Protein AF-A0A534ZMW8-F1 (afdb_monomer_lite)

Radius of gyration: 30.49 Å; chains: 1; bounding box: 72×74×92 Å

Foldseek 3Di:
DAQADPDPRLDDFQDFALFDDDQVSFQQWDFPDLLALPGDTPHHGRAFDAAWADWAWAFDAQDFLDPDGDTAHDFDSRQDFPRFHWTHGDNWHDFDLQVVLQFCADDFQSCQHQWDFLAARNAVVPVPRWAWFQDPVQDIDTDTDTDGRQSQLNVFLVLCQDCNHHDHHPDGQLSVLSHQQSYAAFQVWAADLQAPPQNVQAVCVVPPPGTGGPDGPVRVCVVPDDCRQFVHQWKWAQDVHNTDTDDHPDPDPDSRIGGSRSRSVSNVRSVVSSVLSVFSYFQAFLVNCVVVVNHDDDPLLVLLVVLVVPALPPDQQLDDPQGHQSGPVNDPPVWDQWDFAAFLVRAGAIEGTQKAQQAQDPLVRFFRQQAADPVRHRNRPRVCVAVVHDDVSVVVVVDDDDRDYVVGAHQRGNITGRHGLQQVVLRADDDGRSSHGDLLSVLSCQQNLYNGCPRSNHGSSSNHSVVCVVPSSSSVSNVSNSNSSYHVCQQFCAPPSFAIKDKGFDGAPDHSNDFDHPVSSHGDTDIDIDHGARNGGHQQTPVRRGDVPQQAFDVRDHFDPPTAHDCSLCVSQVRAQDRRSDRDRDDDDDDDDDDDDDDDDDDDDDDDDDDDDDDDFWQDDPDDDDDDDAGPFDGDPVAPDTADRVRDRDDDQDPKFKDFPFKFKAFPVCQQDTGLLPQKQKAAQVRGMKMKTKMFIDRQPPWQWPWKKWKWWFALDPLQWDQWPFWKFWFPDPPDDSRGDYNVNDGDRDGDGQATDGTDDRRDMDIGTPSVVDGHGDMTMMMTHDNHRSMHMTGDCNHPDRHIGMDIDTDD

Secondary structure (DSSP, 8-state):
-BS-SSS-----SS--TTPPP-GGG--SEEESSTT-TTSPEEEE---B---B----EEEEEE-TT-SSEEEEE---SSSEETTEE---B-SSPPPP-TTGGGBSSBSTTS-B-SSB-SS-TTGGG-TT--EEEE-TTS-EEEE---BSS-HHHHHHHHHTT-TTTT--BT--HHHHHHHHTTS-TTTTS---TT-TTTGGGBGGGTSTT--SBSS-HHHHHHHHS-GGGT----EEE-GGG--EEE---SS--STT-B-HHHHTHHHHHHHHHHHHHTT-----BHHHHHHTTS----HHHHHHHHHHHTTTTT--TT-TTTT-TTBTTTBTTTB-SEEEEEBTTS-EEEEETTEE--SSS-TTT--BTTSB-TTS-B--HHHHHHTT---HHHHTTTPPPP---TTSEE--TTBEE----TTGGGS-SBSTT--BSSHHHHHHHHHHT-S---TTTSBTT-S--GGGTT-HHHHHHHHHHHHTT-BHHHHTT-TTS----EEEE---SB-SS-B-B-SSSBBPPPEEEE----TT--SB-TTSPBPTT---BTTTBS--TT----SSHHHHTTT---TTSPPPPPP--PPPPP-PPPPP-----------PPPPPP-SSSSS---TT----S---TTS-SPPPTTSPPPPPPPPPEEEEEEEEEEETTSTT---TT-SEEEEEETTEEEEEEEEEEES-TTSPEEEEEEEEEB-SSTT--BS--EEEEEES-----TTT--TTTPPP--SPEEEEE--B-TT-EEEEE-GGG--SSEEEEEEEE-S-SS-EEEE-TTSSSS--EEEEEE--

Sequence (812 aa):
VNPGTLHAATTFEVAKPNATLTAANFPLHKLANVEDRRSAVLFDADDVVSSQSVTLRKFNDVIPGQAEENCTVTPDPIFSVGGVNVRRVQPRNVPTMINAIFTFRNFWDGRGNAVFNGVDGTGPRNPNARVLQVQADGSVVPVSVAIFPASLASQAVPVLGSNFALACTGRTVNKVGKKMLSLTPLAKQWVDPTDSVLGPLARSRTTPGARGLTQSYVRLVQTAFDPKWWNSDKVVTFPGGVRTISAPTGAPLTTSEFTVMEQNFSLFFGLAVQLYEATLVSDDSLFDRVQLGRATLTSAQQDGLTTFAGSCGGIQCHSGPTFTAASIDSFGADVEPIERRETAAGANAFHDGGFFNIGVRPTAEDVGVGGSNPAGVPLSFARRDFLGLAIPEIAAIQNPLPVISPADVLAVDGSFKAPSLRNVELTAPYMHNGGMLTLKQVVEFYTRGGDFHDAANLDAKIDGVGRLVGKPDRRANVVAFLKTLTDDRVRFESAPFDHPQLFIPNGHPGDAAHVTDDGTGTATDTLVEVPASGAAGSCVGVDGTPHFACPVCGDKKVNQASEQCDGADSALCRGRCRADCTCPPAPTAAAPTAAAPTATAPTAAVPTAAVPTAASPRCGDNVVDQANEQCDGADSASCAGACRTDCTCPPSPRAAVGVVEADAMVNAATPAKSKGPSARLEVDGSPVKHAFFRVRVSGVGARQVTSARLRLQVSNVSHSQSVAGGRIHSVTNCAWDESTVTAKTQPAIDGPVLSTVGAVALGQVVDFDVTSAIQGDGVYCFALESPSSNGVRYNSREAATGQPQFIIAVGG

Structure (mmCIF, N/CA/C/O backbone):
data_AF-A0A534ZMW8-F1
#
_entry.id   AF-A0A534ZMW8-F1
#
loop_
_atom_site.group_PDB
_atom_site.id
_atom_site.type_symbol
_atom_site.label_atom_id
_atom_site.label_alt_id
_atom_site.label_comp_id
_atom_site.label_asym_id
_atom_site.label_entity_id
_atom_site.label_seq_id
_atom_site.pdbx_PDB_ins_code
_atom_site.Cartn_x
_atom_site.Cartn_y
_atom_site.Cartn_z
_atom_site.occupancy
_atom_site.B_iso_or_equiv
_atom_site.auth_seq_id
_atom_site.auth_comp_id
_atom_site.auth_asym_id
_atom_site.auth_atom_id
_atom_site.pdbx_PDB_model_num
ATOM 1 N N . VAL A 1 1 ? -9.665 -7.892 -15.511 1.00 91.88 1 VAL A N 1
ATOM 2 C CA . VAL A 1 1 ? -9.213 -6.686 -16.233 1.00 91.88 1 VAL A CA 1
ATOM 3 C C . VAL A 1 1 ? -10.126 -5.527 -15.868 1.00 91.88 1 VAL A C 1
ATOM 5 O O . VAL A 1 1 ? -11.291 -5.780 -15.585 1.00 91.88 1 VAL A O 1
ATOM 8 N N . ASN A 1 2 ? -9.605 -4.309 -15.797 1.00 92.88 2 ASN A N 1
ATOM 9 C CA . ASN A 1 2 ? -10.353 -3.057 -15.730 1.00 92.88 2 ASN A CA 1
ATOM 10 C C . ASN A 1 2 ? -10.106 -2.312 -17.058 1.00 92.88 2 ASN A C 1
ATOM 12 O O . ASN A 1 2 ? -8.953 -2.289 -17.468 1.00 92.88 2 ASN A O 1
ATOM 16 N N . PRO A 1 3 ? -11.123 -1.741 -17.722 1.00 89.62 3 PRO A N 1
ATOM 17 C CA . PRO A 1 3 ? -10.961 -1.128 -19.040 1.00 89.62 3 PRO A CA 1
ATOM 18 C C . PRO A 1 3 ? -10.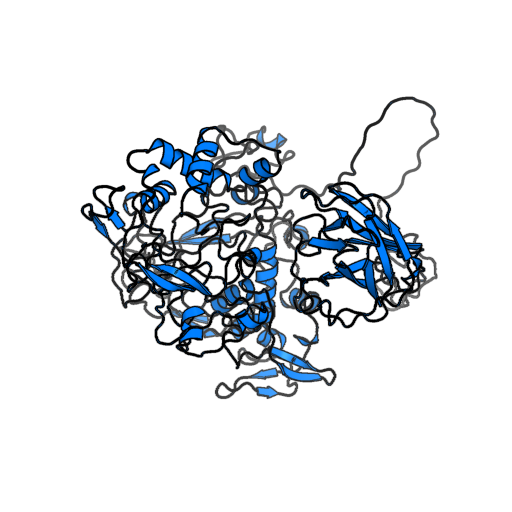272 0.253 -19.048 1.00 89.62 3 PRO A C 1
ATOM 20 O O . PRO A 1 3 ? -10.345 0.941 -20.049 1.00 89.62 3 PRO A O 1
ATOM 23 N N . GLY A 1 4 ? -9.660 0.709 -17.944 1.00 75.56 4 GLY A N 1
ATOM 24 C CA . GLY A 1 4 ? -8.807 1.909 -17.927 1.00 75.56 4 GLY A CA 1
ATOM 25 C C . GLY A 1 4 ? -9.008 2.829 -16.714 1.00 75.56 4 GLY A C 1
ATOM 26 O O . GLY A 1 4 ? -9.946 2.684 -15.926 1.00 75.56 4 GLY A O 1
ATOM 27 N N . THR A 1 5 ? -8.093 3.788 -16.526 1.00 59.09 5 THR A N 1
ATOM 28 C CA . THR A 1 5 ? -8.009 4.635 -15.315 1.00 59.09 5 THR A CA 1
ATOM 29 C C . THR A 1 5 ? -8.641 6.018 -15.425 1.00 59.09 5 THR A C 1
ATOM 31 O O . THR A 1 5 ? -9.091 6.528 -14.395 1.00 59.09 5 THR A O 1
ATOM 34 N N . LEU A 1 6 ? -8.648 6.663 -16.598 1.00 51.69 6 LEU A N 1
ATOM 35 C CA . LEU A 1 6 ? -8.894 8.117 -16.660 1.00 51.69 6 LEU A CA 1
ATOM 36 C C . LEU A 1 6 ? -9.629 8.648 -17.898 1.00 51.69 6 LEU A C 1
ATOM 38 O O . LEU A 1 6 ? -9.893 9.848 -17.987 1.00 51.69 6 LEU A O 1
ATOM 42 N N . HIS A 1 7 ? -10.118 7.770 -18.764 1.00 44.88 7 HIS A N 1
ATOM 43 C CA . HIS A 1 7 ? -11.217 8.101 -19.665 1.00 44.88 7 HIS A CA 1
ATOM 44 C C . HIS A 1 7 ? -12.391 7.186 -19.356 1.00 44.88 7 HIS A C 1
ATOM 46 O O . HIS A 1 7 ? -12.230 6.157 -18.713 1.00 44.88 7 HIS A O 1
ATOM 52 N N . ALA A 1 8 ? -13.595 7.557 -19.775 1.00 49.16 8 ALA A N 1
ATOM 53 C CA . ALA A 1 8 ? -14.785 6.718 -19.672 1.00 49.16 8 ALA A CA 1
ATOM 54 C C . ALA A 1 8 ? -14.692 5.458 -20.568 1.00 49.16 8 ALA A C 1
ATOM 56 O O . ALA A 1 8 ? -15.672 5.076 -21.208 1.00 49.16 8 ALA A O 1
ATOM 57 N N . ALA A 1 9 ? -13.507 4.850 -20.662 1.00 63.00 9 ALA A N 1
ATOM 58 C CA . ALA A 1 9 ? -13.253 3.585 -21.296 1.00 63.00 9 ALA A CA 1
ATOM 59 C C . ALA A 1 9 ? -14.108 2.548 -20.566 1.00 63.00 9 ALA A C 1
ATOM 61 O O . ALA A 1 9 ? -13.943 2.217 -19.395 1.00 63.00 9 ALA A O 1
ATOM 62 N N . THR A 1 10 ? -15.159 2.156 -21.269 1.00 74.38 10 THR A N 1
ATOM 63 C CA . THR A 1 10 ? -16.135 1.146 -20.860 1.00 74.38 10 THR A CA 1
ATOM 64 C C . THR A 1 10 ? -15.934 -0.136 -21.663 1.00 74.38 10 THR A C 1
ATOM 66 O O . THR A 1 10 ? -16.676 -1.102 -21.492 1.00 74.38 10 THR A O 1
ATOM 69 N N . THR A 1 11 ? -14.926 -0.144 -22.536 1.00 86.00 11 THR A N 1
ATOM 70 C CA . THR A 1 11 ? -14.651 -1.198 -23.501 1.00 86.00 11 THR A CA 1
ATOM 71 C C . THR A 1 11 ? -13.416 -1.956 -23.060 1.00 86.00 11 THR A C 1
ATOM 73 O O . THR A 1 11 ? -12.373 -1.357 -22.870 1.00 86.00 11 THR A O 1
ATOM 76 N N . PHE A 1 12 ? -13.544 -3.271 -22.920 1.00 91.19 12 PHE A N 1
ATOM 77 C CA . PHE A 1 12 ? -12.421 -4.149 -22.613 1.00 91.19 12 PHE A CA 1
ATOM 78 C C . PHE A 1 12 ? -11.681 -4.523 -23.895 1.00 91.19 12 PHE A C 1
ATOM 80 O O . PHE A 1 12 ? -12.291 -5.085 -24.812 1.00 91.19 12 PHE A O 1
ATOM 87 N N . GLU A 1 13 ? -10.380 -4.272 -23.935 1.00 92.75 13 GLU A N 1
ATOM 88 C CA . GLU A 1 13 ? -9.533 -4.515 -25.108 1.00 92.75 13 GLU A CA 1
ATOM 89 C C . GLU A 1 13 ? -8.769 -5.842 -25.000 1.00 92.75 13 GLU A C 1
ATOM 91 O O . GLU A 1 13 ? -8.587 -6.563 -25.982 1.00 92.75 13 GLU A O 1
ATOM 96 N N . VAL A 1 14 ? -8.361 -6.204 -23.783 1.00 92.69 14 VAL A N 1
ATOM 97 C CA . VAL A 1 14 ? -7.561 -7.396 -23.481 1.00 92.69 14 VAL A CA 1
ATOM 98 C C . VAL A 1 14 ? -8.454 -8.602 -23.263 1.00 92.69 14 VAL A C 1
ATOM 100 O O . VAL A 1 14 ? -8.202 -9.677 -23.814 1.00 92.69 14 VAL A O 1
ATOM 103 N N . ALA A 1 15 ? -9.466 -8.449 -22.407 1.00 92.88 15 ALA A N 1
ATOM 104 C CA . ALA A 1 15 ? -10.380 -9.526 -22.064 1.00 92.88 15 ALA A CA 1
ATOM 105 C C . ALA A 1 15 ? -11.675 -8.997 -21.435 1.00 92.88 15 ALA A C 1
ATOM 107 O O . ALA A 1 15 ? -11.644 -8.170 -20.524 1.00 92.88 15 ALA A O 1
ATOM 108 N N . LYS A 1 16 ? -12.811 -9.538 -21.886 1.00 93.00 16 LYS A N 1
ATOM 109 C CA . LYS A 1 16 ? -14.146 -9.254 -21.336 1.00 93.00 16 LYS A CA 1
ATOM 110 C C . LYS A 1 16 ? -14.253 -9.630 -19.845 1.00 93.00 16 LYS A C 1
ATOM 112 O O . LYS A 1 16 ? -13.441 -10.422 -19.354 1.00 93.00 16 LYS A O 1
ATOM 117 N N . PRO A 1 17 ? -15.270 -9.129 -19.118 1.00 94.19 17 PRO A N 1
ATOM 118 C CA . PRO A 1 17 ? -15.514 -9.545 -17.742 1.00 94.19 17 PRO A CA 1
ATOM 119 C C . PRO A 1 17 ? -15.615 -11.073 -17.610 1.00 94.19 17 PRO A C 1
ATOM 121 O O . PRO A 1 17 ? -16.132 -11.744 -18.498 1.00 94.19 17 PRO A O 1
ATOM 124 N N . ASN A 1 18 ? -15.091 -11.612 -16.507 1.00 94.81 18 ASN A N 1
ATOM 125 C CA . ASN A 1 18 ? -14.989 -13.051 -16.216 1.00 94.81 18 ASN A CA 1
ATOM 126 C C . ASN A 1 18 ? -14.155 -13.905 -17.203 1.00 94.81 18 ASN A C 1
ATOM 128 O O . ASN A 1 18 ? -14.107 -15.125 -17.073 1.00 94.81 18 ASN A O 1
ATOM 132 N N . ALA A 1 19 ? -13.452 -13.305 -18.169 1.00 93.38 19 ALA A N 1
ATOM 133 C CA . ALA A 1 19 ? -12.511 -14.039 -19.013 1.00 93.38 19 ALA A CA 1
ATOM 134 C C . ALA A 1 19 ? -11.230 -14.427 -18.250 1.00 93.38 19 ALA A C 1
ATOM 136 O O . ALA A 1 19 ? -10.672 -13.629 -17.490 1.00 93.38 19 ALA A O 1
ATOM 137 N N . THR A 1 20 ? -10.713 -15.630 -18.511 1.00 91.69 20 THR A N 1
ATOM 138 C CA . THR A 1 20 ? -9.416 -16.084 -17.990 1.00 91.69 20 THR A CA 1
ATOM 139 C C . THR A 1 20 ? -8.270 -15.485 -18.801 1.00 91.69 20 THR A C 1
ATOM 141 O O . THR A 1 20 ? -8.203 -15.654 -20.019 1.00 91.69 20 THR A O 1
ATOM 144 N N . LEU A 1 21 ? -7.340 -14.812 -18.123 1.00 93.19 21 LEU A N 1
ATOM 145 C CA . LEU A 1 21 ? -6.115 -14.319 -18.748 1.00 93.19 21 LEU A CA 1
ATOM 146 C C . LEU A 1 21 ? -5.100 -15.448 -18.936 1.00 93.19 21 LEU A C 1
ATOM 148 O O . LEU A 1 21 ? -4.961 -16.337 -18.100 1.00 93.19 21 LEU A O 1
ATOM 152 N N . THR A 1 22 ? -4.343 -15.367 -20.023 1.00 94.44 22 THR A N 1
ATOM 153 C CA . THR A 1 22 ? -3.241 -16.274 -20.352 1.00 94.44 22 THR A CA 1
ATOM 154 C C . THR A 1 22 ? -1.961 -15.478 -20.590 1.00 94.44 22 THR A C 1
ATOM 156 O O . THR A 1 22 ? -1.996 -14.267 -20.812 1.00 94.44 22 THR A O 1
ATOM 159 N N . ALA A 1 23 ? -0.810 -16.155 -20.625 1.00 94.81 23 ALA A N 1
ATOM 160 C CA . ALA A 1 23 ? 0.460 -15.512 -20.966 1.00 94.81 23 ALA A CA 1
ATOM 161 C C . ALA A 1 23 ? 0.430 -14.814 -22.340 1.00 94.81 23 ALA A C 1
ATOM 163 O O . ALA A 1 23 ? 1.119 -13.814 -22.532 1.00 94.81 23 ALA A O 1
ATOM 164 N N . ALA A 1 24 ? -0.406 -15.289 -23.272 1.00 94.31 24 ALA A N 1
ATOM 165 C CA . ALA A 1 24 ? -0.569 -14.687 -24.591 1.00 94.31 24 ALA A CA 1
ATOM 166 C C . ALA A 1 24 ? -1.243 -13.307 -24.547 1.00 94.31 24 ALA A C 1
ATOM 168 O O . ALA A 1 24 ? -1.131 -12.563 -25.516 1.00 94.31 24 ALA A O 1
ATOM 169 N N . ASN A 1 25 ? -1.910 -12.930 -23.452 1.00 95.38 25 ASN A N 1
ATOM 170 C CA . ASN A 1 25 ? -2.469 -11.586 -23.289 1.00 95.38 25 ASN A CA 1
ATOM 171 C C . ASN A 1 25 ? -1.390 -10.533 -22.986 1.00 95.38 25 ASN A C 1
ATOM 173 O O . ASN A 1 25 ? -1.643 -9.355 -23.191 1.00 95.38 25 ASN A O 1
ATOM 177 N N . PHE A 1 26 ? -0.183 -10.940 -22.576 1.00 97.38 26 PHE A N 1
ATOM 178 C CA . PHE A 1 26 ? 0.891 -10.034 -22.162 1.00 97.38 26 PHE A CA 1
ATOM 179 C C . PHE A 1 26 ? 2.046 -9.972 -23.177 1.00 97.38 26 PHE A C 1
ATOM 181 O O . PHE A 1 26 ? 2.290 -10.948 -23.893 1.00 97.38 26 PHE A O 1
ATOM 188 N N . PRO A 1 27 ? 2.818 -8.870 -23.212 1.00 97.31 27 PRO A N 1
ATOM 189 C CA . PRO A 1 27 ? 2.533 -7.595 -22.544 1.00 97.31 27 PRO A CA 1
ATOM 190 C C . PRO A 1 27 ? 1.318 -6.884 -23.165 1.00 97.31 27 PRO A C 1
ATOM 192 O O . PRO A 1 27 ? 0.904 -7.238 -24.264 1.00 97.31 27 PRO A O 1
ATOM 195 N N . LEU A 1 28 ? 0.748 -5.897 -22.472 1.00 95.81 28 LEU A N 1
ATOM 196 C CA . LEU A 1 28 ? -0.385 -5.118 -22.999 1.00 95.81 28 LEU A CA 1
ATOM 197 C C . LEU A 1 28 ? 0.020 -4.135 -24.104 1.00 95.81 28 LEU A C 1
ATOM 199 O O . LEU A 1 28 ? -0.816 -3.750 -24.907 1.00 95.81 28 LEU A O 1
ATOM 203 N N . HIS A 1 29 ? 1.312 -3.816 -24.199 1.00 96.50 29 HIS A N 1
ATOM 204 C CA . HIS A 1 29 ? 1.922 -3.151 -25.346 1.00 96.50 29 HIS A CA 1
ATOM 205 C C . HIS A 1 29 ? 2.925 -4.102 -26.011 1.00 96.50 29 HIS A C 1
ATOM 207 O O . HIS A 1 29 ? 3.967 -4.424 -25.432 1.00 96.50 29 HIS A O 1
ATOM 213 N N . LYS A 1 30 ? 2.609 -4.601 -27.209 1.00 96.12 30 LYS A N 1
ATOM 214 C CA . LYS A 1 30 ? 3.423 -5.581 -27.945 1.00 96.12 30 LYS A CA 1
ATOM 215 C C . LYS A 1 30 ? 4.050 -4.953 -29.172 1.00 96.12 30 LYS A C 1
ATOM 217 O O . LYS A 1 30 ? 3.359 -4.431 -30.040 1.00 96.12 30 LYS A O 1
ATOM 222 N N . LEU A 1 31 ? 5.356 -5.137 -29.290 1.00 96.56 31 LEU A N 1
ATOM 223 C CA . LEU A 1 31 ? 6.167 -4.668 -30.404 1.00 96.56 31 LEU A CA 1
ATOM 224 C C . LEU A 1 31 ? 6.639 -5.841 -31.265 1.00 96.56 31 LEU A C 1
ATOM 226 O O . LEU A 1 31 ? 6.915 -6.926 -30.751 1.00 96.56 31 LEU A O 1
ATOM 230 N N . ALA A 1 32 ? 6.777 -5.612 -32.571 1.00 96.88 32 ALA A N 1
ATOM 231 C CA . ALA A 1 32 ? 7.332 -6.586 -33.510 1.00 96.88 32 ALA A CA 1
ATOM 232 C C . ALA A 1 32 ? 8.799 -6.910 -33.192 1.00 96.88 32 ALA A C 1
ATOM 234 O O . ALA A 1 32 ? 9.224 -8.057 -33.327 1.00 96.88 32 ALA A O 1
ATOM 235 N N . ASN A 1 33 ? 9.558 -5.915 -32.726 1.00 94.50 33 ASN A N 1
ATOM 236 C CA . ASN A 1 33 ? 10.865 -6.101 -32.114 1.00 94.50 33 ASN A CA 1
ATOM 237 C C . ASN A 1 33 ? 10.821 -5.596 -30.666 1.00 94.50 33 ASN A C 1
ATOM 239 O O . ASN A 1 33 ? 10.777 -4.394 -30.417 1.00 94.50 33 ASN A O 1
ATOM 243 N N . VAL A 1 34 ? 10.888 -6.520 -29.706 1.00 93.12 34 VAL A N 1
ATOM 244 C CA . VAL A 1 34 ? 10.795 -6.224 -28.263 1.00 93.12 34 VAL A CA 1
ATOM 245 C C . VAL A 1 34 ? 11.919 -5.326 -27.729 1.00 93.12 34 VAL A C 1
ATOM 247 O O . VAL A 1 34 ? 11.805 -4.797 -26.624 1.00 93.12 34 VAL A O 1
ATOM 250 N N . GLU A 1 35 ? 13.002 -5.151 -28.488 1.00 90.62 35 GLU A N 1
ATOM 251 C CA . GLU A 1 35 ? 14.153 -4.319 -28.120 1.00 90.62 35 GLU A CA 1
ATOM 252 C C . GLU A 1 35 ? 14.172 -2.956 -28.825 1.00 90.62 35 GLU A C 1
ATOM 254 O O . GLU A 1 35 ? 15.029 -2.129 -28.521 1.00 90.62 35 GLU A O 1
ATOM 259 N N . ASP A 1 36 ? 13.243 -2.708 -29.750 1.00 91.06 36 ASP A N 1
ATOM 260 C CA . ASP A 1 36 ? 13.155 -1.453 -30.493 1.00 91.06 36 ASP A CA 1
ATOM 261 C C . ASP A 1 36 ? 11.767 -0.837 -30.333 1.00 91.06 36 ASP A C 1
ATOM 263 O O . ASP A 1 36 ? 10.791 -1.278 -30.948 1.00 91.06 36 ASP A O 1
ATOM 267 N N . ARG A 1 37 ? 11.699 0.236 -29.539 1.00 90.81 37 ARG A N 1
ATOM 268 C CA . ARG A 1 37 ? 10.467 1.000 -29.304 1.00 90.81 37 ARG A CA 1
ATOM 269 C C . ARG A 1 37 ? 9.883 1.641 -30.566 1.00 90.81 37 ARG A C 1
ATOM 271 O O . ARG A 1 37 ? 8.728 2.037 -30.562 1.00 90.81 37 ARG A O 1
ATOM 278 N N . ARG A 1 38 ? 10.665 1.774 -31.645 1.00 92.44 38 ARG A N 1
ATOM 279 C CA . ARG A 1 38 ? 10.201 2.307 -32.938 1.00 92.44 38 ARG A CA 1
ATOM 280 C C . ARG A 1 38 ? 9.688 1.219 -33.879 1.00 92.44 38 ARG A C 1
ATOM 282 O O . ARG A 1 38 ? 9.273 1.533 -34.995 1.00 92.44 38 ARG A O 1
ATOM 289 N N . SER A 1 39 ? 9.753 -0.046 -33.473 1.00 95.56 39 SER A N 1
ATOM 290 C CA . SER A 1 39 ? 9.235 -1.144 -34.280 1.00 95.56 39 SER A CA 1
ATOM 291 C C . SER A 1 39 ? 7.705 -1.139 -34.332 1.00 95.56 39 SER A C 1
ATOM 293 O O . SER A 1 39 ? 7.037 -0.451 -33.563 1.00 95.56 39 SER A O 1
ATOM 295 N N . ALA A 1 40 ? 7.136 -1.889 -35.278 1.00 97.56 40 ALA A N 1
ATOM 296 C CA . ALA A 1 40 ? 5.691 -1.932 -35.469 1.00 97.56 40 ALA A CA 1
ATOM 297 C C . ALA A 1 40 ? 4.970 -2.433 -34.205 1.00 97.56 40 ALA A C 1
ATOM 299 O O . ALA A 1 40 ? 5.321 -3.483 -33.663 1.00 97.56 40 ALA A O 1
ATOM 300 N N . VAL A 1 41 ? 3.937 -1.709 -33.775 1.00 97.69 41 VAL A N 1
ATOM 301 C CA . VAL A 1 41 ? 3.055 -2.122 -32.678 1.00 97.69 41 VAL A CA 1
ATOM 302 C C . VAL A 1 41 ? 2.127 -3.226 -33.185 1.00 97.69 41 VAL A C 1
ATOM 304 O O . VAL A 1 41 ? 1.400 -3.042 -34.159 1.00 97.69 41 VAL A O 1
ATOM 307 N N . LEU A 1 42 ? 2.180 -4.392 -32.542 1.00 96.81 42 LEU A N 1
ATOM 308 C CA . LEU A 1 42 ? 1.351 -5.559 -32.856 1.00 96.81 42 LEU A CA 1
ATOM 309 C C . LEU A 1 42 ? 0.042 -5.575 -32.062 1.00 96.81 42 LEU A C 1
ATOM 311 O O . LEU A 1 42 ? -0.944 -6.151 -32.514 1.00 96.81 42 LEU A O 1
ATOM 315 N N . PHE A 1 43 ? 0.057 -5.003 -30.860 1.00 96.00 43 PHE A N 1
ATOM 316 C CA . PHE A 1 43 ? -1.085 -4.914 -29.957 1.00 96.00 43 PHE A CA 1
ATOM 317 C C . PHE A 1 43 ? -0.820 -3.800 -28.947 1.00 96.00 43 PHE A C 1
ATOM 319 O O . PHE A 1 43 ? 0.306 -3.682 -28.465 1.00 96.00 43 PHE A O 1
ATOM 326 N N . ASP A 1 44 ? -1.839 -3.017 -28.625 1.00 94.38 44 ASP A N 1
ATOM 327 C CA . ASP A 1 44 ? -1.793 -2.006 -27.577 1.00 94.38 44 ASP A CA 1
ATOM 328 C C . ASP A 1 44 ? -3.140 -1.979 -26.863 1.00 94.38 44 ASP A C 1
ATOM 330 O O . ASP A 1 44 ? -4.168 -2.056 -27.537 1.00 94.38 44 ASP A O 1
ATOM 334 N N . ALA A 1 45 ? -3.116 -1.900 -25.536 1.00 92.81 45 ALA A N 1
ATOM 335 C CA . ALA A 1 45 ? -4.307 -1.730 -24.719 1.00 92.81 45 ALA A CA 1
ATOM 336 C C . ALA A 1 45 ? -4.027 -0.829 -23.509 1.00 92.81 45 ALA A C 1
ATOM 338 O O . ALA A 1 45 ? -2.947 -0.919 -22.905 1.00 92.81 45 ALA A O 1
ATOM 339 N N . ASP A 1 46 ? -5.002 0.004 -23.146 1.00 91.00 46 ASP A N 1
ATOM 340 C CA . ASP A 1 46 ? -4.979 0.843 -21.937 1.00 91.00 46 ASP A CA 1
ATOM 341 C C . ASP A 1 46 ? -5.626 0.156 -20.715 1.00 91.00 46 ASP A C 1
ATOM 343 O O . ASP A 1 46 ? -5.504 0.632 -19.580 1.00 91.00 46 ASP A O 1
ATOM 347 N N . ASP A 1 47 ? -6.224 -1.018 -20.940 1.00 93.44 47 ASP A N 1
ATOM 348 C CA . ASP A 1 47 ? -6.702 -1.948 -19.923 1.00 93.44 47 ASP A CA 1
ATOM 349 C C . ASP A 1 47 ? -5.683 -2.154 -18.779 1.00 93.44 47 ASP A C 1
ATOM 351 O O . ASP A 1 47 ? -4.469 -2.289 -18.958 1.00 93.44 47 ASP A O 1
ATOM 355 N N . VAL A 1 48 ? -6.206 -2.298 -17.564 1.00 94.06 48 VAL A N 1
ATOM 356 C CA . VAL A 1 48 ? -5.444 -2.580 -16.349 1.00 94.06 48 VAL A CA 1
ATOM 357 C C . VAL A 1 48 ? -5.701 -4.004 -15.870 1.00 94.06 48 VAL A C 1
ATOM 359 O O . VAL A 1 48 ? -6.836 -4.432 -15.630 1.00 94.06 48 VAL A O 1
ATOM 362 N N . VAL A 1 49 ? -4.622 -4.748 -15.644 1.00 95.44 49 VAL A N 1
ATOM 363 C CA . VAL A 1 49 ? -4.670 -6.043 -14.963 1.00 95.44 49 VAL A CA 1
ATOM 364 C C . VAL A 1 49 ? -4.359 -5.826 -13.487 1.00 95.44 49 VAL A C 1
ATOM 366 O O . VAL A 1 49 ? -3.303 -5.319 -13.122 1.00 95.44 49 VAL A O 1
ATOM 369 N N . SER A 1 50 ? -5.307 -6.189 -12.625 1.00 93.81 50 SER A N 1
ATOM 370 C CA . SER A 1 50 ? -5.194 -5.993 -11.181 1.00 93.81 50 SER A CA 1
ATOM 371 C C . SER A 1 50 ? -6.103 -6.952 -10.408 1.00 93.81 50 SER A C 1
ATOM 373 O O . SER A 1 50 ? -6.837 -7.750 -10.999 1.00 93.81 50 SER A O 1
ATOM 375 N N . SER A 1 51 ? -6.071 -6.851 -9.081 1.00 92.06 51 SER A N 1
ATOM 376 C CA . SER A 1 51 ? -6.883 -7.631 -8.157 1.00 92.06 51 SER A CA 1
ATOM 377 C C . SER A 1 51 ? -8.378 -7.397 -8.359 1.00 92.06 51 SER A C 1
ATOM 379 O O . SER A 1 51 ? -8.847 -6.272 -8.587 1.00 92.06 51 SER A O 1
ATOM 381 N N . GLN A 1 52 ? -9.131 -8.486 -8.221 1.00 91.94 52 GLN A N 1
ATOM 382 C CA . GLN A 1 52 ? -10.587 -8.455 -8.186 1.00 91.94 52 GLN A CA 1
ATOM 383 C C . GLN A 1 52 ? -11.074 -7.677 -6.963 1.00 91.94 52 GLN A C 1
ATOM 385 O O . GLN A 1 52 ? -10.449 -7.662 -5.904 1.00 91.94 52 GLN A O 1
ATOM 390 N N . SER A 1 53 ? -12.209 -7.020 -7.131 1.00 91.00 53 SER A N 1
ATOM 391 C CA . SER A 1 53 ? -12.822 -6.136 -6.155 1.00 91.00 53 SER A CA 1
ATOM 392 C C . SER A 1 53 ? -14.266 -6.559 -5.869 1.00 91.00 53 SER A C 1
ATOM 394 O O . SER A 1 53 ? -14.694 -7.659 -6.215 1.00 91.00 53 SER A O 1
ATOM 396 N N . VAL A 1 54 ? -15.023 -5.716 -5.178 1.00 92.06 54 VAL A N 1
ATOM 397 C CA . VAL A 1 54 ? -16.445 -5.887 -4.891 1.00 92.06 54 VAL A CA 1
ATOM 398 C C . VAL A 1 54 ? -17.312 -5.646 -6.128 1.00 92.06 54 VAL A C 1
ATOM 400 O O . VAL A 1 54 ? -16.974 -4.877 -7.029 1.00 92.06 54 VAL A O 1
ATOM 403 N N . THR A 1 55 ? -18.474 -6.287 -6.151 1.00 94.19 55 THR A N 1
ATOM 404 C CA . THR A 1 55 ? -19.554 -6.031 -7.115 1.00 94.19 55 THR A CA 1
ATOM 405 C C . THR A 1 55 ? -20.260 -4.709 -6.799 1.00 94.19 55 THR A C 1
ATOM 407 O O . THR A 1 55 ? -20.314 -4.298 -5.637 1.00 94.19 55 THR A O 1
ATOM 410 N N . LEU A 1 56 ? -20.850 -4.038 -7.793 1.00 94.50 56 LEU A N 1
ATOM 411 C CA . LEU A 1 56 ? -21.620 -2.808 -7.560 1.00 94.50 56 LEU A CA 1
ATOM 412 C C . LEU A 1 56 ? -22.904 -3.043 -6.775 1.00 94.50 56 LEU A C 1
ATOM 414 O O . LEU A 1 56 ? -23.842 -3.698 -7.221 1.00 94.50 56 LEU A O 1
ATOM 418 N N . ARG A 1 57 ? -22.924 -2.466 -5.572 1.00 94.50 57 ARG A N 1
ATOM 419 C CA . ARG A 1 57 ? -24.057 -2.476 -4.654 1.00 94.50 57 ARG A CA 1
ATOM 420 C C . ARG A 1 57 ? -24.161 -1.120 -3.958 1.00 94.50 57 ARG A C 1
ATOM 422 O O . ARG A 1 57 ? -23.144 -0.480 -3.675 1.00 94.50 57 ARG A O 1
ATOM 429 N N . LYS A 1 58 ? -25.380 -0.677 -3.673 1.00 95.50 58 LYS A N 1
ATOM 430 C CA . LYS A 1 58 ? -25.689 0.497 -2.851 1.00 95.50 58 LYS A CA 1
ATOM 431 C C . LYS A 1 58 ? -25.754 0.086 -1.384 1.00 95.50 58 LYS A C 1
ATOM 433 O O . LYS A 1 58 ? -26.429 -0.881 -1.048 1.00 95.50 58 LYS A O 1
ATOM 438 N N . PHE A 1 59 ? -25.064 0.822 -0.520 1.00 96.19 59 PHE A N 1
ATOM 439 C CA . PHE A 1 59 ? -25.133 0.615 0.921 1.00 96.19 59 PHE A CA 1
ATOM 440 C C . PHE A 1 59 ? -26.490 1.095 1.456 1.00 96.19 59 PHE A C 1
ATOM 442 O O . PHE A 1 59 ? -26.866 2.242 1.207 1.00 96.19 59 PHE A O 1
ATOM 449 N N . ASN A 1 60 ? -27.203 0.238 2.191 1.00 95.75 60 ASN A N 1
ATOM 450 C CA . ASN A 1 60 ? -28.411 0.628 2.919 1.00 95.75 60 ASN A CA 1
ATOM 451 C C . ASN A 1 60 ? -28.074 0.858 4.392 1.00 95.75 60 ASN A C 1
ATOM 453 O O . ASN A 1 60 ? -28.248 1.965 4.896 1.00 95.75 60 ASN A O 1
ATOM 457 N N . ASP A 1 61 ? -27.566 -0.176 5.068 1.00 95.56 61 ASP A N 1
ATOM 458 C CA . ASP A 1 61 ? -27.116 -0.079 6.455 1.00 95.56 61 ASP A CA 1
ATOM 459 C C . ASP A 1 61 ? -26.239 -1.273 6.873 1.00 95.56 61 ASP A C 1
ATOM 461 O O . ASP A 1 61 ? -26.116 -2.276 6.166 1.00 95.56 61 ASP A O 1
ATOM 465 N N . VAL A 1 62 ? -25.644 -1.184 8.059 1.00 94.50 62 VAL A N 1
ATOM 466 C CA . VAL A 1 62 ? -25.040 -2.333 8.740 1.00 94.50 62 VAL A CA 1
ATOM 467 C C . VAL A 1 62 ? -26.106 -3.183 9.423 1.00 94.50 62 VAL A C 1
ATOM 469 O O . VAL A 1 62 ? -27.143 -2.676 9.844 1.00 94.50 62 VAL A O 1
ATOM 472 N N . ILE A 1 63 ? -25.811 -4.471 9.594 1.00 93.69 63 ILE A N 1
ATOM 473 C CA . ILE A 1 63 ? -26.615 -5.390 10.398 1.00 93.69 63 ILE A CA 1
ATOM 474 C C . ILE A 1 63 ? -25.770 -5.763 11.627 1.00 93.69 63 ILE A C 1
ATOM 476 O O . ILE A 1 63 ? -24.819 -6.536 11.490 1.00 93.69 63 ILE A O 1
ATOM 480 N N . PRO A 1 64 ? -26.031 -5.181 12.815 1.00 86.94 64 PRO A N 1
ATOM 481 C CA . PRO A 1 64 ? -25.237 -5.459 14.011 1.00 86.94 64 PRO A CA 1
ATOM 482 C C . PRO A 1 64 ? -25.134 -6.961 14.310 1.00 86.94 64 PRO A C 1
ATOM 484 O O . PRO A 1 64 ? -26.122 -7.689 14.225 1.00 86.94 64 PRO A O 1
ATOM 487 N N . GLY A 1 65 ? -23.928 -7.425 14.642 1.00 90.00 65 GLY A N 1
ATOM 488 C CA . GLY A 1 65 ? -23.637 -8.839 14.893 1.00 90.00 65 GLY A CA 1
ATOM 489 C C . GLY A 1 65 ? -23.477 -9.706 13.638 1.00 90.00 65 GLY A C 1
ATOM 490 O O . GLY A 1 65 ? -23.150 -10.885 13.769 1.00 90.00 65 GLY A O 1
ATOM 491 N N . GLN A 1 66 ? -23.651 -9.158 12.428 1.00 92.75 66 GLN A N 1
ATOM 492 C CA . GLN A 1 66 ? -23.446 -9.890 11.176 1.00 92.75 66 GLN A CA 1
ATOM 493 C C . GLN A 1 66 ? -22.240 -9.378 10.381 1.00 92.75 66 GLN A C 1
ATOM 495 O O . GLN A 1 66 ? -21.947 -8.184 10.303 1.00 92.75 66 GLN A O 1
ATOM 500 N N . ALA A 1 67 ? -21.515 -10.319 9.771 1.00 89.94 67 ALA A N 1
ATOM 501 C CA . ALA A 1 67 ? -20.384 -10.007 8.899 1.00 89.94 67 ALA A CA 1
ATOM 502 C C . ALA A 1 67 ? -20.832 -9.409 7.553 1.00 89.94 67 ALA A C 1
ATOM 504 O O . ALA A 1 67 ? -20.063 -8.689 6.913 1.00 89.94 67 ALA A O 1
ATOM 505 N N . GLU A 1 68 ? -22.056 -9.704 7.125 1.00 90.31 68 GLU A N 1
ATOM 506 C CA . GLU A 1 68 ? -22.657 -9.165 5.908 1.00 90.31 68 GLU A CA 1
ATOM 507 C C . GLU A 1 68 ? -23.352 -7.830 6.182 1.00 90.31 68 GLU A C 1
ATOM 509 O O . GLU A 1 68 ? -23.798 -7.542 7.292 1.00 90.31 68 GLU A O 1
ATOM 514 N N . GLU A 1 69 ? -23.383 -6.981 5.162 1.00 91.38 69 GLU A N 1
ATOM 515 C CA . GLU A 1 69 ? -24.037 -5.675 5.208 1.00 91.38 69 GLU A CA 1
ATOM 516 C C . GLU A 1 69 ? -25.332 -5.721 4.411 1.00 91.38 69 GLU A C 1
ATOM 518 O O . GLU A 1 69 ? -25.438 -6.456 3.428 1.00 91.38 69 GLU A O 1
ATOM 523 N N . ASN A 1 70 ? -26.300 -4.891 4.798 1.00 94.75 70 ASN A N 1
ATOM 524 C CA . ASN A 1 70 ? -27.488 -4.698 3.989 1.00 94.75 70 ASN A CA 1
ATOM 525 C C . ASN A 1 70 ? -27.128 -3.788 2.811 1.00 94.75 70 ASN A C 1
ATOM 527 O O . ASN A 1 70 ? -26.989 -2.569 2.962 1.00 94.75 70 ASN A O 1
ATOM 531 N N . CYS A 1 71 ? -26.990 -4.392 1.635 1.00 94.81 71 CYS A N 1
ATOM 532 C CA . CYS A 1 71 ? -26.756 -3.678 0.393 1.00 94.81 7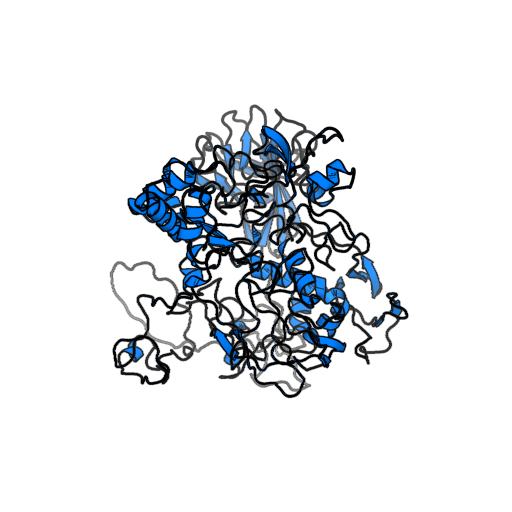1 CYS A CA 1
ATOM 533 C C . CYS A 1 71 ? -27.745 -4.117 -0.684 1.00 94.81 71 CYS A C 1
ATOM 535 O O . CYS A 1 71 ? -28.067 -5.297 -0.800 1.00 94.81 71 CYS A O 1
ATOM 537 N N . THR A 1 72 ? -28.165 -3.172 -1.518 1.00 95.38 72 THR A N 1
ATOM 538 C CA . THR A 1 72 ? -28.987 -3.450 -2.701 1.00 95.38 72 THR A CA 1
ATOM 539 C C . THR A 1 72 ? -28.091 -3.536 -3.927 1.00 95.38 72 THR A C 1
ATOM 541 O O . THR A 1 72 ? -27.240 -2.669 -4.126 1.00 95.38 72 THR A O 1
ATOM 544 N N . VAL A 1 73 ? -28.270 -4.560 -4.760 1.00 94.44 73 VAL A N 1
ATOM 545 C CA . VAL A 1 73 ? -27.557 -4.671 -6.039 1.00 94.44 73 VAL A CA 1
ATOM 546 C C . VAL A 1 73 ? -27.950 -3.510 -6.951 1.00 94.44 73 VAL A C 1
ATOM 548 O O . VAL A 1 73 ? -29.126 -3.173 -7.082 1.00 94.44 73 VAL A O 1
ATOM 551 N N . THR A 1 74 ? -26.952 -2.885 -7.570 1.00 95.31 74 THR A N 1
ATOM 552 C CA . THR A 1 74 ? -27.151 -1.843 -8.581 1.00 95.31 74 THR A CA 1
ATOM 553 C C . THR A 1 74 ? -26.534 -2.353 -9.876 1.00 95.31 74 THR A C 1
ATOM 555 O O . THR A 1 74 ? -25.346 -2.673 -9.838 1.00 95.31 74 THR A O 1
ATOM 558 N N . PRO A 1 75 ? -27.272 -2.428 -10.999 1.00 95.06 75 PRO A N 1
ATOM 559 C CA . PRO A 1 75 ? -26.726 -2.908 -12.266 1.00 95.06 75 PRO A CA 1
ATOM 560 C C . PRO A 1 75 ? -25.424 -2.194 -12.637 1.00 95.06 75 PRO A C 1
ATOM 562 O O . PRO A 1 75 ? -25.362 -0.962 -12.621 1.00 95.06 75 PRO A O 1
ATOM 565 N N . ASP A 1 76 ? -24.386 -2.970 -12.934 1.00 94.06 76 ASP A N 1
ATOM 566 C CA . ASP A 1 76 ? -23.084 -2.469 -13.354 1.00 94.06 76 ASP A CA 1
ATOM 567 C C . ASP A 1 76 ? -23.002 -2.496 -14.891 1.00 94.06 76 ASP A C 1
ATOM 569 O O . ASP A 1 76 ? -23.011 -3.576 -15.492 1.00 94.06 76 ASP A O 1
ATOM 573 N N . PRO A 1 77 ? -22.950 -1.330 -15.562 1.00 91.44 77 PRO A N 1
ATOM 574 C CA . PRO A 1 77 ? -22.945 -1.276 -17.022 1.00 91.44 77 PRO A CA 1
ATOM 575 C C . PRO A 1 77 ? -21.624 -1.752 -17.640 1.00 91.44 77 PRO A C 1
ATOM 577 O O . PRO A 1 77 ? -21.581 -1.989 -18.842 1.00 91.44 77 PRO A O 1
ATOM 580 N N . ILE A 1 78 ? -20.557 -1.865 -16.843 1.00 91.81 78 ILE A N 1
ATOM 581 C CA . ILE A 1 78 ? -19.214 -2.228 -17.310 1.00 91.81 78 ILE A CA 1
ATOM 582 C C . ILE A 1 78 ? -18.886 -3.653 -16.864 1.00 91.81 78 ILE A C 1
ATOM 584 O O . ILE A 1 78 ? -18.487 -4.495 -17.664 1.00 91.81 78 ILE A O 1
ATOM 588 N N . PHE A 1 79 ? -19.073 -3.942 -15.578 1.00 94.38 79 PHE A N 1
ATOM 589 C CA . PHE A 1 79 ? -18.733 -5.229 -14.979 1.00 94.38 79 PHE A CA 1
ATOM 590 C C . PHE A 1 79 ? -19.973 -6.115 -14.854 1.00 94.38 79 PHE A C 1
ATOM 592 O O . PHE A 1 79 ? -20.416 -6.446 -13.753 1.00 94.38 79 PHE A O 1
ATOM 599 N N . SER A 1 80 ? -20.524 -6.525 -15.997 1.00 95.31 80 SER A N 1
ATOM 600 C CA . SER A 1 80 ? -21.628 -7.486 -16.057 1.00 95.31 80 SER A CA 1
ATOM 601 C C . SER A 1 80 ? -21.486 -8.491 -17.201 1.00 95.31 80 SER A C 1
ATOM 603 O O . SER A 1 80 ? -20.875 -8.216 -18.234 1.00 95.31 80 SER A O 1
ATOM 605 N N . VAL A 1 81 ? -22.057 -9.680 -17.005 1.00 96.56 81 VAL A N 1
ATOM 606 C CA . VAL A 1 81 ? -22.163 -10.746 -18.012 1.00 96.56 81 VAL A CA 1
ATOM 607 C C . VAL A 1 81 ? -23.628 -11.164 -18.080 1.00 96.56 81 VAL A C 1
ATOM 609 O O . VAL A 1 81 ? -24.206 -11.573 -17.079 1.00 96.56 81 VAL A O 1
ATOM 612 N N . GLY A 1 82 ? -24.268 -10.999 -19.240 1.00 93.75 82 GLY A N 1
ATOM 613 C CA . GLY A 1 82 ? -25.685 -11.350 -19.411 1.00 93.75 82 GLY A CA 1
ATOM 614 C C . GLY A 1 82 ? -26.656 -10.582 -18.498 1.00 93.75 82 GLY A C 1
ATOM 615 O O . GLY A 1 82 ? -27.725 -11.094 -18.190 1.00 93.75 82 GLY A O 1
ATOM 616 N N . GLY A 1 83 ? -26.288 -9.376 -18.044 1.00 93.88 83 GLY A N 1
ATOM 617 C CA . GLY A 1 83 ? -27.083 -8.577 -17.099 1.00 93.88 83 GLY A CA 1
ATOM 618 C C . GLY A 1 83 ? -26.864 -8.920 -15.620 1.00 93.88 83 GLY A C 1
ATOM 619 O O . GLY A 1 83 ? -27.456 -8.271 -14.762 1.00 93.88 83 GLY A O 1
ATOM 620 N N . VAL A 1 84 ? -25.997 -9.890 -15.318 1.00 97.31 84 VAL A N 1
ATOM 621 C CA . VAL A 1 84 ? -25.589 -10.255 -13.956 1.00 97.31 84 VAL A CA 1
ATOM 622 C C . VAL A 1 84 ? -24.295 -9.525 -13.612 1.00 97.31 84 VAL A C 1
ATOM 624 O O . VAL A 1 84 ? -23.334 -9.563 -14.385 1.00 97.31 84 VAL A O 1
ATOM 627 N N . ASN A 1 85 ? -24.246 -8.864 -12.456 1.00 97.06 85 ASN A N 1
ATOM 628 C CA . ASN A 1 85 ? -23.046 -8.158 -12.012 1.00 97.06 85 ASN A CA 1
ATOM 629 C C . ASN A 1 85 ? -21.922 -9.141 -11.681 1.00 97.06 85 ASN A C 1
ATOM 631 O O . ASN A 1 85 ? -22.114 -10.062 -10.891 1.00 97.06 85 ASN A O 1
ATOM 635 N N . VAL A 1 86 ? -20.724 -8.883 -12.195 1.00 96.44 86 VAL A N 1
ATOM 636 C CA . VAL A 1 86 ? -19.498 -9.592 -11.810 1.00 96.44 86 VAL A CA 1
ATOM 637 C C . VAL A 1 86 ? -18.597 -8.677 -10.979 1.00 96.44 86 VAL A C 1
ATOM 639 O O . VAL A 1 86 ? -18.868 -7.483 -10.806 1.00 96.44 86 VAL A O 1
ATOM 642 N N . ARG A 1 87 ? -17.526 -9.227 -10.402 1.00 94.44 87 ARG A N 1
ATOM 643 C CA . ARG A 1 87 ? -16.564 -8.433 -9.630 1.00 94.44 87 ARG A CA 1
ATOM 644 C C . ARG A 1 87 ? -15.898 -7.375 -10.500 1.00 94.44 87 ARG A C 1
ATOM 646 O O . ARG A 1 87 ? -15.409 -7.661 -11.593 1.00 94.44 87 ARG A O 1
ATOM 653 N N . ARG A 1 88 ? -15.822 -6.150 -9.971 1.00 93.94 88 ARG A N 1
ATOM 654 C CA . ARG A 1 88 ? -14.991 -5.104 -10.575 1.00 93.94 88 ARG A CA 1
ATOM 655 C C . ARG A 1 88 ? -13.515 -5.423 -10.385 1.00 93.94 88 ARG A C 1
ATOM 657 O O . ARG A 1 88 ? -13.151 -6.280 -9.584 1.00 93.94 88 ARG A O 1
ATOM 664 N N . VAL A 1 89 ? -12.653 -4.695 -11.078 1.00 93.12 89 VAL A N 1
ATOM 665 C CA . VAL A 1 89 ? -11.196 -4.812 -10.943 1.00 93.12 89 VAL A CA 1
ATOM 666 C C . VAL A 1 89 ? -10.618 -3.450 -10.586 1.00 93.12 89 VAL A C 1
ATOM 668 O O . VAL A 1 89 ? -11.134 -2.426 -11.038 1.00 93.12 89 VAL A O 1
ATOM 671 N N . GLN A 1 90 ? -9.593 -3.420 -9.731 1.00 92.06 90 GLN A N 1
ATOM 672 C CA . GLN A 1 90 ? -8.955 -2.162 -9.333 1.00 92.06 90 GLN A CA 1
ATOM 673 C C . GLN A 1 90 ? -8.424 -1.402 -10.559 1.00 92.06 90 GLN A C 1
ATOM 675 O O . GLN A 1 90 ? -7.918 -2.029 -11.489 1.00 92.06 90 GLN A O 1
ATOM 680 N N . PRO A 1 91 ? -8.481 -0.060 -10.551 1.00 90.19 91 PRO A N 1
ATOM 681 C CA . PRO A 1 91 ? -8.016 0.747 -11.672 1.00 90.19 91 PRO A CA 1
ATOM 682 C C . PRO A 1 91 ? -6.486 0.794 -11.766 1.00 90.19 91 PRO A C 1
ATOM 684 O O . PRO A 1 91 ? -5.956 1.260 -12.749 1.00 90.19 91 PRO A O 1
ATOM 687 N N . ARG A 1 92 ? -5.731 0.309 -10.780 1.00 92.62 92 ARG A N 1
ATOM 688 C CA . ARG A 1 92 ? -4.276 0.114 -10.899 1.00 92.62 92 ARG A CA 1
ATOM 689 C C . ARG A 1 92 ? -3.907 -1.238 -10.323 1.00 92.62 92 ARG A C 1
ATOM 691 O O . ARG A 1 92 ? -4.610 -1.721 -9.432 1.00 92.62 92 ARG A O 1
ATOM 698 N N . ASN A 1 93 ? -2.817 -1.823 -10.802 1.00 95.56 93 ASN A N 1
ATOM 699 C CA . ASN A 1 93 ? -2.222 -3.024 -10.227 1.00 95.56 93 ASN A CA 1
ATOM 700 C C . ASN A 1 93 ? -1.974 -2.826 -8.724 1.00 95.56 93 ASN A C 1
ATOM 702 O O . ASN A 1 93 ? -1.503 -1.762 -8.312 1.00 95.56 93 ASN A O 1
ATOM 706 N N . VAL A 1 94 ? -2.321 -3.806 -7.893 1.00 93.94 94 VAL A N 1
ATOM 707 C CA . VAL A 1 94 ? -2.162 -3.693 -6.437 1.00 93.94 94 VAL A CA 1
ATOM 708 C C . VAL A 1 94 ? -0.711 -4.028 -6.069 1.00 93.94 94 VAL A C 1
ATOM 710 O O . VAL A 1 94 ? -0.268 -5.136 -6.355 1.00 93.94 94 VAL A O 1
ATOM 713 N N . PRO A 1 95 ? 0.055 -3.101 -5.461 1.00 94.62 95 PRO A N 1
ATOM 714 C CA . PRO A 1 95 ? 1.438 -3.369 -5.073 1.00 94.62 95 PRO A CA 1
ATOM 715 C C . PRO A 1 95 ? 1.518 -4.236 -3.805 1.00 94.62 95 PRO A C 1
ATOM 717 O O . PRO A 1 95 ? 0.550 -4.346 -3.054 1.00 94.62 95 PRO A O 1
ATOM 720 N N . THR A 1 96 ? 2.701 -4.791 -3.527 1.00 94.12 96 THR A N 1
ATOM 721 C CA . THR A 1 96 ? 2.997 -5.440 -2.237 1.00 94.12 96 THR A CA 1
ATOM 722 C C . THR A 1 96 ? 3.011 -4.434 -1.078 1.00 94.12 96 THR A C 1
ATOM 724 O O . THR A 1 96 ? 3.406 -3.279 -1.264 1.00 94.12 96 THR A O 1
ATOM 727 N N . MET A 1 97 ? 2.615 -4.886 0.119 1.00 94.19 97 MET A N 1
ATOM 728 C CA . MET A 1 97 ? 2.739 -4.125 1.375 1.00 94.19 97 MET A CA 1
ATOM 729 C C . MET A 1 97 ? 4.013 -4.474 2.162 1.00 94.19 97 MET A C 1
ATOM 731 O O . MET A 1 97 ? 4.342 -3.805 3.139 1.00 94.19 97 MET A O 1
ATOM 735 N N . ILE A 1 98 ? 4.770 -5.483 1.722 1.00 95.69 98 ILE A N 1
ATOM 736 C CA . ILE A 1 98 ? 6.059 -5.837 2.323 1.00 95.69 98 ILE A CA 1
ATOM 737 C C . ILE A 1 98 ? 7.042 -4.688 2.084 1.00 95.69 98 ILE A C 1
ATOM 739 O O . ILE A 1 98 ? 7.182 -4.201 0.961 1.00 95.69 98 ILE A O 1
ATOM 743 N N . ASN A 1 99 ? 7.696 -4.232 3.152 1.00 95.62 99 ASN A N 1
ATOM 744 C CA . ASN A 1 99 ? 8.575 -3.058 3.191 1.00 95.62 99 ASN A CA 1
ATOM 745 C C . ASN A 1 99 ? 7.872 -1.722 2.881 1.00 95.62 99 ASN A C 1
ATOM 747 O O . ASN A 1 99 ? 8.543 -0.697 2.735 1.00 95.62 99 ASN A O 1
ATOM 751 N N . ALA A 1 100 ? 6.536 -1.675 2.827 1.00 95.88 100 ALA A N 1
ATOM 752 C CA . ALA A 1 100 ? 5.807 -0.438 2.543 1.00 95.88 100 ALA A CA 1
ATOM 753 C C . ALA A 1 100 ? 5.921 0.603 3.672 1.00 95.88 100 ALA A C 1
ATOM 755 O O . ALA A 1 100 ? 5.727 1.793 3.414 1.00 95.88 100 ALA A O 1
ATOM 756 N N . ILE A 1 101 ? 6.305 0.190 4.887 1.00 94.38 101 ILE A N 1
ATOM 757 C CA . ILE A 1 101 ? 6.599 1.090 6.017 1.00 94.38 101 ILE A CA 1
ATOM 758 C C . ILE A 1 101 ? 7.688 2.108 5.694 1.00 94.38 101 ILE A C 1
ATOM 760 O O . ILE A 1 101 ? 7.609 3.253 6.131 1.00 94.38 101 ILE A O 1
ATOM 764 N N . PHE A 1 102 ? 8.658 1.733 4.861 1.00 92.38 102 PHE A N 1
ATOM 765 C CA . PHE A 1 102 ? 9.712 2.649 4.453 1.00 92.38 102 PHE A CA 1
ATOM 766 C C . PHE A 1 102 ? 9.233 3.668 3.425 1.00 92.38 102 PHE A C 1
ATOM 768 O O . PHE A 1 102 ? 9.992 4.558 3.092 1.00 92.38 102 PHE A O 1
ATOM 775 N N . THR A 1 103 ? 8.016 3.571 2.883 1.00 92.06 103 THR A N 1
ATOM 776 C CA . THR A 1 103 ? 7.541 4.477 1.831 1.00 92.06 103 THR A CA 1
ATOM 777 C C . THR A 1 103 ? 7.026 5.799 2.409 1.00 92.06 103 THR A C 1
ATOM 779 O O . THR A 1 103 ? 6.092 5.815 3.214 1.00 92.06 103 THR A O 1
ATOM 782 N N . PHE A 1 104 ? 7.542 6.929 1.909 1.00 91.00 104 PHE A N 1
ATOM 783 C CA . PHE A 1 104 ? 7.140 8.261 2.376 1.00 91.00 104 PHE A CA 1
ATOM 784 C C . PHE A 1 104 ? 5.666 8.585 2.069 1.00 91.00 104 PHE A C 1
ATOM 786 O O . PHE A 1 104 ? 4.923 9.000 2.954 1.00 91.00 104 PHE A O 1
ATOM 793 N N . ARG A 1 105 ? 5.206 8.345 0.832 1.00 93.00 105 ARG A N 1
ATOM 794 C CA . ARG A 1 105 ? 3.789 8.458 0.427 1.00 93.00 105 ARG A CA 1
ATOM 795 C C . ARG A 1 105 ? 3.315 7.177 -0.247 1.00 93.00 105 ARG A C 1
ATOM 797 O O . ARG A 1 105 ? 3.906 6.752 -1.235 1.00 93.00 105 ARG A O 1
ATOM 804 N N . ASN A 1 106 ? 2.247 6.571 0.262 1.00 95.25 106 ASN A N 1
ATOM 805 C CA . ASN A 1 106 ? 1.737 5.296 -0.247 1.00 95.25 106 ASN A CA 1
ATOM 806 C C . ASN A 1 106 ? 0.736 5.467 -1.409 1.00 95.25 106 ASN A C 1
ATOM 808 O O . ASN A 1 106 ? 0.266 6.573 -1.683 1.00 95.25 106 ASN A O 1
ATOM 812 N N . PHE A 1 107 ? 0.419 4.351 -2.083 1.00 95.12 107 PHE A N 1
ATOM 813 C CA . PHE A 1 107 ? -0.161 4.256 -3.440 1.00 95.12 107 PHE A CA 1
ATOM 814 C C . PHE A 1 107 ? 0.795 4.673 -4.574 1.00 95.12 107 PHE A C 1
ATOM 816 O O . PHE A 1 107 ? 1.788 5.362 -4.360 1.00 95.12 107 PHE A O 1
ATOM 823 N N . TRP A 1 108 ? 0.487 4.245 -5.805 1.00 96.12 108 TRP A N 1
ATOM 824 C CA . TRP A 1 108 ? 1.279 4.551 -7.007 1.00 96.12 108 TRP A CA 1
ATOM 825 C C . TRP A 1 108 ? 1.403 6.051 -7.314 1.00 96.12 108 TRP A C 1
ATOM 827 O O . TRP A 1 108 ? 2.427 6.477 -7.831 1.00 96.12 108 TRP A O 1
ATOM 837 N N . ASP A 1 109 ? 0.389 6.851 -6.980 1.00 95.19 109 ASP A N 1
ATOM 838 C CA . ASP A 1 109 ? 0.344 8.311 -7.181 1.00 95.19 109 ASP A CA 1
ATOM 839 C C . ASP A 1 109 ? 0.651 9.108 -5.903 1.00 95.19 109 ASP A C 1
ATOM 841 O O . ASP A 1 109 ? 0.496 10.326 -5.877 1.00 95.19 109 ASP A O 1
ATOM 845 N N . GLY A 1 110 ? 1.047 8.436 -4.817 1.00 94.00 110 GLY A N 1
ATOM 846 C CA . GLY A 1 110 ? 1.395 9.099 -3.563 1.00 94.00 110 GLY A CA 1
ATOM 847 C C . GLY A 1 110 ? 0.225 9.763 -2.834 1.00 94.00 110 GLY A C 1
ATOM 848 O O . GLY A 1 110 ? 0.459 10.606 -1.967 1.00 94.00 110 GLY A O 1
ATOM 849 N N . ARG A 1 111 ? -1.034 9.427 -3.152 1.00 93.38 111 ARG A N 1
ATOM 850 C CA . ARG A 1 111 ? -2.198 10.020 -2.464 1.00 93.38 111 ARG A CA 1
ATOM 851 C C . ARG A 1 111 ? -2.330 9.607 -0.993 1.00 93.38 111 ARG A C 1
ATOM 853 O O . ARG A 1 111 ? -3.063 10.260 -0.258 1.00 93.38 111 ARG A O 1
ATOM 860 N N . GLY A 1 112 ? -1.653 8.537 -0.571 1.00 94.00 112 GLY A N 1
ATOM 861 C CA . GLY A 1 112 ? -1.571 8.110 0.825 1.00 94.00 112 GLY A CA 1
ATOM 862 C C . GLY A 1 112 ? -0.592 9.009 1.567 1.00 94.00 112 GLY A C 1
ATOM 863 O O . GLY A 1 112 ? 0.621 8.829 1.455 1.00 94.00 112 GLY A O 1
ATOM 864 N N . ASN A 1 113 ? -1.127 10.005 2.272 1.00 93.38 113 ASN A N 1
ATOM 865 C CA . ASN A 1 113 ? -0.351 11.092 2.859 1.00 93.38 113 ASN A CA 1
ATOM 866 C C . ASN A 1 113 ? 0.626 10.612 3.944 1.00 93.38 113 ASN A C 1
ATOM 868 O O . ASN A 1 113 ? 0.231 9.853 4.822 1.00 93.38 113 ASN A O 1
ATOM 872 N N . ALA A 1 114 ? 1.862 11.119 3.938 1.00 91.44 114 ALA A N 1
ATOM 873 C CA . ALA A 1 114 ? 2.874 10.825 4.955 1.00 91.44 114 ALA A CA 1
ATOM 874 C C . ALA A 1 114 ? 2.442 11.193 6.386 1.00 91.44 114 ALA A C 1
ATOM 876 O O . ALA A 1 114 ? 2.941 10.615 7.348 1.00 91.44 114 ALA A O 1
ATOM 877 N N . VAL A 1 115 ? 1.513 12.139 6.527 1.00 92.75 115 VAL A N 1
ATOM 878 C CA . VAL A 1 115 ? 0.920 12.561 7.793 1.00 92.75 115 VAL A CA 1
ATOM 879 C C . VAL A 1 115 ? -0.528 12.070 7.855 1.00 92.75 115 VAL A C 1
ATOM 881 O O . VAL A 1 115 ? -1.358 12.480 7.044 1.00 92.75 115 VAL A O 1
ATOM 884 N N . PHE A 1 116 ? -0.864 11.234 8.833 1.00 95.88 116 PHE A N 1
ATOM 885 C CA . PHE A 1 116 ? -2.230 10.744 9.037 1.00 95.88 116 PHE A CA 1
ATOM 886 C C . PHE A 1 116 ? -3.024 11.678 9.958 1.00 95.88 116 PHE A C 1
ATOM 888 O O . PHE A 1 116 ? -2.536 12.093 11.010 1.00 95.88 116 PHE A O 1
ATOM 895 N N . ASN A 1 117 ? -4.265 11.998 9.572 1.00 95.44 117 ASN A N 1
ATOM 896 C CA . ASN A 1 117 ? -5.139 12.933 10.295 1.00 95.44 117 ASN A CA 1
ATOM 897 C C . ASN A 1 117 ? -6.186 12.251 11.200 1.00 95.44 117 ASN A C 1
ATOM 899 O O . ASN A 1 117 ? -7.078 12.917 11.728 1.00 95.44 117 ASN A O 1
ATOM 903 N N . GLY A 1 118 ? -6.115 10.923 11.356 1.00 96.31 118 GLY A N 1
ATOM 904 C CA . GLY A 1 118 ? -7.036 10.143 12.189 1.00 96.31 118 GLY A CA 1
ATOM 905 C C . GLY A 1 118 ? -8.403 9.848 11.563 1.00 96.31 118 GLY A C 1
ATOM 906 O O . GLY A 1 118 ? -9.146 9.036 12.113 1.00 96.31 118 GLY A O 1
ATOM 907 N N . VAL A 1 119 ? -8.756 10.470 10.434 1.00 95.06 119 VAL A N 1
ATOM 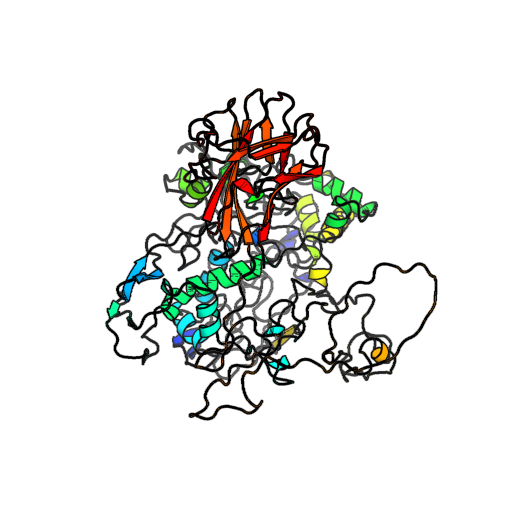908 C CA . VAL A 1 119 ? -10.100 10.401 9.828 1.00 95.06 119 VAL A CA 1
ATOM 909 C C . VAL A 1 119 ? -10.071 9.836 8.409 1.00 95.06 119 VAL A C 1
ATOM 911 O O . VAL A 1 119 ? -10.923 9.020 8.064 1.00 95.06 119 VAL A O 1
ATOM 914 N N . ASP A 1 120 ? -9.101 10.245 7.592 1.00 93.25 120 ASP A N 1
ATOM 915 C CA . ASP A 1 120 ? -8.958 9.847 6.192 1.00 93.25 120 ASP A CA 1
ATOM 916 C C . ASP A 1 120 ? -7.485 9.832 5.736 1.00 93.25 120 ASP A C 1
ATOM 918 O O . ASP A 1 120 ? -6.563 10.083 6.510 1.00 93.25 120 ASP A O 1
ATOM 922 N N . GLY A 1 121 ? -7.263 9.512 4.458 1.00 92.25 121 GLY A N 1
ATOM 923 C CA . GLY A 1 121 ? -5.928 9.383 3.868 1.00 92.25 121 GLY A CA 1
ATOM 924 C C . GLY A 1 121 ? -5.289 10.664 3.342 1.00 92.25 121 GLY A C 1
ATOM 925 O O . GLY A 1 121 ? -4.184 10.614 2.806 1.00 92.25 121 GLY A O 1
ATOM 926 N N . THR A 1 122 ? -5.969 11.807 3.438 1.00 91.00 122 THR A N 1
ATOM 927 C CA . THR A 1 122 ? -5.507 13.067 2.834 1.00 91.00 122 THR A CA 1
ATOM 928 C C . THR A 1 122 ? -4.588 13.870 3.749 1.00 91.00 122 THR A C 1
ATOM 930 O O . THR A 1 122 ? -3.961 14.827 3.288 1.00 91.00 122 THR A O 1
ATOM 933 N N . GLY A 1 123 ? -4.478 13.478 5.021 1.00 91.38 123 GLY A N 1
ATOM 934 C CA . GLY A 1 123 ? -3.611 14.128 5.994 1.00 91.38 123 GLY A CA 1
ATOM 935 C C . GLY A 1 123 ? -4.011 15.585 6.265 1.00 91.38 123 GLY A C 1
ATOM 936 O O . GLY A 1 123 ? -5.205 15.898 6.297 1.00 91.38 123 GLY A O 1
ATOM 937 N N . PRO A 1 124 ? -3.043 16.502 6.437 1.00 88.75 124 PRO A N 1
ATOM 938 C CA . PRO A 1 124 ? -3.303 17.921 6.687 1.00 88.75 124 PRO A CA 1
ATOM 939 C C . PRO A 1 124 ? -4.033 18.644 5.544 1.00 88.75 124 PRO A C 1
ATOM 941 O O . PRO A 1 124 ? -4.486 19.772 5.723 1.00 88.75 124 PRO A O 1
ATOM 944 N N . ARG A 1 125 ? -4.178 18.011 4.369 1.00 87.94 125 ARG A N 1
ATOM 945 C CA . ARG A 1 125 ? -4.929 18.563 3.229 1.00 87.94 125 ARG A CA 1
ATOM 946 C C . ARG A 1 125 ? -6.436 18.606 3.480 1.00 87.94 125 ARG A C 1
ATOM 948 O O . ARG A 1 125 ? -7.123 19.352 2.788 1.00 87.94 125 ARG A O 1
ATOM 955 N N . ASN A 1 126 ? -6.948 17.838 4.446 1.00 89.56 126 ASN A N 1
ATOM 956 C CA . ASN A 1 126 ? -8.313 17.985 4.940 1.00 89.56 126 ASN A CA 1
ATOM 957 C C . ASN A 1 126 ? -8.322 18.801 6.247 1.00 89.56 126 ASN A C 1
ATOM 959 O O . ASN A 1 126 ? -8.159 18.233 7.331 1.00 89.56 126 ASN A O 1
ATOM 963 N N . PRO A 1 127 ? -8.590 20.120 6.188 1.00 87.31 127 PRO A N 1
ATOM 964 C CA . PRO A 1 127 ? -8.629 20.964 7.379 1.00 87.31 127 PRO A CA 1
ATOM 965 C C . PRO A 1 127 ? -9.831 20.674 8.286 1.00 87.31 127 PRO A C 1
ATOM 967 O O . PRO A 1 127 ? -9.869 21.195 9.399 1.00 87.31 127 PRO A O 1
ATOM 970 N N . ASN A 1 128 ? -10.793 19.851 7.851 1.00 91.31 128 ASN A N 1
ATOM 971 C CA . ASN A 1 128 ? -12.006 19.490 8.592 1.00 91.31 128 ASN A CA 1
ATOM 972 C C . ASN A 1 128 ? -11.909 18.122 9.288 1.00 91.31 128 ASN A C 1
ATOM 974 O O . ASN A 1 128 ? -12.829 17.749 10.019 1.00 91.31 128 ASN A O 1
ATOM 978 N N . ALA A 1 129 ? -10.816 17.376 9.094 1.00 93.50 129 ALA A N 1
ATOM 979 C CA . ALA A 1 129 ? -10.595 16.103 9.771 1.00 93.50 129 ALA A CA 1
ATOM 980 C C . ALA A 1 129 ? -10.521 16.318 11.292 1.00 93.50 129 ALA A C 1
ATOM 982 O O . ALA A 1 129 ? -9.622 16.993 11.800 1.00 93.50 129 ALA A O 1
ATOM 983 N N . ARG A 1 130 ? -11.511 15.794 12.023 1.00 95.38 130 ARG A N 1
ATOM 984 C CA . ARG A 1 130 ? -11.586 15.874 13.487 1.00 95.38 130 ARG A CA 1
ATOM 985 C C . ARG A 1 130 ? -11.977 14.528 14.080 1.00 95.38 130 ARG A C 1
ATOM 987 O O . ARG A 1 130 ? -13.077 14.047 13.800 1.00 95.38 130 ARG A O 1
ATOM 994 N N . VAL A 1 131 ? -11.121 14.000 14.946 1.00 97.06 131 VAL A N 1
ATOM 995 C CA . VAL A 1 131 ? -11.444 12.895 15.861 1.00 97.06 131 VAL A CA 1
ATOM 996 C C . VAL A 1 131 ? -12.045 13.461 17.148 1.00 97.06 131 VAL A C 1
ATOM 998 O O . VAL A 1 131 ? -11.930 14.654 17.423 1.00 97.06 131 VAL A O 1
ATOM 1001 N N . LEU A 1 132 ? -12.721 12.634 17.933 1.00 97.69 132 LEU A N 1
ATOM 1002 C CA . LEU A 1 132 ? -13.338 13.040 19.194 1.00 97.69 132 LEU A CA 1
ATOM 1003 C C . LEU A 1 132 ? -12.420 12.724 20.375 1.00 97.69 132 LEU A C 1
ATOM 1005 O O . LEU A 1 132 ? -11.955 11.597 20.505 1.00 97.69 132 LEU A O 1
ATOM 1009 N N . GLN A 1 133 ? -12.186 13.696 21.249 1.00 98.12 133 GLN A N 1
ATOM 1010 C CA . GLN A 1 133 ? -11.408 13.518 22.470 1.00 98.12 133 GLN A CA 1
ATOM 1011 C C . GLN A 1 133 ? -12.276 13.769 23.699 1.00 98.12 133 GLN A C 1
ATOM 1013 O O . GLN A 1 133 ? -12.893 14.829 23.830 1.00 98.12 133 GLN A O 1
ATOM 1018 N N . VAL A 1 134 ? -12.279 12.808 24.613 1.00 96.69 134 VAL A N 1
ATOM 1019 C CA . VAL A 1 134 ? -12.891 12.916 25.935 1.00 96.69 134 VAL A CA 1
ATOM 1020 C C . VAL A 1 134 ? -11.971 13.735 26.834 1.00 96.69 134 VAL A C 1
ATOM 1022 O O . VAL A 1 134 ? -10.791 13.419 26.990 1.00 96.69 134 VAL A O 1
ATOM 1025 N N . GLN A 1 135 ? -12.513 14.807 27.392 1.00 96.12 135 GLN A N 1
ATOM 1026 C CA . GLN A 1 135 ? -11.825 15.704 28.308 1.00 96.12 135 GLN A CA 1
ATOM 1027 C C . GLN A 1 135 ? -11.920 15.186 29.748 1.00 96.12 135 GLN A C 1
ATOM 1029 O O . GLN A 1 135 ? -12.734 14.317 30.065 1.00 96.12 135 GLN A O 1
ATOM 1034 N N . ALA A 1 136 ? -11.106 15.747 30.645 1.00 93.06 136 ALA A N 1
ATOM 1035 C CA . ALA A 1 136 ? -11.095 15.359 32.058 1.00 93.06 136 ALA A CA 1
ATOM 1036 C C . ALA A 1 136 ? -12.440 15.608 32.773 1.00 93.06 136 ALA A C 1
ATOM 1038 O O . ALA A 1 136 ? -12.757 14.913 33.733 1.00 93.06 136 ALA A O 1
ATOM 1039 N N . ASP A 1 137 ? -13.238 16.567 32.294 1.00 91.38 137 ASP A N 1
ATOM 1040 C CA . ASP A 1 137 ? -14.585 16.870 32.798 1.00 91.38 137 ASP A CA 1
ATOM 1041 C C . ASP A 1 137 ? -15.688 15.974 32.190 1.00 91.38 137 ASP A C 1
ATOM 1043 O O . ASP A 1 137 ? -16.872 16.171 32.461 1.00 91.38 137 ASP A O 1
ATOM 1047 N N . GLY A 1 138 ? -15.318 14.998 31.350 1.00 89.00 138 GLY A N 1
ATOM 1048 C CA . GLY A 1 138 ? -16.243 14.104 30.649 1.00 89.00 138 GLY A CA 1
ATOM 1049 C C . GLY A 1 138 ? -16.908 14.715 29.409 1.00 89.00 138 GLY A C 1
ATOM 1050 O O . GLY A 1 138 ? -17.700 14.037 28.743 1.00 89.00 138 GLY A O 1
ATOM 1051 N N . SER A 1 139 ? -16.607 15.971 29.061 1.00 92.31 139 SER A N 1
ATOM 1052 C CA . SER A 1 139 ? -17.026 16.553 27.785 1.00 92.31 139 SER A CA 1
ATOM 1053 C C . SER A 1 139 ? -16.288 15.892 26.615 1.00 92.31 139 SER A C 1
ATOM 1055 O O . SER A 1 139 ? -15.196 15.343 26.766 1.00 92.31 139 SER A O 1
ATOM 1057 N N . VAL A 1 140 ? -16.894 15.907 25.425 1.00 96.12 140 VAL A N 1
ATOM 1058 C CA . VAL A 1 140 ? -16.298 15.331 24.211 1.00 96.12 140 VAL A CA 1
ATOM 1059 C C . VAL A 1 140 ? -16.108 16.439 23.193 1.00 96.12 140 VAL A C 1
ATOM 1061 O O . VAL A 1 140 ? -17.076 17.037 22.724 1.00 96.12 140 VAL A O 1
ATOM 1064 N N . VAL A 1 141 ? -14.853 16.699 22.841 1.00 96.19 141 VAL A N 1
ATOM 1065 C CA . VAL A 1 141 ? -14.464 17.813 21.977 1.00 96.19 141 VAL A CA 1
ATOM 1066 C C . VAL A 1 141 ? -13.836 17.273 20.691 1.00 96.19 141 VAL A C 1
ATOM 1068 O O . VAL A 1 141 ? -12.979 16.389 20.751 1.00 96.19 141 VAL A O 1
ATOM 1071 N N . PRO A 1 142 ? -14.227 17.778 19.509 1.00 97.00 142 PRO A N 1
ATOM 1072 C CA . PRO A 1 142 ? -13.536 17.453 18.271 1.00 97.00 142 PRO A CA 1
ATOM 1073 C C . PRO A 1 142 ? -12.145 18.095 18.220 1.00 97.00 142 PRO A C 1
ATOM 1075 O O . PRO A 1 142 ? -12.022 19.312 18.338 1.00 97.00 142 PRO A O 1
ATOM 1078 N N . VAL A 1 143 ? -11.110 17.298 17.962 1.00 97.38 143 VAL A N 1
ATOM 1079 C CA . VAL A 1 143 ? -9.711 17.744 17.884 1.00 97.38 143 VAL A CA 1
ATOM 1080 C C . VAL A 1 143 ? -9.059 17.294 16.579 1.00 97.38 143 VAL A C 1
ATOM 1082 O O . VAL A 1 143 ? -9.460 16.296 15.975 1.00 97.38 143 VAL A O 1
ATOM 1085 N N . SER A 1 144 ? -8.057 18.043 16.127 1.00 95.50 144 SER A N 1
ATOM 1086 C CA . SER A 1 144 ? -7.191 17.628 15.020 1.00 95.50 144 SER A CA 1
ATOM 1087 C C . SER A 1 144 ? -6.073 16.736 15.548 1.00 95.50 144 SER A C 1
ATOM 1089 O O . SER A 1 144 ? -5.522 17.004 16.614 1.00 95.50 144 SER A O 1
ATOM 1091 N N . VAL A 1 145 ? -5.701 15.715 14.781 1.00 94.62 145 VAL A N 1
ATOM 1092 C CA . VAL A 1 145 ? -4.483 14.932 15.014 1.00 94.62 145 VAL A CA 1
ATOM 1093 C C . VAL A 1 145 ? -3.619 14.974 13.759 1.00 94.62 145 VAL A C 1
ATOM 1095 O O . VAL A 1 145 ? -4.136 15.102 12.651 1.00 94.62 145 VAL A O 1
ATOM 1098 N N . ALA A 1 146 ? -2.307 14.899 13.941 1.00 92.75 146 ALA A N 1
ATOM 1099 C CA . ALA A 1 146 ? -1.332 14.826 12.864 1.00 92.75 146 ALA A CA 1
ATOM 1100 C C . ALA A 1 146 ? -0.242 13.850 13.303 1.00 92.75 146 ALA A C 1
ATOM 1102 O O . ALA A 1 146 ? 0.483 14.121 14.257 1.00 92.75 146 ALA A O 1
ATOM 1103 N N . ILE A 1 147 ? -0.188 12.689 12.657 1.00 92.62 147 ILE A N 1
ATOM 1104 C CA . ILE A 1 147 ? 0.720 11.599 13.019 1.00 92.62 147 ILE A CA 1
ATOM 1105 C C . ILE A 1 147 ? 1.693 11.406 11.866 1.00 92.62 147 ILE A C 1
ATOM 1107 O O . ILE A 1 147 ? 1.262 11.185 10.738 1.00 92.62 147 ILE A O 1
ATOM 1111 N N . PHE A 1 148 ? 2.987 11.503 12.146 1.00 89.88 148 PHE A N 1
ATOM 1112 C CA . PHE A 1 148 ? 4.059 11.340 11.172 1.00 89.88 148 PHE A CA 1
ATOM 1113 C C . PHE A 1 148 ? 5.172 10.463 11.767 1.00 89.88 148 PHE A C 1
ATOM 1115 O O . PHE A 1 148 ? 5.494 10.657 12.941 1.00 89.88 148 PHE A O 1
ATOM 1122 N N . PRO A 1 149 ? 5.783 9.550 10.990 1.00 89.62 149 PRO A N 1
ATOM 1123 C CA . PRO A 1 149 ? 5.365 9.094 9.662 1.00 89.62 149 PRO A CA 1
ATOM 1124 C C . PRO A 1 149 ? 4.176 8.121 9.750 1.00 89.62 149 PRO A C 1
ATOM 1126 O O . PRO A 1 149 ? 4.161 7.204 10.571 1.00 89.62 149 PRO A O 1
ATOM 1129 N N . ALA A 1 150 ? 3.153 8.316 8.914 1.00 94.12 150 ALA A N 1
ATOM 1130 C CA . ALA A 1 150 ? 1.942 7.494 8.931 1.00 94.12 150 ALA A CA 1
ATOM 1131 C C . ALA A 1 150 ? 1.264 7.299 7.562 1.00 94.12 150 ALA A C 1
ATOM 1133 O O . ALA A 1 150 ? 0.036 7.295 7.436 1.00 94.12 150 ALA A O 1
ATOM 1134 N N . SER A 1 151 ? 2.070 7.114 6.513 1.00 94.94 151 SER A N 1
ATOM 1135 C CA . SER A 1 151 ? 1.574 6.895 5.147 1.00 94.94 151 SER A CA 1
ATOM 1136 C C . SER A 1 151 ? 0.743 5.621 4.991 1.00 94.94 151 SER A C 1
ATOM 1138 O O . SER A 1 151 ? -0.184 5.600 4.182 1.00 94.94 151 SER A O 1
ATOM 1140 N N . LEU A 1 152 ? 1.041 4.582 5.775 1.00 97.44 152 LEU A N 1
ATOM 1141 C CA . LEU A 1 152 ? 0.292 3.326 5.795 1.00 97.44 152 LEU A CA 1
ATOM 1142 C C . LEU A 1 152 ? -1.093 3.500 6.424 1.00 97.44 152 LEU A C 1
ATOM 1144 O O . LEU A 1 152 ? -2.087 3.097 5.827 1.00 97.44 152 LEU A O 1
ATOM 1148 N N . ALA A 1 153 ? -1.210 4.214 7.550 1.00 97.75 153 ALA A N 1
ATOM 1149 C CA . ALA A 1 153 ? -2.521 4.540 8.115 1.00 97.75 153 ALA A CA 1
ATOM 1150 C C . ALA A 1 153 ? -3.364 5.376 7.134 1.00 97.75 153 ALA A C 1
ATOM 1152 O O . ALA A 1 153 ? -4.551 5.101 6.925 1.00 97.75 153 ALA A O 1
ATOM 1153 N N . SER A 1 154 ? -2.732 6.349 6.469 1.00 96.69 154 SER A N 1
ATOM 1154 C CA . SER A 1 154 ? -3.365 7.143 5.413 1.00 96.69 154 SER A CA 1
ATOM 1155 C C . SER A 1 154 ? -3.763 6.313 4.186 1.00 96.69 154 SER A C 1
ATOM 1157 O O . SER A 1 154 ? -4.722 6.654 3.496 1.00 96.69 154 SER A O 1
ATOM 1159 N N . GLN A 1 155 ? -3.050 5.227 3.893 1.00 95.38 155 GLN A N 1
ATOM 1160 C CA . GLN A 1 155 ? -3.392 4.294 2.821 1.00 95.38 155 GLN A CA 1
ATOM 1161 C C . GLN A 1 155 ? -4.578 3.406 3.216 1.00 95.38 155 GLN A C 1
ATOM 1163 O O . GLN A 1 155 ? -5.472 3.204 2.394 1.00 95.38 155 GLN A O 1
ATOM 1168 N N . ALA A 1 156 ? -4.621 2.937 4.464 1.00 96.31 156 ALA A N 1
ATOM 1169 C CA . ALA A 1 156 ? -5.553 1.908 4.909 1.00 96.31 156 ALA A CA 1
ATOM 1170 C C . ALA A 1 156 ? -6.991 2.426 5.051 1.00 96.31 156 ALA A C 1
ATOM 1172 O O . ALA A 1 156 ? -7.951 1.781 4.622 1.00 96.31 156 ALA A O 1
ATOM 1173 N N . VAL A 1 157 ? -7.167 3.614 5.640 1.00 95.75 157 VAL A N 1
ATOM 1174 C CA . VAL A 1 157 ? -8.499 4.138 5.993 1.00 95.75 157 VAL A CA 1
ATOM 1175 C C . VAL A 1 157 ? -9.407 4.392 4.779 1.00 95.75 157 VAL A C 1
ATOM 1177 O O . VAL A 1 157 ? -10.564 3.963 4.822 1.00 95.75 157 VAL A O 1
ATOM 1180 N N . PRO A 1 158 ? -8.953 5.028 3.678 1.00 90.00 158 PRO A N 1
ATOM 1181 C CA . PRO A 1 158 ? -9.804 5.268 2.508 1.00 90.00 158 PRO A CA 1
ATOM 1182 C C . PRO A 1 158 ? -10.393 3.996 1.886 1.00 90.00 158 PRO A C 1
ATOM 1184 O O . PRO A 1 158 ? -11.486 4.029 1.316 1.00 90.00 158 PRO A O 1
ATOM 1187 N N . VAL A 1 159 ? -9.700 2.861 2.013 1.00 89.25 159 VAL A N 1
ATOM 1188 C CA . VAL A 1 159 ? -10.132 1.572 1.453 1.00 89.25 159 VAL A CA 1
ATOM 1189 C C . VAL A 1 159 ? -11.442 1.100 2.099 1.00 89.25 159 VAL A C 1
ATOM 1191 O O . VAL A 1 159 ? -12.284 0.508 1.421 1.00 89.25 159 VAL A O 1
ATOM 1194 N N . LEU A 1 160 ? -11.683 1.449 3.370 1.00 90.69 160 LEU A N 1
ATOM 1195 C CA . LEU A 1 160 ? -12.904 1.100 4.105 1.00 90.69 160 LEU A CA 1
ATOM 1196 C C . LEU A 1 160 ? -14.181 1.715 3.516 1.00 90.69 160 LEU A C 1
ATOM 1198 O O . LEU A 1 160 ? -15.257 1.136 3.667 1.00 90.69 160 LEU A O 1
ATOM 1202 N N . GLY A 1 161 ? -14.090 2.879 2.873 1.00 88.38 161 GLY A N 1
ATOM 1203 C CA . GLY A 1 161 ? -15.230 3.553 2.238 1.00 88.38 161 GLY A CA 1
ATOM 1204 C C . GLY A 1 161 ? -15.321 3.328 0.727 1.00 88.38 161 GLY A C 1
ATOM 1205 O O . GLY A 1 161 ? -16.293 3.744 0.101 1.00 88.38 161 GLY A O 1
ATOM 1206 N N . SER A 1 162 ? -14.316 2.690 0.121 1.00 89.31 162 SER A N 1
ATOM 1207 C CA . SER A 1 162 ? -14.213 2.591 -1.335 1.00 89.31 162 SER A CA 1
ATOM 1208 C C . SER A 1 162 ? -15.151 1.530 -1.908 1.00 89.31 162 SER A C 1
ATOM 1210 O O . SER A 1 162 ? -15.006 0.333 -1.637 1.00 89.31 162 SER A O 1
ATOM 1212 N N . ASN A 1 163 ? -16.062 1.966 -2.785 1.00 88.25 163 ASN A N 1
ATOM 1213 C CA . ASN A 1 163 ? -16.965 1.094 -3.546 1.00 88.25 163 ASN A CA 1
ATOM 1214 C C . ASN A 1 163 ? -16.286 0.330 -4.697 1.00 88.25 163 ASN A C 1
ATOM 1216 O O . ASN A 1 163 ? -16.946 -0.376 -5.463 1.00 88.25 163 ASN A O 1
ATOM 1220 N N . PHE A 1 164 ? -14.980 0.543 -4.827 1.00 87.25 164 PHE A N 1
ATOM 1221 C CA . PHE A 1 164 ? -14.061 -0.154 -5.705 1.00 87.25 164 PHE A CA 1
ATOM 1222 C C . PHE A 1 164 ? -13.055 -0.974 -4.914 1.00 87.25 164 PHE A C 1
ATOM 1224 O O . PHE A 1 164 ? -12.180 -1.542 -5.546 1.00 87.25 164 PHE A O 1
ATOM 1231 N N . ALA A 1 165 ? -13.128 -1.063 -3.582 1.00 87.19 165 ALA A N 1
ATOM 1232 C CA . ALA A 1 165 ? -12.237 -1.926 -2.807 1.00 87.19 165 ALA A CA 1
ATOM 1233 C C . ALA A 1 165 ? -12.991 -2.869 -1.870 1.00 87.19 165 ALA A C 1
ATOM 1235 O O . ALA A 1 165 ? -12.971 -4.071 -2.100 1.00 87.19 165 ALA A O 1
ATOM 1236 N N . LEU A 1 166 ? -13.657 -2.345 -0.835 1.00 87.75 166 LEU A N 1
ATOM 1237 C CA . LEU A 1 166 ? -14.238 -3.167 0.239 1.00 87.75 166 LEU A CA 1
ATOM 1238 C C . LEU A 1 166 ? -15.693 -2.826 0.583 1.00 87.75 166 LEU A C 1
ATOM 1240 O O . LEU A 1 166 ? -16.258 -3.448 1.486 1.00 87.75 166 LEU A O 1
ATOM 1244 N N . ALA A 1 167 ? -16.283 -1.800 -0.033 1.00 91.75 167 ALA A N 1
ATOM 1245 C CA . ALA A 1 167 ? -17.543 -1.221 0.426 1.00 91.75 167 ALA A CA 1
ATOM 1246 C C . ALA A 1 167 ? -18.665 -1.290 -0.609 1.00 91.75 167 ALA A C 1
ATOM 1248 O O . ALA A 1 167 ? -18.438 -1.261 -1.813 1.00 91.75 167 ALA A O 1
ATOM 1249 N N . CYS A 1 168 ? -19.904 -1.275 -0.130 1.00 93.31 168 CYS A N 1
ATOM 1250 C CA . CYS A 1 168 ? -21.028 -0.829 -0.942 1.00 93.31 168 CYS A CA 1
ATOM 1251 C C . CYS A 1 168 ? -20.976 0.707 -1.085 1.00 93.31 168 CYS A C 1
ATOM 1253 O O . CYS A 1 168 ? -20.509 1.413 -0.185 1.00 93.31 168 CYS A O 1
ATOM 1255 N N . THR A 1 169 ? -21.465 1.246 -2.204 1.00 94.31 169 THR A N 1
ATOM 1256 C CA . THR A 1 169 ? -21.492 2.695 -2.460 1.00 94.31 169 THR A CA 1
ATOM 1257 C C . THR A 1 169 ? -22.246 3.430 -1.354 1.00 94.31 169 THR A C 1
ATOM 1259 O O . THR A 1 169 ? -23.419 3.142 -1.122 1.00 94.31 169 THR A O 1
ATOM 1262 N N . GLY A 1 170 ? -21.588 4.403 -0.715 1.00 91.44 170 GLY A N 1
ATOM 1263 C CA . GLY A 1 170 ? -22.183 5.257 0.319 1.00 91.44 170 GLY A CA 1
ATOM 1264 C C . GLY A 1 170 ? -21.884 4.850 1.767 1.00 91.44 170 GLY A C 1
ATOM 1265 O O . GLY A 1 170 ? -22.333 5.538 2.681 1.00 91.44 170 GLY A O 1
ATOM 1266 N N . ARG A 1 171 ? -21.124 3.770 2.008 1.00 93.06 171 ARG A N 1
ATOM 1267 C CA . ARG A 1 171 ? -20.725 3.370 3.368 1.00 93.06 171 ARG A CA 1
ATOM 1268 C C . ARG A 1 171 ? -19.757 4.383 3.988 1.00 93.06 171 ARG A C 1
ATOM 1270 O O . ARG A 1 171 ? -18.731 4.715 3.399 1.00 93.06 171 ARG A O 1
ATOM 1277 N N . THR A 1 172 ? -20.041 4.816 5.213 1.00 91.50 172 THR A N 1
ATOM 1278 C CA . THR A 1 172 ? -19.175 5.708 5.999 1.00 91.50 172 THR A CA 1
ATOM 1279 C C . THR A 1 172 ? -18.302 4.925 6.989 1.00 91.50 172 THR A C 1
ATOM 1281 O O . THR A 1 172 ? -18.658 3.830 7.424 1.00 91.50 172 THR A O 1
ATOM 1284 N N . VAL A 1 173 ? -17.149 5.474 7.392 1.00 90.00 173 VAL A N 1
ATOM 1285 C CA . VAL A 1 173 ? -16.195 4.753 8.266 1.00 90.00 173 VAL A CA 1
ATOM 1286 C C . VAL A 1 173 ? -16.748 4.504 9.677 1.00 90.00 173 VAL A C 1
ATOM 1288 O O . VAL A 1 173 ? -16.491 3.459 10.266 1.00 90.00 173 VAL A O 1
ATOM 1291 N N . ASN A 1 174 ? -17.587 5.392 10.209 1.00 91.50 174 ASN A N 1
ATOM 1292 C CA . ASN A 1 174 ? -18.258 5.151 11.490 1.00 91.50 174 ASN A CA 1
ATOM 1293 C C . ASN A 1 174 ? -19.263 3.987 11.438 1.00 91.50 174 ASN A C 1
ATOM 1295 O O . ASN A 1 174 ? -19.405 3.259 12.419 1.00 91.50 174 ASN A O 1
ATOM 1299 N N . LYS A 1 175 ? -19.904 3.736 10.286 1.00 94.56 175 LYS A N 1
ATOM 1300 C CA . LYS A 1 175 ? -20.698 2.514 10.075 1.00 94.56 175 LYS A CA 1
ATOM 1301 C C . LYS A 1 175 ? -19.806 1.270 10.097 1.00 94.56 175 LYS A C 1
ATOM 1303 O O . LYS A 1 175 ? -20.200 0.256 10.661 1.00 94.56 175 LYS A O 1
ATOM 1308 N N . VAL A 1 176 ? -18.578 1.352 9.577 1.00 94.38 176 VAL A N 1
ATOM 1309 C CA . VAL A 1 176 ? -17.598 0.261 9.721 1.00 94.38 176 VAL A CA 1
ATOM 1310 C C . VAL A 1 176 ? -17.278 0.011 11.195 1.00 94.38 176 VAL A C 1
ATOM 1312 O O . VAL A 1 176 ? -17.324 -1.138 11.622 1.00 94.38 176 VAL A O 1
ATOM 1315 N N . GLY A 1 177 ? -17.055 1.059 11.993 1.00 94.69 177 GLY A N 1
ATOM 1316 C CA . GLY A 1 177 ? -16.885 0.928 13.444 1.00 94.69 177 GLY A CA 1
ATOM 1317 C C . GLY A 1 177 ? -18.078 0.252 14.122 1.00 94.69 177 GLY A C 1
ATOM 1318 O O . GLY A 1 177 ? -17.895 -0.727 14.845 1.00 94.69 177 GLY A O 1
ATOM 1319 N N . LYS A 1 178 ? -19.300 0.701 13.804 1.00 94.44 178 LYS A N 1
ATOM 1320 C CA . LYS A 1 178 ? -20.564 0.122 14.294 1.00 94.44 178 LYS A CA 1
ATOM 1321 C C . LYS A 1 178 ? -20.658 -1.383 14.042 1.00 94.44 178 LYS A C 1
ATOM 1323 O O . LYS A 1 178 ? -21.066 -2.143 14.915 1.00 94.44 178 LYS A O 1
ATOM 1328 N N . LYS A 1 179 ? -20.259 -1.817 12.845 1.00 94.38 179 LYS A N 1
ATOM 1329 C CA . LYS A 1 179 ? -20.217 -3.229 12.464 1.00 94.38 179 LYS A CA 1
ATOM 1330 C C . LYS A 1 179 ? -19.108 -3.966 13.205 1.00 94.38 179 LYS A C 1
ATOM 1332 O O . LYS A 1 179 ? -19.390 -4.903 13.945 1.00 94.38 179 LYS A O 1
ATOM 1337 N N . MET A 1 180 ? -17.859 -3.549 13.021 1.00 94.25 180 MET A N 1
ATOM 1338 C CA . MET A 1 180 ? -16.682 -4.287 13.479 1.00 94.25 180 MET A CA 1
ATOM 1339 C C . MET A 1 180 ? -16.676 -4.469 14.997 1.00 94.25 180 MET A C 1
ATOM 1341 O O . MET A 1 180 ? -16.402 -5.567 15.467 1.00 94.25 180 MET A O 1
ATOM 1345 N N . LEU A 1 181 ? -17.059 -3.449 15.769 1.00 94.81 181 LEU A N 1
ATOM 1346 C CA . LEU A 1 181 ? -17.089 -3.532 17.233 1.00 94.81 181 LEU A CA 1
ATOM 1347 C C . LEU A 1 181 ? -18.151 -4.508 17.775 1.00 94.81 181 LEU A C 1
ATOM 1349 O O . LEU A 1 181 ? -18.035 -4.944 18.917 1.00 94.81 181 LEU A O 1
ATOM 1353 N N . SER A 1 182 ? -19.132 -4.903 16.955 1.00 93.50 182 SER A N 1
ATOM 1354 C CA . SER A 1 182 ? -20.124 -5.938 17.289 1.00 93.50 182 SER A CA 1
ATOM 1355 C C . SER A 1 182 ? -19.699 -7.363 16.907 1.00 93.50 182 SER A C 1
ATOM 1357 O O . SER A 1 182 ? -20.403 -8.318 17.229 1.00 93.50 182 SER A O 1
ATOM 1359 N N . LEU A 1 183 ? -18.568 -7.524 16.210 1.00 95.19 183 LEU A N 1
ATOM 1360 C CA . LEU A 1 183 ? -18.108 -8.805 15.676 1.00 95.19 183 LEU A CA 1
ATOM 1361 C C . LEU A 1 183 ? -16.936 -9.383 16.471 1.00 95.19 183 LEU A C 1
ATOM 1363 O O . LEU A 1 183 ? -16.156 -8.678 17.115 1.00 95.19 183 LEU A O 1
ATOM 1367 N N . THR A 1 184 ? -16.770 -10.700 16.357 1.00 94.38 184 THR A N 1
ATOM 1368 C CA . THR A 1 184 ? -15.543 -11.383 16.767 1.00 94.38 184 THR A CA 1
ATOM 1369 C C . THR A 1 184 ? -14.495 -11.265 15.646 1.00 94.38 184 THR A C 1
ATOM 1371 O O . THR A 1 184 ? -14.787 -11.644 14.506 1.00 94.38 184 THR A O 1
ATOM 1374 N N . PRO A 1 185 ? -13.276 -10.771 15.932 1.00 95.62 185 PRO A N 1
ATOM 1375 C CA . PRO A 1 185 ? -12.177 -10.754 14.975 1.00 95.62 185 PRO A CA 1
ATOM 1376 C C . PRO A 1 185 ? -11.911 -12.140 14.388 1.00 95.62 185 PRO A C 1
ATOM 1378 O O . PRO A 1 185 ? -11.852 -13.137 15.115 1.00 95.62 185 PRO A O 1
ATOM 1381 N N . LEU A 1 186 ? -11.732 -12.183 13.067 1.00 95.00 186 LEU A N 1
ATOM 1382 C CA . LEU A 1 186 ? -11.378 -13.386 12.310 1.00 95.00 186 LEU A CA 1
ATOM 1383 C C . LEU A 1 186 ? -12.356 -14.565 12.488 1.00 95.00 186 LEU A C 1
ATOM 1385 O O . LEU A 1 186 ? -11.989 -15.712 12.266 1.00 95.00 186 LEU A O 1
ATOM 1389 N N . ALA A 1 187 ? -13.613 -14.315 12.875 1.00 94.19 187 ALA A N 1
ATOM 1390 C CA . ALA A 1 187 ? -14.586 -15.369 13.191 1.00 94.19 187 ALA A CA 1
ATOM 1391 C C . ALA A 1 187 ? -14.819 -16.395 12.067 1.00 94.19 187 ALA A C 1
ATOM 1393 O O . ALA A 1 187 ? -15.262 -17.510 12.339 1.00 94.19 187 ALA A O 1
ATOM 1394 N N . LYS A 1 188 ? -14.547 -16.023 10.809 1.00 92.69 188 LYS A N 1
ATOM 1395 C CA . LYS A 1 188 ? -14.695 -16.902 9.642 1.00 92.69 188 LYS A CA 1
ATOM 1396 C C . LYS A 1 188 ? -13.386 -17.595 9.245 1.00 92.69 188 LYS A C 1
ATOM 1398 O O . LYS A 1 188 ? -13.444 -18.524 8.441 1.00 92.69 188 LYS A O 1
ATOM 1403 N N . GLN A 1 189 ? -12.256 -17.195 9.823 1.00 93.81 189 GLN A N 1
ATOM 1404 C CA . GLN A 1 189 ? -10.909 -17.608 9.451 1.00 93.81 189 GLN A CA 1
ATOM 1405 C C . GLN A 1 189 ? -10.288 -18.523 10.505 1.00 93.81 189 GLN A C 1
ATOM 1407 O O . GLN A 1 189 ? -10.491 -18.368 11.715 1.00 93.81 189 GLN A O 1
ATOM 1412 N N . TRP A 1 190 ? -9.477 -19.464 10.037 1.00 91.44 190 TRP A N 1
ATOM 1413 C CA . TRP A 1 190 ? -8.540 -20.166 10.901 1.00 91.44 190 TRP A CA 1
ATOM 1414 C C . TRP A 1 190 ? -7.335 -19.285 11.219 1.00 91.44 190 TRP A C 1
ATOM 1416 O O . TRP A 1 190 ? -6.836 -18.565 10.359 1.00 91.44 190 TRP A O 1
ATOM 1426 N N . VAL A 1 191 ? -6.880 -19.368 12.464 1.00 90.94 191 VAL A N 1
ATOM 1427 C CA . VAL A 1 191 ? -5.622 -18.778 12.927 1.00 90.94 191 VAL A CA 1
ATOM 1428 C C . VAL A 1 191 ? -4.792 -19.926 13.472 1.00 90.94 191 VAL A C 1
ATOM 1430 O O . VAL A 1 191 ? -5.281 -20.681 14.328 1.00 90.94 191 VAL A O 1
ATOM 1433 N N . ASP A 1 192 ? -3.581 -20.091 12.947 1.00 86.88 192 ASP A N 1
ATOM 1434 C CA . ASP A 1 192 ? -2.690 -21.139 13.419 1.00 86.88 192 ASP A CA 1
ATOM 1435 C C . ASP A 1 192 ? -2.312 -20.857 14.886 1.00 86.88 192 ASP A C 1
ATOM 1437 O O . ASP A 1 192 ? -1.941 -19.732 15.224 1.00 86.88 192 ASP A O 1
ATOM 1441 N N . PRO A 1 193 ? -2.408 -21.835 15.805 1.00 87.25 193 PRO A N 1
ATOM 1442 C CA . PRO A 1 193 ? -1.996 -21.635 17.190 1.00 87.25 193 PRO A CA 1
ATOM 1443 C C . PRO A 1 193 ? -0.545 -21.169 17.340 1.00 87.25 193 PRO A C 1
ATOM 1445 O O . PRO A 1 193 ? -0.218 -20.579 18.367 1.00 87.25 193 PRO A O 1
ATOM 1448 N N . THR A 1 194 ? 0.318 -21.466 16.372 1.00 85.44 194 THR A N 1
ATOM 1449 C CA . THR A 1 194 ? 1.739 -21.105 16.327 1.00 85.44 194 THR A CA 1
ATOM 1450 C C . THR A 1 194 ? 2.027 -19.848 15.508 1.00 85.44 194 THR A C 1
ATOM 1452 O O . THR A 1 194 ? 3.197 -19.505 15.362 1.00 85.44 194 THR A O 1
ATOM 1455 N N . ASP A 1 195 ? 0.997 -19.148 15.021 1.00 91.31 195 ASP A N 1
ATOM 1456 C CA . ASP A 1 195 ? 1.140 -17.803 14.453 1.00 91.31 195 ASP A CA 1
ATOM 1457 C C . ASP A 1 195 ? 1.885 -16.891 15.448 1.00 91.31 195 ASP A C 1
ATOM 1459 O O . ASP A 1 195 ? 1.640 -16.909 16.664 1.00 91.31 195 ASP A O 1
ATOM 1463 N N . SER A 1 196 ? 2.843 -16.141 14.920 1.00 89.25 196 SER A N 1
ATOM 1464 C CA . SER A 1 196 ? 3.857 -15.380 15.635 1.00 89.25 196 SER A CA 1
ATOM 1465 C C . SER A 1 196 ? 3.271 -14.216 16.432 1.00 89.25 196 SER A C 1
ATOM 1467 O O . SER A 1 196 ? 3.850 -13.820 17.446 1.00 89.25 196 SER A O 1
ATOM 1469 N N . VAL A 1 197 ? 2.096 -13.713 16.036 1.00 91.44 197 VAL A N 1
ATOM 1470 C CA . VAL A 1 197 ? 1.423 -12.569 16.666 1.00 91.44 197 VAL A CA 1
ATOM 1471 C C . VAL A 1 197 ? 0.068 -12.973 17.243 1.00 91.44 197 VAL A C 1
ATOM 1473 O O . VAL A 1 197 ? -0.225 -12.731 18.416 1.00 91.44 197 VAL A O 1
ATOM 1476 N N . LEU A 1 198 ? -0.783 -13.587 16.427 1.00 93.81 198 LEU A N 1
ATOM 1477 C CA . LEU A 1 198 ? -2.169 -13.922 16.737 1.00 93.81 198 LEU A CA 1
ATOM 1478 C C . LEU A 1 198 ? -2.326 -15.309 17.358 1.00 93.81 198 LEU A C 1
ATOM 1480 O O . LEU A 1 198 ? -3.367 -15.577 17.965 1.00 93.81 198 LEU A O 1
ATOM 1484 N N . GLY A 1 199 ? -1.307 -16.167 17.273 1.00 91.81 199 GLY A N 1
ATOM 1485 C CA . GLY A 1 199 ? -1.332 -17.526 17.812 1.00 91.81 199 GLY A CA 1
ATOM 1486 C C . GLY A 1 199 ? -1.789 -17.596 19.272 1.00 91.81 199 GLY A C 1
ATOM 1487 O O . GLY A 1 199 ? -2.706 -18.367 19.568 1.00 91.81 199 GLY A O 1
ATOM 1488 N N . PRO A 1 200 ? -1.257 -16.770 20.200 1.00 93.56 200 PRO A N 1
ATOM 1489 C CA . PRO A 1 200 ? -1.718 -16.721 21.591 1.00 93.56 200 PRO A CA 1
ATOM 1490 C C . PRO A 1 200 ? -3.195 -16.337 21.768 1.00 93.56 200 PRO A C 1
ATOM 1492 O O . PRO A 1 200 ? -3.802 -16.704 22.772 1.00 93.56 200 PRO A O 1
ATOM 1495 N N . LEU A 1 201 ? -3.777 -15.606 20.813 1.00 95.56 201 LEU A N 1
ATOM 1496 C CA . LEU A 1 201 ? -5.169 -15.153 20.849 1.00 95.56 201 LEU A CA 1
ATOM 1497 C C . LEU A 1 201 ? -6.118 -16.078 20.077 1.00 95.56 201 LEU A C 1
ATOM 1499 O O . LEU A 1 201 ? -7.336 -15.912 20.200 1.00 95.56 201 LEU A O 1
ATOM 1503 N N . ALA A 1 202 ? -5.598 -17.034 19.307 1.00 95.00 202 ALA A N 1
ATOM 1504 C CA . ALA A 1 202 ? -6.383 -17.948 18.489 1.00 95.00 202 ALA A CA 1
ATOM 1505 C C . ALA A 1 202 ? -7.348 -18.784 19.347 1.00 95.00 202 ALA A C 1
ATOM 1507 O O . ALA A 1 202 ? -6.946 -19.445 20.308 1.00 95.00 202 ALA A O 1
ATOM 1508 N N . ARG A 1 203 ? -8.639 -18.808 18.988 1.00 93.69 203 ARG A N 1
ATOM 1509 C CA . ARG A 1 203 ? -9.647 -19.616 19.708 1.00 93.69 203 ARG A CA 1
ATOM 1510 C C . ARG A 1 203 ? -9.371 -21.107 19.627 1.00 93.69 203 ARG A C 1
ATOM 1512 O O . ARG A 1 203 ? -9.733 -21.833 20.547 1.00 93.69 203 ARG A O 1
ATOM 1519 N N . SER A 1 204 ? -8.696 -21.550 18.572 1.00 88.38 204 SER A N 1
ATOM 1520 C CA . SER A 1 204 ? -8.259 -22.933 18.386 1.00 88.38 204 SER A CA 1
ATOM 1521 C C . SER A 1 204 ? -7.381 -23.455 19.536 1.00 88.38 204 SER A C 1
ATOM 1523 O O . SER A 1 204 ? -7.373 -24.662 19.774 1.00 88.38 204 SER A O 1
ATOM 1525 N N . ARG A 1 205 ? -6.698 -22.575 20.293 1.00 87.31 205 ARG A N 1
ATOM 1526 C CA . ARG A 1 205 ? -5.908 -22.950 21.483 1.00 87.31 205 ARG A CA 1
ATOM 1527 C C . ARG A 1 205 ? -6.756 -23.387 22.674 1.00 87.31 205 ARG A C 1
ATOM 1529 O O . ARG A 1 205 ? -6.338 -24.267 23.418 1.00 87.31 205 ARG A O 1
ATOM 1536 N N . THR A 1 206 ? -7.910 -22.760 22.889 1.00 87.12 206 THR A N 1
ATOM 1537 C CA . THR A 1 206 ? -8.799 -23.077 24.021 1.00 87.12 206 THR A CA 1
ATOM 1538 C C . THR A 1 206 ? -9.934 -24.005 23.616 1.00 87.12 206 THR A C 1
ATOM 1540 O O . THR A 1 206 ? -10.457 -24.753 24.436 1.00 87.12 206 THR A O 1
ATOM 1543 N N . THR A 1 207 ? -10.328 -23.972 22.347 1.00 86.25 207 THR A N 1
ATOM 1544 C CA . THR A 1 207 ? -11.370 -24.819 21.777 1.00 86.25 207 THR A CA 1
ATOM 1545 C C . THR A 1 207 ? -10.851 -25.396 20.462 1.00 86.25 207 THR A C 1
ATOM 1547 O O . THR A 1 207 ? -10.893 -24.706 19.441 1.00 86.25 207 THR A O 1
ATOM 1550 N N . PRO A 1 208 ? -10.349 -26.645 20.457 1.00 80.69 208 PRO A N 1
ATOM 1551 C CA . PRO A 1 208 ? -9.851 -27.285 19.247 1.00 80.69 208 PRO A CA 1
ATOM 1552 C C . PRO A 1 208 ? -10.879 -27.208 18.120 1.00 80.69 208 PRO A C 1
ATOM 1554 O O . PRO A 1 208 ? -12.046 -27.546 18.299 1.00 80.69 208 PRO A O 1
ATOM 1557 N N . GLY A 1 209 ? -10.447 -26.731 16.958 1.00 76.50 209 GLY A N 1
ATOM 1558 C CA . GLY A 1 209 ? -11.321 -26.572 15.803 1.00 76.50 209 GLY A CA 1
ATOM 1559 C C . GLY A 1 209 ? -12.107 -25.249 15.737 1.00 76.50 209 GLY A C 1
ATOM 1560 O O . GLY A 1 209 ? -12.845 -25.027 14.779 1.00 76.50 209 GLY A O 1
ATOM 1561 N N . ALA A 1 210 ? -11.974 -24.359 16.727 1.00 87.62 210 ALA A N 1
ATOM 1562 C CA . ALA A 1 210 ? -12.636 -23.057 16.700 1.00 87.62 210 ALA A CA 1
ATOM 1563 C C . ALA A 1 210 ? -11.889 -22.036 15.826 1.00 87.62 210 ALA A C 1
ATOM 1565 O O . ALA A 1 210 ? -10.664 -21.927 15.874 1.00 87.62 210 ALA A O 1
ATOM 1566 N N . ARG A 1 211 ? -12.661 -21.242 15.074 1.00 92.81 211 ARG A N 1
ATOM 1567 C CA . ARG A 1 211 ? -12.189 -20.121 14.247 1.00 92.81 211 ARG A CA 1
ATOM 1568 C C . ARG A 1 211 ? -12.181 -18.801 15.021 1.00 92.81 211 ARG A C 1
ATOM 1570 O O . ARG A 1 211 ? -12.927 -18.641 15.990 1.00 92.81 211 ARG A O 1
ATOM 1577 N N . GLY A 1 212 ? -11.388 -17.842 14.552 1.00 95.19 212 GLY A N 1
ATOM 1578 C CA . GLY A 1 212 ? -11.292 -16.492 15.111 1.00 95.19 212 GLY A CA 1
ATOM 1579 C C . GLY A 1 212 ? -10.480 -16.359 16.395 1.00 95.19 212 GLY A C 1
ATOM 1580 O O . GLY A 1 212 ? -9.776 -17.278 16.817 1.00 95.19 212 GLY A O 1
ATOM 1581 N N . LEU A 1 213 ? -10.572 -15.176 17.008 1.00 96.44 213 LEU A N 1
ATOM 1582 C CA . LEU A 1 213 ? -9.807 -14.799 18.201 1.00 96.44 213 LEU A CA 1
ATOM 1583 C C . LEU A 1 213 ? -10.651 -14.821 19.480 1.00 96.44 213 LEU A C 1
ATOM 1585 O O . LEU A 1 213 ? -11.866 -14.642 19.457 1.00 96.44 213 LEU A O 1
ATOM 1589 N N . THR A 1 214 ? -9.992 -15.055 20.613 1.00 95.56 214 THR A N 1
ATOM 1590 C CA . THR A 1 214 ? -10.591 -15.045 21.961 1.00 95.56 214 THR A CA 1
ATOM 1591 C C . THR A 1 214 ? -10.956 -13.638 22.446 1.00 95.56 214 THR A C 1
ATOM 1593 O O . THR A 1 214 ? -11.691 -13.496 23.418 1.00 95.56 214 THR A O 1
ATOM 1596 N N . GLN A 1 215 ? -10.459 -12.600 21.768 1.00 95.19 215 GLN A N 1
ATOM 1597 C CA . GLN A 1 215 ? -10.660 -11.189 22.102 1.00 95.19 215 GLN A CA 1
ATOM 1598 C C . GLN A 1 215 ? -11.718 -10.544 21.201 1.00 95.19 215 GLN A C 1
ATOM 1600 O O . GLN A 1 215 ? -11.864 -10.933 20.047 1.00 95.19 215 GLN A O 1
ATOM 1605 N N . SER A 1 216 ? -12.416 -9.517 21.695 1.00 96.12 216 SER A N 1
ATOM 1606 C CA . SER A 1 216 ? -13.287 -8.656 20.878 1.00 96.12 216 SER A CA 1
ATOM 1607 C C . SER A 1 216 ? -12.534 -7.425 20.368 1.00 96.12 216 SER A C 1
ATOM 1609 O O . SER A 1 216 ? -11.569 -6.984 20.995 1.00 96.12 216 SER A O 1
ATOM 1611 N N . TYR A 1 217 ? -13.003 -6.804 19.279 1.00 96.44 217 TYR A N 1
ATOM 1612 C CA . TYR A 1 217 ? -12.431 -5.528 18.826 1.00 96.44 217 TYR A CA 1
ATOM 1613 C C . TYR A 1 217 ? -12.515 -4.438 19.901 1.00 96.44 217 TYR A C 1
ATOM 1615 O O . TYR A 1 217 ? -11.554 -3.699 20.085 1.00 96.44 217 TYR A O 1
ATOM 1623 N N . VAL A 1 218 ? -13.614 -4.383 20.664 1.00 96.75 218 VAL A N 1
ATOM 1624 C CA . VAL A 1 218 ? -13.763 -3.456 21.800 1.00 96.75 218 VAL A CA 1
ATOM 1625 C C . VAL A 1 218 ? -12.628 -3.647 22.804 1.00 96.75 218 VAL A C 1
ATOM 1627 O O . VAL A 1 218 ? -11.973 -2.677 23.178 1.00 96.75 218 VAL A O 1
ATOM 1630 N N . ARG A 1 219 ? -12.343 -4.893 23.205 1.00 97.06 219 ARG A N 1
ATOM 1631 C CA . ARG A 1 219 ? -11.285 -5.172 24.181 1.00 97.06 219 ARG A CA 1
ATOM 1632 C C . ARG A 1 219 ? -9.900 -4.842 23.631 1.00 97.06 219 ARG A C 1
ATOM 1634 O O . ARG A 1 219 ? -9.086 -4.284 24.364 1.00 97.06 219 ARG A O 1
ATOM 1641 N N . LEU A 1 220 ? -9.648 -5.148 22.358 1.00 96.19 220 LEU A N 1
ATOM 1642 C CA . LEU A 1 220 ? -8.388 -4.815 21.692 1.00 96.19 220 LEU A CA 1
ATOM 1643 C C . LEU A 1 220 ? -8.163 -3.296 21.664 1.00 96.19 220 LEU A C 1
ATOM 1645 O O . LEU A 1 220 ? -7.097 -2.835 22.062 1.00 96.19 220 LEU A O 1
ATOM 1649 N N . VAL A 1 221 ? -9.185 -2.512 21.299 1.00 97.56 221 VAL A N 1
ATOM 1650 C CA . VAL A 1 221 ? -9.112 -1.041 21.308 1.00 97.56 221 VAL A CA 1
ATOM 1651 C C . VAL A 1 221 ? -8.879 -0.503 22.720 1.00 97.56 221 VAL A C 1
ATOM 1653 O O . VAL A 1 221 ? -7.968 0.294 22.921 1.00 97.56 221 VAL A O 1
ATOM 1656 N N . GLN A 1 222 ? -9.645 -0.967 23.711 1.00 97.69 222 GLN A N 1
ATOM 1657 C CA . GLN A 1 222 ? -9.500 -0.531 25.107 1.00 97.69 222 GLN A CA 1
ATOM 1658 C C . GLN A 1 222 ? -8.123 -0.843 25.698 1.00 97.69 222 GLN A C 1
ATOM 1660 O O . GLN A 1 222 ? -7.641 -0.109 26.554 1.00 97.69 222 GLN A O 1
ATOM 1665 N N . THR A 1 223 ? -7.507 -1.944 25.264 1.00 96.38 223 THR A N 1
ATOM 1666 C CA . THR A 1 223 ? -6.181 -2.357 25.737 1.00 96.38 223 THR A CA 1
ATOM 1667 C C . THR A 1 223 ? -5.074 -1.528 25.085 1.00 96.38 223 THR A C 1
ATOM 1669 O O . THR A 1 223 ? -4.091 -1.208 25.746 1.00 96.38 223 THR A O 1
ATOM 1672 N N . ALA A 1 224 ? -5.223 -1.179 23.805 1.00 96.56 224 ALA A N 1
ATOM 1673 C CA . ALA A 1 224 ? -4.173 -0.522 23.028 1.00 96.56 224 ALA A CA 1
ATOM 1674 C C . ALA A 1 224 ? -4.210 1.015 23.084 1.00 96.56 224 ALA A C 1
ATOM 1676 O O . ALA A 1 224 ? -3.165 1.651 22.965 1.00 96.56 224 ALA A O 1
ATOM 1677 N N . PHE A 1 225 ? -5.388 1.628 23.244 1.00 97.75 225 PHE A N 1
ATOM 1678 C CA . PHE A 1 225 ? -5.560 3.075 23.094 1.00 97.75 225 PHE A CA 1
ATOM 1679 C C . PHE A 1 225 ? -5.949 3.773 24.398 1.00 97.75 225 PHE A C 1
ATOM 1681 O O . PHE A 1 225 ? -6.777 3.289 25.169 1.00 97.75 225 PHE A O 1
ATOM 1688 N N . ASP A 1 226 ? -5.394 4.974 24.589 1.00 97.75 226 ASP A N 1
ATOM 1689 C CA . ASP A 1 226 ? -5.715 5.877 25.699 1.00 97.75 226 ASP A CA 1
ATOM 1690 C C . ASP A 1 226 ? -7.246 6.093 25.813 1.00 97.75 226 ASP A C 1
ATOM 1692 O O . ASP A 1 226 ? -7.886 6.416 24.801 1.00 97.75 226 ASP A O 1
ATOM 1696 N N . PRO A 1 227 ? -7.841 5.940 27.017 1.00 97.62 227 PRO A N 1
ATOM 1697 C CA . PRO A 1 227 ? -9.270 6.132 27.259 1.00 97.62 227 PRO A CA 1
ATOM 1698 C C . PRO A 1 227 ? -9.851 7.437 26.720 1.00 97.62 227 PRO A C 1
ATOM 1700 O O . PRO A 1 227 ? -11.022 7.454 26.340 1.00 97.62 227 PRO A O 1
ATOM 1703 N N . LYS A 1 228 ? -9.061 8.512 26.593 1.00 97.50 228 LYS A N 1
ATOM 1704 C CA . LYS A 1 228 ? -9.543 9.781 26.022 1.00 97.50 228 LYS A CA 1
ATOM 1705 C C . LYS A 1 228 ? -10.054 9.665 24.583 1.00 97.50 228 LYS A C 1
ATOM 1707 O O . LYS A 1 228 ? -10.698 10.586 24.096 1.00 97.50 228 LYS A O 1
ATOM 1712 N N . TRP A 1 229 ? -9.768 8.569 23.882 1.00 98.00 229 TRP A N 1
ATOM 1713 C CA . TRP A 1 229 ? -10.213 8.353 22.505 1.00 98.00 229 TRP A CA 1
ATOM 1714 C C . TRP A 1 229 ? -11.480 7.507 22.378 1.00 98.00 229 TRP A C 1
ATOM 1716 O O . TRP A 1 229 ? -12.010 7.396 21.275 1.00 98.00 229 TRP A O 1
ATOM 1726 N N . TRP A 1 230 ? -11.970 6.896 23.458 1.00 96.50 230 TRP A N 1
ATOM 1727 C CA . TRP A 1 230 ? -13.093 5.954 23.373 1.00 96.50 230 TRP A CA 1
ATOM 1728 C C . TRP A 1 230 ? -14.015 5.926 24.597 1.00 96.50 230 TRP A C 1
ATOM 1730 O O . TRP A 1 230 ? -15.171 5.531 24.458 1.00 96.50 230 TRP A O 1
ATOM 1740 N N . ASN A 1 231 ? -13.537 6.324 25.778 1.00 94.88 231 ASN A N 1
ATOM 1741 C CA . ASN A 1 231 ? -14.242 6.150 27.045 1.00 94.88 231 ASN A CA 1
ATOM 1742 C C . ASN A 1 231 ? -15.212 7.302 27.320 1.00 94.88 231 ASN A C 1
ATOM 1744 O O . ASN A 1 231 ? -14.887 8.247 28.035 1.00 94.88 231 ASN A O 1
ATOM 1748 N N . SER A 1 232 ? -16.400 7.237 26.727 1.00 93.12 232 SER A N 1
ATOM 1749 C CA . SER A 1 232 ? -17.451 8.229 26.934 1.00 93.12 232 SER A CA 1
ATOM 1750 C C . SER A 1 232 ? -18.832 7.591 26.906 1.00 93.12 232 SER A C 1
ATOM 1752 O O . SER A 1 232 ? -19.069 6.633 26.173 1.00 93.12 232 SER A O 1
ATOM 1754 N N . ASP A 1 233 ? -19.744 8.180 27.672 1.00 90.19 233 ASP A N 1
ATOM 1755 C CA . ASP A 1 233 ? -21.171 7.868 27.697 1.00 90.19 233 ASP A CA 1
ATOM 1756 C C . ASP A 1 233 ? -21.996 8.716 26.708 1.00 90.19 233 ASP A C 1
ATOM 1758 O O . ASP A 1 233 ? -23.215 8.556 26.613 1.00 90.19 233 ASP A O 1
ATOM 1762 N N . LYS A 1 234 ? -21.356 9.635 25.970 1.00 91.44 234 LYS A N 1
ATOM 1763 C CA . LYS A 1 234 ? -22.030 10.496 24.992 1.00 91.44 234 LYS A CA 1
ATOM 1764 C C . LYS A 1 234 ? -22.374 9.733 23.719 1.00 91.44 234 LYS A C 1
ATOM 1766 O O . LYS A 1 234 ? -21.619 8.876 23.254 1.00 91.44 234 LYS A O 1
ATOM 1771 N N . VAL A 1 235 ? -23.482 10.139 23.108 1.00 93.06 235 VAL A N 1
ATOM 1772 C CA . VAL A 1 235 ? -23.940 9.616 21.819 1.00 93.06 235 VAL A CA 1
ATOM 1773 C C . VAL A 1 235 ? -23.653 10.639 20.725 1.00 93.06 235 VAL A C 1
ATOM 1775 O O . VAL A 1 235 ? -23.906 11.836 20.881 1.00 93.06 235 VAL A O 1
ATOM 1778 N N . VAL A 1 236 ? -23.115 10.158 19.608 1.00 93.50 236 VAL A N 1
ATOM 1779 C CA . VAL A 1 236 ? -22.817 10.951 18.417 1.00 93.50 236 VAL A CA 1
ATOM 1780 C C . VAL A 1 236 ? -23.856 10.658 17.342 1.00 93.50 236 VAL A C 1
ATOM 1782 O O . VAL A 1 236 ? -24.093 9.502 16.991 1.00 93.50 236 VAL A O 1
ATOM 1785 N N . THR A 1 237 ? -24.460 11.709 16.792 1.00 92.81 237 THR A N 1
ATOM 1786 C CA . THR A 1 237 ? -25.468 11.633 15.723 1.00 92.81 237 THR A CA 1
ATOM 1787 C C . THR A 1 237 ? -25.177 12.642 14.614 1.00 92.81 237 THR A C 1
ATOM 1789 O O . THR A 1 237 ? -24.332 13.527 14.767 1.00 92.81 237 THR A O 1
ATOM 1792 N N . PHE A 1 238 ? -25.865 12.499 13.477 1.00 92.12 238 PHE A N 1
ATOM 1793 C CA . PHE A 1 238 ? -25.693 13.355 12.296 1.00 92.12 238 PHE A CA 1
ATOM 1794 C C . PHE A 1 238 ? -27.028 13.896 11.750 1.00 92.12 238 PHE A C 1
ATOM 1796 O O . PHE A 1 238 ? -27.342 13.665 10.577 1.00 92.12 238 PHE A O 1
ATOM 1803 N N . PRO A 1 239 ? -27.854 14.593 12.556 1.00 88.69 239 PRO A N 1
ATOM 1804 C CA . PRO A 1 239 ? -29.070 15.225 12.046 1.00 88.69 239 PRO A CA 1
ATOM 1805 C C . PRO A 1 239 ? -28.724 16.208 10.918 1.00 88.69 239 PRO A C 1
ATOM 1807 O O . PRO A 1 239 ? -27.884 17.092 11.081 1.00 88.69 239 PRO A O 1
ATOM 1810 N N . GLY A 1 240 ? -29.322 16.018 9.737 1.00 85.94 240 GLY A N 1
ATOM 1811 C CA . GLY A 1 240 ? -29.023 16.833 8.552 1.00 85.94 240 GLY A CA 1
ATOM 1812 C C . GLY A 1 240 ? -27.560 16.769 8.084 1.00 85.94 240 GLY A C 1
ATOM 1813 O O . GLY A 1 240 ? -27.100 17.689 7.416 1.00 85.94 240 GLY A O 1
ATOM 1814 N N . GLY A 1 241 ? -26.809 15.726 8.461 1.00 85.25 241 GLY A N 1
ATOM 1815 C CA . GLY A 1 241 ? -25.382 15.585 8.144 1.00 85.25 241 GLY A CA 1
ATOM 1816 C C . GLY A 1 241 ? -24.436 16.340 9.086 1.00 85.25 241 GLY A C 1
ATOM 1817 O O . GLY A 1 241 ? -23.221 16.265 8.914 1.00 85.25 241 GLY A O 1
ATOM 1818 N N . VAL A 1 242 ? -24.957 17.032 10.103 1.00 87.31 242 VAL A N 1
ATOM 1819 C CA . VAL A 1 242 ? -24.149 17.800 11.058 1.00 87.31 242 VAL A CA 1
ATOM 1820 C C . VAL A 1 242 ? -23.886 16.972 12.307 1.00 87.31 242 VAL A C 1
ATOM 1822 O O . VAL A 1 242 ? -24.817 16.508 12.961 1.00 87.31 242 VAL A O 1
ATOM 1825 N N . ARG A 1 243 ? -22.608 16.810 12.669 1.00 92.06 243 ARG A N 1
ATOM 1826 C CA . ARG A 1 243 ? -22.219 16.080 13.881 1.00 92.06 243 ARG A CA 1
ATOM 1827 C C . ARG A 1 243 ? -22.784 16.761 15.129 1.00 92.06 243 ARG A C 1
ATOM 1829 O O . ARG A 1 243 ? -22.411 17.890 15.437 1.00 92.06 243 ARG A O 1
ATOM 1836 N N . THR A 1 244 ? -23.592 16.024 15.879 1.00 92.00 244 THR A N 1
ATOM 1837 C CA . THR A 1 244 ? -24.165 16.431 17.164 1.00 92.00 244 THR A CA 1
ATOM 1838 C C . THR A 1 244 ? -23.713 15.459 18.249 1.00 92.00 244 THR A C 1
ATOM 1840 O O . THR A 1 244 ? -23.713 14.249 18.032 1.00 92.00 244 THR A O 1
ATOM 1843 N N . ILE A 1 245 ? -23.310 15.988 19.406 1.00 91.75 245 ILE A N 1
ATOM 1844 C CA . ILE A 1 245 ? -22.910 15.204 20.579 1.00 91.75 245 ILE A CA 1
ATOM 1845 C C . ILE A 1 245 ? -23.937 15.485 21.671 1.00 91.75 245 ILE A C 1
ATOM 1847 O O . ILE A 1 245 ? -24.039 16.617 22.143 1.00 91.75 245 ILE A O 1
ATOM 1851 N N . SER A 1 246 ? -24.718 14.477 22.045 1.00 86.31 246 SER A N 1
ATOM 1852 C CA . SER A 1 246 ? -25.773 14.613 23.050 1.00 86.31 246 SER A CA 1
ATOM 1853 C C . SER A 1 246 ? -25.377 13.984 24.383 1.00 86.31 246 SER A C 1
ATOM 1855 O O . SER A 1 246 ? -24.545 13.075 24.449 1.00 86.31 246 SER A O 1
ATOM 1857 N N . ALA A 1 247 ? -25.995 14.482 25.459 1.00 78.00 247 ALA A N 1
ATOM 1858 C CA . ALA A 1 247 ? -25.922 13.874 26.783 1.00 78.00 247 ALA A CA 1
ATOM 1859 C C . ALA A 1 247 ? -26.404 12.404 26.749 1.00 78.00 247 ALA A C 1
ATOM 1861 O O . ALA A 1 247 ? -27.115 12.024 25.814 1.00 78.00 247 ALA A O 1
ATOM 1862 N N . PRO A 1 248 ? -26.011 11.576 27.732 1.00 68.00 248 PRO A N 1
ATOM 1863 C CA . PRO A 1 248 ? -26.230 10.135 27.690 1.00 68.00 248 PRO A CA 1
ATOM 1864 C C . PRO A 1 248 ? -27.726 9.831 27.678 1.00 68.00 248 PRO A C 1
ATOM 1866 O O . PRO A 1 248 ? -28.444 10.210 28.601 1.00 68.00 248 PRO A O 1
ATOM 1869 N N . THR A 1 249 ? -28.195 9.138 26.646 1.00 59.16 249 THR A N 1
ATOM 1870 C CA . THR A 1 249 ? -29.550 8.566 26.604 1.00 59.16 249 THR A CA 1
ATOM 1871 C C . THR A 1 249 ? -29.545 7.058 26.884 1.00 59.16 249 THR A C 1
ATOM 1873 O O . THR A 1 249 ? -30.611 6.462 27.013 1.00 59.16 249 THR A O 1
ATOM 1876 N N . GLY A 1 250 ? -28.358 6.442 27.003 1.00 61.34 250 GLY A N 1
ATOM 1877 C CA . GLY A 1 250 ? -28.137 4.995 27.086 1.00 61.34 250 GLY A CA 1
ATOM 1878 C C . GLY A 1 250 ? -27.058 4.529 26.097 1.00 61.34 250 GLY A C 1
ATOM 1879 O O . GLY A 1 250 ? -26.341 5.351 25.525 1.00 61.34 250 GLY A O 1
ATOM 1880 N N . ALA A 1 251 ? -26.935 3.213 25.882 1.00 70.06 251 ALA A N 1
ATOM 1881 C CA . ALA A 1 251 ? -26.163 2.681 24.754 1.00 70.06 251 ALA A CA 1
ATOM 1882 C C . ALA A 1 251 ? -26.845 3.082 23.429 1.00 70.06 251 ALA A C 1
ATOM 1884 O O . ALA A 1 251 ? -28.075 3.137 23.408 1.00 70.06 251 ALA A O 1
ATOM 1885 N N . PRO A 1 252 ? -26.101 3.332 22.332 1.00 77.12 252 PRO A N 1
ATOM 1886 C CA . PRO A 1 252 ? -26.709 3.637 21.040 1.00 77.12 252 PRO A CA 1
ATOM 1887 C C . PRO A 1 252 ? -27.776 2.608 20.654 1.00 77.12 252 PRO A C 1
ATOM 1889 O O . PRO A 1 252 ? -27.477 1.419 20.522 1.00 77.12 252 PRO A O 1
ATOM 1892 N N . LEU A 1 253 ? -29.012 3.067 20.474 1.00 78.00 253 LEU A N 1
ATOM 1893 C CA . LEU A 1 253 ? -30.186 2.218 20.259 1.00 78.00 253 LEU A CA 1
ATOM 1894 C C . LEU A 1 253 ? -30.399 1.909 18.778 1.00 78.00 253 LEU A C 1
ATOM 1896 O O . LEU A 1 253 ? -31.066 0.936 18.428 1.00 78.00 253 LEU A O 1
ATOM 1900 N N . THR A 1 254 ? -29.833 2.738 17.901 1.00 88.44 254 THR A N 1
ATOM 1901 C CA . THR A 1 254 ? -29.970 2.597 16.452 1.00 88.44 254 THR A CA 1
ATOM 1902 C C . THR A 1 254 ? -28.615 2.483 15.761 1.00 88.44 254 THR A C 1
ATOM 1904 O O . THR A 1 254 ? -27.558 2.813 16.301 1.00 88.44 254 THR A O 1
ATOM 1907 N N . THR A 1 255 ? -28.637 2.049 14.505 1.00 91.25 255 THR A N 1
ATOM 1908 C CA . THR A 1 255 ? -27.462 2.029 13.624 1.00 91.25 255 THR A CA 1
ATOM 1909 C C . THR A 1 255 ? -26.978 3.431 13.239 1.00 91.25 255 THR A C 1
ATOM 1911 O O . THR A 1 255 ? -25.901 3.552 12.656 1.00 91.25 255 THR A O 1
ATOM 1914 N N . SER A 1 256 ? -27.755 4.484 13.515 1.00 91.81 256 SER A N 1
ATOM 1915 C CA . SER A 1 256 ? -27.430 5.886 13.198 1.00 91.81 256 SER A CA 1
ATOM 1916 C C . SER A 1 256 ? -26.945 6.689 14.410 1.00 91.81 256 SER A C 1
ATOM 1918 O O . SER A 1 256 ? -26.620 7.869 14.283 1.00 91.81 256 SER A O 1
ATOM 1920 N N . GLU A 1 257 ? -26.869 6.038 15.567 1.00 93.06 257 GLU A N 1
ATOM 1921 C CA . GLU A 1 257 ? -26.274 6.547 16.795 1.00 93.06 257 GLU A CA 1
ATOM 1922 C C . GLU A 1 257 ? -24.931 5.855 17.024 1.00 93.06 257 GLU A C 1
ATOM 1924 O O . GLU A 1 257 ? -24.818 4.628 16.897 1.00 93.06 257 GLU A O 1
ATOM 1929 N N . PHE A 1 258 ? -23.909 6.635 17.371 1.00 94.44 258 PHE A N 1
ATOM 1930 C CA . PHE A 1 258 ? -22.545 6.138 17.504 1.00 94.44 258 PHE A CA 1
ATOM 1931 C C . PHE A 1 258 ? -21.967 6.435 18.884 1.00 94.44 258 PHE A C 1
ATOM 1933 O O . PHE A 1 258 ? -22.156 7.523 19.428 1.00 94.44 258 PHE A O 1
ATOM 1940 N N . THR A 1 259 ? -21.216 5.488 19.437 1.00 94.81 259 THR A N 1
ATOM 1941 C CA . THR A 1 259 ? -20.296 5.772 20.545 1.00 94.81 259 THR A CA 1
ATOM 1942 C C . THR A 1 259 ? -19.100 6.589 20.048 1.00 94.81 259 THR A C 1
ATOM 1944 O O . THR A 1 259 ? -18.797 6.622 18.851 1.00 94.81 259 THR A O 1
ATOM 1947 N N . VAL A 1 260 ? -18.348 7.197 20.970 1.00 95.38 260 VAL A N 1
ATOM 1948 C CA . VAL A 1 260 ? -17.061 7.832 20.634 1.00 95.38 260 VAL A CA 1
ATOM 1949 C C . VAL A 1 260 ? -16.085 6.825 20.006 1.00 95.38 260 VAL A C 1
ATOM 1951 O O . VAL A 1 260 ? -15.395 7.168 19.048 1.00 95.38 260 VAL A O 1
ATOM 1954 N N . MET A 1 261 ? -16.076 5.569 20.472 1.00 96.50 261 MET A N 1
ATOM 1955 C CA . MET A 1 261 ? -15.233 4.507 19.909 1.00 96.50 261 MET A CA 1
ATOM 1956 C C . MET A 1 261 ? -15.595 4.180 18.452 1.00 96.50 261 MET A C 1
ATOM 1958 O O . MET A 1 261 ? -14.713 4.085 17.602 1.00 96.50 261 MET A O 1
ATOM 1962 N N . GLU A 1 262 ? -16.889 4.035 18.152 1.00 96.00 262 GLU A N 1
ATOM 1963 C CA . GLU A 1 262 ? -17.383 3.795 16.788 1.00 96.00 262 GLU A CA 1
ATOM 1964 C C . GLU A 1 262 ? -17.053 4.975 15.872 1.00 96.00 262 GLU A C 1
ATOM 1966 O O . GLU A 1 262 ? -16.670 4.784 14.716 1.00 96.00 262 GLU A O 1
ATOM 1971 N N . GLN A 1 263 ? -17.154 6.197 16.397 1.00 95.75 263 GLN A N 1
ATOM 1972 C CA . GLN A 1 263 ? -16.895 7.394 15.614 1.00 95.75 263 GLN A CA 1
ATOM 1973 C C . GLN A 1 263 ? -15.409 7.619 15.319 1.00 95.75 263 GLN A C 1
ATOM 1975 O O . GLN A 1 263 ? -15.072 8.090 14.235 1.00 95.75 263 GLN A O 1
ATOM 1980 N N . ASN A 1 264 ? -14.530 7.240 16.246 1.00 97.44 264 ASN A N 1
ATOM 1981 C CA . ASN A 1 264 ? -13.078 7.296 16.080 1.00 97.44 264 ASN A CA 1
ATOM 1982 C C . ASN A 1 264 ? -12.489 6.039 15.426 1.00 97.44 264 ASN A C 1
ATOM 1984 O O . ASN A 1 264 ? -11.269 5.890 15.385 1.00 97.44 264 ASN A O 1
ATOM 1988 N N . PHE A 1 265 ? -13.313 5.127 14.901 1.00 97.00 265 PHE A N 1
ATOM 1989 C CA . PHE A 1 265 ? -12.831 3.837 14.406 1.00 97.00 265 PHE A CA 1
ATOM 1990 C C . PHE A 1 265 ? -11.751 3.952 13.318 1.00 97.00 265 PHE A C 1
ATOM 1992 O O . PHE A 1 265 ? -10.843 3.125 13.277 1.00 97.00 265 PHE A O 1
ATOM 1999 N N . SER A 1 266 ? -11.788 5.002 12.488 1.00 97.06 266 SER A N 1
ATOM 2000 C CA . SER A 1 266 ? -10.738 5.308 11.503 1.00 97.06 266 SER A CA 1
ATOM 2001 C C . SER A 1 266 ? -9.349 5.451 12.132 1.00 97.06 266 SER A C 1
ATOM 2003 O O . SER A 1 266 ? -8.379 4.946 11.572 1.00 97.06 266 SER A O 1
ATOM 2005 N N . LEU A 1 267 ? -9.252 6.101 13.296 1.00 97.81 267 LEU A N 1
ATOM 2006 C CA . LEU A 1 267 ? -7.994 6.311 14.012 1.00 97.81 267 LEU A CA 1
ATOM 2007 C C . LEU A 1 267 ? -7.417 4.972 14.477 1.00 97.81 267 LEU A C 1
ATOM 2009 O O . LEU A 1 267 ? -6.245 4.691 14.240 1.00 97.81 267 LEU A O 1
ATOM 2013 N N . PHE A 1 268 ? -8.254 4.139 15.101 1.00 98.06 268 PHE A N 1
ATOM 2014 C CA . PHE A 1 268 ? -7.837 2.833 15.611 1.00 98.06 268 PHE A CA 1
ATOM 2015 C C . PHE A 1 268 ? -7.442 1.888 14.482 1.00 98.06 268 PHE A C 1
ATOM 2017 O O . PHE A 1 268 ? -6.391 1.259 14.548 1.00 98.06 268 PHE A O 1
ATOM 2024 N N . PHE A 1 269 ? -8.264 1.820 13.434 1.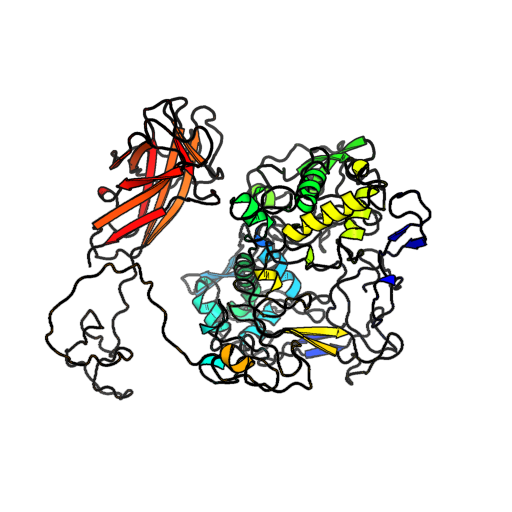00 97.81 269 PHE A N 1
ATOM 2025 C CA . PHE A 1 269 ? -8.017 0.961 12.285 1.00 97.81 269 PHE A CA 1
ATOM 2026 C C . PHE A 1 269 ? -6.738 1.360 11.545 1.00 97.81 269 PHE A C 1
ATOM 2028 O O . PHE A 1 269 ? -5.884 0.509 11.320 1.00 97.81 269 PHE A O 1
ATOM 2035 N N . GLY A 1 270 ? -6.581 2.647 11.210 1.00 97.62 270 GLY A N 1
ATOM 2036 C CA . GLY A 1 270 ? -5.414 3.132 10.473 1.00 97.62 270 GLY A CA 1
ATOM 2037 C C . GLY A 1 270 ? -4.106 2.848 11.209 1.00 97.62 270 GLY A C 1
ATOM 2038 O O . GLY A 1 270 ? -3.171 2.318 10.616 1.00 97.62 270 GLY A O 1
ATOM 2039 N N . LEU A 1 271 ? -4.057 3.128 12.516 1.00 98.00 271 LEU A N 1
ATOM 2040 C CA . LEU A 1 271 ? -2.863 2.874 13.324 1.00 98.00 271 LEU A CA 1
ATOM 2041 C C . LEU A 1 271 ? -2.600 1.381 13.540 1.00 98.00 271 LEU A C 1
ATOM 2043 O O . LEU A 1 271 ? -1.449 0.965 13.485 1.00 98.00 271 LEU A O 1
ATOM 2047 N N . ALA A 1 272 ? -3.638 0.567 13.747 1.00 96.88 272 ALA A N 1
ATOM 2048 C CA . ALA A 1 272 ? -3.469 -0.877 13.889 1.00 96.88 272 ALA A CA 1
ATOM 2049 C C . ALA A 1 272 ? -2.915 -1.519 12.606 1.00 96.88 272 ALA A C 1
ATOM 2051 O O . ALA A 1 272 ? -1.980 -2.313 12.686 1.00 96.88 272 ALA A O 1
ATOM 2052 N N . VAL A 1 273 ? -3.446 -1.145 11.434 1.00 96.94 273 VAL A N 1
ATOM 2053 C CA . VAL A 1 273 ? -2.944 -1.630 10.137 1.00 96.94 273 VAL A CA 1
ATOM 2054 C C . VAL A 1 273 ? -1.509 -1.173 9.911 1.00 96.94 273 VAL A C 1
ATOM 2056 O O . VAL A 1 273 ? -0.665 -2.002 9.596 1.00 96.94 273 VAL A O 1
ATOM 2059 N N . GLN A 1 274 ? -1.200 0.101 10.160 1.00 97.19 274 GLN A N 1
ATOM 2060 C CA . GLN A 1 274 ? 0.168 0.599 10.032 1.00 97.19 274 GLN A CA 1
ATOM 2061 C C . GLN A 1 274 ? 1.155 -0.148 10.932 1.00 97.19 274 GLN A C 1
ATOM 2063 O O . GLN A 1 274 ? 2.250 -0.470 10.486 1.00 97.19 274 GLN A O 1
ATOM 2068 N N . LEU A 1 275 ? 0.799 -0.405 12.194 1.00 96.00 275 LEU A N 1
ATOM 2069 C CA . LEU A 1 275 ? 1.679 -1.125 13.114 1.00 96.00 275 LEU A CA 1
ATOM 2070 C C . LEU A 1 275 ? 1.883 -2.578 12.684 1.00 96.00 275 LEU A C 1
ATOM 2072 O O . LEU A 1 275 ? 2.991 -3.084 12.819 1.00 96.00 275 LEU A O 1
ATOM 2076 N N . TYR A 1 276 ? 0.856 -3.229 12.135 1.00 95.50 276 TYR A N 1
ATOM 2077 C CA . TYR A 1 276 ? 1.005 -4.555 11.538 1.00 95.50 276 TYR A CA 1
ATOM 2078 C C . TYR A 1 276 ? 1.915 -4.513 10.304 1.00 95.50 276 TYR A C 1
ATOM 2080 O O . TYR A 1 276 ? 2.899 -5.241 10.239 1.00 95.50 276 TYR A O 1
ATOM 2088 N N . GLU A 1 277 ? 1.661 -3.613 9.359 1.00 96.31 277 GLU A N 1
ATOM 2089 C CA . GLU A 1 277 ? 2.461 -3.468 8.139 1.00 96.31 277 GLU A CA 1
ATOM 2090 C C . GLU A 1 277 ? 3.910 -3.031 8.423 1.00 96.31 277 GLU A C 1
ATOM 2092 O O . GLU A 1 277 ? 4.815 -3.369 7.664 1.00 96.31 277 GLU A O 1
ATOM 2097 N N . ALA A 1 278 ? 4.164 -2.360 9.553 1.00 95.12 278 ALA A N 1
ATOM 2098 C CA . ALA A 1 278 ? 5.511 -2.067 10.042 1.00 95.12 278 ALA A CA 1
ATOM 2099 C C . ALA A 1 278 ? 6.298 -3.318 10.467 1.00 95.12 278 ALA A C 1
ATOM 2101 O O . ALA A 1 278 ? 7.523 -3.259 10.536 1.00 95.12 278 ALA A O 1
ATOM 2102 N N . THR A 1 279 ? 5.626 -4.444 10.729 1.00 94.56 279 THR A N 1
ATOM 2103 C CA . THR A 1 279 ? 6.288 -5.732 11.004 1.00 94.56 279 THR A CA 1
ATOM 2104 C C . THR A 1 279 ? 6.669 -6.492 9.735 1.00 94.56 279 THR A C 1
ATOM 2106 O O . THR A 1 279 ? 7.541 -7.356 9.787 1.00 94.56 279 THR A O 1
ATOM 2109 N N . LEU A 1 280 ? 6.073 -6.152 8.585 1.00 95.38 280 LEU A N 1
ATOM 2110 C CA . LEU A 1 280 ? 6.274 -6.844 7.308 1.00 95.38 280 LEU A CA 1
ATOM 2111 C C . LEU A 1 280 ? 7.563 -6.375 6.616 1.00 95.38 280 LEU A C 1
ATOM 2113 O O . LEU A 1 280 ? 7.535 -5.843 5.503 1.00 95.38 280 LEU A O 1
ATOM 2117 N N . VAL A 1 281 ? 8.699 -6.549 7.292 1.00 95.44 281 VAL A N 1
ATOM 2118 C CA . VAL A 1 281 ? 10.029 -6.147 6.823 1.00 95.44 281 VAL A CA 1
ATOM 2119 C C . VAL A 1 281 ? 10.810 -7.364 6.340 1.00 95.44 281 VAL A C 1
ATOM 2121 O O . VAL A 1 281 ? 11.137 -8.273 7.093 1.00 95.44 281 VAL A O 1
ATOM 2124 N N . SER A 1 282 ? 11.104 -7.360 5.047 1.00 95.00 282 SER A N 1
ATOM 2125 C CA . SER A 1 282 ? 11.958 -8.299 4.336 1.00 95.00 282 SER A CA 1
ATOM 2126 C C . SER A 1 282 ? 13.377 -7.741 4.274 1.00 95.00 282 SER A C 1
ATOM 2128 O O . SER A 1 282 ? 13.642 -6.748 3.583 1.00 95.00 282 SER A O 1
ATOM 2130 N N . ASP A 1 283 ? 14.268 -8.389 5.016 1.00 93.88 283 ASP A N 1
ATOM 2131 C CA . ASP A 1 283 ? 15.656 -7.985 5.260 1.00 93.88 283 ASP A CA 1
ATOM 2132 C C . ASP A 1 283 ? 16.650 -9.168 5.329 1.00 93.88 283 ASP A C 1
ATOM 2134 O O . ASP A 1 283 ? 17.802 -8.969 5.710 1.00 93.88 283 ASP A O 1
ATOM 2138 N N . ASP A 1 284 ? 16.245 -10.382 4.926 1.00 91.88 284 ASP A N 1
ATOM 2139 C CA . ASP A 1 284 ? 17.109 -11.578 4.874 1.00 91.88 284 ASP A CA 1
ATOM 2140 C C . ASP A 1 284 ? 17.086 -12.267 3.496 1.00 91.88 284 ASP A C 1
ATOM 2142 O O . ASP A 1 284 ? 17.136 -13.490 3.366 1.00 91.88 284 ASP A O 1
ATOM 2146 N N . SER A 1 285 ? 17.007 -11.488 2.418 1.00 93.44 285 SER A N 1
ATOM 2147 C CA . SER A 1 285 ? 17.174 -12.030 1.064 1.00 93.44 285 SER A CA 1
ATOM 2148 C C . SER A 1 285 ? 18.608 -12.528 0.824 1.00 93.44 285 SER A C 1
ATOM 2150 O O . SER A 1 285 ? 19.543 -12.200 1.563 1.00 93.44 285 SER A O 1
ATOM 2152 N N . LEU A 1 286 ? 18.836 -13.288 -0.258 1.00 93.38 286 LEU A N 1
ATOM 2153 C CA . LEU A 1 286 ? 20.200 -13.664 -0.661 1.00 93.38 286 LEU A CA 1
ATOM 2154 C C . LEU A 1 286 ? 21.101 -12.427 -0.805 1.00 93.38 286 LEU A C 1
ATOM 2156 O O . LEU A 1 286 ? 22.256 -12.465 -0.382 1.00 93.38 286 LEU A O 1
ATOM 2160 N N . PHE A 1 287 ? 20.578 -11.331 -1.359 1.00 94.88 287 PHE A N 1
ATOM 2161 C CA . PHE A 1 287 ? 21.315 -10.077 -1.464 1.00 94.88 287 PHE A CA 1
ATOM 2162 C C . PHE A 1 287 ? 21.730 -9.530 -0.092 1.00 94.88 287 PHE A C 1
ATOM 2164 O O . PHE A 1 287 ? 22.896 -9.181 0.085 1.00 94.88 287 PHE A O 1
ATOM 2171 N N . ASP A 1 288 ? 20.828 -9.518 0.892 1.00 93.62 288 ASP A N 1
ATOM 2172 C CA . ASP A 1 288 ? 21.126 -9.041 2.251 1.00 93.62 288 ASP A CA 1
ATOM 2173 C C . ASP A 1 288 ? 22.219 -9.892 2.910 1.00 93.62 288 ASP A C 1
ATOM 2175 O O . ASP A 1 288 ? 23.207 -9.374 3.440 1.00 93.62 288 ASP A O 1
ATOM 2179 N N . ARG A 1 289 ? 22.112 -11.220 2.784 1.00 91.88 289 ARG A N 1
ATOM 2180 C CA . ARG A 1 289 ? 23.124 -12.158 3.286 1.00 91.88 289 ARG A CA 1
ATOM 2181 C C . ARG A 1 289 ? 24.492 -11.929 2.640 1.00 91.88 289 ARG A C 1
ATOM 2183 O O . ARG A 1 289 ? 25.505 -12.033 3.329 1.00 91.88 289 ARG A O 1
ATOM 2190 N N . VAL A 1 290 ? 24.547 -11.584 1.353 1.00 93.12 290 VAL A N 1
ATOM 2191 C CA . VAL A 1 290 ? 25.800 -11.217 0.667 1.00 93.12 290 VAL A CA 1
ATOM 2192 C C . VAL A 1 290 ? 26.370 -9.906 1.209 1.00 93.12 290 VAL A C 1
ATOM 2194 O O . VAL A 1 290 ? 27.562 -9.858 1.507 1.00 93.12 290 VAL A O 1
ATOM 2197 N N . GLN A 1 291 ? 25.547 -8.868 1.400 1.00 90.19 291 GLN A N 1
ATOM 2198 C CA . GLN A 1 291 ? 26.003 -7.587 1.966 1.00 90.19 291 GLN A CA 1
ATOM 2199 C C . GLN A 1 291 ? 26.574 -7.740 3.384 1.00 90.19 291 GLN A C 1
ATOM 2201 O O . GLN A 1 291 ? 27.498 -7.027 3.768 1.00 90.19 291 GLN A O 1
ATOM 2206 N N . LEU A 1 292 ? 26.073 -8.716 4.145 1.00 92.25 292 LEU A N 1
ATOM 2207 C CA . LEU A 1 292 ? 26.573 -9.068 5.475 1.00 92.25 292 LEU A CA 1
ATOM 2208 C C . LEU A 1 292 ? 27.763 -10.048 5.460 1.00 92.25 292 LEU A C 1
ATOM 2210 O O . LEU A 1 292 ? 28.215 -10.467 6.526 1.00 92.25 292 LEU A O 1
ATOM 2214 N N . GLY A 1 293 ? 28.256 -10.461 4.286 1.00 94.00 293 GLY A N 1
ATOM 2215 C CA . GLY A 1 293 ? 29.352 -11.428 4.156 1.00 94.00 293 GLY A CA 1
ATOM 2216 C C . GLY A 1 293 ? 28.987 -12.867 4.551 1.00 94.00 293 GLY A C 1
ATOM 2217 O O . GLY A 1 293 ? 29.871 -13.658 4.869 1.00 94.00 293 GLY A O 1
ATOM 2218 N N . ARG A 1 294 ? 27.693 -13.213 4.559 1.00 90.12 294 ARG A N 1
ATOM 2219 C CA . ARG A 1 294 ? 27.152 -14.532 4.951 1.00 90.12 294 ARG A CA 1
ATOM 2220 C C . ARG A 1 294 ? 26.831 -15.450 3.770 1.00 90.12 294 ARG A C 1
ATOM 2222 O O . ARG A 1 294 ? 26.587 -16.635 3.972 1.00 90.12 294 ARG A O 1
ATOM 2229 N N . ALA A 1 295 ? 26.808 -14.921 2.551 1.00 92.88 295 ALA A N 1
ATOM 2230 C CA . ALA A 1 295 ? 26.546 -15.670 1.326 1.00 92.88 295 ALA A CA 1
ATOM 2231 C C . ALA A 1 295 ? 27.354 -15.093 0.152 1.00 92.88 295 ALA A C 1
ATOM 2233 O O . ALA A 1 295 ? 28.008 -14.060 0.285 1.00 92.88 295 ALA A O 1
ATOM 2234 N N . THR A 1 296 ? 27.306 -15.755 -1.007 1.00 94.56 296 THR A N 1
ATOM 2235 C CA . THR A 1 296 ? 27.944 -15.277 -2.245 1.00 94.56 296 THR A CA 1
ATOM 2236 C C . THR A 1 296 ? 26.964 -15.329 -3.414 1.00 94.56 296 THR A C 1
ATOM 2238 O O . THR A 1 296 ? 26.100 -16.203 -3.470 1.00 94.56 296 THR A O 1
ATOM 2241 N N . LEU A 1 297 ? 27.092 -14.376 -4.341 1.00 94.25 297 LEU A N 1
ATOM 2242 C CA . LEU A 1 297 ? 26.361 -14.389 -5.606 1.00 94.25 297 LEU A CA 1
ATOM 2243 C C . LEU A 1 297 ? 27.063 -15.305 -6.613 1.00 94.25 297 LEU A C 1
ATOM 2245 O O . LEU A 1 297 ? 28.291 -15.366 -6.676 1.00 94.25 297 LEU A O 1
ATOM 2249 N N . THR A 1 298 ? 26.278 -15.971 -7.456 1.00 97.94 298 THR A N 1
ATOM 2250 C CA . THR A 1 298 ? 26.793 -16.624 -8.668 1.00 97.94 298 THR A CA 1
ATOM 2251 C C . THR A 1 298 ? 27.360 -15.589 -9.645 1.00 97.94 298 THR A C 1
ATOM 2253 O O . THR A 1 298 ? 27.017 -14.406 -9.588 1.00 97.94 298 THR A O 1
ATOM 2256 N N . SER A 1 299 ? 28.184 -16.025 -10.603 1.00 97.31 299 SER A N 1
ATOM 2257 C CA . SER A 1 299 ? 28.738 -15.137 -11.638 1.00 97.31 299 SER A CA 1
ATOM 2258 C C . SER A 1 299 ? 27.651 -14.410 -12.440 1.00 97.31 299 SER A C 1
ATOM 2260 O O . SER A 1 299 ? 27.775 -13.214 -12.691 1.00 97.31 299 SER A O 1
ATOM 2262 N N . ALA A 1 300 ? 26.561 -15.105 -12.778 1.00 96.38 300 ALA A N 1
ATOM 2263 C CA . ALA A 1 300 ? 25.404 -14.531 -13.462 1.00 96.38 300 ALA A CA 1
ATOM 2264 C C . ALA A 1 300 ? 24.704 -13.454 -12.616 1.00 96.38 300 ALA A C 1
ATOM 2266 O O . ALA A 1 300 ? 24.415 -12.369 -13.112 1.00 96.38 300 ALA A O 1
ATOM 2267 N N . GLN A 1 301 ? 24.472 -13.713 -11.326 1.00 97.25 301 GLN A N 1
ATOM 2268 C CA . GLN A 1 301 ? 23.866 -12.732 -10.417 1.00 97.25 301 GLN A CA 1
ATOM 2269 C C . GLN A 1 301 ? 24.773 -11.513 -10.201 1.00 97.25 301 GLN A C 1
ATOM 2271 O O . GLN A 1 301 ? 24.281 -10.389 -10.153 1.00 97.25 301 GLN A O 1
ATOM 2276 N N . GLN A 1 302 ? 26.090 -11.715 -10.111 1.00 96.06 302 GLN A N 1
ATOM 2277 C CA . GLN A 1 302 ? 27.054 -10.625 -9.967 1.00 96.06 302 GLN A CA 1
ATOM 2278 C C . GLN A 1 302 ? 27.122 -9.749 -11.229 1.00 96.06 302 GLN A C 1
ATOM 2280 O O . GLN A 1 302 ? 27.100 -8.524 -11.117 1.00 96.06 302 GLN A O 1
ATOM 2285 N N . ASP A 1 303 ? 27.151 -10.353 -12.423 1.00 93.19 303 ASP A N 1
ATOM 2286 C CA . ASP A 1 303 ? 27.062 -9.622 -13.698 1.00 93.19 303 ASP A CA 1
ATOM 2287 C C . ASP A 1 303 ? 25.729 -8.867 -13.819 1.00 93.19 303 ASP A C 1
ATOM 2289 O O . ASP A 1 303 ? 25.687 -7.710 -14.250 1.00 93.19 303 ASP A O 1
ATOM 2293 N N . GLY A 1 304 ? 24.643 -9.488 -13.350 1.00 93.25 304 GLY A N 1
ATOM 2294 C CA . GLY A 1 304 ? 23.327 -8.876 -13.222 1.00 93.25 304 GLY A CA 1
ATOM 2295 C C . GLY A 1 304 ? 23.329 -7.639 -12.331 1.00 93.25 304 GLY A C 1
ATOM 2296 O O . GLY A 1 304 ? 22.840 -6.596 -12.753 1.00 93.25 304 GLY A O 1
ATOM 2297 N N . LEU A 1 305 ? 23.934 -7.719 -11.143 1.00 92.12 305 LEU A N 1
ATOM 2298 C CA . LEU A 1 305 ? 24.078 -6.599 -10.209 1.00 92.12 305 LEU A CA 1
ATOM 2299 C C . LEU A 1 305 ? 24.911 -5.462 -10.816 1.00 92.12 305 LEU A C 1
ATOM 2301 O O . LEU A 1 305 ? 24.499 -4.307 -10.769 1.00 92.12 305 LEU A O 1
ATOM 2305 N N . THR A 1 306 ? 26.052 -5.759 -11.441 1.00 89.25 306 THR A N 1
ATOM 2306 C CA . THR A 1 306 ? 26.877 -4.739 -12.113 1.00 89.25 306 THR A CA 1
ATOM 2307 C C . THR A 1 306 ? 26.122 -4.072 -13.272 1.00 89.25 306 THR A C 1
ATOM 2309 O O . THR A 1 306 ? 26.197 -2.853 -13.479 1.00 89.25 306 THR A O 1
ATOM 2312 N N . THR A 1 307 ? 25.336 -4.856 -14.011 1.00 87.12 307 THR A N 1
ATOM 2313 C CA . THR A 1 307 ? 24.460 -4.354 -15.073 1.00 87.12 307 THR A CA 1
ATOM 2314 C C . THR A 1 307 ? 23.247 -3.607 -14.519 1.00 87.12 307 THR A C 1
ATOM 2316 O O . THR A 1 307 ? 22.749 -2.693 -15.160 1.00 87.12 307 THR A O 1
ATOM 2319 N N . PHE A 1 308 ? 22.774 -3.906 -13.319 1.00 87.81 308 PHE A N 1
ATOM 2320 C CA . PHE A 1 308 ? 21.710 -3.143 -12.679 1.00 87.81 308 PHE A CA 1
ATOM 2321 C C . PHE A 1 308 ? 22.236 -1.801 -12.150 1.00 87.81 308 PHE A C 1
ATOM 2323 O O . PHE A 1 308 ? 21.740 -0.753 -12.547 1.00 87.81 308 PHE A O 1
ATOM 2330 N N . ALA A 1 309 ? 23.314 -1.816 -11.361 1.00 81.50 309 ALA A N 1
ATOM 2331 C CA . ALA A 1 309 ? 23.865 -0.643 -10.679 1.00 81.50 309 ALA A CA 1
ATOM 2332 C C . ALA A 1 309 ? 24.351 0.466 -11.629 1.00 81.50 309 ALA A C 1
ATOM 2334 O O . ALA A 1 309 ? 24.293 1.642 -11.291 1.00 81.50 309 ALA A O 1
ATOM 2335 N N . GLY A 1 310 ? 24.828 0.111 -12.827 1.00 65.69 310 GLY A N 1
ATOM 2336 C CA . GLY A 1 310 ? 25.209 1.113 -13.833 1.00 65.69 310 GLY A CA 1
ATOM 2337 C C . GLY A 1 310 ? 24.041 1.678 -14.658 1.00 65.69 310 GLY A C 1
ATOM 2338 O O . GLY A 1 310 ? 24.281 2.457 -15.576 1.00 65.69 310 GLY A O 1
ATOM 2339 N N . SER A 1 311 ? 22.811 1.202 -14.437 1.00 64.31 311 SER A N 1
ATOM 2340 C CA . SER A 1 311 ? 21.626 1.604 -15.205 1.00 64.31 311 SER A CA 1
ATOM 2341 C C . SER A 1 311 ? 20.958 2.781 -14.490 1.00 64.31 311 SER A C 1
ATOM 2343 O O . SER A 1 311 ? 20.972 2.826 -13.267 1.00 64.31 311 SER A O 1
ATOM 2345 N N . CYS A 1 312 ? 20.391 3.734 -15.240 1.00 60.09 312 CYS A N 1
ATOM 2346 C CA . CYS A 1 312 ? 19.803 4.994 -14.740 1.00 60.09 312 CYS A CA 1
ATOM 2347 C C . CYS A 1 312 ? 20.775 6.178 -14.483 1.00 60.09 312 CYS A C 1
ATOM 2349 O O . CYS A 1 312 ? 20.390 7.206 -13.940 1.00 60.09 312 CYS A O 1
ATOM 2351 N N . GLY A 1 313 ? 22.027 6.106 -14.960 1.00 53.03 313 GLY A N 1
ATOM 2352 C CA . GLY A 1 313 ? 22.819 7.300 -15.317 1.00 53.03 313 GLY A CA 1
ATOM 2353 C C . GLY A 1 313 ? 22.945 8.412 -14.258 1.00 53.03 313 GLY A C 1
ATOM 2354 O O . GLY A 1 313 ? 22.797 9.585 -14.602 1.00 53.03 313 GLY A O 1
ATOM 2355 N N . GLY A 1 314 ? 23.212 8.054 -12.997 1.00 49.78 314 GLY A N 1
ATOM 2356 C CA . GLY A 1 314 ? 23.385 8.992 -11.875 1.00 49.78 314 GLY A CA 1
ATOM 2357 C C . GLY A 1 314 ? 22.091 9.371 -11.143 1.00 49.78 314 GLY A C 1
ATOM 2358 O O . GLY A 1 314 ? 22.171 9.884 -10.032 1.00 49.78 314 GLY A O 1
ATOM 2359 N N . ILE A 1 315 ? 20.920 9.068 -11.716 1.00 54.69 315 ILE A N 1
ATOM 2360 C CA . ILE A 1 315 ? 19.614 9.193 -11.060 1.00 54.69 315 ILE A CA 1
ATOM 2361 C C . ILE A 1 315 ? 19.306 7.852 -10.399 1.00 54.69 315 ILE A C 1
ATOM 2363 O O . ILE A 1 315 ? 19.186 6.812 -11.043 1.00 54.69 315 ILE A O 1
ATOM 2367 N N . GLN A 1 316 ? 19.246 7.849 -9.077 1.00 73.75 316 GLN A N 1
ATOM 2368 C CA . GLN A 1 316 ? 19.135 6.631 -8.289 1.00 73.75 316 GLN A CA 1
ATOM 2369 C C . GLN A 1 316 ? 17.650 6.275 -8.055 1.00 73.75 316 GLN A C 1
ATOM 2371 O O . GLN A 1 316 ? 17.148 6.452 -6.957 1.00 73.75 316 GLN A O 1
ATOM 2376 N N . CYS A 1 317 ? 16.924 5.782 -9.076 1.00 83.56 317 CYS A N 1
ATOM 2377 C CA . CYS A 1 317 ? 15.483 5.448 -8.958 1.00 83.56 317 CYS A CA 1
ATOM 2378 C C . CYS A 1 317 ? 15.190 4.290 -7.985 1.00 83.56 317 CYS A C 1
ATOM 2380 O O . CYS A 1 317 ? 14.195 4.305 -7.258 1.00 83.56 317 CYS A O 1
ATOM 2382 N N . HIS A 1 318 ? 16.060 3.278 -7.982 1.00 89.00 318 HIS A N 1
ATOM 2383 C CA . HIS A 1 318 ? 15.971 2.091 -7.131 1.00 89.00 318 HIS A CA 1
ATOM 2384 C C . HIS A 1 318 ? 17.229 1.981 -6.272 1.00 89.00 318 HIS A C 1
ATOM 2386 O O . HIS A 1 318 ? 18.103 1.152 -6.524 1.00 89.00 318 HIS A O 1
ATOM 2392 N N . SER A 1 319 ? 17.340 2.877 -5.297 1.00 79.75 319 SER A N 1
ATOM 2393 C CA . SER A 1 319 ? 18.529 3.058 -4.469 1.00 79.75 319 SER A CA 1
ATOM 2394 C C . SER A 1 319 ? 18.331 2.626 -3.022 1.00 79.75 319 SER A C 1
ATOM 2396 O O . SER A 1 319 ? 17.233 2.252 -2.599 1.00 79.75 319 SER A O 1
ATOM 2398 N N . GLY A 1 320 ? 19.438 2.661 -2.279 1.00 82.31 320 GLY A N 1
ATOM 2399 C CA . GLY A 1 320 ? 19.468 2.344 -0.861 1.00 82.31 320 GLY A CA 1
ATOM 2400 C C . GLY A 1 320 ? 19.139 0.880 -0.547 1.00 82.31 320 GLY A C 1
ATOM 2401 O O . GLY A 1 320 ? 18.947 0.053 -1.442 1.00 82.31 320 GLY A O 1
ATOM 2402 N N . PRO A 1 321 ? 19.057 0.541 0.748 1.00 83.12 321 PRO A N 1
ATOM 2403 C CA . PRO A 1 321 ? 18.715 -0.808 1.193 1.00 83.12 321 PRO A CA 1
ATOM 2404 C C . PRO A 1 321 ? 17.267 -1.194 0.856 1.00 83.12 321 PRO A C 1
ATOM 2406 O O . PRO A 1 321 ? 16.942 -2.377 0.807 1.00 83.12 321 PRO A O 1
ATOM 2409 N N . THR A 1 322 ? 16.383 -0.229 0.606 1.00 87.44 322 THR A N 1
ATOM 2410 C CA . THR A 1 322 ? 14.965 -0.463 0.289 1.00 87.44 322 THR A CA 1
ATOM 2411 C C . THR A 1 322 ? 14.706 -0.632 -1.211 1.00 87.44 322 THR A C 1
ATOM 2413 O O . THR A 1 322 ? 13.591 -1.000 -1.587 1.00 87.44 322 THR A O 1
ATOM 2416 N N . PHE A 1 323 ? 15.711 -0.417 -2.072 1.00 90.94 323 PHE A N 1
ATOM 2417 C CA . PHE A 1 323 ? 15.591 -0.451 -3.535 1.00 90.94 323 PHE A CA 1
ATOM 2418 C C . PHE A 1 323 ? 14.485 0.472 -4.083 1.00 90.94 323 PHE A C 1
ATOM 2420 O O . PHE A 1 323 ? 13.777 0.126 -5.033 1.00 90.94 323 PHE A O 1
ATOM 2427 N N . THR A 1 324 ? 14.321 1.654 -3.484 1.00 90.62 324 THR A N 1
ATOM 2428 C CA . THR A 1 324 ? 13.380 2.690 -3.933 1.00 90.62 324 THR A CA 1
ATOM 2429 C C . THR A 1 324 ? 13.830 4.084 -3.498 1.00 90.62 324 THR A C 1
ATOM 2431 O O . THR A 1 324 ? 14.161 4.308 -2.338 1.00 90.62 324 THR A O 1
ATOM 2434 N N . ALA A 1 325 ? 13.759 5.045 -4.421 1.00 87.38 325 ALA A N 1
ATOM 2435 C CA . ALA A 1 325 ? 13.965 6.466 -4.136 1.00 87.38 325 ALA A CA 1
ATOM 2436 C C . ALA A 1 325 ? 12.807 7.119 -3.359 1.00 87.38 325 ALA A C 1
ATOM 2438 O O . ALA A 1 325 ? 12.934 8.238 -2.877 1.00 87.38 325 ALA A O 1
ATOM 2439 N N . ALA A 1 326 ? 11.653 6.455 -3.245 1.00 89.94 326 ALA A N 1
ATOM 2440 C CA . ALA A 1 326 ? 10.474 6.993 -2.563 1.00 89.94 326 ALA A CA 1
ATOM 2441 C C . ALA A 1 326 ? 10.433 6.645 -1.063 1.00 89.94 326 ALA A C 1
ATOM 2443 O O . ALA A 1 326 ? 9.365 6.712 -0.436 1.00 89.94 326 ALA A O 1
ATOM 2444 N N . SER A 1 327 ? 11.567 6.212 -0.503 1.00 88.19 327 SER A N 1
ATOM 2445 C CA . SER A 1 327 ? 11.659 5.827 0.900 1.00 88.19 327 SER A CA 1
ATOM 2446 C C . SER A 1 327 ? 11.806 7.034 1.828 1.00 88.19 327 SER A C 1
ATOM 2448 O O . SER A 1 327 ? 12.359 8.047 1.418 1.00 88.19 327 SER A O 1
ATOM 2450 N N . ILE A 1 328 ? 11.333 6.927 3.072 1.00 81.62 328 ILE A N 1
ATOM 2451 C CA . ILE A 1 328 ? 11.475 7.946 4.120 1.00 81.62 328 ILE A CA 1
ATOM 2452 C C . ILE A 1 328 ? 12.956 8.262 4.356 1.00 81.62 328 ILE A C 1
ATOM 2454 O O . ILE A 1 328 ? 13.297 9.432 4.452 1.00 81.62 328 ILE A O 1
ATOM 2458 N N . ASP A 1 329 ? 13.826 7.248 4.369 1.00 73.19 329 ASP A N 1
ATOM 2459 C CA . ASP A 1 329 ? 15.267 7.420 4.610 1.00 73.19 329 ASP A CA 1
ATOM 2460 C C . ASP A 1 329 ? 15.973 8.143 3.456 1.00 73.19 329 ASP A C 1
ATOM 2462 O O . ASP A 1 329 ? 16.935 8.876 3.666 1.00 73.19 329 ASP A O 1
ATOM 2466 N N . SER A 1 330 ? 15.496 7.945 2.223 1.00 66.88 330 SER A N 1
ATOM 2467 C CA . SER A 1 330 ? 15.986 8.689 1.059 1.00 66.88 330 SER A CA 1
ATOM 2468 C C . SER A 1 330 ? 15.465 10.128 1.060 1.00 66.88 330 SER A C 1
ATOM 2470 O O . SER A 1 330 ? 16.179 11.044 0.654 1.00 66.88 330 SER A O 1
ATOM 2472 N N . PHE A 1 331 ? 14.226 10.334 1.510 1.00 65.62 331 PHE A N 1
ATOM 2473 C CA . PHE A 1 331 ? 13.506 11.599 1.403 1.00 65.62 331 PHE A CA 1
ATOM 2474 C C . PHE A 1 331 ? 14.028 12.639 2.409 1.00 65.62 331 PHE A C 1
ATOM 2476 O O . PHE A 1 331 ? 13.868 12.498 3.617 1.00 65.62 331 PHE A O 1
ATOM 2483 N N . GLY A 1 332 ? 14.633 13.718 1.908 1.00 55.69 332 GLY A N 1
ATOM 2484 C CA . GLY A 1 332 ? 15.277 14.763 2.714 1.00 55.69 332 GLY A CA 1
ATOM 2485 C C . GLY A 1 332 ? 16.756 14.513 3.040 1.00 55.69 332 GLY A C 1
ATOM 2486 O O . GLY A 1 332 ? 17.387 15.385 3.637 1.00 55.69 332 GLY A O 1
ATOM 2487 N N . 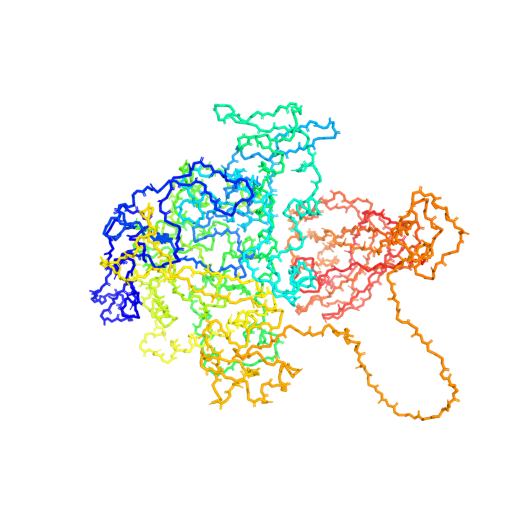ALA A 1 333 ? 17.318 13.368 2.632 1.00 60.31 333 ALA A N 1
ATOM 2488 C CA . ALA A 1 333 ? 18.749 13.069 2.730 1.00 60.31 333 ALA A CA 1
ATOM 2489 C C . ALA A 1 333 ? 19.413 13.008 1.344 1.00 60.31 333 ALA A C 1
ATOM 2491 O O . ALA A 1 333 ? 20.298 13.813 1.057 1.00 60.31 333 ALA A O 1
ATOM 2492 N N . ASP A 1 334 ? 18.949 12.091 0.487 1.00 61.12 334 ASP A N 1
ATOM 2493 C CA . ASP A 1 334 ? 19.496 11.844 -0.858 1.00 61.12 334 ASP A CA 1
ATOM 2494 C C . ASP A 1 334 ? 18.507 12.207 -1.985 1.00 61.12 334 ASP A C 1
ATOM 2496 O O . ASP A 1 334 ? 18.908 12.360 -3.138 1.00 61.12 334 ASP A O 1
ATOM 2500 N N . VAL A 1 335 ? 17.216 12.332 -1.655 1.00 68.62 335 VAL A N 1
ATOM 2501 C CA . VAL A 1 335 ? 16.104 12.650 -2.564 1.00 68.62 335 VAL A CA 1
ATOM 2502 C C . VAL A 1 335 ? 15.380 13.875 -2.022 1.00 68.62 335 VAL A C 1
ATOM 2504 O O . VAL A 1 335 ? 14.871 13.861 -0.898 1.00 68.62 335 VAL A O 1
ATOM 2507 N N . GLU A 1 336 ? 15.311 14.938 -2.816 1.00 78.12 336 GLU A N 1
ATOM 2508 C CA . GLU A 1 336 ? 14.610 16.159 -2.413 1.00 78.12 336 GLU A CA 1
ATOM 2509 C C . GLU A 1 336 ? 13.096 15.995 -2.613 1.00 78.12 336 GLU A C 1
ATOM 2511 O O . GLU A 1 336 ? 12.663 15.340 -3.562 1.00 78.12 336 GLU A O 1
ATOM 2516 N N . PRO A 1 337 ? 12.237 16.614 -1.784 1.00 84.25 337 PRO A N 1
ATOM 2517 C CA . PRO A 1 337 ? 10.793 16.514 -1.979 1.00 84.25 337 PRO A CA 1
ATOM 2518 C C . PRO A 1 337 ? 10.305 17.024 -3.339 1.00 84.25 337 PRO A C 1
ATOM 2520 O O . PRO A 1 337 ? 9.334 16.500 -3.896 1.00 84.25 337 PRO A O 1
ATOM 2523 N N . ILE A 1 338 ? 10.997 18.037 -3.858 1.00 88.50 338 ILE A N 1
ATOM 2524 C CA . ILE A 1 338 ? 10.841 18.578 -5.201 1.00 88.50 338 ILE A CA 1
ATOM 2525 C C . ILE A 1 338 ? 12.233 18.619 -5.836 1.00 88.50 338 ILE A C 1
ATOM 2527 O O . ILE A 1 338 ? 13.132 19.288 -5.328 1.00 88.50 338 ILE A O 1
ATOM 2531 N N . GLU A 1 339 ? 12.403 17.926 -6.957 1.00 86.62 339 GLU A N 1
ATOM 2532 C CA . GLU A 1 339 ? 13.693 17.773 -7.636 1.00 86.62 339 GLU A CA 1
ATOM 2533 C C . GLU A 1 339 ? 13.709 18.473 -8.988 1.00 86.62 339 GLU A C 1
ATOM 2535 O O . GLU A 1 339 ? 12.698 18.513 -9.689 1.00 86.62 339 GLU A O 1
ATOM 2540 N N . ARG A 1 340 ? 14.885 18.968 -9.390 1.00 88.12 340 ARG A N 1
ATOM 2541 C CA . ARG A 1 340 ? 15.130 19.410 -10.766 1.00 88.12 340 ARG A CA 1
ATOM 2542 C C . ARG A 1 340 ? 15.796 18.299 -11.558 1.00 88.12 340 ARG A C 1
ATOM 2544 O O . ARG A 1 340 ? 16.905 17.892 -11.222 1.00 88.12 340 ARG A O 1
ATOM 2551 N N . ARG A 1 341 ? 15.131 17.843 -12.620 1.00 88.50 341 ARG A N 1
ATOM 2552 C CA . ARG A 1 341 ? 15.651 16.824 -13.543 1.00 88.50 341 ARG A CA 1
ATOM 2553 C C . ARG A 1 341 ? 15.341 17.207 -14.983 1.00 88.50 341 ARG A C 1
ATOM 2555 O O . ARG A 1 341 ? 14.354 17.892 -15.263 1.00 88.50 341 ARG A O 1
ATOM 2562 N N . GLU A 1 342 ? 16.202 16.766 -15.888 1.00 90.69 342 GLU A N 1
ATOM 2563 C CA . GLU A 1 342 ? 16.022 16.967 -17.321 1.00 90.69 342 GLU A CA 1
ATOM 2564 C C . GLU A 1 342 ? 14.944 16.010 -17.847 1.00 90.69 342 GLU A C 1
ATOM 2566 O O . GLU A 1 342 ? 14.938 14.815 -17.546 1.00 90.69 342 GLU A O 1
ATOM 2571 N N . THR A 1 343 ? 14.013 16.550 -18.621 1.00 92.12 343 THR A N 1
ATOM 2572 C CA . THR A 1 343 ? 13.017 15.777 -19.373 1.00 92.12 343 THR A CA 1
ATOM 2573 C C . THR A 1 343 ? 13.622 15.294 -20.686 1.00 92.12 343 THR A C 1
ATOM 2575 O O . THR A 1 343 ? 14.581 15.880 -21.181 1.00 92.12 343 THR A O 1
ATOM 2578 N N . ALA A 1 344 ? 13.059 14.267 -21.315 1.00 89.69 344 ALA A N 1
ATOM 2579 C CA . ALA A 1 344 ? 13.538 13.793 -22.615 1.00 89.69 344 ALA A CA 1
ATOM 2580 C C . ALA A 1 344 ? 13.429 14.854 -23.737 1.00 89.69 344 ALA A C 1
ATOM 2582 O O . ALA A 1 344 ? 14.071 14.716 -24.777 1.00 89.69 344 ALA A O 1
ATOM 2583 N N . ALA A 1 345 ? 12.667 15.934 -23.528 1.00 91.00 345 ALA A N 1
ATOM 2584 C CA . ALA A 1 345 ? 12.643 17.123 -24.383 1.00 91.00 345 ALA A CA 1
ATOM 2585 C C . ALA A 1 345 ? 13.844 18.076 -24.176 1.00 91.00 345 ALA A C 1
ATOM 2587 O O . ALA A 1 345 ? 13.940 19.089 -24.867 1.00 91.00 345 ALA A O 1
ATOM 2588 N N . GLY A 1 346 ? 14.741 17.790 -23.228 1.00 90.19 346 GLY A N 1
ATOM 2589 C CA . GLY A 1 346 ? 15.891 18.628 -22.873 1.00 90.19 346 GLY A CA 1
ATOM 2590 C C . GLY A 1 346 ? 15.561 19.795 -21.935 1.00 90.19 346 GLY A C 1
ATOM 2591 O O . GLY A 1 346 ? 16.407 20.650 -21.678 1.00 90.19 346 GLY A O 1
ATOM 2592 N N . ALA A 1 347 ? 14.325 19.874 -21.428 1.00 89.62 347 ALA A N 1
ATOM 2593 C CA . ALA A 1 347 ? 13.930 20.913 -20.483 1.00 89.62 347 ALA A CA 1
ATOM 2594 C C . ALA A 1 347 ? 14.302 20.509 -19.052 1.00 89.62 347 ALA A C 1
ATOM 2596 O O . ALA A 1 347 ? 13.942 19.418 -18.605 1.00 89.62 347 ALA A O 1
ATOM 2597 N N . ASN A 1 348 ? 14.952 21.413 -18.316 1.00 90.62 348 ASN A N 1
ATOM 2598 C CA . ASN A 1 348 ? 15.110 21.294 -16.867 1.00 90.62 348 ASN A CA 1
ATOM 2599 C C . ASN A 1 348 ? 13.761 21.581 -16.199 1.00 90.62 348 ASN A C 1
ATOM 2601 O O . ASN A 1 348 ? 13.321 22.730 -16.179 1.00 90.62 348 ASN A O 1
ATOM 2605 N N . ALA A 1 349 ? 13.113 20.546 -15.670 1.00 92.56 349 ALA A N 1
ATOM 2606 C CA . ALA A 1 349 ? 11.785 20.635 -15.075 1.00 92.56 349 ALA A CA 1
ATOM 2607 C C . ALA A 1 349 ? 11.804 20.259 -13.589 1.00 92.56 349 ALA A C 1
ATOM 2609 O O . ALA A 1 349 ? 12.717 19.576 -13.118 1.00 92.56 349 ALA A O 1
ATOM 2610 N N . PHE A 1 350 ? 10.784 20.702 -12.857 1.00 93.12 350 PHE A N 1
ATOM 2611 C CA . PHE A 1 350 ? 10.523 20.286 -11.485 1.00 93.12 350 PHE A CA 1
ATOM 2612 C C . PHE A 1 350 ? 9.634 19.043 -11.440 1.00 93.12 350 PHE A C 1
ATOM 2614 O O . PHE A 1 350 ? 8.611 18.954 -12.126 1.00 93.12 350 PHE A O 1
ATOM 2621 N N . HIS A 1 351 ? 10.025 18.105 -10.584 1.00 92.06 351 HIS A N 1
ATOM 2622 C CA . HIS A 1 351 ? 9.391 16.808 -10.375 1.00 92.06 351 HIS A CA 1
ATOM 2623 C C . HIS A 1 351 ? 9.117 16.583 -8.889 1.00 92.06 351 HIS A C 1
ATOM 2625 O O . HIS A 1 351 ? 9.750 17.197 -8.032 1.00 92.06 351 HIS A O 1
ATOM 2631 N N . ASP A 1 352 ? 8.238 15.636 -8.577 1.00 92.44 352 ASP A N 1
ATOM 2632 C CA . ASP A 1 352 ? 8.138 15.089 -7.224 1.00 92.44 352 ASP A CA 1
ATOM 2633 C C . ASP A 1 352 ? 9.271 14.070 -6.995 1.00 92.44 352 ASP A C 1
ATOM 2635 O O . ASP A 1 352 ? 9.464 13.147 -7.795 1.00 92.44 352 ASP A O 1
ATOM 2639 N N . GLY A 1 353 ? 10.014 14.212 -5.894 1.00 89.50 353 GLY A N 1
ATOM 2640 C CA . GLY A 1 353 ? 11.071 13.266 -5.521 1.00 89.50 353 GLY A CA 1
ATOM 2641 C C . GLY A 1 353 ? 10.538 11.842 -5.351 1.00 89.50 353 GLY A C 1
ATOM 2642 O O . GLY A 1 353 ? 9.491 11.629 -4.734 1.00 89.50 353 GLY A O 1
ATOM 2643 N N . GLY A 1 354 ? 11.236 10.857 -5.923 1.00 90.25 354 GLY A N 1
ATOM 2644 C CA . GLY A 1 354 ? 10.827 9.445 -5.903 1.00 90.25 354 GLY A CA 1
ATOM 2645 C C . GLY A 1 354 ? 9.689 9.068 -6.867 1.00 90.25 354 GLY A C 1
ATOM 2646 O O . GLY A 1 354 ? 9.259 7.910 -6.866 1.00 90.25 354 GLY A O 1
ATOM 2647 N N . PHE A 1 355 ? 9.207 10.006 -7.693 1.00 94.00 355 PHE A N 1
ATOM 2648 C CA . PHE A 1 355 ? 8.207 9.771 -8.740 1.00 94.00 355 PHE A CA 1
ATOM 2649 C C . PHE A 1 355 ? 8.820 9.964 -10.126 1.00 94.00 355 PHE A C 1
ATOM 2651 O O . PHE A 1 355 ? 9.508 10.957 -10.370 1.00 94.00 355 PHE A O 1
ATOM 2658 N N . PHE A 1 356 ? 8.544 9.028 -11.036 1.00 93.12 356 PHE A N 1
ATOM 2659 C CA . PHE A 1 356 ? 9.136 9.003 -12.373 1.00 93.12 356 PHE A CA 1
ATOM 2660 C C . PHE A 1 356 ? 8.096 8.644 -13.431 1.00 93.12 356 PHE A C 1
ATOM 2662 O O . PHE A 1 356 ? 7.307 7.712 -13.242 1.00 93.12 356 PHE A O 1
ATOM 2669 N N . ASN A 1 357 ? 8.134 9.348 -14.561 1.00 94.56 357 ASN A N 1
ATOM 2670 C CA . ASN A 1 357 ? 7.495 8.917 -15.795 1.00 94.56 357 ASN A CA 1
ATOM 2671 C C . ASN A 1 357 ? 8.526 8.132 -16.613 1.00 94.56 357 ASN A C 1
ATOM 2673 O O . ASN A 1 357 ? 9.547 8.678 -17.036 1.00 94.56 357 ASN A O 1
ATOM 2677 N N . ILE A 1 358 ? 8.257 6.839 -16.794 1.00 93.00 358 ILE A N 1
ATOM 2678 C CA . ILE A 1 358 ? 9.136 5.902 -17.509 1.00 93.00 358 ILE A CA 1
ATOM 2679 C C . ILE A 1 358 ? 8.536 5.419 -18.835 1.00 93.00 358 ILE A C 1
ATOM 2681 O O . ILE A 1 358 ? 9.085 4.509 -19.451 1.00 93.00 358 ILE A O 1
ATOM 2685 N N . GLY A 1 359 ? 7.405 5.990 -19.264 1.00 94.25 359 GLY A N 1
ATOM 2686 C CA . GLY A 1 359 ? 6.791 5.656 -20.548 1.00 94.25 359 GLY A CA 1
ATOM 2687 C C . GLY A 1 359 ? 6.067 4.310 -20.583 1.00 94.25 359 GLY A C 1
ATOM 2688 O O . GLY A 1 359 ? 6.187 3.594 -21.571 1.00 94.25 359 GLY A O 1
ATOM 2689 N N . VAL A 1 360 ? 5.348 3.929 -19.516 1.00 94.88 360 VAL A N 1
ATOM 2690 C CA . VAL A 1 360 ? 4.508 2.703 -19.504 1.00 94.88 360 VAL A CA 1
ATOM 2691 C C . VAL A 1 360 ? 3.232 2.879 -20.334 1.00 94.88 360 VAL A C 1
ATOM 2693 O O . VAL A 1 360 ? 2.812 1.946 -21.007 1.00 94.88 360 VAL A O 1
ATOM 2696 N N . ARG A 1 361 ? 2.623 4.068 -20.282 1.00 93.25 361 ARG A N 1
ATOM 2697 C CA . ARG A 1 361 ? 1.456 4.498 -21.067 1.00 93.25 361 ARG A CA 1
ATOM 2698 C C . ARG A 1 361 ? 1.651 5.960 -21.491 1.00 93.25 361 ARG A C 1
ATOM 2700 O O . ARG A 1 361 ? 2.471 6.644 -20.866 1.00 93.25 361 ARG A O 1
ATOM 2707 N N . PRO A 1 362 ? 0.929 6.453 -22.511 1.00 92.94 362 PRO A N 1
ATOM 2708 C CA . PRO A 1 362 ? 0.826 7.881 -22.784 1.00 92.94 362 PRO A CA 1
ATOM 2709 C C . PRO A 1 362 ? 0.448 8.673 -21.527 1.00 92.94 362 PRO A C 1
ATOM 2711 O O . PRO A 1 362 ? -0.400 8.259 -20.738 1.00 92.94 362 PRO A O 1
ATOM 2714 N N . THR A 1 363 ? 1.055 9.843 -21.348 1.00 92.56 363 THR A N 1
ATOM 2715 C CA . THR A 1 363 ? 0.912 10.658 -20.129 1.00 92.56 363 THR A CA 1
ATOM 2716 C C . THR A 1 363 ? -0.529 11.115 -19.900 1.00 92.56 363 THR A C 1
ATOM 2718 O O . THR A 1 363 ? -0.970 11.258 -18.761 1.00 92.56 363 THR A O 1
ATOM 2721 N N . ALA A 1 364 ? -1.269 11.340 -20.987 1.00 89.00 364 ALA A N 1
ATOM 2722 C CA . ALA A 1 364 ? -2.662 11.766 -20.939 1.00 89.00 364 ALA A CA 1
ATOM 2723 C C . ALA A 1 364 ? -3.617 10.679 -20.413 1.00 89.00 364 ALA A C 1
ATOM 2725 O O . ALA A 1 364 ? -4.677 11.021 -19.895 1.00 89.00 364 ALA A O 1
ATOM 2726 N N . GLU A 1 365 ? -3.250 9.398 -20.523 1.00 88.31 365 GLU A N 1
ATOM 2727 C CA . GLU A 1 365 ? -4.118 8.280 -20.133 1.00 88.31 365 GLU A CA 1
ATOM 2728 C C . GLU A 1 365 ? -4.074 7.986 -18.632 1.00 88.31 365 GLU A C 1
ATOM 2730 O O . GLU A 1 365 ? -5.090 7.610 -18.057 1.00 88.31 365 GLU A O 1
ATOM 2735 N N . ASP A 1 366 ? -2.933 8.190 -17.967 1.00 89.69 366 ASP A N 1
ATOM 2736 C CA . ASP A 1 366 ? -2.845 8.151 -16.505 1.00 89.69 366 ASP A CA 1
ATOM 2737 C C . ASP A 1 366 ? -1.832 9.182 -16.006 1.00 89.69 366 ASP A C 1
ATOM 2739 O O . ASP A 1 366 ? -0.620 8.977 -16.041 1.00 89.69 366 ASP A O 1
ATOM 2743 N N . VAL A 1 367 ? -2.345 10.297 -15.485 1.00 92.81 367 VAL A N 1
ATOM 2744 C CA . VAL A 1 367 ? -1.520 11.417 -15.013 1.00 92.81 367 VAL A CA 1
ATOM 2745 C C . VAL A 1 367 ? -0.758 11.118 -13.714 1.00 92.81 367 VAL A C 1
ATOM 2747 O O . VAL A 1 367 ? 0.092 11.917 -13.320 1.00 92.81 367 VAL A O 1
ATOM 2750 N N . GLY A 1 368 ? -1.025 9.995 -13.034 1.00 94.38 368 GLY A N 1
ATOM 2751 C CA . GLY A 1 368 ? -0.289 9.594 -11.832 1.00 94.38 368 GLY A CA 1
ATOM 2752 C C . GLY A 1 368 ? -0.338 10.645 -10.714 1.00 94.38 368 GLY A C 1
ATOM 2753 O O . GLY A 1 368 ? -1.413 11.119 -10.335 1.00 94.38 368 GLY A O 1
ATOM 2754 N N . VAL A 1 369 ? 0.829 11.015 -10.174 1.00 96.06 369 VAL A N 1
ATOM 2755 C CA . VAL A 1 369 ? 0.970 12.056 -9.131 1.00 96.06 369 VAL A CA 1
ATOM 2756 C C . VAL A 1 369 ? 0.616 13.466 -9.627 1.00 96.06 369 VAL A C 1
ATOM 2758 O O . VAL A 1 369 ? 0.313 14.348 -8.820 1.00 96.06 369 VAL A O 1
ATOM 2761 N N . GLY A 1 370 ? 0.598 13.687 -10.944 1.00 95.56 370 GLY A N 1
ATOM 2762 C CA . GLY A 1 370 ? 0.105 14.921 -11.553 1.00 95.56 370 GLY A CA 1
ATOM 2763 C C . GLY A 1 370 ? -1.393 15.151 -11.312 1.00 95.56 370 GLY A C 1
ATOM 2764 O O . GLY A 1 370 ? -1.863 16.288 -11.347 1.00 95.56 370 GLY A O 1
ATOM 2765 N N . GLY A 1 371 ? -2.150 14.101 -10.987 1.00 93.75 371 GLY A N 1
ATOM 2766 C CA . GLY A 1 371 ? -3.578 14.198 -10.696 1.00 93.75 371 GLY A CA 1
ATOM 2767 C C . GLY A 1 371 ? -3.934 15.010 -9.442 1.00 93.75 371 GLY A C 1
ATOM 2768 O O . GLY A 1 371 ? -3.089 15.493 -8.681 1.00 93.75 371 GLY A O 1
ATOM 2769 N N . SER A 1 372 ? -5.239 15.114 -9.199 1.00 91.81 372 SER A N 1
ATOM 2770 C CA . SER A 1 372 ? -5.821 15.754 -8.016 1.00 91.81 372 SER A CA 1
ATOM 2771 C C . SER A 1 372 ? -6.636 14.758 -7.198 1.00 91.81 372 SER A C 1
ATOM 2773 O O . SER A 1 372 ? -7.124 13.750 -7.707 1.00 91.81 372 SER A O 1
ATOM 2775 N N . ASN A 1 373 ? -6.820 15.052 -5.913 1.00 84.75 373 ASN A N 1
ATOM 2776 C CA . ASN A 1 373 ? -7.799 14.336 -5.100 1.00 84.75 373 ASN A CA 1
ATOM 2777 C C . ASN A 1 373 ? -9.247 14.667 -5.553 1.00 84.75 373 ASN A C 1
ATOM 2779 O O . ASN A 1 373 ? -9.448 15.599 -6.337 1.00 84.75 373 ASN A O 1
ATOM 2783 N N . PRO A 1 374 ? -10.281 13.974 -5.034 1.00 81.62 374 PRO A N 1
ATOM 2784 C CA . PRO A 1 374 ? -11.676 14.243 -5.410 1.00 81.62 374 PRO A CA 1
ATOM 2785 C C . PRO A 1 374 ? -12.173 15.674 -5.140 1.00 81.62 374 PRO A C 1
ATOM 2787 O O . PRO A 1 374 ? -13.165 16.090 -5.726 1.00 81.62 374 PRO A O 1
ATOM 2790 N N . ALA A 1 375 ? -11.499 16.435 -4.271 1.00 80.44 375 ALA A N 1
ATOM 2791 C CA . ALA A 1 375 ? -11.798 17.845 -4.010 1.00 80.44 375 ALA A CA 1
ATOM 2792 C C . ALA A 1 375 ? -11.082 18.804 -4.986 1.00 80.44 375 ALA A C 1
ATOM 2794 O O . ALA A 1 375 ? -11.098 20.015 -4.779 1.00 80.44 375 ALA A O 1
ATOM 2795 N N . GLY A 1 376 ? -10.419 18.281 -6.024 1.00 86.50 376 GLY A N 1
ATOM 2796 C CA . GLY A 1 376 ? -9.674 19.061 -7.014 1.00 86.50 376 GLY A CA 1
ATOM 2797 C C . GLY A 1 376 ? -8.298 19.534 -6.540 1.00 86.50 376 GLY A C 1
ATOM 2798 O O . GLY A 1 376 ? -7.613 20.251 -7.264 1.00 86.50 376 GLY A O 1
ATOM 2799 N N . VAL A 1 377 ? -7.860 19.121 -5.349 1.00 87.81 377 VAL A N 1
ATOM 2800 C CA . VAL A 1 377 ? -6.588 19.550 -4.762 1.00 87.81 377 VAL A CA 1
ATOM 2801 C C . VAL A 1 377 ? -5.434 18.713 -5.345 1.00 87.81 377 VAL A C 1
ATOM 2803 O O . VAL A 1 377 ? -5.467 17.488 -5.185 1.00 87.81 377 VAL A O 1
ATOM 2806 N N . PRO A 1 378 ? -4.401 19.332 -5.960 1.00 93.69 378 PRO A N 1
ATOM 2807 C CA . PRO A 1 378 ? -3.295 18.602 -6.587 1.00 93.69 378 PRO A CA 1
ATOM 2808 C C . PRO A 1 378 ? -2.539 17.688 -5.618 1.00 93.69 378 PRO A C 1
ATOM 2810 O O . PRO A 1 378 ? -2.295 18.065 -4.460 1.00 93.69 378 PRO A O 1
ATOM 2813 N N . LEU A 1 379 ? -2.159 16.499 -6.102 1.00 94.00 379 LEU A N 1
ATOM 2814 C CA . LEU A 1 379 ? -1.404 15.501 -5.339 1.00 94.00 379 LEU A CA 1
ATOM 2815 C C . LEU A 1 379 ? 0.095 15.822 -5.280 1.00 94.00 379 LEU A C 1
ATOM 2817 O O . LEU A 1 379 ? 0.684 15.709 -4.195 1.00 94.00 379 LEU A O 1
ATOM 2821 N N . SER A 1 380 ? 0.662 16.227 -6.424 1.00 94.81 380 SER A N 1
ATOM 2822 C CA . SER A 1 380 ? 2.073 16.582 -6.613 1.00 94.81 380 SER A CA 1
ATOM 2823 C C . SER A 1 380 ? 2.512 17.751 -5.736 1.00 94.81 380 SER A C 1
ATOM 2825 O O . SER A 1 380 ? 1.844 18.779 -5.662 1.00 94.81 380 SER A O 1
ATOM 2827 N N . PHE A 1 381 ? 3.668 17.606 -5.098 1.00 92.50 381 PHE A N 1
ATOM 2828 C CA . PHE A 1 381 ? 4.321 18.674 -4.356 1.00 92.50 381 PHE A CA 1
ATOM 2829 C C . PHE A 1 381 ? 4.790 19.798 -5.281 1.00 92.50 381 PHE A C 1
ATOM 2831 O O . PHE A 1 381 ? 4.447 20.950 -5.029 1.00 92.50 381 PHE A O 1
ATOM 2838 N N . ALA A 1 382 ? 5.463 19.481 -6.390 1.00 92.50 382 ALA A N 1
ATOM 2839 C CA . ALA A 1 382 ? 5.931 20.497 -7.333 1.00 92.50 382 ALA A CA 1
ATOM 2840 C C . ALA A 1 382 ? 4.774 21.327 -7.918 1.00 92.50 382 ALA A C 1
ATOM 2842 O O . ALA A 1 382 ? 4.846 22.553 -7.968 1.00 92.50 382 ALA A O 1
ATOM 2843 N N . ARG A 1 383 ? 3.653 20.682 -8.277 1.00 94.00 383 ARG A N 1
ATOM 2844 C CA . ARG A 1 383 ? 2.456 21.381 -8.775 1.00 94.00 383 ARG A CA 1
ATOM 2845 C C . ARG A 1 383 ? 1.798 22.257 -7.712 1.00 94.00 383 ARG A C 1
ATOM 2847 O O . ARG A 1 383 ? 1.261 23.308 -8.045 1.00 94.00 383 ARG A O 1
ATOM 2854 N N . ARG A 1 384 ? 1.815 21.848 -6.443 1.00 91.62 384 ARG A N 1
ATOM 2855 C CA . ARG A 1 384 ? 1.276 22.667 -5.347 1.00 91.62 384 ARG A CA 1
ATOM 2856 C C . ARG A 1 384 ? 2.106 23.919 -5.126 1.00 91.62 384 ARG A C 1
ATOM 2858 O O . ARG A 1 384 ? 1.522 24.997 -5.089 1.00 91.62 384 ARG A O 1
ATOM 2865 N N . ASP A 1 385 ? 3.422 23.769 -5.028 1.00 89.81 385 ASP A N 1
ATOM 2866 C CA . ASP A 1 385 ? 4.334 24.896 -4.827 1.00 89.81 385 ASP A CA 1
ATOM 2867 C C . ASP A 1 385 ? 4.239 25.895 -5.990 1.00 89.81 385 ASP A C 1
ATOM 2869 O O . ASP A 1 385 ? 4.021 27.083 -5.767 1.00 89.81 385 ASP A O 1
ATOM 2873 N N . PHE A 1 386 ? 4.221 25.395 -7.234 1.00 90.25 386 PHE A N 1
ATOM 2874 C CA . PHE A 1 386 ? 4.005 26.207 -8.439 1.00 90.25 386 PHE A CA 1
ATOM 2875 C C . PHE A 1 386 ? 2.700 27.024 -8.403 1.00 90.25 386 PHE A C 1
ATOM 2877 O O . PHE A 1 386 ? 2.650 28.151 -8.890 1.00 90.25 386 PHE A O 1
ATOM 2884 N N . LEU A 1 387 ? 1.632 26.472 -7.817 1.00 90.44 387 LEU A N 1
ATOM 2885 C CA . LEU A 1 387 ? 0.336 27.143 -7.659 1.00 90.44 387 LEU A CA 1
ATOM 2886 C C . LEU A 1 387 ? 0.243 28.006 -6.385 1.00 90.44 387 LEU A C 1
ATOM 2888 O O . LEU A 1 387 ? -0.830 28.532 -6.085 1.00 90.44 387 LEU A O 1
ATOM 2892 N N . GLY A 1 388 ? 1.322 28.129 -5.606 1.00 87.81 388 GLY A N 1
ATOM 2893 C CA . GLY A 1 388 ? 1.328 28.837 -4.323 1.00 87.81 388 GLY A CA 1
ATOM 2894 C C . GLY A 1 388 ? 0.501 28.147 -3.229 1.00 87.81 388 GLY A C 1
ATOM 2895 O O . GLY A 1 388 ? 0.071 28.790 -2.270 1.00 87.81 388 GLY A O 1
ATOM 2896 N N . LEU A 1 389 ? 0.234 26.846 -3.368 1.00 87.88 389 LEU A N 1
ATOM 2897 C CA . LEU A 1 389 ? -0.504 26.051 -2.391 1.00 87.88 389 LEU A CA 1
ATOM 2898 C C . LEU A 1 389 ? 0.451 25.478 -1.339 1.00 87.88 389 LEU A C 1
ATOM 2900 O O . LEU A 1 389 ? 1.461 24.863 -1.668 1.00 87.88 389 LEU A O 1
ATOM 2904 N N . ALA A 1 390 ? 0.080 25.590 -0.062 1.00 84.31 390 ALA A N 1
ATOM 2905 C CA . ALA A 1 390 ? 0.888 25.075 1.044 1.00 84.31 390 ALA A CA 1
ATOM 2906 C C . ALA A 1 390 ? 1.164 23.565 0.926 1.00 84.31 390 ALA A C 1
ATOM 2908 O O . ALA A 1 390 ? 0.278 22.792 0.550 1.00 84.31 390 ALA A O 1
ATOM 2909 N N . ILE A 1 391 ? 2.357 23.126 1.333 1.00 86.25 391 ILE A N 1
ATOM 2910 C CA . ILE A 1 391 ? 2.729 21.705 1.405 1.00 86.25 391 ILE A CA 1
ATOM 2911 C C . ILE A 1 391 ? 3.031 21.336 2.864 1.00 86.25 391 ILE A C 1
ATOM 2913 O O . ILE A 1 391 ? 4.192 21.232 3.264 1.00 86.25 391 ILE A O 1
ATOM 2917 N N . PRO A 1 392 ? 1.987 21.200 3.701 1.00 79.31 392 PRO A N 1
ATOM 2918 C CA . PRO A 1 392 ? 2.146 20.998 5.141 1.00 79.31 392 PRO A CA 1
ATOM 2919 C C . PRO A 1 392 ? 2.899 19.707 5.492 1.00 79.31 392 PRO A C 1
ATOM 2921 O O . PRO A 1 392 ? 3.489 19.616 6.562 1.00 79.31 392 PRO A O 1
ATOM 2924 N N . GLU A 1 393 ? 2.915 18.721 4.595 1.00 79.19 393 GLU A N 1
ATOM 2925 C CA . GLU A 1 393 ? 3.668 17.478 4.772 1.00 79.19 393 GLU A CA 1
ATOM 2926 C C . GLU A 1 393 ? 5.179 17.704 4.723 1.00 79.19 393 GLU A C 1
ATOM 2928 O O . GLU A 1 393 ? 5.917 17.036 5.439 1.00 79.19 393 GLU A O 1
ATOM 2933 N N . ILE A 1 394 ? 5.644 18.650 3.900 1.00 74.81 394 ILE A N 1
ATOM 2934 C CA . ILE A 1 394 ? 7.073 18.961 3.790 1.00 74.81 394 ILE A CA 1
ATOM 2935 C C . ILE A 1 394 ? 7.533 19.798 4.987 1.00 74.81 394 ILE A C 1
ATOM 2937 O O . ILE A 1 394 ? 8.643 19.621 5.485 1.00 74.81 394 ILE A O 1
ATOM 2941 N N . ALA A 1 395 ? 6.653 20.644 5.529 1.00 65.56 395 ALA A N 1
ATOM 2942 C CA . ALA A 1 395 ? 6.932 21.344 6.780 1.00 65.56 395 ALA A CA 1
ATOM 2943 C C . ALA A 1 395 ? 7.215 20.367 7.940 1.00 65.56 395 ALA A C 1
ATOM 2945 O O . ALA A 1 395 ? 8.040 20.672 8.799 1.00 65.56 395 ALA A O 1
ATOM 2946 N N . ALA A 1 396 ? 6.598 19.176 7.935 1.00 60.34 396 ALA A N 1
ATOM 2947 C CA . ALA A 1 396 ? 6.851 18.136 8.934 1.00 60.34 396 ALA A CA 1
ATOM 2948 C C . ALA A 1 396 ? 8.260 17.509 8.841 1.00 60.34 396 ALA A C 1
ATOM 2950 O O . ALA A 1 396 ? 8.738 16.979 9.838 1.00 60.34 396 ALA A O 1
ATOM 2951 N N . ILE A 1 397 ? 8.938 17.606 7.690 1.00 60.28 397 ILE A N 1
ATOM 2952 C CA . ILE A 1 397 ? 10.315 17.113 7.472 1.00 60.28 397 ILE A CA 1
ATOM 2953 C C . ILE A 1 397 ? 11.367 18.239 7.409 1.00 60.28 397 ILE A C 1
ATOM 2955 O O . ILE A 1 397 ? 12.528 17.973 7.122 1.00 60.28 397 ILE A O 1
ATOM 2959 N N . GLN A 1 398 ? 10.976 19.492 7.687 1.00 55.69 398 GLN A N 1
ATOM 2960 C CA . GLN A 1 398 ? 11.854 20.669 7.841 1.00 55.69 398 GLN A CA 1
ATOM 2961 C C . GLN A 1 398 ? 12.864 20.924 6.699 1.00 55.69 398 GLN A C 1
ATOM 2963 O O . GLN A 1 398 ? 13.947 21.464 6.934 1.00 55.69 398 GLN A O 1
ATOM 2968 N N . ASN A 1 399 ? 12.510 20.599 5.454 1.00 59.41 399 ASN A N 1
ATOM 2969 C CA . ASN A 1 399 ? 13.376 20.838 4.298 1.00 59.41 399 ASN A CA 1
ATOM 2970 C C . ASN A 1 399 ? 12.946 22.116 3.543 1.00 59.41 399 ASN A C 1
ATOM 2972 O O . ASN A 1 399 ? 11.765 22.221 3.186 1.00 59.41 399 ASN A O 1
ATOM 2976 N N . PRO A 1 400 ? 13.829 23.118 3.322 1.00 64.06 400 PRO A N 1
ATOM 2977 C CA . PRO A 1 400 ? 13.480 24.281 2.513 1.00 64.06 400 PRO A CA 1
ATOM 2978 C C . PRO A 1 400 ? 13.103 23.858 1.093 1.00 64.06 400 PRO A C 1
ATOM 2980 O O . PRO A 1 400 ? 13.864 23.185 0.403 1.00 64.06 400 PRO A O 1
ATOM 2983 N N . LEU A 1 401 ? 11.930 24.299 0.643 1.00 70.31 401 LEU A N 1
ATOM 2984 C CA . LEU A 1 401 ? 11.510 24.083 -0.734 1.00 70.31 401 LEU A CA 1
ATOM 2985 C C . LEU A 1 401 ? 12.387 24.894 -1.695 1.00 70.31 401 LEU A C 1
ATOM 2987 O O . LEU A 1 401 ? 12.766 26.029 -1.373 1.00 70.31 401 LEU A O 1
ATOM 2991 N N . PRO A 1 402 ? 12.706 24.350 -2.882 1.00 73.88 402 PRO A N 1
ATOM 2992 C CA . PRO A 1 402 ? 13.278 25.165 -3.939 1.00 73.88 402 PRO A CA 1
ATOM 2993 C C . PRO A 1 402 ? 12.293 26.276 -4.315 1.00 73.88 402 PRO A C 1
ATOM 2995 O O . PRO A 1 402 ? 11.084 26.082 -4.281 1.00 73.88 402 PRO A O 1
ATOM 2998 N N . VAL A 1 403 ? 12.809 27.440 -4.709 1.00 73.75 403 VAL A N 1
ATOM 2999 C CA . VAL A 1 403 ? 11.958 28.504 -5.254 1.00 73.75 403 VAL A CA 1
ATOM 3000 C C . VAL A 1 403 ? 11.518 28.095 -6.657 1.00 73.75 403 VAL A C 1
ATOM 3002 O O . VAL A 1 403 ? 12.363 27.994 -7.551 1.00 73.75 403 VAL A O 1
ATOM 3005 N N . ILE A 1 404 ? 10.216 27.876 -6.833 1.00 84.12 404 ILE A N 1
ATOM 3006 C CA . ILE A 1 404 ? 9.574 27.665 -8.132 1.00 84.12 404 ILE A CA 1
ATOM 3007 C C . ILE A 1 404 ? 8.872 28.961 -8.554 1.00 84.12 404 ILE A C 1
ATOM 3009 O O . ILE A 1 404 ? 8.196 29.618 -7.763 1.00 84.12 404 ILE A O 1
ATOM 3013 N N . SER A 1 405 ? 9.051 29.349 -9.812 1.00 79.88 405 SER A N 1
ATOM 3014 C CA . SER A 1 405 ? 8.440 30.516 -10.443 1.00 79.88 405 SER A CA 1
ATOM 3015 C C . SER A 1 405 ? 7.451 30.103 -11.541 1.00 79.88 405 SER A C 1
ATOM 3017 O O . SER A 1 405 ? 7.569 29.016 -12.107 1.00 79.88 405 SER A O 1
ATOM 3019 N N . PRO A 1 406 ? 6.516 30.984 -11.939 1.00 78.94 406 PRO A N 1
ATOM 3020 C CA . PRO A 1 406 ? 5.604 30.710 -13.054 1.00 78.94 406 PRO A CA 1
ATOM 3021 C C . PRO A 1 406 ? 6.282 30.473 -14.416 1.00 78.94 406 PRO A C 1
ATOM 3023 O O . PRO A 1 406 ? 5.614 30.037 -15.349 1.00 78.94 406 PRO A O 1
ATOM 3026 N N . ALA A 1 407 ? 7.573 30.800 -14.557 1.00 82.56 407 ALA A N 1
ATOM 3027 C CA . ALA A 1 407 ? 8.349 30.562 -15.775 1.00 82.56 407 ALA A CA 1
ATOM 3028 C C . ALA A 1 407 ? 8.998 29.166 -15.813 1.00 82.56 407 ALA A C 1
ATOM 3030 O O . ALA A 1 407 ? 9.537 28.775 -16.848 1.00 82.56 407 ALA A O 1
ATOM 3031 N N . ASP A 1 408 ? 8.971 28.432 -14.699 1.00 88.56 408 ASP A N 1
ATOM 3032 C CA . ASP A 1 408 ? 9.552 27.100 -14.603 1.00 88.56 408 ASP A CA 1
ATOM 3033 C C . ASP A 1 408 ? 8.637 26.026 -15.208 1.00 88.56 408 ASP A C 1
ATOM 3035 O O . ASP A 1 408 ? 7.414 26.162 -15.262 1.00 88.56 408 ASP A O 1
ATOM 3039 N N . VAL A 1 409 ? 9.244 24.927 -15.658 1.00 90.38 409 VAL A N 1
ATOM 3040 C CA . VAL A 1 409 ? 8.537 23.788 -16.259 1.00 90.38 409 VAL A CA 1
ATOM 3041 C C . VAL A 1 409 ? 8.284 22.723 -15.195 1.00 90.38 409 VAL A C 1
ATOM 3043 O O . VAL A 1 409 ? 9.171 22.414 -14.401 1.00 90.38 409 VAL A O 1
ATOM 3046 N N . LEU A 1 410 ? 7.089 22.130 -15.192 1.00 94.19 410 LEU A N 1
ATOM 3047 C CA . LEU A 1 410 ? 6.760 20.960 -14.374 1.00 94.19 410 LEU A CA 1
ATOM 3048 C C . LEU A 1 410 ? 6.721 19.702 -15.242 1.00 94.19 410 LEU A C 1
ATOM 3050 O O . LEU A 1 410 ? 6.209 19.751 -16.357 1.00 94.19 410 LEU A O 1
ATOM 3054 N N . ALA A 1 411 ? 7.184 18.580 -14.695 1.00 95.00 411 ALA A N 1
ATOM 3055 C CA . ALA A 1 411 ? 7.151 17.270 -15.349 1.00 95.00 411 ALA A CA 1
ATOM 3056 C C . ALA A 1 411 ? 6.597 16.194 -14.396 1.00 95.00 411 ALA A C 1
ATOM 3058 O O . ALA A 1 411 ? 7.255 15.227 -14.021 1.00 95.00 411 ALA A O 1
ATOM 3059 N N . VAL A 1 412 ? 5.371 16.414 -13.921 1.00 95.50 412 VAL A N 1
ATOM 3060 C CA . VAL A 1 412 ? 4.729 15.586 -12.881 1.00 95.50 412 VAL A CA 1
ATOM 3061 C C . VAL A 1 412 ? 3.633 14.673 -13.425 1.00 95.50 412 VAL A C 1
ATOM 3063 O O . VAL A 1 412 ? 3.166 13.793 -12.702 1.00 95.50 412 VAL A O 1
ATOM 3066 N N . ASP A 1 413 ? 3.215 14.870 -14.675 1.00 95.75 413 ASP A N 1
ATOM 3067 C CA . ASP A 1 413 ? 2.163 14.064 -15.287 1.00 95.75 413 ASP A CA 1
ATOM 3068 C C . ASP A 1 413 ? 2.747 12.742 -15.810 1.00 95.75 413 ASP A C 1
ATOM 3070 O O . ASP A 1 413 ? 3.857 12.686 -16.343 1.00 95.75 413 ASP A O 1
ATOM 3074 N N . GLY A 1 414 ? 2.007 11.645 -15.631 1.00 94.50 414 GLY A N 1
ATOM 3075 C CA . GLY A 1 414 ? 2.468 10.299 -15.998 1.00 94.50 414 GLY A CA 1
ATOM 3076 C C . GLY A 1 414 ? 3.529 9.738 -15.049 1.00 94.50 414 GLY A C 1
ATOM 3077 O O . GLY A 1 414 ? 4.103 8.679 -15.307 1.00 94.50 414 GLY A O 1
ATOM 3078 N N . SER A 1 415 ? 3.796 10.444 -13.946 1.00 95.69 415 SER A N 1
ATOM 3079 C CA . SER A 1 415 ? 4.807 10.070 -12.965 1.00 95.69 415 SER A CA 1
ATOM 3080 C C . SER A 1 415 ? 4.212 9.235 -11.835 1.00 95.69 415 SER A C 1
ATOM 3082 O O . SER A 1 415 ? 3.221 9.609 -11.198 1.00 95.69 415 SER A O 1
ATOM 3084 N N . PHE A 1 416 ? 4.865 8.110 -11.543 1.00 96.31 416 PHE A N 1
ATOM 3085 C CA . PHE A 1 416 ? 4.470 7.176 -10.490 1.00 96.31 416 PHE A CA 1
ATOM 3086 C C . PHE A 1 416 ? 5.612 6.924 -9.523 1.00 96.31 416 PHE A C 1
ATOM 3088 O O . PHE A 1 416 ? 6.789 7.006 -9.875 1.00 96.31 416 PHE A O 1
ATOM 3095 N N . LYS A 1 417 ? 5.241 6.580 -8.295 1.00 95.75 417 LYS A N 1
ATOM 3096 C CA . LYS A 1 417 ? 6.171 6.214 -7.238 1.00 95.75 417 LYS A CA 1
ATOM 3097 C C . LYS A 1 417 ? 7.058 5.055 -7.684 1.00 95.75 417 LYS A C 1
ATOM 3099 O O . LYS A 1 417 ? 6.526 4.009 -8.059 1.00 95.75 417 LYS A O 1
ATOM 3104 N N . ALA A 1 418 ? 8.376 5.196 -7.544 1.00 93.56 418 ALA A N 1
ATOM 3105 C CA . ALA A 1 418 ? 9.302 4.079 -7.706 1.00 93.56 418 ALA A CA 1
ATOM 3106 C C . ALA A 1 418 ? 8.977 2.982 -6.669 1.00 93.56 418 ALA A C 1
ATOM 3108 O O . ALA A 1 418 ? 9.091 3.227 -5.463 1.00 93.56 418 ALA A O 1
ATOM 3109 N N . PRO A 1 419 ? 8.529 1.782 -7.075 1.00 94.62 419 PRO A N 1
ATOM 3110 C CA . PRO A 1 419 ? 8.259 0.708 -6.126 1.00 94.62 419 PRO A CA 1
ATOM 3111 C C . PRO A 1 419 ? 9.575 0.138 -5.576 1.00 94.62 419 PRO A C 1
ATOM 3113 O O . PRO A 1 419 ? 10.612 0.214 -6.235 1.00 94.62 419 PRO A O 1
ATOM 3116 N N . SER A 1 420 ? 9.537 -0.453 -4.377 1.00 93.88 420 SER A N 1
ATOM 3117 C CA . SER A 1 420 ? 10.649 -1.294 -3.916 1.00 93.88 420 SER A CA 1
ATOM 3118 C C . SER A 1 420 ? 10.791 -2.506 -4.838 1.00 93.88 420 SER A C 1
ATOM 3120 O O . SER A 1 420 ? 9.788 -3.053 -5.300 1.00 93.88 420 SER A O 1
ATOM 3122 N N . LEU A 1 421 ? 12.030 -2.932 -5.092 1.00 95.94 421 LEU A N 1
ATOM 3123 C CA . LEU A 1 421 ? 12.319 -4.163 -5.837 1.00 95.94 421 LEU A CA 1
ATOM 3124 C C . LEU A 1 421 ? 12.504 -5.392 -4.936 1.00 95.94 421 LEU A C 1
ATOM 3126 O O . LEU A 1 421 ? 12.778 -6.483 -5.439 1.00 95.94 421 LEU A O 1
ATOM 3130 N N . ARG A 1 422 ? 12.356 -5.249 -3.614 1.00 95.94 422 ARG A N 1
ATOM 3131 C CA . ARG A 1 422 ? 12.369 -6.402 -2.707 1.00 95.94 422 ARG A CA 1
ATOM 3132 C C . ARG A 1 422 ? 11.183 -7.312 -3.008 1.00 95.94 422 ARG A C 1
ATOM 3134 O O . ARG A 1 422 ? 10.068 -6.840 -3.221 1.00 95.94 422 ARG A O 1
ATOM 3141 N N . ASN A 1 423 ? 11.439 -8.617 -3.045 1.00 96.00 423 ASN A N 1
ATOM 3142 C CA . ASN A 1 423 ? 10.459 -9.657 -3.376 1.00 96.00 423 ASN A CA 1
ATOM 3143 C C . ASN A 1 423 ? 9.786 -9.497 -4.752 1.00 96.00 423 ASN A C 1
ATOM 3145 O O . ASN A 1 423 ? 8.715 -10.053 -4.979 1.00 96.00 423 ASN A O 1
ATOM 3149 N N . VAL A 1 424 ? 10.408 -8.779 -5.699 1.00 96.50 424 VAL A N 1
ATOM 3150 C CA . VAL A 1 424 ? 9.838 -8.540 -7.042 1.00 96.50 424 VAL A CA 1
ATOM 3151 C C . VAL A 1 424 ? 9.607 -9.832 -7.843 1.00 96.50 424 VAL A C 1
ATOM 3153 O O . VAL A 1 424 ? 8.838 -9.866 -8.800 1.00 96.50 424 VAL A O 1
ATOM 3156 N N . GLU A 1 425 ? 10.236 -10.937 -7.456 1.00 95.00 425 GLU A N 1
ATOM 3157 C CA . GLU A 1 425 ? 9.956 -12.248 -8.040 1.00 95.00 425 GLU A CA 1
ATOM 3158 C C . GLU A 1 425 ? 8.521 -12.737 -7.785 1.00 95.00 425 GLU A C 1
ATOM 3160 O O . GLU A 1 425 ? 7.979 -13.453 -8.622 1.00 95.00 425 GLU A O 1
ATOM 3165 N N . LEU A 1 426 ? 7.907 -12.343 -6.665 1.00 93.81 426 LEU A N 1
ATOM 3166 C CA . LEU A 1 426 ? 6.649 -12.909 -6.161 1.00 93.81 426 LEU A CA 1
ATOM 3167 C C . LEU A 1 426 ? 5.419 -12.031 -6.448 1.00 93.81 426 LEU A C 1
ATOM 3169 O O . LEU A 1 426 ? 4.331 -12.311 -5.957 1.00 93.81 426 LEU A O 1
ATOM 3173 N N . THR A 1 427 ? 5.581 -10.939 -7.199 1.00 94.38 427 THR A N 1
ATOM 3174 C CA . THR A 1 427 ? 4.579 -9.859 -7.287 1.00 94.38 427 THR A CA 1
ATOM 3175 C C . THR A 1 427 ? 4.101 -9.573 -8.707 1.00 94.38 427 THR A C 1
ATOM 3177 O O . THR A 1 427 ? 3.634 -8.474 -8.995 1.00 94.38 427 THR A O 1
ATOM 3180 N N . ALA A 1 428 ? 4.219 -10.550 -9.608 1.00 94.50 428 ALA A N 1
ATOM 3181 C CA . ALA A 1 428 ? 3.636 -10.446 -10.940 1.00 94.50 428 ALA A CA 1
ATOM 3182 C C . ALA A 1 428 ? 2.095 -10.305 -10.869 1.00 94.50 428 ALA A C 1
ATOM 3184 O O . ALA A 1 428 ? 1.468 -10.893 -9.986 1.00 94.50 428 ALA A O 1
ATOM 3185 N N . PRO A 1 429 ? 1.462 -9.605 -11.828 1.00 96.88 429 PRO A N 1
ATOM 3186 C CA . PRO A 1 429 ? 2.077 -8.871 -12.934 1.00 96.88 429 PRO A CA 1
ATOM 3187 C C . PRO A 1 429 ? 2.698 -7.531 -12.493 1.00 96.88 429 PRO A C 1
ATOM 3189 O O . PRO A 1 429 ? 2.487 -7.048 -11.387 1.00 96.88 429 PRO A O 1
ATOM 3192 N N . TYR A 1 430 ? 3.474 -6.915 -13.379 1.00 98.06 430 TYR A N 1
ATOM 3193 C CA . TYR A 1 430 ? 4.332 -5.762 -13.113 1.00 98.06 430 TYR A CA 1
ATOM 3194 C C . TYR A 1 430 ? 3.795 -4.458 -13.706 1.00 98.06 430 TYR A C 1
ATOM 3196 O O . TYR A 1 430 ? 2.948 -4.461 -14.599 1.00 98.06 430 TYR A O 1
ATOM 3204 N N . MET A 1 431 ? 4.380 -3.346 -13.247 1.00 97.31 431 MET A N 1
ATOM 3205 C CA . MET A 1 431 ? 3.983 -1.956 -13.519 1.00 97.31 431 MET A CA 1
ATOM 3206 C C . MET A 1 431 ? 2.684 -1.541 -12.817 1.00 97.31 431 MET A C 1
ATOM 3208 O O . MET A 1 431 ? 1.957 -2.368 -12.263 1.00 97.31 431 MET A O 1
ATOM 3212 N N . HIS A 1 432 ? 2.389 -0.237 -12.830 1.00 96.12 432 HIS A N 1
ATOM 3213 C CA . HIS A 1 432 ? 1.197 0.324 -12.186 1.00 96.12 432 HIS A CA 1
ATOM 3214 C C . HIS A 1 432 ? -0.116 -0.123 -12.852 1.00 96.12 432 HIS A C 1
ATOM 3216 O O . HIS A 1 432 ? -1.162 -0.071 -12.211 1.00 96.12 432 HIS A O 1
ATOM 3222 N N . ASN A 1 433 ? -0.071 -0.580 -14.107 1.00 95.06 433 ASN A N 1
ATOM 3223 C CA . ASN A 1 433 ? -1.213 -1.107 -14.860 1.00 95.06 433 ASN A CA 1
ATOM 3224 C C . ASN A 1 433 ? -1.237 -2.647 -14.939 1.00 95.06 433 ASN A C 1
ATOM 3226 O O . ASN A 1 433 ? -2.156 -3.213 -15.526 1.00 95.06 433 ASN A O 1
ATOM 3230 N N . GLY A 1 434 ? -0.235 -3.337 -14.379 1.00 96.75 434 GLY A N 1
ATOM 3231 C CA . GLY A 1 434 ? -0.140 -4.797 -14.458 1.00 96.75 434 GLY A CA 1
ATOM 3232 C C . GLY A 1 434 ? 0.140 -5.293 -15.877 1.00 96.75 434 GLY A C 1
ATOM 3233 O O . GLY A 1 434 ? -0.173 -6.433 -16.200 1.00 96.75 434 GLY A O 1
ATOM 3234 N N . GLY A 1 435 ? 0.686 -4.441 -16.751 1.00 96.44 435 GLY A N 1
ATOM 3235 C CA . GLY A 1 435 ? 0.762 -4.706 -18.183 1.00 96.44 435 GLY A CA 1
ATOM 3236 C C . GLY A 1 435 ? 1.812 -5.733 -18.614 1.00 96.44 435 GLY A C 1
ATOM 3237 O O . GLY A 1 435 ? 1.878 -6.082 -19.793 1.00 96.44 435 GLY A O 1
ATOM 3238 N N . MET A 1 436 ? 2.644 -6.227 -17.694 1.00 97.81 436 MET A N 1
ATOM 3239 C CA . MET A 1 436 ? 3.718 -7.186 -17.978 1.00 97.81 436 MET A CA 1
ATOM 3240 C C . MET A 1 436 ? 3.650 -8.362 -17.010 1.00 97.81 436 MET A C 1
ATOM 3242 O O . MET A 1 436 ? 3.597 -8.172 -15.805 1.00 97.81 436 MET A O 1
ATOM 3246 N N . LEU A 1 437 ? 3.710 -9.589 -17.514 1.00 97.50 437 LEU A N 1
ATOM 3247 C CA . LEU A 1 437 ? 3.593 -10.798 -16.699 1.00 97.50 437 LEU A CA 1
ATOM 3248 C C . LEU A 1 437 ? 4.929 -11.255 -16.098 1.00 97.50 437 LEU A C 1
ATOM 3250 O O . LEU A 1 437 ? 4.944 -11.916 -15.068 1.00 97.50 437 LEU A O 1
ATOM 3254 N N . THR A 1 438 ? 6.059 -10.946 -16.740 1.00 97.81 438 THR A N 1
ATOM 3255 C CA . THR A 1 438 ? 7.367 -11.509 -16.354 1.00 97.81 438 THR A CA 1
ATOM 3256 C C . THR A 1 438 ? 8.433 -10.437 -16.151 1.00 97.81 438 THR A C 1
ATOM 3258 O O . THR A 1 438 ? 8.465 -9.441 -16.873 1.00 97.81 438 THR A O 1
ATOM 3261 N N . LEU A 1 439 ? 9.390 -10.686 -15.247 1.00 97.25 439 LEU A N 1
ATOM 3262 C CA . LEU A 1 439 ? 10.577 -9.829 -15.088 1.00 97.25 439 LEU A CA 1
ATOM 3263 C C . LEU A 1 439 ? 11.369 -9.684 -16.393 1.00 97.25 439 LEU A C 1
ATOM 3265 O O . LEU A 1 439 ? 11.977 -8.647 -16.635 1.00 97.25 439 LEU A O 1
ATOM 3269 N N . LYS A 1 440 ? 11.338 -10.699 -17.265 1.00 96.31 440 LYS A N 1
ATOM 3270 C CA . LYS A 1 440 ? 11.951 -10.622 -18.595 1.00 96.31 440 LYS A CA 1
ATOM 3271 C C . LYS A 1 440 ? 11.337 -9.492 -19.428 1.00 96.31 440 LYS A C 1
ATOM 3273 O O . LYS A 1 440 ? 12.087 -8.693 -19.978 1.00 96.31 440 LYS A O 1
ATOM 3278 N N . GLN A 1 441 ? 10.007 -9.393 -19.467 1.00 97.44 441 GLN A N 1
ATOM 3279 C CA . GLN A 1 441 ? 9.305 -8.310 -20.170 1.00 97.44 441 GLN A CA 1
ATOM 3280 C C . GLN A 1 441 ? 9.641 -6.935 -19.571 1.00 97.44 441 GLN A C 1
ATOM 3282 O O . GLN A 1 441 ? 9.847 -5.982 -20.318 1.00 97.44 441 GLN A O 1
ATOM 3287 N N . VAL A 1 442 ? 9.787 -6.845 -18.243 1.00 96.00 442 VAL A N 1
ATOM 3288 C CA . VAL A 1 442 ? 10.230 -5.615 -17.556 1.00 96.00 442 VAL A CA 1
ATOM 3289 C C . VAL A 1 442 ? 11.648 -5.217 -17.982 1.00 96.00 442 VAL A C 1
ATOM 3291 O O . VAL A 1 442 ? 11.905 -4.060 -18.305 1.00 96.00 442 VAL A O 1
ATOM 3294 N N . VAL A 1 443 ? 12.586 -6.164 -18.035 1.00 94.50 443 VAL A N 1
ATOM 3295 C CA . VAL A 1 443 ? 13.962 -5.880 -18.476 1.00 94.50 443 VAL A CA 1
ATOM 3296 C C . VAL A 1 443 ? 14.008 -5.513 -19.965 1.00 94.50 443 VAL A C 1
ATOM 3298 O O . VAL A 1 443 ? 14.764 -4.621 -20.349 1.00 94.50 443 VAL A O 1
ATOM 3301 N N . GLU A 1 444 ? 13.190 -6.143 -20.812 1.00 94.38 444 GLU A N 1
ATOM 3302 C CA . GLU A 1 444 ? 13.033 -5.762 -22.224 1.00 94.38 444 GLU A CA 1
ATOM 3303 C C . GLU A 1 444 ? 12.496 -4.328 -22.364 1.00 94.38 444 GLU A C 1
ATOM 3305 O O . GLU A 1 444 ? 13.022 -3.567 -23.174 1.00 94.38 444 GLU A O 1
ATOM 3310 N N . PHE A 1 445 ? 11.535 -3.923 -21.528 1.00 95.06 445 PHE A N 1
ATOM 3311 C CA . PHE A 1 445 ? 11.013 -2.552 -21.476 1.00 95.06 445 PHE A CA 1
ATOM 3312 C C . PHE A 1 445 ? 12.102 -1.513 -21.194 1.00 95.06 445 PHE A C 1
ATOM 3314 O O . PHE A 1 445 ? 12.267 -0.555 -21.951 1.00 95.06 445 PHE A O 1
ATOM 3321 N N . TYR A 1 446 ? 12.923 -1.733 -20.167 1.00 92.25 446 TYR A N 1
ATOM 3322 C CA . TYR A 1 446 ? 14.047 -0.834 -19.892 1.00 92.25 446 TYR A CA 1
ATOM 3323 C C . TYR A 1 446 ? 15.152 -0.920 -20.956 1.00 92.25 446 TYR A C 1
ATOM 3325 O O . TYR A 1 446 ? 15.833 0.071 -21.217 1.00 92.25 446 TYR A O 1
ATOM 3333 N N . THR A 1 447 ? 15.318 -2.070 -21.621 1.00 91.81 447 THR A N 1
ATOM 3334 C CA . THR A 1 447 ? 16.292 -2.232 -22.717 1.00 91.81 447 THR A CA 1
ATOM 3335 C C . THR A 1 447 ? 15.998 -1.268 -23.868 1.00 91.81 447 THR A C 1
ATOM 3337 O O . THR A 1 447 ? 16.928 -0.653 -24.384 1.00 91.81 447 THR A O 1
ATOM 3340 N N . ARG A 1 448 ? 14.719 -1.073 -24.217 1.00 91.88 448 ARG A N 1
ATOM 3341 C CA . ARG A 1 448 ? 14.281 -0.151 -25.285 1.00 91.88 448 ARG A CA 1
ATOM 3342 C C . ARG A 1 448 ? 14.008 1.292 -24.829 1.00 91.88 448 ARG A C 1
ATOM 3344 O O . ARG A 1 448 ? 13.751 2.162 -25.663 1.00 91.88 448 ARG A O 1
ATOM 3351 N N . GLY A 1 449 ? 14.107 1.561 -23.525 1.00 89.94 449 GLY A N 1
ATOM 3352 C CA . GLY A 1 449 ? 13.902 2.893 -22.946 1.00 89.94 449 GLY A CA 1
ATOM 3353 C C . GLY A 1 449 ? 12.431 3.277 -22.830 1.00 89.94 449 GLY A C 1
ATOM 3354 O O . GLY A 1 449 ? 12.079 4.400 -23.166 1.00 89.94 449 GLY A O 1
ATOM 3355 N N . GLY A 1 450 ? 11.584 2.343 -22.398 1.00 92.06 450 GLY A N 1
ATOM 3356 C CA . GLY A 1 450 ? 10.144 2.555 -22.274 1.00 92.06 450 GLY A CA 1
ATOM 3357 C C . GLY A 1 450 ? 9.367 2.327 -23.574 1.00 92.06 450 GLY A C 1
ATOM 3358 O O . GLY A 1 450 ? 9.956 2.160 -24.644 1.00 92.06 450 GLY A O 1
ATOM 3359 N N . ASP A 1 451 ? 8.038 2.305 -23.465 1.00 93.81 451 ASP A N 1
ATOM 3360 C CA . ASP A 1 451 ? 7.120 2.093 -24.593 1.00 93.81 451 ASP A CA 1
ATOM 3361 C C . ASP A 1 451 ? 6.695 3.427 -25.220 1.00 93.81 451 ASP A C 1
ATOM 3363 O O . ASP A 1 451 ? 6.742 3.593 -26.438 1.00 93.81 451 ASP A O 1
ATOM 3367 N N . PHE A 1 452 ? 6.373 4.418 -24.385 1.00 93.38 452 PHE A N 1
ATOM 3368 C CA . PHE A 1 452 ? 5.861 5.721 -24.812 1.00 93.38 452 PHE A CA 1
ATOM 3369 C C . PHE A 1 452 ? 6.829 6.856 -24.470 1.00 93.38 452 PHE A C 1
ATOM 3371 O O . PHE A 1 452 ? 7.370 6.924 -23.370 1.00 93.38 452 PHE A O 1
ATOM 3378 N N . HIS A 1 453 ? 7.045 7.771 -25.421 1.00 89.75 453 HIS A N 1
ATOM 3379 C CA . HIS A 1 453 ? 8.020 8.868 -25.316 1.00 89.75 453 HIS A CA 1
ATOM 3380 C C . HIS A 1 453 ? 7.342 10.244 -25.331 1.00 89.75 453 HIS A C 1
ATOM 3382 O O . HIS A 1 453 ? 7.584 11.067 -26.213 1.00 89.75 453 HIS A O 1
ATOM 3388 N N . ASP A 1 454 ? 6.493 10.506 -24.334 1.00 86.12 454 ASP A N 1
ATOM 3389 C CA . ASP A 1 454 ? 5.969 11.854 -24.071 1.00 86.12 454 ASP A CA 1
ATOM 3390 C C . ASP A 1 454 ? 7.087 12.751 -23.526 1.00 86.12 454 ASP A C 1
ATOM 3392 O O . ASP A 1 454 ? 7.265 12.918 -22.317 1.00 86.12 454 ASP A O 1
ATOM 3396 N N . ALA A 1 455 ? 7.881 13.313 -24.438 1.00 85.62 455 ALA A N 1
ATOM 3397 C CA . ALA A 1 455 ? 9.169 13.922 -24.117 1.00 85.62 455 ALA A CA 1
ATOM 3398 C C . ALA A 1 455 ? 9.096 15.061 -23.082 1.00 85.62 455 ALA A C 1
ATOM 3400 O O . ALA A 1 455 ? 10.078 15.315 -22.391 1.00 85.62 455 ALA A O 1
ATOM 3401 N N . ALA A 1 456 ? 7.944 15.728 -22.956 1.00 90.38 456 ALA A N 1
ATOM 3402 C CA . ALA A 1 456 ? 7.734 16.813 -21.999 1.00 90.38 456 ALA A CA 1
ATOM 3403 C C . ALA A 1 456 ? 7.691 16.352 -20.530 1.00 90.38 456 ALA A C 1
ATOM 3405 O O . ALA A 1 456 ? 8.039 17.134 -19.653 1.00 90.38 456 ALA A O 1
ATOM 3406 N N . ASN A 1 457 ? 7.270 15.112 -20.256 1.00 92.62 457 ASN A N 1
ATOM 3407 C CA . ASN A 1 457 ? 7.189 14.571 -18.893 1.00 92.62 457 ASN A CA 1
ATOM 3408 C C . ASN A 1 457 ? 8.118 13.372 -18.666 1.00 92.62 457 ASN A C 1
ATOM 3410 O O . ASN A 1 457 ? 8.480 13.099 -17.524 1.00 92.62 457 ASN A O 1
ATOM 3414 N N . LEU A 1 458 ? 8.510 12.659 -19.726 1.00 91.50 458 LEU A N 1
ATOM 3415 C CA . LEU A 1 458 ? 9.417 11.520 -19.632 1.00 91.50 458 LEU A CA 1
ATOM 3416 C C . LEU A 1 458 ? 10.776 11.957 -19.070 1.00 91.50 458 LEU A C 1
ATOM 3418 O O . LEU A 1 458 ? 11.349 12.949 -19.523 1.00 91.50 458 LEU A O 1
ATOM 3422 N N . ASP A 1 459 ? 11.313 11.193 -18.122 1.00 87.88 459 ASP A N 1
ATOM 3423 C CA . ASP A 1 459 ? 12.654 11.434 -17.587 1.00 87.88 459 ASP A CA 1
ATOM 3424 C C . ASP A 1 459 ? 13.727 11.183 -18.669 1.00 87.88 459 ASP A C 1
ATOM 3426 O O . ASP A 1 459 ? 13.707 10.156 -19.354 1.00 87.88 459 ASP A O 1
ATOM 3430 N N . ALA A 1 460 ? 14.676 12.113 -18.839 1.00 87.69 460 ALA A N 1
ATOM 3431 C CA . ALA A 1 460 ? 15.704 12.029 -19.882 1.00 87.69 460 ALA A CA 1
ATOM 3432 C C . ALA A 1 460 ? 16.598 10.783 -19.771 1.00 87.69 460 ALA A C 1
ATOM 3434 O O . ALA A 1 460 ? 17.215 10.384 -20.759 1.00 87.69 460 ALA A O 1
ATOM 3435 N N . LYS A 1 461 ? 16.689 10.154 -18.588 1.00 83.88 461 LYS A N 1
ATOM 3436 C CA . LYS A 1 461 ? 17.469 8.919 -18.384 1.00 83.88 461 LYS A CA 1
ATOM 3437 C C . LYS A 1 461 ? 16.744 7.653 -18.836 1.00 83.88 461 LYS A C 1
ATOM 3439 O O . LYS A 1 461 ? 17.304 6.562 -18.737 1.00 83.88 461 LYS A O 1
ATOM 3444 N N . ILE A 1 462 ? 15.523 7.780 -19.346 1.00 84.62 462 ILE A N 1
ATOM 3445 C CA . ILE A 1 462 ? 14.760 6.696 -19.969 1.00 84.62 462 ILE A CA 1
ATOM 3446 C C . ILE A 1 462 ? 15.045 6.693 -21.484 1.00 84.62 462 ILE A C 1
ATOM 3448 O O . ILE A 1 462 ? 14.162 6.805 -22.330 1.00 84.62 462 ILE A O 1
ATOM 3452 N N . ASP A 1 463 ? 16.326 6.590 -21.845 1.00 76.62 463 ASP A N 1
ATOM 3453 C CA . ASP A 1 463 ? 16.819 6.595 -23.231 1.00 76.62 463 ASP A CA 1
ATOM 3454 C C . ASP A 1 463 ? 17.049 5.180 -23.798 1.00 76.62 463 ASP A C 1
ATOM 3456 O O . ASP A 1 463 ? 17.014 4.992 -25.018 1.00 76.62 463 ASP A O 1
ATOM 3460 N N . GLY A 1 464 ? 17.153 4.184 -22.914 1.00 78.50 464 GLY A N 1
ATOM 3461 C CA . GLY A 1 464 ? 17.300 2.760 -23.209 1.00 78.50 464 GLY A CA 1
ATOM 3462 C C . GLY A 1 464 ? 18.645 2.225 -22.737 1.00 78.50 464 GLY A C 1
ATOM 3463 O O . GLY A 1 464 ? 19.695 2.826 -22.953 1.00 78.50 464 GLY A O 1
ATOM 3464 N N . VAL A 1 465 ? 18.649 1.055 -22.095 1.00 79.56 465 VAL A N 1
ATOM 3465 C CA . VAL A 1 465 ? 19.893 0.456 -21.592 1.00 79.56 465 VAL A CA 1
ATOM 3466 C C . VAL A 1 465 ? 20.637 -0.218 -22.751 1.00 79.56 465 VAL A C 1
ATOM 3468 O O . VAL A 1 465 ? 20.639 -1.440 -22.878 1.00 79.56 465 VAL A O 1
ATOM 3471 N N . GLY A 1 466 ? 21.305 0.572 -23.600 1.00 73.75 466 GLY A N 1
ATOM 3472 C CA . GLY A 1 466 ? 21.929 0.115 -24.853 1.00 73.75 466 GLY A CA 1
ATOM 3473 C C . GLY A 1 466 ? 22.877 -1.087 -24.713 1.00 73.75 466 GLY A C 1
ATOM 3474 O O . GLY A 1 466 ? 22.983 -1.913 -25.614 1.00 73.75 466 GLY A O 1
ATOM 3475 N N . ARG A 1 467 ? 23.503 -1.271 -23.542 1.00 79.88 467 ARG A N 1
ATOM 3476 C CA . ARG A 1 467 ? 24.340 -2.448 -23.223 1.00 79.88 467 ARG A CA 1
ATOM 3477 C C . ARG A 1 467 ? 23.578 -3.776 -23.068 1.00 79.88 467 ARG A C 1
ATOM 3479 O O . ARG A 1 467 ? 24.231 -4.817 -22.939 1.00 79.88 467 ARG A O 1
ATOM 3486 N N . LEU A 1 468 ? 22.245 -3.736 -23.036 1.00 87.56 468 LEU A N 1
ATOM 3487 C CA . LEU A 1 468 ? 21.342 -4.892 -23.011 1.00 87.56 468 LEU A CA 1
ATOM 3488 C C . LEU A 1 468 ? 20.790 -5.249 -24.400 1.00 87.56 468 LEU A C 1
ATOM 3490 O O . LEU A 1 468 ? 20.302 -6.369 -24.579 1.00 87.56 468 LEU A O 1
ATOM 3494 N N . VAL A 1 469 ? 20.875 -4.340 -25.378 1.00 90.00 469 VAL A N 1
ATOM 3495 C CA . VAL A 1 469 ? 20.395 -4.567 -26.752 1.00 90.00 469 VAL A CA 1
ATOM 3496 C C . VAL A 1 469 ? 21.242 -5.654 -27.419 1.00 90.00 469 VAL A C 1
ATOM 3498 O O . VAL A 1 469 ? 22.473 -5.625 -27.374 1.00 90.00 469 VAL A O 1
ATOM 3501 N N . GLY A 1 470 ? 20.586 -6.658 -27.996 1.00 92.31 470 GLY A N 1
ATOM 3502 C CA . GLY A 1 470 ? 21.203 -7.837 -28.599 1.00 92.31 470 GLY A CA 1
ATOM 3503 C C . GLY A 1 470 ? 21.935 -8.750 -27.607 1.00 92.31 470 GLY A C 1
ATOM 3504 O O . GLY A 1 470 ? 22.769 -9.553 -28.026 1.00 92.31 470 GLY A O 1
ATOM 3505 N N . LYS A 1 471 ? 21.687 -8.618 -26.293 1.00 93.69 471 LYS A N 1
ATOM 3506 C CA . LYS A 1 471 ? 22.375 -9.370 -25.224 1.00 93.69 471 LYS A CA 1
ATOM 3507 C C . LYS A 1 471 ? 21.382 -10.116 -24.313 1.00 93.69 471 LYS A C 1
ATOM 3509 O O . LYS A 1 471 ? 21.241 -9.747 -23.145 1.00 93.69 471 LYS A O 1
ATOM 3514 N N . PRO A 1 472 ? 20.712 -11.179 -24.805 1.00 93.88 472 PRO A N 1
ATOM 3515 C CA . PRO A 1 472 ? 19.728 -11.932 -24.021 1.00 93.88 472 PRO A CA 1
ATOM 3516 C C . PRO A 1 472 ? 20.302 -12.504 -22.717 1.00 93.88 472 PRO A C 1
ATOM 3518 O O . PRO A 1 472 ? 19.630 -12.430 -21.691 1.00 93.88 472 PRO A O 1
ATOM 3521 N N . ASP A 1 473 ? 21.555 -12.966 -22.719 1.00 94.94 473 ASP A N 1
ATOM 3522 C CA . ASP A 1 473 ? 22.209 -13.499 -21.515 1.00 94.94 473 ASP A CA 1
ATOM 3523 C C . ASP A 1 473 ? 22.395 -12.424 -20.437 1.00 94.94 473 ASP A C 1
ATOM 3525 O O . ASP A 1 473 ? 22.116 -12.661 -19.266 1.00 94.94 473 ASP A O 1
ATOM 3529 N N . ARG A 1 474 ? 22.770 -11.194 -20.819 1.00 92.94 474 ARG A N 1
ATOM 3530 C CA . ARG A 1 474 ? 22.879 -10.078 -19.861 1.00 92.94 474 ARG A CA 1
ATOM 3531 C C . ARG A 1 474 ? 21.525 -9.690 -19.282 1.00 92.94 474 ARG A C 1
ATOM 3533 O O . ARG A 1 474 ? 21.431 -9.377 -18.100 1.00 92.94 474 ARG A O 1
ATOM 3540 N N . ARG A 1 475 ? 20.461 -9.735 -20.091 1.00 93.81 475 ARG A N 1
ATOM 3541 C CA . ARG A 1 475 ? 19.095 -9.511 -19.593 1.00 93.81 475 ARG A CA 1
ATOM 3542 C C . ARG A 1 475 ? 18.681 -10.602 -18.608 1.00 93.81 475 ARG A C 1
ATOM 3544 O O . ARG A 1 475 ? 18.124 -10.288 -17.560 1.00 93.81 475 ARG A O 1
ATOM 3551 N N . ALA A 1 476 ? 19.000 -11.862 -18.904 1.00 96.75 476 ALA A N 1
ATOM 3552 C CA . ALA A 1 476 ? 18.769 -12.975 -17.989 1.00 96.75 476 ALA A CA 1
ATOM 3553 C C . ALA A 1 476 ? 19.562 -12.818 -16.680 1.00 96.75 476 ALA A C 1
ATOM 3555 O O . ALA A 1 476 ? 19.015 -13.073 -15.611 1.00 96.75 476 ALA A O 1
ATOM 3556 N N . ASN A 1 477 ? 20.797 -12.316 -16.743 1.00 96.50 477 ASN A N 1
ATOM 3557 C CA . ASN A 1 477 ? 21.616 -12.024 -15.566 1.00 96.50 477 ASN A CA 1
ATOM 3558 C C . ASN A 1 477 ? 20.989 -10.935 -14.682 1.00 96.50 477 ASN A C 1
ATOM 3560 O O . ASN A 1 477 ? 20.945 -11.095 -13.464 1.00 96.50 477 ASN A O 1
ATOM 3564 N N . VAL A 1 478 ? 20.421 -9.870 -15.267 1.00 95.38 478 VAL A N 1
ATOM 3565 C CA . VAL A 1 478 ? 19.656 -8.862 -14.501 1.00 95.38 478 VAL A CA 1
ATOM 3566 C C . VAL A 1 478 ? 18.449 -9.501 -13.809 1.00 95.38 478 VAL A C 1
ATOM 3568 O O . VAL A 1 478 ? 18.235 -9.260 -12.625 1.00 95.38 478 VAL A O 1
ATOM 3571 N N . VAL A 1 479 ? 17.694 -10.366 -14.495 1.00 97.19 479 VAL A N 1
ATOM 3572 C CA . VAL A 1 479 ? 16.588 -11.112 -13.864 1.00 97.19 479 VAL A CA 1
ATOM 3573 C C . VAL A 1 479 ? 17.097 -12.012 -12.730 1.00 97.19 479 VAL A C 1
ATOM 3575 O O . VAL A 1 479 ? 16.484 -12.051 -11.665 1.00 97.19 479 VAL A O 1
ATOM 3578 N N . ALA A 1 480 ? 18.225 -12.702 -12.920 1.00 97.75 480 ALA A N 1
ATOM 3579 C CA . ALA A 1 480 ? 18.843 -13.530 -11.885 1.00 97.75 480 ALA A CA 1
ATOM 3580 C C . ALA A 1 480 ? 19.243 -12.702 -10.655 1.00 97.75 480 ALA A C 1
ATOM 3582 O O . ALA A 1 480 ? 19.044 -13.155 -9.529 1.00 97.75 480 ALA A O 1
ATOM 3583 N N . PHE A 1 481 ? 19.749 -11.482 -10.859 1.00 96.88 481 PHE A N 1
ATOM 3584 C CA . PHE A 1 481 ? 19.998 -10.533 -9.779 1.00 96.88 481 PHE A CA 1
ATOM 3585 C C . PHE A 1 481 ? 18.708 -10.102 -9.068 1.00 96.88 481 PHE A C 1
ATOM 3587 O O . PHE A 1 481 ? 18.652 -10.180 -7.846 1.00 96.88 481 PHE A O 1
ATOM 3594 N N . LEU A 1 482 ? 17.656 -9.705 -9.791 1.00 96.75 482 LEU A N 1
ATOM 3595 C CA . LEU A 1 482 ? 16.392 -9.275 -9.174 1.00 96.75 482 LEU A CA 1
ATOM 3596 C C . LEU A 1 482 ? 15.780 -10.366 -8.283 1.00 96.75 482 LEU A C 1
ATOM 3598 O O . LEU A 1 482 ? 15.257 -10.068 -7.214 1.00 96.75 482 LEU A O 1
ATOM 3602 N N . LYS A 1 483 ? 15.922 -11.639 -8.669 1.00 96.19 483 LYS A N 1
ATOM 3603 C CA . LYS A 1 483 ? 15.500 -12.788 -7.850 1.00 96.19 483 LYS A CA 1
ATOM 3604 C C . LYS A 1 483 ? 16.299 -12.950 -6.551 1.00 96.19 483 LYS A C 1
ATOM 3606 O O . LYS A 1 483 ? 15.821 -13.577 -5.615 1.00 96.19 483 LYS A O 1
ATOM 3611 N N . THR A 1 484 ? 17.499 -12.373 -6.450 1.00 96.06 484 THR A N 1
ATOM 3612 C CA . THR A 1 484 ? 18.278 -12.382 -5.195 1.00 96.06 484 THR A CA 1
ATOM 3613 C C . THR A 1 484 ? 17.696 -11.461 -4.125 1.00 96.06 484 THR A C 1
ATOM 3615 O O . THR A 1 484 ? 18.086 -11.582 -2.967 1.00 96.06 484 THR A O 1
ATOM 3618 N N . LEU A 1 485 ? 16.766 -10.575 -4.506 1.00 96.50 485 LEU A N 1
ATOM 3619 C CA . LEU A 1 485 ? 16.060 -9.649 -3.617 1.00 96.50 485 LEU A CA 1
ATOM 3620 C C . LEU A 1 485 ? 14.815 -10.279 -2.973 1.00 96.50 485 LEU A C 1
ATOM 3622 O O . LEU A 1 485 ? 14.054 -9.580 -2.304 1.00 96.50 485 LEU A O 1
ATOM 3626 N N . THR A 1 486 ? 14.573 -11.570 -3.211 1.00 94.38 486 THR A N 1
ATOM 3627 C CA . THR A 1 486 ? 13.488 -12.330 -2.591 1.00 94.38 486 THR A CA 1
ATOM 3628 C C . THR A 1 486 ? 13.953 -12.899 -1.256 1.00 94.38 486 THR A C 1
ATOM 3630 O O . THR A 1 486 ? 14.988 -13.561 -1.179 1.00 94.38 486 THR A O 1
ATOM 3633 N N . ASP A 1 487 ? 13.186 -12.634 -0.208 1.00 93.12 487 ASP A N 1
ATOM 3634 C CA . ASP A 1 487 ? 13.374 -13.208 1.119 1.00 93.12 487 ASP A CA 1
ATOM 3635 C C . ASP A 1 487 ? 12.597 -14.518 1.218 1.00 93.12 487 ASP A C 1
ATOM 3637 O O . ASP A 1 487 ? 11.404 -14.589 0.911 1.00 93.12 487 ASP A O 1
ATOM 3641 N N . ASP A 1 488 ? 13.291 -15.572 1.632 1.00 86.12 488 ASP A N 1
ATOM 3642 C CA . ASP A 1 488 ? 12.702 -16.902 1.741 1.00 86.12 488 ASP A CA 1
ATOM 3643 C C . ASP A 1 488 ? 11.559 -16.912 2.764 1.00 86.12 488 ASP A C 1
ATOM 3645 O O . ASP A 1 488 ? 10.565 -17.603 2.560 1.00 86.12 488 ASP A O 1
ATOM 3649 N N . ARG A 1 489 ? 11.614 -16.068 3.805 1.00 89.56 489 ARG A N 1
ATOM 3650 C CA . ARG A 1 489 ? 10.520 -15.973 4.779 1.00 89.56 489 ARG A CA 1
ATOM 3651 C C . ARG A 1 489 ? 9.227 -15.466 4.155 1.00 89.56 489 ARG A C 1
ATOM 3653 O O . ARG A 1 489 ? 8.160 -15.883 4.586 1.00 89.56 489 ARG A O 1
ATOM 3660 N N . VAL A 1 490 ? 9.323 -14.606 3.139 1.00 92.25 490 VAL A N 1
ATOM 3661 C CA . VAL A 1 490 ? 8.167 -14.143 2.360 1.00 92.25 490 VAL A CA 1
ATOM 3662 C C . VAL A 1 490 ? 7.667 -15.255 1.453 1.00 92.25 490 VAL A C 1
ATOM 3664 O O . VAL A 1 490 ? 6.472 -15.531 1.431 1.00 92.25 490 VAL A O 1
ATOM 3667 N N . ARG A 1 491 ? 8.575 -15.910 0.714 1.00 85.50 491 ARG A N 1
ATOM 3668 C CA . ARG A 1 491 ? 8.217 -17.006 -0.202 1.00 85.50 491 ARG A CA 1
ATOM 3669 C C . ARG A 1 491 ? 7.459 -18.115 0.521 1.00 85.50 491 ARG A C 1
ATOM 3671 O O . ARG A 1 491 ? 6.525 -18.672 -0.048 1.00 85.50 491 ARG A O 1
ATOM 3678 N N . PHE A 1 492 ? 7.884 -18.417 1.742 1.00 82.69 492 PHE A N 1
ATOM 3679 C CA . PHE A 1 492 ? 7.367 -19.505 2.559 1.00 82.69 492 PHE A CA 1
ATOM 3680 C C . PHE A 1 492 ? 6.416 -19.035 3.661 1.00 82.69 492 PHE A C 1
ATOM 3682 O O . PHE A 1 492 ? 6.119 -19.824 4.547 1.00 82.69 492 PHE A O 1
ATOM 3689 N N . GLU A 1 493 ? 5.939 -17.785 3.642 1.00 87.75 493 GLU A N 1
ATOM 3690 C CA . GLU A 1 493 ? 4.923 -17.291 4.593 1.00 87.75 493 GLU A CA 1
ATOM 3691 C C . GLU A 1 493 ? 5.297 -17.533 6.072 1.00 87.75 493 GLU A C 1
ATOM 3693 O O . GLU A 1 493 ? 4.443 -17.819 6.909 1.00 87.75 493 GLU A O 1
ATOM 3698 N N . SER A 1 494 ? 6.592 -17.504 6.398 1.00 85.38 494 SER A N 1
ATOM 3699 C CA . SER A 1 494 ? 7.100 -17.709 7.761 1.00 85.38 494 SER A CA 1
ATOM 3700 C C . SER A 1 494 ? 7.243 -16.377 8.485 1.00 85.38 494 SER A C 1
ATOM 3702 O O . SER A 1 494 ? 7.343 -15.333 7.838 1.00 85.38 494 SER A O 1
ATOM 3704 N N . ALA A 1 495 ? 7.322 -16.403 9.815 1.00 86.19 495 ALA A N 1
ATOM 3705 C CA . ALA A 1 495 ? 7.365 -15.185 10.616 1.00 86.19 495 ALA A CA 1
ATOM 3706 C C . ALA A 1 495 ? 8.434 -14.180 10.126 1.00 86.19 495 ALA A C 1
ATOM 3708 O O . ALA A 1 495 ? 9.583 -14.568 9.879 1.00 86.19 495 ALA A O 1
ATOM 3709 N N . PRO A 1 496 ? 8.094 -12.882 10.013 1.00 92.25 496 PRO A N 1
ATOM 3710 C CA . PRO A 1 496 ? 6.833 -12.241 10.424 1.00 92.25 496 PRO A CA 1
ATOM 3711 C C . PRO A 1 496 ? 5.726 -12.220 9.344 1.00 92.25 496 PRO A C 1
ATOM 3713 O O . PRO A 1 496 ? 4.770 -11.460 9.466 1.00 92.25 496 PRO A O 1
ATOM 3716 N N . PHE A 1 497 ? 5.865 -12.990 8.261 1.00 93.06 497 PHE A N 1
ATOM 3717 C CA . PHE A 1 497 ? 4.921 -13.042 7.132 1.00 93.06 497 PHE A CA 1
ATOM 3718 C C . PHE A 1 497 ? 3.884 -14.160 7.252 1.00 93.06 497 PHE A C 1
ATOM 3720 O O . PHE A 1 497 ? 3.166 -14.436 6.293 1.00 93.06 497 PHE A O 1
ATOM 3727 N N . ASP A 1 498 ? 3.819 -14.809 8.409 1.00 91.12 498 ASP A N 1
ATOM 3728 C CA . ASP A 1 498 ? 2.764 -15.750 8.727 1.00 91.12 498 ASP A CA 1
ATOM 3729 C C . ASP A 1 498 ? 1.421 -15.030 8.900 1.00 91.12 498 ASP A C 1
ATOM 3731 O O . ASP A 1 498 ? 1.356 -13.824 9.167 1.00 91.12 498 ASP A O 1
ATOM 3735 N N . HIS A 1 499 ? 0.327 -15.745 8.643 1.00 92.12 499 HIS A N 1
ATOM 3736 C CA . HIS A 1 499 ? -0.985 -15.119 8.552 1.00 92.12 499 HIS A CA 1
ATOM 3737 C C . HIS A 1 499 ? -2.146 -16.084 8.829 1.00 92.12 499 HIS A C 1
ATOM 3739 O O . HIS A 1 499 ? -2.063 -17.290 8.577 1.00 92.12 499 HIS A O 1
ATOM 3745 N N . PRO A 1 500 ? -3.309 -15.552 9.248 1.00 93.75 500 PRO A N 1
ATOM 3746 C CA . PRO A 1 500 ? -4.571 -16.281 9.227 1.00 93.75 500 PRO A CA 1
ATOM 3747 C C . PRO A 1 500 ? -4.958 -16.768 7.825 1.00 93.75 500 PRO A C 1
ATOM 3749 O O . PRO A 1 500 ? -4.512 -16.238 6.811 1.00 93.75 500 PRO A O 1
ATOM 3752 N N . GLN A 1 501 ? -5.881 -17.724 7.773 1.00 90.44 501 GLN A N 1
ATOM 3753 C CA . GLN A 1 501 ? -6.484 -18.194 6.527 1.00 90.44 501 GLN A CA 1
ATOM 3754 C C . GLN A 1 501 ? -7.190 -17.052 5.785 1.00 90.44 501 GLN A C 1
ATOM 3756 O O . GLN A 1 501 ? -7.893 -16.236 6.393 1.00 90.44 501 GLN A O 1
ATOM 3761 N N . LEU A 1 502 ? -7.098 -17.060 4.459 1.00 90.50 502 LEU A N 1
ATOM 3762 C CA . LEU A 1 502 ? -7.790 -16.127 3.582 1.00 90.50 502 LEU A CA 1
ATOM 3763 C C . LEU A 1 502 ? -8.518 -16.870 2.455 1.00 90.50 502 LEU A C 1
ATOM 3765 O O . LEU A 1 502 ? -8.051 -17.882 1.952 1.00 90.50 502 LEU A O 1
ATOM 3769 N N . PHE A 1 503 ? -9.669 -16.347 2.034 1.00 88.56 503 PHE A N 1
ATOM 3770 C CA . PHE A 1 503 ? -10.353 -16.793 0.821 1.00 88.56 503 PHE A CA 1
ATOM 3771 C C . PHE A 1 503 ? -10.338 -15.654 -0.189 1.00 88.56 503 PHE A C 1
ATOM 3773 O O . PHE A 1 503 ? -10.884 -14.580 0.079 1.00 88.56 503 PHE A O 1
ATOM 3780 N N . ILE A 1 504 ? -9.704 -15.884 -1.334 1.00 90.88 504 ILE A N 1
ATOM 3781 C CA . ILE A 1 504 ? -9.532 -14.885 -2.385 1.00 90.88 504 ILE A CA 1
ATOM 3782 C C . ILE A 1 504 ? -10.492 -15.211 -3.535 1.00 90.88 504 ILE A C 1
ATOM 3784 O O . ILE A 1 504 ? -10.478 -16.337 -4.035 1.00 90.88 504 ILE A O 1
ATOM 3788 N N . PRO A 1 505 ? -11.323 -14.255 -3.985 1.00 90.44 505 PRO A N 1
ATOM 3789 C CA . PRO A 1 505 ? -12.123 -14.433 -5.189 1.00 90.44 505 PRO A CA 1
ATOM 3790 C C . PRO A 1 505 ? -11.245 -14.660 -6.419 1.00 90.44 505 PRO A C 1
ATOM 3792 O O . PRO A 1 505 ? -10.313 -13.898 -6.678 1.00 90.44 505 PRO A O 1
ATOM 3795 N N . ASN A 1 506 ? -11.578 -15.686 -7.194 1.00 90.69 506 ASN A N 1
ATOM 3796 C CA . ASN A 1 506 ? -10.896 -16.069 -8.420 1.00 90.69 506 ASN A CA 1
ATOM 3797 C C . ASN A 1 506 ? -11.901 -16.248 -9.566 1.00 90.69 506 ASN A C 1
ATOM 3799 O O . ASN A 1 506 ? -12.020 -17.313 -10.170 1.00 90.69 506 ASN A O 1
ATOM 3803 N N . GLY A 1 507 ? -12.640 -15.174 -9.848 1.00 91.62 507 GLY A N 1
ATOM 3804 C CA . GLY A 1 507 ? -13.641 -15.130 -10.904 1.00 91.62 507 GLY A CA 1
ATOM 3805 C C . GLY A 1 507 ? -14.937 -15.818 -10.495 1.00 91.62 507 GLY A C 1
ATOM 3806 O O . GLY A 1 507 ? -15.204 -16.040 -9.312 1.00 91.62 507 GLY A O 1
ATOM 3807 N N . HIS A 1 508 ? -15.744 -16.145 -11.495 1.00 95.56 508 HIS A N 1
ATOM 3808 C CA . HIS A 1 508 ? -17.070 -16.725 -11.332 1.00 95.56 508 HIS A CA 1
ATOM 3809 C C . HIS A 1 508 ? -17.174 -18.029 -12.128 1.00 95.56 508 HIS A C 1
ATOM 3811 O O . HIS A 1 508 ? -16.587 -18.118 -13.213 1.00 95.56 508 HIS A O 1
ATOM 3817 N N . PRO A 1 509 ? -17.933 -19.034 -11.649 1.00 94.69 509 PRO A N 1
ATOM 3818 C CA . PRO A 1 509 ? -18.225 -20.225 -12.436 1.00 94.69 509 PRO A CA 1
ATOM 3819 C C . PRO A 1 509 ? -18.820 -19.850 -13.800 1.00 94.69 509 PRO A C 1
ATOM 3821 O O . PRO A 1 509 ? -19.793 -19.095 -13.863 1.00 94.69 509 PRO A O 1
ATOM 3824 N N . GLY A 1 510 ? -18.240 -20.391 -14.874 1.00 93.25 510 GLY A N 1
ATOM 3825 C CA . GLY A 1 510 ? -18.596 -20.064 -16.256 1.00 93.25 510 GLY A CA 1
ATOM 3826 C C . GLY A 1 510 ? -17.448 -19.387 -17.006 1.00 93.25 510 GLY A C 1
ATOM 3827 O O . GLY A 1 510 ? -16.284 -19.730 -16.804 1.00 93.25 510 GLY A O 1
ATOM 3828 N N . ASP A 1 511 ? -17.781 -18.456 -17.895 1.00 93.50 511 ASP A N 1
ATOM 3829 C CA . ASP A 1 511 ? -16.846 -17.753 -18.773 1.00 93.50 511 ASP A CA 1
ATOM 3830 C C . ASP A 1 511 ? -17.306 -16.305 -19.043 1.00 93.50 511 ASP A C 1
ATOM 3832 O O . ASP A 1 511 ? -18.095 -15.730 -18.290 1.00 93.50 511 ASP A O 1
ATOM 3836 N N . ALA A 1 512 ? -16.786 -15.683 -20.103 1.00 93.44 512 ALA A N 1
ATOM 3837 C CA . ALA A 1 512 ? -17.123 -14.312 -20.486 1.00 93.44 512 ALA A CA 1
ATOM 3838 C C . ALA A 1 512 ? -18.503 -14.146 -21.152 1.00 93.44 512 ALA A C 1
ATOM 3840 O O . ALA A 1 512 ? -18.922 -13.020 -21.425 1.00 93.44 512 ALA A O 1
ATOM 3841 N N . ALA A 1 513 ? -19.185 -15.243 -21.478 1.00 94.88 513 ALA A N 1
ATOM 3842 C CA . ALA A 1 513 ? -20.521 -15.252 -22.062 1.00 94.88 513 ALA A CA 1
ATOM 3843 C C . ALA A 1 513 ? -21.586 -15.712 -21.058 1.00 94.88 513 ALA A C 1
ATOM 3845 O O . ALA A 1 513 ? -22.752 -15.337 -21.200 1.00 94.88 513 ALA A O 1
ATOM 3846 N N . HIS A 1 514 ? -21.203 -16.503 -20.052 1.00 94.50 514 HIS A N 1
ATOM 3847 C CA . HIS A 1 514 ? -22.136 -17.058 -19.082 1.00 94.50 514 HIS A CA 1
ATOM 3848 C C . HIS A 1 514 ? -21.575 -17.079 -17.659 1.00 94.50 514 HIS A C 1
ATOM 3850 O O . HIS A 1 514 ? -20.449 -17.511 -17.434 1.00 94.50 514 HIS A O 1
ATOM 3856 N N . VAL A 1 515 ? -22.399 -16.673 -16.693 1.00 97.19 515 VAL A N 1
ATOM 3857 C CA . VAL A 1 515 ? -22.120 -16.749 -15.252 1.00 97.19 515 VAL A CA 1
ATOM 3858 C C . VAL A 1 515 ? -23.360 -17.244 -14.514 1.00 97.19 515 VAL A C 1
ATOM 3860 O O . VAL A 1 515 ? -24.478 -17.102 -15.008 1.00 97.19 515 VAL A O 1
ATOM 3863 N N . THR A 1 516 ? -23.170 -17.811 -13.324 1.00 96.75 516 THR A N 1
ATOM 3864 C CA . THR A 1 516 ? -24.284 -18.230 -12.457 1.00 96.75 516 THR A CA 1
ATOM 3865 C C . THR A 1 516 ? -24.695 -17.080 -11.536 1.00 96.75 516 THR A C 1
ATOM 3867 O O . THR A 1 516 ? -23.870 -16.604 -10.760 1.00 96.75 516 THR A O 1
ATOM 3870 N N . ASP A 1 517 ? -25.952 -16.636 -11.621 1.00 95.38 517 ASP A N 1
ATOM 3871 C CA . ASP A 1 517 ? -26.541 -15.641 -10.709 1.00 95.38 517 ASP A CA 1
ATOM 3872 C C . ASP A 1 517 ? -26.795 -16.267 -9.326 1.00 95.38 517 ASP A C 1
ATOM 3874 O O . ASP A 1 517 ? -27.342 -17.367 -9.223 1.00 95.38 517 ASP A O 1
ATOM 3878 N N . ASP A 1 518 ? -26.418 -15.560 -8.261 1.00 94.12 518 ASP A N 1
ATOM 3879 C CA . ASP A 1 518 ? -26.670 -15.923 -6.864 1.00 94.12 518 ASP A CA 1
ATOM 3880 C C . ASP A 1 518 ? -28.138 -15.711 -6.433 1.00 94.12 518 ASP A C 1
ATOM 3882 O O . ASP A 1 518 ? -28.502 -15.988 -5.289 1.00 94.12 518 ASP A O 1
ATOM 3886 N N . GLY A 1 519 ? -28.986 -15.232 -7.348 1.00 93.38 519 GLY A N 1
ATOM 3887 C CA . GLY A 1 519 ? -30.399 -14.928 -7.127 1.00 93.38 519 GLY A CA 1
ATOM 3888 C C . GLY A 1 519 ? -30.650 -13.478 -6.713 1.00 93.38 519 GLY A C 1
ATOM 3889 O O . GLY A 1 519 ? -31.801 -13.096 -6.495 1.00 93.38 519 GLY A O 1
ATOM 3890 N N . THR A 1 520 ? -29.599 -12.661 -6.610 1.00 91.19 520 THR A N 1
ATOM 3891 C CA . THR A 1 520 ? -29.674 -11.230 -6.277 1.00 91.19 520 THR A CA 1
ATOM 3892 C C . THR A 1 520 ? -29.314 -10.322 -7.454 1.00 91.19 520 THR A C 1
ATOM 3894 O O . THR A 1 520 ? -29.362 -9.097 -7.315 1.00 91.19 520 THR A O 1
ATOM 3897 N N . GLY A 1 521 ? -28.963 -10.892 -8.612 1.00 94.00 521 GLY A N 1
ATOM 3898 C CA . GLY A 1 521 ? -28.401 -10.169 -9.752 1.00 94.00 521 GLY A CA 1
ATOM 3899 C C . GLY A 1 521 ? -26.879 -10.025 -9.672 1.00 94.00 521 GLY A C 1
ATOM 3900 O O . GLY A 1 521 ? -26.308 -9.155 -10.334 1.00 94.00 521 GLY A O 1
ATOM 3901 N N . THR A 1 522 ? -26.213 -10.840 -8.846 1.00 95.75 522 THR A N 1
ATOM 3902 C CA . THR A 1 522 ? -24.749 -10.892 -8.726 1.00 95.75 522 THR A CA 1
ATOM 3903 C C . THR A 1 522 ? -24.247 -12.292 -9.050 1.00 95.75 522 THR A C 1
ATOM 3905 O O . THR A 1 522 ? -24.862 -13.279 -8.675 1.00 95.75 522 THR A O 1
ATOM 3908 N N . ALA A 1 523 ? -23.109 -12.401 -9.725 1.00 96.81 523 ALA A N 1
ATOM 3909 C CA . ALA A 1 523 ? -22.514 -13.689 -10.026 1.00 96.81 523 ALA A CA 1
ATOM 3910 C C . ALA A 1 523 ? -21.942 -14.349 -8.760 1.00 96.81 523 ALA A C 1
ATOM 3912 O O . ALA A 1 523 ? -21.282 -13.695 -7.949 1.00 96.81 523 ALA A O 1
ATOM 3913 N N . THR A 1 524 ? -22.137 -15.660 -8.616 1.00 96.00 524 THR A N 1
ATOM 3914 C CA . THR A 1 524 ? -21.504 -16.458 -7.554 1.00 96.00 524 THR A CA 1
ATOM 3915 C C . THR A 1 524 ? -19.983 -16.444 -7.698 1.00 96.00 524 THR A C 1
ATOM 3917 O O . THR A 1 524 ? -19.478 -16.541 -8.816 1.00 96.00 524 THR A O 1
ATOM 3920 N N . ASP A 1 525 ? -19.238 -16.368 -6.597 1.00 94.06 525 ASP A N 1
ATOM 3921 C CA . ASP A 1 525 ? -17.771 -16.382 -6.632 1.00 94.06 525 ASP A CA 1
ATOM 3922 C C . ASP A 1 525 ? -17.191 -17.796 -6.625 1.00 94.06 525 ASP A C 1
ATOM 3924 O O . ASP A 1 525 ? -17.599 -18.648 -5.833 1.00 94.06 525 ASP A O 1
ATOM 3928 N N . THR A 1 526 ? -16.147 -18.001 -7.423 1.00 92.81 526 THR A N 1
ATOM 3929 C CA . THR A 1 526 ? -15.170 -19.068 -7.194 1.00 92.81 526 THR A CA 1
ATOM 3930 C C . THR A 1 526 ? -14.135 -18.545 -6.203 1.00 92.81 526 THR A C 1
ATOM 3932 O O . THR A 1 526 ? -13.559 -17.480 -6.418 1.00 92.81 526 THR A O 1
ATOM 3935 N N . LEU A 1 527 ? -13.879 -19.271 -5.114 1.00 90.56 527 LEU A N 1
ATOM 3936 C CA . LEU A 1 527 ? -12.908 -18.872 -4.092 1.00 90.56 527 LEU A CA 1
ATOM 3937 C C . LEU A 1 527 ? -11.679 -19.779 -4.134 1.00 90.56 527 LEU A C 1
ATOM 3939 O O . LEU A 1 527 ? -11.806 -20.997 -4.238 1.00 90.56 527 LEU A O 1
ATOM 3943 N N . VAL A 1 528 ? -10.499 -19.178 -4.008 1.00 88.62 528 VAL A N 1
ATOM 3944 C CA . VAL A 1 528 ? -9.239 -19.876 -3.739 1.00 88.62 528 VAL A CA 1
ATOM 3945 C C . VAL A 1 528 ? -8.923 -19.719 -2.260 1.00 88.62 528 VAL A C 1
ATOM 3947 O O . VAL A 1 528 ? -8.943 -18.607 -1.727 1.00 88.62 528 VAL A O 1
ATOM 3950 N N . GLU A 1 529 ? -8.661 -20.837 -1.594 1.00 85.38 529 GLU A N 1
ATOM 3951 C CA . GLU A 1 529 ? -8.201 -20.842 -0.212 1.00 85.38 529 GLU A CA 1
ATOM 3952 C C . GLU A 1 529 ? -6.694 -20.593 -0.160 1.00 85.38 529 GLU A C 1
ATOM 3954 O O . GLU A 1 529 ? -5.915 -21.282 -0.814 1.00 85.38 529 GLU A O 1
ATOM 3959 N N . VAL A 1 530 ? -6.307 -19.624 0.660 1.00 86.25 530 VAL A N 1
ATOM 3960 C CA . VAL A 1 530 ? -4.953 -19.457 1.173 1.00 86.25 530 VAL A CA 1
ATOM 3961 C C . VAL A 1 530 ? -4.984 -19.949 2.626 1.00 86.25 530 VAL A C 1
ATOM 3963 O O . VAL A 1 530 ? -5.675 -19.338 3.452 1.00 86.25 530 VAL A O 1
ATOM 3966 N N . PRO A 1 531 ? -4.324 -21.075 2.948 1.00 84.00 531 PRO A N 1
ATOM 3967 C CA . PRO A 1 531 ? -4.329 -21.642 4.295 1.00 84.00 531 PRO A CA 1
ATOM 3968 C C . PRO A 1 531 ? -3.779 -20.677 5.352 1.00 84.00 531 PRO A C 1
ATOM 3970 O O . PRO A 1 531 ? -3.106 -19.701 5.038 1.00 84.00 531 PRO A O 1
ATOM 3973 N N . ALA A 1 532 ? -4.063 -20.945 6.628 1.00 86.25 532 ALA A N 1
ATOM 3974 C CA . ALA A 1 532 ? -3.356 -20.251 7.703 1.00 86.25 532 ALA A CA 1
ATOM 3975 C C . ALA A 1 532 ? -1.906 -20.753 7.771 1.00 86.25 532 ALA A C 1
ATOM 3977 O O . ALA A 1 532 ? -1.683 -21.963 7.716 1.00 86.25 532 ALA A O 1
ATOM 3978 N N . SER A 1 533 ? -0.959 -19.838 7.951 1.00 86.31 533 SER A N 1
ATOM 3979 C CA . SER A 1 533 ? 0.453 -20.139 8.177 1.00 86.31 533 SER A CA 1
ATOM 3980 C C . SER A 1 533 ? 0.825 -19.797 9.621 1.00 86.31 533 SER A C 1
ATOM 3982 O O . SER A 1 533 ? 0.371 -18.789 10.161 1.00 86.31 533 SER A O 1
ATOM 3984 N N . GLY A 1 534 ? 1.607 -20.661 10.269 1.00 86.06 534 GLY A N 1
ATOM 3985 C CA . GLY A 1 534 ? 2.202 -20.393 11.581 1.00 86.06 534 GLY A CA 1
ATOM 3986 C C . GLY A 1 534 ? 3.621 -19.841 11.449 1.00 86.06 534 GLY A C 1
ATOM 3987 O O . GLY A 1 534 ? 4.169 -19.779 10.352 1.00 86.06 534 GLY A O 1
ATOM 3988 N N . ALA A 1 535 ? 4.282 -19.529 12.566 1.00 85.50 535 ALA A N 1
ATOM 3989 C CA . ALA A 1 535 ? 5.592 -18.870 12.541 1.00 85.50 535 ALA A CA 1
ATOM 3990 C C . ALA A 1 535 ? 6.683 -19.617 11.742 1.00 85.50 535 ALA A C 1
ATOM 3992 O O . ALA A 1 535 ? 7.623 -18.994 11.251 1.00 85.50 535 ALA A O 1
ATOM 3993 N N . ALA A 1 536 ? 6.571 -20.943 11.608 1.00 78.81 536 ALA A N 1
ATOM 3994 C CA . ALA A 1 536 ? 7.495 -21.766 10.824 1.00 78.81 536 ALA A CA 1
ATOM 3995 C C . ALA A 1 536 ? 7.305 -21.644 9.298 1.00 78.81 536 ALA A C 1
ATOM 3997 O O . ALA A 1 536 ? 8.193 -22.055 8.554 1.00 78.81 536 ALA A O 1
ATOM 3998 N N . GLY A 1 537 ? 6.186 -21.078 8.845 1.00 79.69 537 GLY A N 1
ATOM 3999 C CA . GLY A 1 537 ? 5.837 -20.944 7.438 1.00 79.69 537 GLY A CA 1
ATOM 4000 C C . GLY A 1 537 ? 5.151 -22.159 6.819 1.00 79.69 537 GLY A C 1
ATOM 4001 O O . GLY A 1 537 ? 4.973 -23.210 7.444 1.00 79.69 537 GLY A O 1
ATOM 4002 N N . SER A 1 538 ? 4.796 -22.000 5.549 1.00 72.75 538 SER A N 1
ATOM 4003 C CA . SER A 1 538 ? 4.342 -23.050 4.650 1.00 72.75 538 SER A CA 1
ATOM 4004 C C . SER A 1 538 ? 5.529 -23.791 4.026 1.00 72.75 538 SER A C 1
ATOM 4006 O O . SER A 1 538 ? 6.530 -23.206 3.614 1.00 72.75 538 SER A O 1
ATOM 4008 N N . CYS A 1 539 ? 5.404 -25.114 3.911 1.00 61.84 539 CYS A N 1
ATOM 4009 C CA . CYS A 1 539 ? 6.399 -25.950 3.240 1.00 61.84 539 CYS A CA 1
ATOM 4010 C C . CYS A 1 539 ? 6.340 -25.848 1.702 1.00 61.84 539 CYS A C 1
ATOM 4012 O O . CYS A 1 539 ? 7.321 -26.165 1.028 1.00 61.84 539 CYS A O 1
ATOM 4014 N N . VAL A 1 540 ? 5.224 -25.356 1.154 1.00 60.19 540 VAL A N 1
ATOM 4015 C CA . VAL A 1 540 ? 5.065 -25.012 -0.264 1.00 60.19 540 VAL A CA 1
ATOM 4016 C C . VAL A 1 540 ? 5.026 -23.494 -0.369 1.00 60.19 540 VAL A C 1
ATOM 4018 O O . VAL A 1 540 ? 4.189 -22.858 0.269 1.00 60.19 540 VAL A O 1
ATOM 4021 N N . GLY A 1 541 ? 5.938 -22.915 -1.145 1.00 56.97 541 GLY A N 1
ATOM 4022 C CA . GLY A 1 541 ? 5.962 -21.474 -1.358 1.00 56.97 541 GLY A CA 1
ATOM 4023 C C . GLY A 1 541 ? 4.747 -20.974 -2.140 1.00 56.97 541 GLY A C 1
ATOM 4024 O O . GLY A 1 541 ? 4.068 -21.741 -2.824 1.00 56.97 541 GLY A O 1
ATOM 4025 N N . VAL A 1 542 ? 4.515 -19.661 -2.104 1.00 58.25 542 VAL A N 1
ATOM 4026 C CA . VAL A 1 542 ? 3.439 -18.976 -2.857 1.00 58.25 542 VAL A CA 1
ATOM 4027 C C . VAL A 1 542 ? 3.491 -19.203 -4.377 1.00 58.25 542 VAL A C 1
ATOM 4029 O O . VAL A 1 542 ? 2.498 -19.028 -5.079 1.00 58.25 542 VAL A O 1
ATOM 4032 N N . ASP A 1 543 ? 4.651 -19.597 -4.902 1.00 52.38 543 ASP A N 1
ATOM 4033 C CA . ASP A 1 543 ? 4.893 -19.947 -6.305 1.00 52.38 543 ASP A CA 1
ATOM 4034 C C . ASP A 1 543 ? 4.659 -21.441 -6.609 1.00 52.38 543 ASP A C 1
ATOM 4036 O O . ASP A 1 543 ? 4.920 -21.901 -7.722 1.00 52.38 543 ASP A O 1
ATOM 4040 N N . GLY A 1 544 ? 4.186 -22.207 -5.622 1.00 55.66 544 GLY A N 1
ATOM 4041 C CA . GLY A 1 544 ? 3.992 -23.651 -5.704 1.00 55.66 544 GLY A CA 1
ATOM 4042 C C . GLY A 1 544 ? 5.287 -24.458 -5.589 1.00 55.66 544 GLY A C 1
ATOM 4043 O O . GLY A 1 544 ? 5.256 -25.673 -5.794 1.00 55.66 544 GLY A O 1
ATOM 4044 N N . THR A 1 545 ? 6.431 -23.828 -5.287 1.00 53.03 545 THR A N 1
ATOM 4045 C CA . THR A 1 545 ? 7.708 -24.543 -5.158 1.00 53.03 545 THR A CA 1
ATOM 4046 C C . THR A 1 545 ? 7.839 -25.213 -3.781 1.00 53.03 545 THR A C 1
ATOM 4048 O O . THR A 1 545 ? 7.674 -24.551 -2.754 1.00 53.03 545 THR A O 1
ATOM 4051 N N . PRO A 1 546 ? 8.138 -26.526 -3.712 1.00 53.78 546 PRO A N 1
ATOM 4052 C CA . PRO A 1 546 ? 8.376 -27.209 -2.441 1.00 53.78 546 PRO A CA 1
ATOM 4053 C C . PRO A 1 546 ? 9.719 -26.807 -1.816 1.00 53.78 546 PRO A C 1
ATOM 4055 O O . PRO A 1 546 ? 10.736 -26.749 -2.510 1.00 53.78 546 PRO A O 1
ATOM 4058 N N . HIS A 1 547 ? 9.755 -26.620 -0.497 1.00 50.50 547 HIS A N 1
ATOM 4059 C CA . HIS A 1 547 ? 10.994 -26.455 0.269 1.00 50.50 547 HIS A CA 1
ATOM 4060 C C . HIS A 1 547 ? 11.591 -27.817 0.690 1.00 50.50 547 HIS A C 1
ATOM 4062 O O . HIS A 1 547 ? 10.869 -28.809 0.847 1.00 50.50 547 HIS A O 1
ATOM 4068 N N . PHE A 1 548 ? 12.910 -27.886 0.930 1.00 44.19 548 PHE A N 1
ATOM 4069 C CA . PHE A 1 548 ? 13.590 -29.088 1.443 1.00 44.19 548 PHE A CA 1
ATOM 4070 C C . PHE A 1 548 ? 13.271 -29.322 2.929 1.00 44.19 548 PHE A C 1
ATOM 4072 O O . PHE A 1 548 ? 14.093 -29.068 3.801 1.00 44.19 548 PHE A O 1
ATOM 4079 N N . ALA A 1 549 ? 12.038 -29.759 3.186 1.00 48.50 549 ALA A N 1
ATOM 4080 C CA . ALA A 1 549 ? 11.536 -30.516 4.340 1.00 48.50 549 ALA A CA 1
ATOM 4081 C C . ALA A 1 549 ? 10.000 -30.695 4.241 1.00 48.50 549 ALA A C 1
ATOM 4083 O O . ALA A 1 549 ? 9.315 -30.705 5.262 1.00 48.50 549 ALA A O 1
ATOM 4084 N N . CYS A 1 550 ? 9.425 -30.793 3.034 1.00 51.78 550 CYS A N 1
ATOM 4085 C CA . CYS A 1 550 ? 7.996 -31.090 2.899 1.00 51.78 550 CYS A CA 1
ATOM 4086 C C . CYS A 1 550 ? 7.719 -32.540 3.323 1.00 51.78 550 CYS A C 1
ATOM 4088 O O . CYS A 1 550 ? 8.415 -33.440 2.839 1.00 51.78 550 CYS A O 1
ATOM 4090 N N . PRO A 1 551 ? 6.698 -32.805 4.157 1.00 48.66 551 PRO A N 1
ATOM 4091 C CA . PRO A 1 551 ? 6.108 -34.134 4.224 1.00 48.66 551 PRO A CA 1
ATOM 4092 C C . PRO A 1 551 ? 5.638 -34.515 2.812 1.00 48.66 551 PRO A C 1
ATOM 4094 O O . PRO A 1 551 ? 4.876 -33.779 2.191 1.00 48.66 551 PRO A O 1
ATOM 4097 N N . VAL A 1 552 ? 6.145 -35.625 2.279 1.00 46.81 552 VAL A N 1
ATOM 4098 C CA . VAL A 1 552 ? 5.663 -36.235 1.031 1.00 46.81 552 VAL A CA 1
ATOM 4099 C C . VAL A 1 552 ? 4.836 -37.459 1.398 1.00 46.81 552 VAL A C 1
ATOM 4101 O O . VAL A 1 552 ? 5.186 -38.149 2.353 1.00 46.81 552 VAL A O 1
ATOM 4104 N N . CYS A 1 553 ? 3.765 -37.720 0.654 1.00 50.34 553 CYS A N 1
ATOM 4105 C CA . CYS A 1 553 ? 2.918 -38.897 0.840 1.00 50.34 553 CYS A CA 1
ATOM 4106 C C . CYS A 1 553 ? 3.169 -39.919 -0.270 1.00 50.34 553 CYS A C 1
ATOM 4108 O O . CYS A 1 553 ? 3.574 -39.525 -1.358 1.00 50.34 553 CYS A O 1
ATOM 4110 N N . GLY A 1 554 ? 2.936 -41.203 0.031 1.00 47.00 554 GLY A N 1
ATOM 4111 C CA . GLY A 1 554 ? 2.752 -42.422 -0.794 1.00 47.00 554 GLY A CA 1
ATOM 4112 C C . GLY A 1 554 ? 3.371 -42.566 -2.197 1.00 47.00 554 GLY A C 1
ATOM 4113 O O . GLY A 1 554 ? 3.834 -43.647 -2.562 1.00 47.00 554 GLY A O 1
ATOM 4114 N N . ASP A 1 555 ? 3.360 -41.521 -3.019 1.00 52.62 555 ASP A N 1
ATOM 4115 C CA . ASP A 1 555 ? 3.892 -41.442 -4.380 1.00 52.62 555 ASP A CA 1
ATOM 4116 C C . ASP A 1 555 ? 5.139 -40.534 -4.511 1.00 52.62 555 ASP A C 1
ATOM 4118 O O . ASP A 1 555 ? 5.666 -40.363 -5.615 1.00 52.62 555 ASP A O 1
ATOM 4122 N N . LYS A 1 556 ? 5.646 -39.999 -3.388 1.00 50.69 556 LYS A N 1
ATOM 4123 C CA . LYS A 1 556 ? 6.757 -39.029 -3.299 1.00 50.69 556 LYS A CA 1
ATOM 4124 C C . LYS A 1 556 ? 6.457 -37.674 -3.951 1.00 50.69 556 LYS A C 1
ATOM 4126 O O . LYS A 1 556 ? 7.396 -36.942 -4.282 1.00 50.69 556 LYS A O 1
ATOM 4131 N N . LYS A 1 557 ? 5.185 -37.329 -4.141 1.00 50.12 557 LYS A N 1
ATOM 4132 C CA . LYS A 1 557 ? 4.743 -35.992 -4.541 1.00 50.12 557 LYS A CA 1
ATOM 4133 C C . LYS A 1 557 ? 4.163 -35.249 -3.336 1.00 50.12 557 LYS A C 1
ATOM 4135 O O . LYS A 1 557 ? 3.973 -35.811 -2.260 1.00 50.12 557 LYS A O 1
ATOM 4140 N N . VAL A 1 558 ? 4.007 -33.938 -3.498 1.00 51.34 558 VAL A N 1
ATOM 4141 C CA . VAL A 1 558 ? 3.523 -33.037 -2.450 1.00 51.34 558 VAL A CA 1
ATOM 4142 C C . VAL A 1 558 ? 2.049 -32.734 -2.713 1.00 51.34 558 VAL A C 1
ATOM 4144 O O . VAL A 1 558 ? 1.746 -32.048 -3.687 1.00 51.34 558 VAL A O 1
ATOM 4147 N N . ASN A 1 559 ? 1.178 -33.199 -1.815 1.00 52.28 559 ASN A N 1
ATOM 4148 C CA . ASN A 1 559 ? -0.181 -32.708 -1.578 1.00 52.28 559 ASN A CA 1
ATOM 4149 C C . ASN A 1 559 ? -1.143 -32.789 -2.784 1.00 52.28 559 ASN A C 1
ATOM 4151 O O . ASN A 1 559 ? -1.372 -31.808 -3.498 1.00 52.28 559 ASN A O 1
ATOM 4155 N N . GLN A 1 560 ? -1.772 -33.950 -2.976 1.00 51.62 560 GLN A N 1
ATOM 4156 C CA . GLN A 1 560 ? -2.901 -34.138 -3.897 1.00 51.62 560 GLN A CA 1
ATOM 4157 C C . GLN A 1 560 ? -4.157 -34.625 -3.167 1.00 51.62 560 GLN A C 1
ATOM 4159 O O . GLN A 1 560 ? -4.100 -35.376 -2.197 1.00 51.62 560 GLN A O 1
ATOM 4164 N N . ALA A 1 561 ? -5.326 -34.279 -3.716 1.00 47.41 561 ALA A N 1
ATOM 4165 C CA . ALA A 1 561 ? -6.642 -34.611 -3.158 1.00 47.41 561 ALA A CA 1
ATOM 4166 C C . ALA A 1 561 ? -6.941 -36.125 -3.022 1.00 47.41 561 ALA A C 1
ATOM 4168 O O . ALA A 1 561 ? -7.956 -36.493 -2.435 1.00 47.41 561 ALA A O 1
ATOM 4169 N N . SER A 1 562 ? -6.095 -37.001 -3.577 1.00 54.31 562 SER A N 1
ATOM 4170 C CA . SER A 1 562 ? -6.232 -38.463 -3.536 1.00 54.31 562 SER A CA 1
ATOM 4171 C C . SER A 1 562 ? -5.238 -39.173 -2.602 1.00 54.31 562 SER A C 1
ATOM 4173 O O . SER A 1 562 ? -5.175 -40.401 -2.631 1.00 54.31 562 SER A O 1
ATOM 4175 N N . GLU A 1 563 ? -4.427 -38.443 -1.832 1.00 53.28 563 GLU A N 1
ATOM 4176 C CA . GLU A 1 563 ? -3.318 -39.014 -1.049 1.00 53.28 563 GLU A CA 1
ATOM 4177 C C . GLU A 1 563 ? -3.745 -39.573 0.330 1.00 53.28 563 GLU A C 1
ATOM 4179 O O . GLU A 1 563 ? -4.817 -39.273 0.853 1.00 53.28 563 GLU A O 1
ATOM 4184 N N . GLN A 1 564 ? -2.914 -40.463 0.894 1.00 56.78 564 GLN A N 1
ATOM 4185 C CA . GLN A 1 564 ? -3.030 -41.047 2.240 1.00 56.78 564 GLN A CA 1
ATOM 4186 C C . GLN A 1 564 ? -1.633 -41.074 2.888 1.00 56.78 564 GLN A C 1
ATOM 4188 O O . GLN A 1 564 ? -0.657 -41.354 2.192 1.00 56.78 564 GLN A O 1
ATOM 4193 N N . CYS A 1 565 ? -1.534 -40.821 4.201 1.00 57.78 565 CYS A N 1
ATOM 4194 C CA . CYS A 1 565 ? -0.260 -40.866 4.940 1.00 57.78 565 CYS A CA 1
ATOM 4195 C C . CYS A 1 565 ? 0.394 -42.254 4.854 1.00 57.78 565 CYS A C 1
ATOM 4197 O O . CYS A 1 565 ? -0.264 -43.269 5.099 1.00 57.78 565 CYS A O 1
ATOM 4199 N N . ASP A 1 566 ? 1.692 -42.298 4.564 1.00 54.38 566 ASP A N 1
ATOM 4200 C CA . ASP A 1 566 ? 2.476 -43.510 4.336 1.00 54.38 566 ASP A CA 1
ATOM 4201 C C . ASP A 1 566 ? 3.620 -43.709 5.348 1.00 54.38 566 ASP A C 1
ATOM 4203 O O . ASP A 1 566 ? 4.679 -44.218 5.012 1.00 54.38 566 ASP A O 1
ATOM 4207 N N . GLY A 1 567 ? 3.442 -43.351 6.619 1.00 54.88 567 GLY A N 1
ATOM 4208 C CA . GLY A 1 567 ? 4.382 -43.641 7.711 1.00 54.88 567 GLY A CA 1
ATOM 4209 C C . GLY A 1 567 ? 5.755 -42.942 7.638 1.00 54.88 567 GLY A C 1
ATOM 4210 O O . GLY A 1 567 ? 6.395 -42.781 8.678 1.00 54.88 567 GLY A O 1
ATOM 4211 N N . ALA A 1 568 ? 6.207 -42.477 6.470 1.00 53.97 568 ALA A N 1
ATOM 4212 C CA . ALA A 1 568 ? 7.400 -41.650 6.288 1.00 53.97 568 ALA A CA 1
ATOM 4213 C C . ALA A 1 568 ? 7.129 -40.188 6.697 1.00 53.97 568 ALA A C 1
ATOM 4215 O O . ALA A 1 568 ? 7.961 -39.553 7.349 1.00 53.97 568 ALA A O 1
ATOM 4216 N N . ASP A 1 569 ? 5.916 -39.698 6.427 1.00 52.22 569 ASP A N 1
ATOM 4217 C CA . ASP A 1 569 ? 5.324 -38.442 6.918 1.00 52.22 569 ASP A CA 1
ATOM 4218 C C . ASP A 1 569 ? 5.295 -38.344 8.455 1.00 52.22 569 ASP A C 1
ATOM 4220 O O . ASP A 1 569 ? 5.397 -37.266 9.050 1.00 52.22 569 ASP A O 1
ATOM 4224 N N . SER A 1 570 ? 5.195 -39.489 9.126 1.00 50.19 570 SER A N 1
ATOM 4225 C CA . SER A 1 570 ? 4.996 -39.572 10.566 1.00 50.19 570 SER A CA 1
ATOM 4226 C C . SER A 1 570 ? 6.264 -39.202 11.340 1.00 50.19 570 SER A C 1
ATOM 4228 O O . SER A 1 570 ? 6.172 -38.734 12.474 1.00 50.19 570 SER A O 1
ATOM 4230 N N . ALA A 1 571 ? 7.446 -39.312 10.726 1.00 50.56 571 ALA A N 1
ATOM 4231 C CA . ALA A 1 571 ? 8.693 -38.815 11.306 1.00 50.56 571 ALA A CA 1
ATOM 4232 C C . ALA A 1 571 ? 8.777 -37.273 11.295 1.00 50.56 571 ALA A C 1
ATOM 4234 O O . ALA A 1 571 ? 9.342 -36.689 12.220 1.00 50.56 571 ALA A O 1
ATOM 4235 N N . LEU A 1 572 ? 8.174 -36.616 10.294 1.00 46.00 572 LEU A N 1
ATOM 4236 C CA . LEU A 1 572 ? 8.140 -35.153 10.149 1.00 46.00 572 LEU A CA 1
ATOM 4237 C C . LEU A 1 572 ? 6.984 -34.515 10.944 1.00 46.00 572 LEU A C 1
ATOM 4239 O O . LEU A 1 572 ? 7.160 -33.453 11.536 1.00 46.00 572 LEU A O 1
ATOM 4243 N N . CYS A 1 573 ? 5.840 -35.198 11.066 1.00 46.53 573 CYS A N 1
ATOM 4244 C CA . CYS A 1 573 ? 4.664 -34.736 11.820 1.00 46.53 573 CYS A CA 1
ATOM 4245 C C . CYS A 1 573 ? 4.522 -35.343 13.237 1.00 46.53 573 CYS A C 1
ATOM 4247 O O . CYS A 1 573 ? 3.397 -35.544 13.704 1.00 46.53 573 CYS A O 1
ATOM 4249 N N . ARG A 1 574 ? 5.624 -35.677 13.935 1.00 51.94 574 ARG A N 1
ATOM 4250 C CA . ARG A 1 574 ? 5.635 -36.314 15.283 1.00 51.94 574 ARG A CA 1
ATOM 4251 C C . ARG A 1 574 ? 4.566 -37.418 15.472 1.00 51.94 574 ARG A C 1
ATOM 4253 O O . ARG A 1 574 ? 3.916 -37.498 16.515 1.00 51.94 574 ARG A O 1
ATOM 4260 N N . GLY A 1 575 ? 4.363 -38.255 14.457 1.00 49.22 575 GLY A N 1
ATOM 4261 C CA . GLY A 1 575 ? 3.462 -39.408 14.474 1.00 49.22 575 GLY A CA 1
ATOM 4262 C C . GLY A 1 575 ? 1.981 -39.111 14.223 1.00 49.22 575 GLY A C 1
ATOM 4263 O O . GLY A 1 575 ? 1.149 -39.917 14.633 1.00 49.22 575 GLY A O 1
ATOM 4264 N N . ARG A 1 576 ? 1.616 -37.963 13.630 1.00 53.94 576 ARG A N 1
ATOM 4265 C CA . ARG A 1 576 ? 0.202 -37.567 13.490 1.00 53.94 576 ARG A CA 1
ATOM 4266 C C . ARG A 1 576 ? -0.220 -37.003 12.127 1.00 53.94 576 ARG A C 1
ATOM 4268 O O . ARG A 1 576 ? -1.134 -36.205 12.099 1.00 53.94 576 ARG A O 1
ATOM 4275 N N . CYS A 1 577 ? 0.384 -37.374 11.007 1.00 58.53 577 CYS A N 1
ATOM 4276 C CA . CYS A 1 577 ? -0.054 -36.890 9.686 1.00 58.53 577 CYS A CA 1
ATOM 4277 C C . CYS A 1 577 ? -1.581 -37.036 9.454 1.00 58.53 577 CYS A C 1
ATOM 4279 O O . CYS A 1 577 ? -2.179 -38.058 9.803 1.00 58.53 577 CYS A O 1
ATOM 4281 N N . ARG A 1 578 ? -2.225 -35.987 8.921 1.00 58.38 578 ARG A N 1
ATOM 4282 C CA . ARG A 1 578 ? -3.640 -35.994 8.507 1.00 58.38 578 ARG A CA 1
ATOM 4283 C C . ARG A 1 578 ? -3.787 -36.569 7.099 1.00 58.38 578 ARG A C 1
ATOM 4285 O O . ARG A 1 578 ? -2.846 -36.538 6.327 1.00 58.38 578 ARG A O 1
ATOM 4292 N N . ALA A 1 579 ? -4.987 -37.025 6.735 1.00 54.94 579 ALA A N 1
ATOM 4293 C CA . ALA A 1 579 ? -5.257 -37.622 5.419 1.00 54.94 579 ALA A CA 1
ATOM 4294 C C . ALA A 1 579 ? -4.918 -36.714 4.213 1.00 54.94 579 ALA A C 1
ATOM 4296 O O . ALA A 1 579 ? -4.761 -37.225 3.117 1.00 54.94 579 ALA A O 1
ATOM 4297 N N . ASP A 1 580 ? -4.780 -35.402 4.417 1.00 53.94 580 ASP A N 1
ATOM 4298 C CA . ASP A 1 580 ? -4.335 -34.404 3.432 1.00 53.94 580 ASP A CA 1
ATOM 4299 C C . ASP A 1 580 ? -2.824 -34.097 3.515 1.00 53.94 580 ASP A C 1
ATOM 4301 O O . ASP A 1 580 ? -2.366 -33.061 3.043 1.00 53.94 580 ASP A O 1
ATOM 4305 N N . CYS A 1 581 ? -2.046 -34.960 4.171 1.00 53.78 581 CYS A N 1
ATOM 4306 C CA . CYS A 1 581 ? -0.598 -34.836 4.333 1.00 53.78 581 CYS A CA 1
ATOM 4307 C C . CYS A 1 581 ? -0.143 -33.601 5.138 1.00 53.78 581 CYS A C 1
ATOM 4309 O O . CYS A 1 581 ? 1.041 -33.263 5.148 1.00 53.78 581 CYS A O 1
ATOM 4311 N N . THR A 1 582 ? -1.055 -32.955 5.879 1.00 53.81 582 THR A N 1
ATOM 4312 C CA . THR A 1 582 ? -0.726 -31.859 6.802 1.00 53.81 582 THR A CA 1
ATOM 4313 C C . THR A 1 582 ? -0.392 -32.367 8.209 1.00 53.81 582 THR A C 1
ATOM 4315 O O . THR A 1 582 ? -0.909 -33.389 8.680 1.00 53.81 582 THR A O 1
ATOM 4318 N N . CYS A 1 583 ? 0.467 -31.640 8.932 1.00 47.66 583 CYS A N 1
ATOM 4319 C CA . CYS A 1 583 ? 0.702 -31.919 10.346 1.00 47.66 583 CYS A CA 1
ATOM 4320 C C . CYS A 1 583 ? -0.439 -31.324 11.197 1.00 47.66 583 CYS A C 1
ATOM 4322 O O . CYS A 1 583 ? -0.774 -30.148 11.056 1.00 47.66 583 CYS A O 1
ATOM 4324 N N . PRO A 1 584 ? -1.038 -32.074 12.133 1.00 47.22 584 PRO A N 1
ATOM 4325 C CA . PRO A 1 584 ? -1.935 -31.506 13.121 1.00 47.22 584 PRO A CA 1
ATOM 4326 C C . PRO A 1 584 ? -1.131 -30.679 14.130 1.00 47.22 584 PRO A C 1
ATOM 4328 O O . PRO A 1 584 ? 0.063 -30.928 14.321 1.00 47.22 584 PRO A O 1
ATOM 4331 N N . PRO A 1 585 ? -1.785 -29.727 14.817 1.00 43.84 585 PRO A N 1
ATOM 4332 C CA . PRO A 1 585 ? -1.117 -28.868 15.783 1.00 43.84 585 PRO A CA 1
ATOM 4333 C C . PRO A 1 585 ? -0.371 -29.701 16.829 1.00 43.84 585 PRO A C 1
ATOM 4335 O O . PRO A 1 585 ? -0.888 -30.700 17.344 1.00 43.84 585 PRO A O 1
ATOM 4338 N N . ALA A 1 586 ? 0.862 -29.286 17.125 1.00 36.62 586 ALA A N 1
ATOM 4339 C CA . ALA A 1 586 ? 1.714 -29.969 18.084 1.00 36.62 586 ALA A CA 1
ATOM 4340 C C . ALA A 1 586 ? 1.039 -30.013 19.471 1.00 36.62 586 ALA A C 1
ATOM 4342 O O . ALA A 1 586 ? 0.517 -28.991 19.926 1.00 36.62 586 ALA A O 1
ATOM 4343 N N . PRO A 1 587 ? 1.065 -31.152 20.189 1.00 33.22 587 PRO A N 1
ATOM 4344 C CA . PRO A 1 587 ? 0.755 -31.138 21.610 1.00 33.22 587 PRO A CA 1
ATOM 4345 C C . PRO A 1 587 ? 1.797 -30.266 22.321 1.00 33.22 587 PRO A C 1
ATOM 4347 O O . PRO A 1 587 ? 3.001 -30.415 22.100 1.00 33.22 587 PRO A O 1
ATOM 4350 N N . THR A 1 588 ? 1.314 -29.337 23.145 1.00 41.22 588 THR A N 1
ATOM 4351 C CA . THR A 1 588 ? 2.111 -28.387 23.931 1.00 41.22 588 THR A CA 1
ATOM 4352 C C . THR A 1 588 ? 3.282 -29.079 24.621 1.00 41.22 588 THR A C 1
ATOM 4354 O O . THR A 1 588 ? 3.076 -29.930 25.485 1.00 41.22 588 THR A O 1
ATOM 4357 N N . ALA A 1 589 ? 4.506 -28.693 24.257 1.00 28.12 589 ALA A N 1
ATOM 4358 C CA . ALA A 1 589 ? 5.732 -29.094 24.933 1.00 28.12 589 ALA A CA 1
ATOM 4359 C C . ALA A 1 589 ? 6.595 -27.856 25.204 1.00 28.12 589 ALA A C 1
ATOM 4361 O O . ALA A 1 589 ? 6.712 -26.969 24.360 1.00 28.12 589 ALA A O 1
ATOM 4362 N N . ALA A 1 590 ? 7.134 -27.817 26.419 1.00 28.89 590 ALA A N 1
ATOM 4363 C CA . ALA A 1 590 ? 7.882 -26.729 27.029 1.00 28.89 590 ALA A CA 1
ATOM 4364 C C . ALA A 1 590 ? 9.073 -26.218 26.194 1.00 28.89 590 ALA A C 1
ATOM 4366 O O . ALA A 1 590 ? 9.685 -26.956 25.422 1.00 28.89 590 ALA A O 1
ATOM 4367 N N . ALA A 1 591 ? 9.396 -24.940 26.405 1.00 29.25 591 ALA A N 1
ATOM 4368 C CA . ALA A 1 591 ? 10.522 -24.231 25.803 1.00 29.25 591 ALA A CA 1
ATOM 4369 C C . ALA A 1 591 ? 11.877 -24.920 26.086 1.00 29.25 591 ALA A C 1
ATOM 4371 O O . ALA A 1 591 ? 12.096 -25.371 27.213 1.00 29.25 591 ALA A O 1
ATOM 4372 N N . PRO A 1 592 ? 12.814 -24.967 25.119 1.00 28.61 592 PRO A N 1
ATOM 4373 C CA . PRO A 1 592 ? 14.157 -25.466 25.362 1.00 28.61 592 PRO A CA 1
ATOM 4374 C C . PRO A 1 592 ? 15.055 -24.347 25.909 1.00 28.61 592 PRO A C 1
ATOM 4376 O O . PRO A 1 592 ? 15.248 -23.305 25.283 1.00 28.61 592 PRO A O 1
ATOM 4379 N N . THR A 1 593 ? 15.641 -24.583 27.080 1.00 29.77 593 THR A N 1
ATOM 4380 C CA . THR A 1 593 ? 16.807 -23.848 27.581 1.00 29.77 593 THR A CA 1
ATOM 4381 C C . THR A 1 593 ? 18.055 -24.229 26.785 1.00 29.77 593 THR A C 1
ATOM 4383 O O . THR A 1 593 ? 18.310 -25.410 26.546 1.00 29.77 593 THR A O 1
ATOM 4386 N N . ALA A 1 594 ? 18.839 -23.220 26.409 1.00 29.77 594 ALA A N 1
ATOM 4387 C CA . ALA A 1 594 ? 20.133 -23.353 25.755 1.00 29.77 594 ALA A CA 1
ATOM 4388 C C . ALA A 1 594 ? 21.137 -24.148 26.608 1.00 29.77 594 ALA A C 1
ATOM 4390 O O . ALA A 1 594 ? 21.264 -23.916 27.809 1.00 29.77 594 ALA A O 1
ATOM 4391 N N . ALA A 1 595 ? 21.891 -25.040 25.963 1.00 25.89 595 ALA A N 1
ATOM 4392 C CA . ALA A 1 595 ? 23.062 -25.691 26.537 1.00 25.89 595 ALA A CA 1
ATOM 4393 C C . ALA A 1 595 ? 24.333 -25.174 25.844 1.00 25.89 595 ALA A C 1
ATOM 4395 O O . ALA A 1 595 ? 24.467 -25.266 24.624 1.00 25.89 595 ALA A O 1
ATOM 4396 N N . ALA A 1 596 ? 25.262 -24.653 26.646 1.00 26.84 596 ALA A N 1
ATOM 4397 C CA . ALA A 1 596 ? 26.683 -24.524 26.326 1.00 26.84 596 ALA A CA 1
ATOM 4398 C C . ALA A 1 596 ? 27.449 -25.721 26.953 1.00 26.84 596 ALA A C 1
ATOM 4400 O O . ALA A 1 596 ? 26.892 -26.412 27.811 1.00 26.84 596 ALA A O 1
ATOM 4401 N N . PRO A 1 597 ? 28.681 -26.028 26.506 1.00 29.22 597 PRO A N 1
ATOM 4402 C CA . PRO A 1 597 ? 29.205 -27.393 26.443 1.00 29.22 597 PRO A CA 1
ATOM 4403 C C . PRO A 1 597 ? 29.853 -27.878 27.748 1.00 29.22 597 PRO A C 1
ATOM 4405 O O . PRO A 1 597 ? 30.494 -27.118 28.469 1.00 29.22 597 PRO A O 1
ATOM 4408 N N . THR A 1 598 ? 29.746 -29.181 28.013 1.00 24.11 598 THR A N 1
ATOM 4409 C CA . THR A 1 598 ? 30.422 -29.870 29.123 1.00 24.11 598 THR A CA 1
ATOM 4410 C C . THR A 1 598 ? 31.775 -30.447 28.710 1.00 24.11 598 THR A C 1
ATOM 4412 O O . THR A 1 598 ? 31.849 -31.227 27.760 1.00 24.11 598 THR A O 1
ATOM 4415 N N . ALA A 1 599 ? 32.808 -30.157 29.505 1.00 25.36 599 ALA A N 1
ATOM 4416 C CA . ALA A 1 599 ? 33.988 -31.002 29.671 1.00 25.36 599 ALA A CA 1
ATOM 4417 C C . ALA A 1 599 ? 33.896 -31.750 31.019 1.00 25.36 599 ALA A C 1
ATOM 4419 O O . ALA A 1 599 ? 33.459 -31.206 32.029 1.00 25.36 599 ALA A O 1
ATOM 4420 N N . THR A 1 600 ? 34.271 -33.024 30.973 1.00 24.50 600 THR A N 1
ATOM 4421 C CA . THR A 1 600 ? 34.203 -34.114 31.965 1.00 24.50 600 THR A CA 1
ATOM 4422 C C . THR A 1 600 ? 34.982 -33.925 33.275 1.00 24.50 600 THR A C 1
ATOM 4424 O O . THR A 1 600 ? 36.147 -33.547 33.215 1.00 24.50 600 THR A O 1
ATOM 4427 N N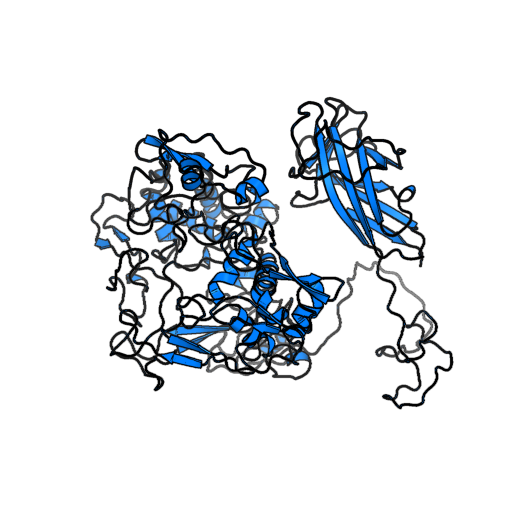 . ALA A 1 601 ? 34.408 -34.369 34.410 1.00 24.30 601 ALA A N 1
ATOM 4428 C CA . ALA A 1 601 ? 34.990 -35.323 35.390 1.00 24.30 601 ALA A CA 1
ATOM 4429 C C . ALA A 1 601 ? 34.024 -35.594 36.590 1.00 24.30 601 ALA A C 1
ATOM 4431 O O . ALA A 1 601 ? 33.140 -34.772 36.823 1.00 24.30 601 ALA A O 1
ATOM 4432 N N . PRO A 1 602 ? 34.130 -36.735 37.319 1.00 32.41 602 PRO A N 1
ATOM 4433 C CA . PRO A 1 602 ? 32.991 -37.391 37.988 1.00 32.41 602 PRO A CA 1
ATOM 4434 C C . PRO A 1 602 ? 33.012 -37.413 39.538 1.00 32.41 602 PRO A C 1
ATOM 4436 O O . PRO A 1 602 ? 34.017 -37.085 40.160 1.00 32.41 602 PRO A O 1
ATOM 4439 N N . THR A 1 603 ? 31.923 -37.966 40.113 1.00 23.80 603 THR A N 1
ATOM 4440 C CA . THR A 1 603 ? 31.680 -38.434 41.513 1.00 23.80 603 THR A CA 1
ATOM 4441 C C . THR A 1 603 ? 31.299 -37.341 42.536 1.00 23.80 603 THR A C 1
ATOM 4443 O O . THR A 1 603 ? 31.877 -36.270 42.516 1.00 23.80 603 THR A O 1
ATOM 4446 N N . ALA A 1 604 ? 30.322 -37.474 43.446 1.00 25.11 604 ALA A N 1
ATOM 4447 C CA . ALA A 1 604 ? 29.610 -38.615 44.028 1.00 25.11 604 ALA A CA 1
ATOM 4448 C C . ALA A 1 604 ? 28.172 -38.224 44.483 1.00 25.11 604 ALA A C 1
ATOM 4450 O O . ALA A 1 604 ? 27.825 -37.050 44.563 1.00 25.11 604 ALA A O 1
ATOM 4451 N N . ALA A 1 605 ? 27.351 -39.242 44.756 1.00 24.25 605 ALA A N 1
ATOM 4452 C CA . ALA A 1 605 ? 25.901 -39.225 44.985 1.00 24.25 605 ALA A CA 1
ATOM 4453 C C . ALA A 1 605 ? 25.429 -38.757 46.377 1.00 24.25 605 ALA A C 1
ATOM 4455 O O . ALA A 1 605 ? 26.098 -39.083 47.348 1.00 24.25 605 ALA A O 1
ATOM 4456 N N . VAL A 1 606 ? 24.221 -38.159 46.456 1.00 24.11 606 VAL A N 1
ATOM 4457 C CA . VAL A 1 606 ? 23.235 -38.168 47.580 1.00 24.11 606 VAL A CA 1
ATOM 4458 C C . VAL A 1 606 ? 21.821 -37.856 46.987 1.00 24.11 606 VAL A C 1
ATOM 4460 O O . VAL A 1 606 ? 21.765 -37.189 45.954 1.00 24.11 606 VAL A O 1
ATOM 4463 N N . PRO A 1 607 ? 20.693 -38.396 47.519 1.00 24.59 607 PRO A N 1
ATOM 4464 C CA . PRO A 1 607 ? 19.546 -38.839 46.721 1.00 24.59 607 PRO A CA 1
ATOM 4465 C C . PRO A 1 607 ? 18.367 -37.855 46.577 1.00 24.59 607 PRO A C 1
ATOM 4467 O O . PRO A 1 607 ? 18.255 -36.828 47.236 1.00 24.59 607 PRO A O 1
ATOM 4470 N N . THR A 1 608 ? 17.474 -38.277 45.684 1.00 31.69 608 THR A N 1
ATOM 4471 C CA . THR A 1 608 ? 16.142 -37.798 45.290 1.00 31.69 608 THR A CA 1
ATOM 4472 C C . THR A 1 608 ? 15.216 -37.263 46.391 1.00 31.69 608 THR A C 1
ATOM 4474 O O . THR A 1 608 ? 14.918 -37.974 47.349 1.00 31.69 608 THR A O 1
ATOM 4477 N N . ALA A 1 609 ? 14.590 -36.111 46.118 1.00 24.44 609 ALA A N 1
ATOM 4478 C CA . ALA A 1 609 ? 13.211 -35.801 46.507 1.00 24.44 609 ALA A CA 1
ATOM 4479 C C . ALA A 1 609 ? 12.546 -34.944 45.407 1.00 24.44 609 ALA A C 1
ATOM 4481 O O . ALA A 1 609 ? 13.159 -34.029 44.864 1.00 24.44 609 ALA A O 1
ATOM 4482 N N . ALA A 1 610 ? 11.321 -35.314 45.034 1.00 27.58 610 ALA A N 1
ATOM 4483 C CA . ALA A 1 610 ? 10.554 -34.772 43.915 1.00 27.58 610 ALA A CA 1
ATOM 4484 C C . ALA A 1 610 ? 10.132 -33.303 44.115 1.00 27.58 610 ALA A C 1
ATOM 4486 O O . ALA A 1 610 ? 9.758 -32.911 45.218 1.00 27.58 610 ALA A O 1
ATOM 4487 N N . VAL A 1 611 ? 10.108 -32.525 43.026 1.00 25.56 611 VAL A N 1
ATOM 4488 C CA . VAL A 1 611 ? 9.472 -31.197 42.970 1.00 25.56 611 VAL A CA 1
ATOM 4489 C C . VAL A 1 611 ? 8.193 -31.301 42.123 1.00 25.56 611 VAL A C 1
ATOM 4491 O O . VAL A 1 611 ? 8.273 -31.774 40.987 1.00 25.56 611 VAL A O 1
ATOM 4494 N N . PRO A 1 612 ? 7.019 -30.896 42.644 1.00 28.39 612 PRO A N 1
ATOM 4495 C CA . PRO A 1 612 ? 5.766 -30.879 41.900 1.00 28.39 612 PRO A CA 1
ATOM 4496 C C . PRO A 1 612 ? 5.681 -29.671 40.952 1.00 28.39 612 PRO A C 1
ATOM 4498 O O . PRO A 1 612 ? 6.226 -28.599 41.202 1.00 28.39 612 PRO A O 1
ATOM 4501 N N . THR A 1 613 ? 4.959 -29.867 39.853 1.00 30.98 613 THR A N 1
ATOM 4502 C CA . THR A 1 613 ? 4.575 -28.876 38.840 1.00 30.98 613 THR A CA 1
ATOM 4503 C C . THR A 1 613 ? 3.777 -27.712 39.443 1.00 30.98 613 THR A C 1
ATOM 4505 O O . THR A 1 613 ? 2.743 -27.942 40.068 1.00 30.98 613 THR A O 1
ATOM 4508 N N . ALA A 1 614 ? 4.226 -26.471 39.230 1.00 33.53 614 ALA A N 1
ATOM 4509 C CA . ALA A 1 614 ? 3.581 -25.264 39.749 1.00 33.53 614 ALA A CA 1
ATOM 4510 C C . ALA A 1 614 ? 2.329 -24.871 38.938 1.00 33.53 614 ALA A C 1
ATOM 4512 O O . ALA A 1 614 ? 2.399 -24.632 37.731 1.00 33.53 614 ALA A O 1
ATOM 4513 N N . ALA A 1 615 ? 1.194 -24.799 39.633 1.00 35.53 615 ALA A N 1
ATOM 4514 C CA . ALA A 1 615 ? -0.054 -24.184 39.192 1.00 35.53 615 ALA A CA 1
ATOM 4515 C C . ALA A 1 615 ? -0.022 -22.653 39.392 1.00 35.53 615 ALA A C 1
ATOM 4517 O O . ALA A 1 615 ? 0.846 -22.126 40.086 1.00 35.53 615 ALA A O 1
ATOM 4518 N N . SER A 1 616 ? -0.982 -21.939 38.794 1.00 33.44 616 SER A N 1
ATOM 4519 C CA . SER A 1 616 ? -1.229 -20.504 39.017 1.00 33.44 616 SER A CA 1
ATOM 4520 C C . SER A 1 616 ? -1.387 -20.169 40.515 1.00 33.44 616 SER A C 1
ATOM 4522 O O . SER A 1 616 ? -1.948 -20.991 41.243 1.00 33.44 616 SER A O 1
ATOM 4524 N N . PRO A 1 617 ? -0.942 -18.988 40.991 1.00 34.06 617 PRO A N 1
ATOM 4525 C CA . PRO A 1 617 ? -0.967 -18.660 42.416 1.00 34.06 617 PRO A CA 1
ATOM 4526 C C . PRO A 1 617 ? -2.409 -18.507 42.926 1.00 34.06 617 PRO A C 1
ATOM 4528 O O . PRO A 1 617 ? -3.238 -17.875 42.271 1.00 34.06 617 PRO A O 1
ATOM 4531 N N . ARG A 1 618 ? -2.694 -19.089 44.096 1.00 42.28 618 ARG A N 1
ATOM 4532 C CA . ARG A 1 618 ? -3.968 -19.004 44.830 1.00 42.28 618 ARG A CA 1
ATOM 4533 C C . ARG A 1 618 ? -3.677 -18.615 46.285 1.00 42.28 618 ARG A C 1
ATOM 4535 O O . ARG A 1 618 ? -2.666 -19.049 46.834 1.00 42.28 618 ARG A O 1
ATOM 4542 N N . CYS A 1 619 ? -4.537 -17.785 46.869 1.00 40.44 619 CYS A N 1
ATOM 4543 C CA . CYS A 1 619 ? -4.570 -17.441 48.294 1.00 40.44 619 CYS A CA 1
ATOM 4544 C C . CYS A 1 619 ? -5.861 -18.083 48.843 1.00 40.44 619 CYS A C 1
ATOM 4546 O O . CYS A 1 619 ? -6.916 -17.862 48.253 1.00 40.44 619 CYS A O 1
ATOM 4548 N N . GLY A 1 620 ? -5.775 -18.927 49.877 1.00 48.53 620 GLY A N 1
ATOM 4549 C CA . GLY A 1 620 ? -6.896 -19.768 50.341 1.00 48.53 620 GLY A CA 1
ATOM 4550 C C . GLY A 1 620 ? -6.929 -21.190 49.749 1.00 48.53 620 GLY A C 1
ATOM 4551 O O . GLY A 1 620 ? -6.092 -21.556 48.921 1.00 48.53 620 GLY A O 1
ATOM 4552 N N . ASP A 1 621 ? -7.879 -22.008 50.211 1.00 47.28 621 ASP A N 1
ATOM 4553 C CA . ASP A 1 621 ? -7.937 -23.488 50.206 1.00 47.28 621 ASP A CA 1
ATOM 4554 C C . ASP A 1 621 ? -7.983 -24.235 48.844 1.00 47.28 621 ASP A C 1
ATOM 4556 O O . ASP A 1 621 ? -8.305 -25.424 48.787 1.00 47.28 621 ASP A O 1
ATOM 4560 N N . ASN A 1 622 ? -7.597 -23.591 47.740 1.00 49.34 622 ASN A N 1
ATOM 4561 C CA . ASN A 1 622 ? -7.636 -24.116 46.369 1.00 49.34 622 ASN A CA 1
ATOM 4562 C C . ASN A 1 622 ? -9.043 -24.391 45.778 1.00 49.34 622 ASN A C 1
ATOM 4564 O O . ASN A 1 622 ? -9.124 -25.049 44.733 1.00 49.34 622 ASN A O 1
ATOM 4568 N N . VAL A 1 623 ? -10.134 -23.842 46.329 1.00 46.44 623 VAL A N 1
ATOM 4569 C CA . VAL A 1 623 ? -11.498 -23.935 45.750 1.00 46.44 623 VAL A CA 1
ATOM 4570 C C . VAL A 1 623 ? -11.930 -22.609 45.073 1.00 46.44 623 VAL A C 1
ATOM 4572 O O . VAL A 1 623 ? -11.255 -21.593 45.195 1.00 46.44 623 VAL A O 1
ATOM 4575 N N . VAL A 1 624 ? -12.976 -22.624 44.230 1.00 39.31 624 VAL A N 1
ATOM 4576 C CA . VAL A 1 624 ? -13.538 -21.435 43.543 1.00 39.31 624 VAL A CA 1
ATOM 4577 C C . VAL A 1 624 ? -14.571 -20.728 44.439 1.00 39.31 624 VAL A C 1
ATOM 4579 O O . VAL A 1 624 ? -15.575 -21.343 44.789 1.00 39.31 624 VAL A O 1
ATOM 4582 N N . ASP A 1 625 ? -14.301 -19.453 44.747 1.00 46.00 625 ASP A N 1
ATOM 4583 C CA . ASP A 1 625 ? -15.157 -18.337 45.201 1.00 46.00 625 ASP A CA 1
ATOM 4584 C C . ASP A 1 625 ? -16.443 -18.640 46.011 1.00 46.00 625 ASP A C 1
ATOM 4586 O O . ASP A 1 625 ? -17.487 -18.995 45.456 1.00 46.00 625 ASP A O 1
ATOM 4590 N N . GLN A 1 626 ? -16.431 -18.324 47.315 1.00 47.78 626 GLN A N 1
ATOM 4591 C CA . GLN A 1 626 ? -17.642 -18.061 48.113 1.00 47.78 626 GLN A CA 1
ATOM 4592 C C . GLN A 1 626 ? -17.593 -16.677 48.781 1.00 47.78 626 GLN A C 1
ATOM 4594 O O . GLN A 1 626 ? -16.531 -16.135 49.064 1.00 47.78 626 GLN A O 1
ATOM 4599 N N . ALA A 1 627 ? -18.764 -16.098 49.057 1.00 43.00 627 ALA A N 1
ATOM 4600 C CA . ALA A 1 627 ? -18.942 -14.681 49.395 1.00 43.00 627 ALA A CA 1
ATOM 4601 C C . ALA A 1 627 ? -18.445 -14.235 50.796 1.00 43.00 627 ALA A C 1
ATOM 4603 O O . ALA A 1 627 ? -18.702 -13.095 51.186 1.00 43.00 627 ALA A O 1
ATOM 4604 N N . ASN A 1 628 ? -17.769 -15.099 51.572 1.00 49.88 628 ASN A N 1
ATOM 4605 C CA . ASN A 1 628 ? -17.585 -14.898 53.019 1.00 49.88 628 ASN A CA 1
ATOM 4606 C C . ASN A 1 628 ? -16.153 -15.152 53.549 1.00 49.88 628 ASN A C 1
ATOM 4608 O O . ASN A 1 628 ? -15.980 -15.225 54.766 1.00 49.88 628 ASN A O 1
ATOM 4612 N N . GLU A 1 629 ? -15.139 -15.337 52.701 1.00 45.38 629 GLU A N 1
ATOM 4613 C CA . GLU A 1 629 ? -13.812 -15.795 53.153 1.00 45.38 629 GLU A CA 1
ATOM 4614 C C . GLU A 1 629 ? -12.857 -14.644 53.544 1.00 45.38 629 GLU A C 1
ATOM 4616 O O . GLU A 1 629 ? -12.892 -13.563 52.957 1.00 45.38 629 GLU A O 1
ATOM 4621 N N . GLN A 1 630 ? -12.017 -14.859 54.568 1.00 47.28 630 GLN A N 1
ATOM 4622 C CA . GLN A 1 630 ? -11.030 -13.894 55.081 1.00 47.28 630 GLN A CA 1
ATOM 4623 C C . GLN A 1 630 ? -9.608 -14.458 54.958 1.00 47.28 630 GLN A C 1
ATOM 4625 O O . GLN A 1 630 ? -9.379 -15.633 55.227 1.00 47.28 630 GLN A O 1
ATOM 4630 N N . CYS A 1 631 ? -8.652 -13.598 54.599 1.00 46.78 631 CYS A N 1
ATOM 4631 C CA . CYS A 1 631 ? -7.236 -13.932 54.438 1.00 46.78 631 CYS A CA 1
ATOM 4632 C C . CYS A 1 631 ? -6.578 -14.339 55.775 1.00 46.78 631 CYS A C 1
ATOM 4634 O O . CYS A 1 631 ? -6.599 -13.560 56.729 1.00 46.78 631 CYS A O 1
ATOM 4636 N N . ASP A 1 632 ? -5.956 -15.521 55.839 1.00 49.34 632 ASP A N 1
ATOM 4637 C CA . ASP A 1 632 ? -5.358 -16.095 57.060 1.00 49.34 632 ASP A CA 1
ATOM 4638 C C . ASP A 1 632 ? -3.862 -15.764 57.263 1.00 49.34 632 ASP A C 1
ATOM 4640 O O . ASP A 1 632 ? -3.282 -16.095 58.297 1.00 49.34 632 ASP A O 1
ATOM 4644 N N . GLY A 1 633 ? -3.250 -15.034 56.323 1.00 46.50 633 GLY A N 1
ATOM 4645 C CA . GLY A 1 633 ? -1.927 -14.424 56.487 1.00 46.50 633 GLY A CA 1
ATOM 4646 C C . GLY A 1 633 ? -0.728 -15.321 56.159 1.00 46.50 633 GLY A C 1
ATOM 4647 O O . GLY A 1 633 ? 0.388 -14.975 56.548 1.00 46.50 633 GLY A O 1
ATOM 4648 N N . ALA A 1 634 ? -0.920 -16.439 55.449 1.00 45.22 634 ALA A N 1
ATOM 4649 C CA . ALA A 1 634 ? 0.173 -17.292 54.973 1.00 45.22 634 ALA A CA 1
ATOM 4650 C C . ALA A 1 634 ? 0.306 -17.260 53.435 1.00 45.22 634 ALA A C 1
ATOM 4652 O O . ALA A 1 634 ? -0.436 -17.924 52.714 1.00 45.22 634 ALA A O 1
ATOM 4653 N N . ASP A 1 635 ? 1.286 -16.507 52.922 1.00 45.50 635 ASP A N 1
ATOM 4654 C CA . ASP A 1 635 ? 1.536 -16.380 51.478 1.00 45.50 635 ASP A CA 1
ATOM 4655 C C . ASP A 1 635 ? 2.373 -17.558 50.919 1.00 45.50 635 ASP A C 1
ATOM 4657 O O . ASP A 1 635 ? 3.306 -18.052 51.561 1.00 45.50 635 ASP A O 1
ATOM 4661 N N . SER A 1 636 ? 2.098 -17.989 49.678 1.00 48.22 636 SER A N 1
ATOM 4662 C CA . SER A 1 636 ? 2.988 -18.902 48.933 1.00 48.22 636 SER A CA 1
ATOM 4663 C C . SER A 1 636 ? 4.244 -18.169 48.436 1.00 48.22 636 SER A C 1
ATOM 4665 O O . SER A 1 636 ? 4.182 -16.987 48.104 1.00 48.22 636 SER A O 1
ATOM 4667 N N . ALA A 1 637 ? 5.369 -18.877 48.255 1.00 50.53 637 ALA A N 1
ATOM 4668 C CA . ALA A 1 637 ? 6.647 -18.312 47.778 1.00 50.53 637 ALA A CA 1
ATOM 4669 C C . ALA A 1 637 ? 6.590 -17.606 46.398 1.00 50.53 637 ALA A C 1
ATOM 4671 O O . ALA A 1 637 ? 7.568 -17.002 45.966 1.00 50.53 637 ALA A O 1
ATOM 4672 N N . SER A 1 638 ? 5.452 -17.685 45.704 1.00 48.66 638 SER A N 1
ATOM 4673 C CA . SER A 1 638 ? 5.190 -17.052 44.407 1.00 48.66 638 SER A CA 1
ATOM 4674 C C . SER A 1 638 ? 4.401 -15.731 44.483 1.00 48.66 638 SER A C 1
ATOM 4676 O O . SER A 1 638 ? 4.183 -15.103 43.449 1.00 48.66 638 SER A O 1
ATOM 4678 N N . CYS A 1 639 ? 4.011 -15.275 45.682 1.00 47.19 639 CYS A N 1
ATOM 4679 C CA . CYS A 1 639 ? 3.305 -14.011 45.923 1.00 47.19 639 CYS A CA 1
ATOM 4680 C C . CYS A 1 639 ? 4.104 -13.169 46.940 1.00 47.19 639 CYS A C 1
ATOM 4682 O O . CYS A 1 639 ? 4.098 -13.442 48.135 1.00 47.19 639 CYS A O 1
ATOM 4684 N N . ALA A 1 640 ? 4.867 -12.182 46.462 1.00 51.31 640 ALA A N 1
ATOM 4685 C CA . ALA A 1 640 ? 5.734 -11.362 47.311 1.00 51.31 640 ALA A CA 1
ATOM 4686 C C . ALA A 1 640 ? 4.957 -10.174 47.909 1.00 51.31 640 ALA A C 1
ATOM 4688 O O . ALA A 1 640 ? 4.938 -9.083 47.338 1.00 51.31 640 ALA A O 1
ATOM 4689 N N . GLY A 1 641 ? 4.302 -10.401 49.050 1.00 54.16 641 GLY A N 1
ATOM 4690 C CA . GLY A 1 641 ? 3.615 -9.381 49.848 1.00 54.16 641 GLY A CA 1
ATOM 4691 C C . GLY A 1 641 ? 2.283 -9.877 50.413 1.00 54.16 641 GLY A C 1
ATOM 4692 O O . GLY A 1 641 ? 1.632 -10.702 49.782 1.00 54.16 641 GLY A O 1
ATOM 4693 N N . ALA A 1 642 ? 1.880 -9.325 51.565 1.00 52.44 642 ALA A N 1
ATOM 4694 C CA . ALA A 1 642 ? 0.660 -9.718 52.271 1.00 52.44 642 ALA A CA 1
ATOM 4695 C C . ALA A 1 642 ? -0.576 -9.658 51.352 1.00 52.44 642 ALA A C 1
ATOM 4697 O O . ALA A 1 642 ? -0.852 -8.625 50.730 1.00 52.44 642 ALA A O 1
ATOM 4698 N N . CYS A 1 643 ? -1.295 -10.778 51.273 1.00 52.09 643 CYS A N 1
ATOM 4699 C CA . CYS A 1 643 ? -2.482 -10.979 50.443 1.00 52.09 643 CYS A CA 1
ATOM 4700 C C . CYS A 1 643 ? -3.559 -9.882 50.664 1.00 52.09 643 CYS A C 1
ATOM 4702 O O . CYS A 1 643 ? -3.774 -9.382 51.774 1.00 52.09 643 CYS A O 1
ATOM 4704 N N . ARG A 1 644 ? -4.196 -9.431 49.569 1.00 55.91 644 ARG A N 1
ATOM 4705 C CA . ARG A 1 644 ? -5.219 -8.367 49.591 1.00 55.91 644 ARG A CA 1
ATOM 4706 C C . ARG A 1 644 ? -6.550 -8.885 50.141 1.00 55.91 644 ARG A C 1
ATOM 4708 O O . ARG A 1 644 ? -6.829 -10.077 50.107 1.00 55.91 644 ARG A O 1
ATOM 4715 N N . THR A 1 645 ? -7.418 -7.968 50.578 1.00 53.31 645 THR A N 1
ATOM 4716 C CA . THR A 1 645 ? -8.766 -8.283 51.097 1.00 53.31 645 THR A CA 1
ATOM 4717 C C . THR A 1 645 ? -9.703 -8.935 50.075 1.00 53.31 645 THR A C 1
ATOM 4719 O O . THR A 1 645 ? -10.763 -9.408 50.461 1.00 53.31 645 THR A O 1
ATOM 4722 N N . ASP A 1 646 ? -9.345 -8.932 48.789 1.00 56.56 646 ASP A N 1
ATOM 4723 C CA . ASP A 1 646 ? -10.060 -9.599 47.694 1.00 56.56 646 ASP A CA 1
ATOM 4724 C C . ASP A 1 646 ? -9.386 -10.915 47.250 1.00 56.56 646 ASP A C 1
ATOM 4726 O O . ASP A 1 646 ? -9.668 -11.418 46.166 1.00 56.56 646 ASP A O 1
ATOM 4730 N N . CYS A 1 647 ? -8.466 -11.449 48.063 1.00 49.72 647 CYS A N 1
ATOM 4731 C CA . CYS A 1 647 ? -7.704 -12.674 47.802 1.00 49.72 647 CYS A CA 1
ATOM 4732 C C . CYS A 1 647 ? -6.872 -12.651 46.503 1.00 49.72 647 CYS A C 1
ATOM 4734 O O . CYS A 1 647 ? -6.491 -13.701 45.980 1.00 49.72 647 CYS A O 1
ATOM 4736 N N . THR A 1 648 ? -6.529 -11.458 45.996 1.00 52.97 648 THR A N 1
ATOM 4737 C CA . THR A 1 648 ? -5.620 -11.289 44.852 1.00 52.97 648 THR A CA 1
ATOM 4738 C C . THR A 1 648 ? -4.189 -10.960 45.285 1.00 52.97 648 THR A C 1
ATOM 4740 O O . THR A 1 648 ? -3.950 -10.245 46.264 1.00 52.97 648 THR A O 1
ATOM 4743 N N . CYS A 1 649 ? -3.204 -11.450 44.524 1.00 46.84 649 CYS A N 1
ATOM 4744 C CA . CYS A 1 649 ? -1.823 -10.996 44.674 1.00 46.84 649 CYS A CA 1
ATOM 4745 C C . CYS A 1 649 ? -1.706 -9.518 44.252 1.00 46.84 649 CYS A C 1
ATOM 4747 O O . CYS A 1 649 ? -2.274 -9.126 43.224 1.00 46.84 649 CYS A O 1
ATOM 4749 N N . PRO A 1 650 ? -0.940 -8.679 44.976 1.00 51.72 650 PRO A N 1
ATOM 4750 C CA . PRO A 1 650 ? -0.587 -7.357 44.475 1.00 51.72 650 PRO A CA 1
ATOM 4751 C C . PRO A 1 650 ? 0.152 -7.481 43.125 1.00 51.72 650 PRO A C 1
ATOM 4753 O O . PRO A 1 650 ? 0.876 -8.455 42.905 1.00 51.72 650 PRO A O 1
ATOM 4756 N N . PRO A 1 651 ? -0.029 -6.524 42.193 1.00 49.34 651 PRO A N 1
ATOM 4757 C CA . PRO A 1 651 ? 0.606 -6.587 40.881 1.00 49.34 651 PRO A CA 1
ATOM 4758 C C . PRO A 1 651 ? 2.128 -6.664 41.030 1.00 49.34 651 PRO A C 1
ATOM 4760 O O . PRO A 1 651 ? 2.712 -5.909 41.809 1.00 49.34 651 PRO A O 1
ATOM 4763 N N . SER A 1 652 ? 2.764 -7.563 40.272 1.00 49.72 652 SER A N 1
ATOM 4764 C CA . SER A 1 652 ? 4.219 -7.731 40.280 1.00 49.72 652 SER A CA 1
ATOM 4765 C C . SER A 1 652 ? 4.919 -6.387 40.037 1.00 49.72 652 SER A C 1
ATOM 4767 O O . SER A 1 652 ? 4.459 -5.614 39.185 1.00 49.72 652 SER A O 1
ATOM 4769 N N . PRO A 1 653 ? 6.030 -6.084 40.737 1.00 52.94 653 PRO A N 1
ATOM 4770 C CA . PRO A 1 653 ? 6.780 -4.861 40.491 1.00 52.94 653 PRO A CA 1
ATOM 4771 C C . PRO A 1 653 ? 7.163 -4.789 39.011 1.00 52.94 653 PRO A C 1
ATOM 4773 O O . PRO A 1 653 ? 7.783 -5.714 38.484 1.00 52.94 653 PRO A O 1
ATOM 4776 N N . ARG A 1 654 ? 6.788 -3.702 38.323 1.00 59.62 654 ARG A N 1
ATOM 4777 C CA . ARG A 1 654 ? 7.212 -3.468 36.933 1.00 59.62 654 ARG A CA 1
ATOM 4778 C C . ARG A 1 654 ? 8.740 -3.551 36.862 1.00 59.62 654 ARG A C 1
ATOM 4780 O O . ARG A 1 654 ? 9.420 -3.035 37.749 1.00 59.62 654 ARG A O 1
ATOM 4787 N N . ALA A 1 655 ? 9.288 -4.201 35.838 1.00 75.81 655 ALA A N 1
ATOM 4788 C CA . ALA A 1 655 ? 10.724 -4.133 35.585 1.00 75.81 655 ALA A CA 1
ATOM 4789 C C . ALA A 1 655 ? 11.121 -2.664 35.357 1.00 75.81 655 ALA A C 1
ATOM 4791 O O . ALA A 1 655 ? 10.378 -1.927 34.707 1.00 75.81 655 ALA A O 1
ATOM 4792 N N . ALA A 1 656 ? 12.257 -2.239 35.914 1.00 82.75 656 ALA A N 1
ATOM 4793 C CA . ALA A 1 656 ? 12.790 -0.914 35.634 1.00 82.75 656 ALA A CA 1
ATOM 4794 C C . ALA A 1 656 ? 13.268 -0.876 34.178 1.00 82.75 656 ALA A C 1
ATOM 4796 O O . ALA A 1 656 ? 14.032 -1.742 33.751 1.00 82.75 656 ALA A O 1
ATOM 4797 N N . VAL A 1 657 ? 12.801 0.109 33.417 1.00 88.19 657 VAL A N 1
ATOM 4798 C CA . VAL A 1 657 ? 13.127 0.289 32.001 1.00 88.19 657 VAL A CA 1
ATOM 4799 C C . VAL A 1 657 ? 13.638 1.706 31.799 1.00 88.19 657 VAL A C 1
ATOM 4801 O O . VAL A 1 657 ? 13.010 2.667 32.250 1.00 88.19 657 VAL A O 1
ATOM 4804 N N . GLY A 1 658 ? 14.763 1.831 31.098 1.00 89.81 658 GLY A N 1
ATOM 4805 C CA . GLY A 1 658 ? 15.237 3.100 30.563 1.00 89.81 658 GLY A CA 1
ATOM 4806 C C . GLY A 1 658 ? 15.158 3.108 29.043 1.00 89.81 658 GLY A C 1
ATOM 4807 O O . GLY A 1 658 ? 15.569 2.149 28.394 1.00 89.81 658 GLY A O 1
ATOM 4808 N N . VAL A 1 659 ? 14.632 4.189 28.477 1.00 92.25 659 VAL A N 1
ATOM 4809 C CA . VAL A 1 659 ? 14.511 4.391 27.029 1.00 92.25 659 VAL A CA 1
ATOM 4810 C C . VAL A 1 659 ? 15.217 5.685 26.662 1.00 92.25 659 VAL A C 1
ATOM 4812 O O . VAL A 1 659 ? 14.945 6.723 27.263 1.00 92.25 659 VAL A O 1
ATOM 4815 N N . VAL A 1 660 ? 16.108 5.638 25.671 1.00 95.44 660 VAL A N 1
ATOM 4816 C CA . VAL A 1 660 ? 16.664 6.853 25.062 1.00 95.44 660 VAL A CA 1
ATOM 4817 C C . VAL A 1 660 ? 15.586 7.436 24.141 1.00 95.44 660 VAL A C 1
ATOM 4819 O O . VAL A 1 660 ? 15.260 6.857 23.106 1.00 95.44 660 VAL A O 1
ATOM 4822 N N . GLU A 1 661 ? 14.969 8.537 24.564 1.00 94.19 661 GLU A N 1
ATOM 4823 C CA . GLU A 1 661 ? 13.846 9.187 23.874 1.00 94.19 661 GLU A CA 1
ATOM 4824 C C . GLU A 1 661 ? 14.283 10.170 22.796 1.00 94.19 661 GLU A C 1
ATOM 4826 O O . GLU A 1 661 ? 13.495 10.468 21.905 1.00 94.19 661 GLU A O 1
ATOM 4831 N N . ALA A 1 662 ? 15.493 10.711 22.935 1.00 93.94 662 ALA A N 1
ATOM 4832 C CA . ALA A 1 662 ? 16.107 11.612 21.975 1.00 93.94 662 ALA A CA 1
ATOM 4833 C C . ALA A 1 662 ? 17.631 11.561 22.082 1.00 93.94 662 ALA A C 1
ATOM 4835 O O . ALA A 1 662 ? 18.166 11.478 23.193 1.00 93.94 662 ALA A O 1
ATOM 4836 N N . ASP A 1 663 ? 18.317 11.681 20.956 1.00 96.31 663 ASP A N 1
ATOM 4837 C CA . ASP A 1 663 ? 19.724 12.008 20.847 1.00 96.31 663 ASP A CA 1
ATOM 4838 C C . ASP A 1 663 ? 20.001 12.971 19.685 1.00 96.31 663 ASP A C 1
ATOM 4840 O O . ASP A 1 663 ? 19.408 12.929 18.622 1.00 96.31 663 ASP A O 1
ATOM 4844 N N . ALA A 1 664 ? 20.905 13.919 19.890 1.00 94.19 664 ALA A N 1
ATOM 4845 C CA . ALA A 1 664 ? 21.247 14.869 18.838 1.00 94.19 664 ALA A CA 1
ATOM 4846 C C . ALA A 1 664 ? 22.682 15.329 18.992 1.00 94.19 664 ALA A C 1
ATOM 4848 O O . ALA A 1 664 ? 23.164 15.506 20.109 1.00 94.19 664 ALA A O 1
ATOM 4849 N N . MET A 1 665 ? 23.360 15.587 17.878 1.00 93.75 665 MET A N 1
ATOM 4850 C CA . MET A 1 665 ? 24.644 16.279 17.912 1.00 93.75 665 MET A CA 1
ATOM 4851 C C . MET A 1 665 ? 24.509 17.742 17.507 1.00 93.75 665 MET A C 1
ATOM 4853 O O . MET A 1 665 ? 23.614 18.135 16.761 1.00 93.75 665 MET A O 1
ATOM 4857 N N . VAL A 1 666 ? 25.427 18.565 17.990 1.00 93.25 666 VAL A N 1
ATOM 4858 C CA . VAL A 1 666 ? 25.580 19.950 17.554 1.00 93.25 666 VAL A CA 1
ATOM 4859 C C . VAL A 1 666 ? 27.010 20.176 17.106 1.00 93.25 666 VAL A C 1
ATOM 4861 O O . VAL A 1 666 ? 27.944 19.576 17.630 1.00 93.25 666 VAL A O 1
ATOM 4864 N N . ASN A 1 667 ? 27.187 21.058 16.128 1.00 93.00 667 ASN A N 1
ATOM 4865 C CA . ASN A 1 667 ? 28.490 21.337 15.545 1.00 93.00 667 ASN A CA 1
ATOM 4866 C C . ASN A 1 667 ? 28.752 22.843 15.535 1.00 93.00 667 ASN A C 1
ATOM 4868 O O . ASN A 1 667 ? 28.061 23.595 14.841 1.00 93.00 667 ASN A O 1
ATOM 4872 N N . ALA A 1 668 ? 29.774 23.275 16.275 1.00 91.38 668 ALA A N 1
ATOM 4873 C CA . ALA A 1 668 ? 30.147 24.681 16.390 1.00 91.38 668 ALA A CA 1
ATOM 4874 C C . ALA A 1 668 ? 30.592 25.301 15.052 1.00 91.38 668 ALA A C 1
ATOM 4876 O O . ALA A 1 668 ? 30.429 26.504 14.861 1.00 91.38 668 ALA A O 1
ATOM 4877 N N . ALA A 1 669 ? 31.087 24.502 14.097 1.00 88.25 669 ALA A N 1
ATOM 4878 C CA . ALA A 1 669 ? 31.433 24.984 12.757 1.00 88.25 669 ALA A CA 1
ATOM 4879 C C . ALA A 1 669 ? 30.202 25.286 11.883 1.00 88.25 669 ALA A C 1
ATOM 4881 O O . ALA A 1 669 ? 30.297 26.049 10.923 1.00 88.25 669 ALA A O 1
ATOM 4882 N N . THR A 1 670 ? 29.034 24.720 12.204 1.00 86.31 670 THR A N 1
ATOM 4883 C CA . THR A 1 670 ? 27.767 24.978 11.498 1.00 86.31 670 THR A CA 1
ATOM 4884 C C . THR A 1 670 ? 26.657 25.327 12.492 1.00 86.31 670 THR A C 1
ATOM 4886 O O . THR A 1 670 ? 25.698 24.567 12.643 1.00 86.31 670 THR A O 1
ATOM 4889 N N . PRO A 1 671 ? 26.746 26.480 13.177 1.00 86.75 671 PRO A N 1
ATOM 4890 C CA . PRO A 1 671 ? 26.026 26.710 14.428 1.00 86.75 671 PRO A CA 1
ATOM 4891 C C . PRO A 1 671 ? 24.505 26.880 14.288 1.00 86.75 671 PRO A C 1
ATOM 4893 O O . PRO A 1 671 ? 23.806 26.871 15.294 1.00 86.75 671 PRO A O 1
ATOM 4896 N N . ALA A 1 672 ? 23.989 27.044 13.066 1.00 83.94 672 ALA A N 1
ATOM 4897 C CA . ALA A 1 672 ? 22.558 27.168 12.774 1.00 83.94 672 ALA A CA 1
ATOM 4898 C C . ALA A 1 672 ? 21.913 25.880 12.225 1.00 83.94 672 ALA A C 1
ATOM 4900 O O . ALA A 1 672 ? 20.713 25.874 11.979 1.00 83.94 672 ALA A O 1
ATOM 4901 N N . LYS A 1 673 ? 22.686 24.810 11.987 1.00 77.88 673 LYS A N 1
ATOM 4902 C CA . LYS A 1 673 ? 22.158 23.547 11.449 1.00 77.88 673 LYS A CA 1
ATOM 4903 C C . LYS A 1 673 ? 21.827 22.589 12.590 1.00 77.88 673 LYS A C 1
ATOM 4905 O O . LYS A 1 673 ? 22.701 22.319 13.414 1.00 77.88 673 LYS A O 1
ATOM 4910 N N . SER A 1 674 ? 20.606 22.060 12.596 1.00 82.50 674 SER A N 1
ATOM 4911 C CA . SER A 1 674 ? 20.252 20.899 13.416 1.00 82.50 674 SER A CA 1
ATOM 4912 C C . SER A 1 674 ? 20.853 19.629 12.812 1.00 82.50 674 SER A C 1
ATOM 4914 O O . SER A 1 674 ? 21.052 19.540 11.594 1.00 82.50 674 SER A O 1
ATOM 4916 N N . LYS A 1 675 ? 21.189 18.667 13.670 1.00 79.56 675 LYS A N 1
ATOM 4917 C CA . LYS A 1 675 ? 21.702 17.345 13.286 1.00 79.56 675 LYS A CA 1
ATOM 4918 C C . LYS A 1 675 ? 20.973 16.207 14.007 1.00 79.56 675 LYS A C 1
ATOM 4920 O O . LYS A 1 675 ? 21.510 15.108 14.042 1.00 79.56 675 LYS A O 1
ATOM 4925 N N . GLY A 1 676 ? 19.769 16.464 14.527 1.00 74.44 676 GLY A N 1
ATOM 4926 C CA . GLY A 1 676 ? 18.882 15.440 15.091 1.00 74.44 676 GLY A CA 1
ATOM 4927 C C . GLY A 1 676 ? 18.682 14.208 14.201 1.00 74.44 676 GLY A C 1
ATOM 4928 O O . GLY A 1 676 ? 18.937 13.114 14.665 1.00 74.44 676 GLY A O 1
ATOM 4929 N N . PRO A 1 677 ? 18.349 14.336 12.900 1.00 75.38 677 PRO A N 1
ATOM 4930 C CA . PRO A 1 677 ? 18.094 13.166 12.047 1.00 75.38 677 PRO A CA 1
ATOM 4931 C C . PRO A 1 677 ? 19.367 12.439 11.561 1.00 75.38 677 PRO A C 1
ATOM 4933 O O . PRO A 1 677 ? 19.319 11.631 10.637 1.00 75.38 677 PRO A O 1
ATOM 4936 N N . SER A 1 678 ? 20.545 12.768 12.097 1.00 84.88 678 SER A N 1
ATOM 4937 C CA . SER A 1 678 ? 21.809 12.169 11.662 1.00 84.88 678 SER A CA 1
ATOM 4938 C C . SER A 1 678 ? 22.003 10.816 12.331 1.00 84.88 678 SER A C 1
ATOM 4940 O O . SER A 1 678 ? 22.210 10.792 13.533 1.00 84.88 678 SER A O 1
ATOM 4942 N N . ALA A 1 679 ? 22.143 9.736 11.551 1.00 90.44 679 ALA A N 1
ATOM 4943 C CA . ALA A 1 679 ? 22.476 8.375 12.018 1.00 90.44 679 ALA A CA 1
ATOM 4944 C C . ALA A 1 679 ? 23.802 8.241 12.813 1.00 90.44 679 ALA A C 1
ATOM 4946 O O . ALA A 1 679 ? 24.232 7.138 13.166 1.00 90.44 679 ALA A O 1
ATOM 4947 N N . ARG A 1 680 ? 24.521 9.348 13.029 1.00 92.56 680 ARG A N 1
ATOM 4948 C CA . ARG A 1 680 ? 25.802 9.409 13.735 1.00 92.56 680 ARG A CA 1
ATOM 4949 C C . ARG A 1 680 ? 25.865 10.635 14.634 1.00 92.56 680 ARG A C 1
ATOM 4951 O O . ARG A 1 680 ? 25.584 11.752 14.191 1.00 92.56 680 ARG A O 1
ATOM 4958 N N . LEU A 1 681 ? 26.365 10.412 15.842 1.00 95.81 681 LEU A N 1
ATOM 4959 C CA . LEU A 1 681 ? 26.711 11.427 16.824 1.00 95.81 681 LEU A CA 1
ATOM 4960 C C . LEU A 1 681 ? 28.224 11.636 16.807 1.00 95.81 681 LEU A C 1
ATOM 4962 O O . LEU A 1 681 ? 28.989 10.736 17.160 1.00 95.81 681 LEU A O 1
ATOM 4966 N N . GLU A 1 682 ? 28.665 12.815 16.379 1.00 94.56 682 GLU A N 1
ATOM 4967 C CA . GLU A 1 682 ? 30.082 13.179 16.408 1.00 94.56 682 GLU A CA 1
ATOM 4968 C C . GLU A 1 682 ? 30.403 13.966 17.678 1.00 94.56 682 GLU A C 1
ATOM 4970 O O . GLU A 1 682 ? 29.709 14.930 18.003 1.00 94.56 682 GLU A O 1
ATOM 4975 N N . VAL A 1 683 ? 31.482 13.586 18.361 1.00 96.25 683 VAL A N 1
ATOM 4976 C CA . VAL A 1 683 ? 31.963 14.267 19.568 1.00 96.25 683 VAL A CA 1
ATOM 4977 C C . VAL A 1 683 ? 33.435 14.610 19.386 1.00 96.25 683 VAL A C 1
ATOM 4979 O O . VAL A 1 683 ? 34.265 13.724 19.176 1.00 96.25 683 VAL A O 1
ATOM 4982 N N . ASP A 1 684 ? 33.754 15.901 19.435 1.00 94.94 684 ASP A N 1
ATOM 4983 C CA . ASP A 1 684 ? 35.046 16.445 19.001 1.00 94.94 684 ASP A CA 1
ATOM 4984 C C . ASP A 1 684 ? 35.366 17.749 19.749 1.00 94.94 684 ASP A C 1
ATOM 4986 O O . ASP A 1 684 ? 34.463 18.521 20.072 1.00 94.94 684 ASP A O 1
ATOM 4990 N N . GLY A 1 685 ? 36.644 18.004 20.012 1.00 92.75 685 GLY A N 1
ATOM 4991 C CA . GLY A 1 685 ? 37.145 19.232 20.621 1.00 92.75 685 GLY A CA 1
ATOM 4992 C C . GLY A 1 685 ? 37.520 20.328 19.615 1.00 92.75 685 GLY A C 1
ATOM 4993 O O . GLY A 1 685 ? 37.674 21.479 20.024 1.00 92.75 685 GLY A O 1
ATOM 4994 N N . SER A 1 686 ? 37.681 20.026 18.314 1.00 89.56 686 SER A N 1
ATOM 4995 C CA . SER A 1 686 ? 37.980 21.050 17.296 1.00 89.56 686 SER A CA 1
ATOM 4996 C C . SER A 1 686 ? 37.645 20.627 15.847 1.00 89.56 686 SER A C 1
ATOM 4998 O O . SER A 1 686 ? 38.346 19.793 15.278 1.00 89.56 686 SER A O 1
ATOM 5000 N N . PRO A 1 687 ? 36.652 21.261 15.186 1.00 90.25 687 PRO A N 1
ATOM 5001 C CA . PRO A 1 687 ? 35.686 22.180 15.781 1.00 90.25 687 PRO A CA 1
ATOM 5002 C C . PRO A 1 687 ? 34.857 21.458 16.845 1.00 90.25 687 PRO A C 1
ATOM 5004 O O . PRO A 1 687 ? 34.578 20.270 16.708 1.00 90.25 687 PRO A O 1
ATOM 5007 N N . VAL A 1 688 ? 34.455 22.187 17.887 1.00 94.75 688 VAL A N 1
ATOM 5008 C CA . VAL A 1 688 ? 33.710 21.612 19.013 1.00 94.75 688 VAL A CA 1
ATOM 5009 C C . VAL A 1 688 ? 32.398 20.989 18.532 1.00 94.75 688 VAL A C 1
ATOM 5011 O O . VAL A 1 688 ? 31.590 21.648 17.863 1.00 94.75 688 VAL A O 1
ATOM 5014 N N . LYS A 1 689 ? 32.184 19.725 18.895 1.00 96.00 689 LYS A N 1
ATOM 5015 C CA . LYS A 1 689 ? 30.947 18.979 18.669 1.00 96.00 689 LYS A CA 1
ATOM 5016 C C . LYS A 1 689 ? 30.553 18.253 19.942 1.00 96.00 689 LYS A C 1
ATOM 5018 O O . LYS A 1 689 ? 31.377 17.566 20.547 1.00 96.00 689 LYS A O 1
ATOM 5023 N N . HIS A 1 690 ? 29.289 18.392 20.314 1.00 97.12 690 HIS A N 1
ATOM 5024 C CA . HIS A 1 690 ? 28.706 17.720 21.471 1.00 97.12 690 HIS A CA 1
ATOM 5025 C C . HIS A 1 690 ? 27.550 16.844 21.017 1.00 97.12 690 HIS A C 1
ATOM 5027 O O . HIS A 1 690 ? 26.840 17.208 20.078 1.00 97.12 690 HIS A O 1
ATOM 5033 N N . ALA A 1 691 ? 27.335 15.738 21.719 1.00 97.12 691 ALA A N 1
ATOM 5034 C CA . ALA A 1 691 ? 26.127 14.937 21.595 1.00 97.12 691 ALA A CA 1
ATOM 5035 C C . ALA A 1 691 ? 25.276 15.077 22.859 1.00 97.12 691 ALA A C 1
ATOM 5037 O O . ALA A 1 691 ? 25.808 15.128 23.961 1.00 97.12 691 ALA A O 1
ATOM 5038 N N . PHE A 1 692 ? 23.962 15.136 22.709 1.00 97.69 692 PHE A N 1
ATOM 5039 C CA . PHE A 1 692 ? 22.995 15.236 23.793 1.00 97.69 692 PHE A CA 1
ATOM 5040 C C . PHE A 1 692 ? 22.094 14.013 23.778 1.00 97.69 692 PHE A C 1
ATOM 5042 O O . PHE A 1 692 ? 21.773 13.510 22.708 1.00 97.69 692 PHE A O 1
ATOM 5049 N N . PHE A 1 693 ? 21.672 13.563 24.955 1.00 98.00 693 PHE A N 1
ATOM 5050 C CA . PHE A 1 693 ? 20.784 12.416 25.130 1.00 98.00 693 PHE A CA 1
ATOM 5051 C C . PHE A 1 693 ? 19.687 12.768 26.126 1.00 98.00 693 PHE A C 1
ATOM 5053 O O . PHE A 1 693 ? 19.968 13.371 27.162 1.00 98.00 693 PHE A O 1
ATOM 5060 N N . ARG A 1 694 ? 18.446 12.373 25.842 1.00 97.38 694 ARG A N 1
ATOM 5061 C CA . ARG A 1 694 ? 17.322 12.425 26.781 1.00 97.38 694 ARG A CA 1
ATOM 5062 C C . ARG A 1 694 ? 16.822 11.014 27.017 1.00 97.38 694 ARG A C 1
ATOM 5064 O O . ARG A 1 694 ? 16.453 10.313 26.080 1.00 97.38 694 ARG A O 1
ATOM 5071 N N . VAL A 1 695 ? 16.805 10.604 28.274 1.00 96.94 695 VAL A N 1
ATOM 5072 C CA . VAL A 1 695 ? 16.448 9.255 28.702 1.00 96.94 695 VAL A CA 1
ATOM 5073 C C . VAL A 1 695 ? 15.242 9.328 29.622 1.00 96.94 695 VAL A C 1
ATOM 5075 O O . VAL A 1 695 ? 15.263 10.067 30.605 1.00 96.94 695 VAL A O 1
ATOM 5078 N N . ARG A 1 696 ? 14.213 8.524 29.354 1.00 95.75 696 ARG A N 1
ATOM 5079 C CA . ARG A 1 696 ? 13.124 8.284 30.304 1.00 95.75 696 ARG A CA 1
ATOM 5080 C C . ARG A 1 696 ? 13.377 6.995 31.061 1.00 95.75 696 ARG A C 1
ATOM 5082 O O . ARG A 1 696 ? 13.513 5.936 30.456 1.00 95.75 696 ARG A O 1
ATOM 5089 N N . VAL A 1 697 ? 13.374 7.093 32.381 1.00 94.00 697 VAL A N 1
ATOM 5090 C CA . VAL A 1 697 ? 13.410 5.964 33.308 1.00 94.00 697 VAL A CA 1
ATOM 5091 C C . VAL A 1 697 ? 12.015 5.776 33.894 1.00 94.00 697 VAL A C 1
ATOM 5093 O O . VAL A 1 697 ? 11.371 6.741 34.310 1.00 94.00 697 VAL A O 1
ATOM 5096 N N . SER A 1 698 ? 11.529 4.539 33.893 1.00 90.38 698 SER A N 1
ATOM 5097 C CA . SER A 1 698 ? 10.230 4.179 34.459 1.00 90.38 698 SER A CA 1
ATOM 5098 C C . SER A 1 698 ? 10.273 2.808 35.123 1.00 90.38 698 SER A C 1
ATOM 5100 O O . SER A 1 698 ? 11.066 1.947 34.739 1.00 90.38 698 SER A O 1
ATOM 5102 N N . GLY A 1 699 ? 9.392 2.577 36.095 1.00 83.44 699 GLY A N 1
ATOM 5103 C CA . GLY A 1 699 ? 9.308 1.287 36.764 1.00 83.44 699 GLY A CA 1
ATOM 5104 C C . GLY A 1 699 ? 10.427 1.053 37.773 1.00 83.44 699 GLY A C 1
ATOM 5105 O O . GLY A 1 699 ? 10.697 -0.095 38.077 1.00 83.44 699 GLY A O 1
ATOM 5106 N N . VAL A 1 700 ? 11.071 2.085 38.318 1.00 84.56 700 VAL A N 1
ATOM 5107 C CA . VAL A 1 700 ? 11.962 2.001 39.488 1.00 84.56 700 VAL A CA 1
ATOM 5108 C C . VAL A 1 700 ? 11.123 1.959 40.771 1.00 84.56 700 VAL A C 1
ATOM 5110 O O . VAL A 1 700 ? 11.297 1.057 41.597 1.00 84.56 700 VAL A O 1
ATOM 5113 N N . GLY A 1 701 ? 10.118 2.835 40.895 1.00 83.88 701 GLY A N 1
ATOM 5114 C CA . GLY A 1 701 ? 9.273 2.928 42.091 1.00 83.88 701 GLY A CA 1
ATOM 5115 C C . GLY A 1 701 ? 10.075 3.299 43.346 1.00 83.88 701 GLY A C 1
ATOM 5116 O O . GLY A 1 701 ? 10.925 4.179 43.296 1.00 83.88 701 GLY A O 1
ATOM 5117 N N . ALA A 1 702 ? 9.823 2.619 44.471 1.00 80.50 702 ALA A N 1
ATOM 5118 C CA . ALA A 1 702 ? 10.546 2.836 45.734 1.00 80.50 702 ALA A CA 1
ATOM 5119 C C . ALA A 1 702 ? 11.908 2.109 45.822 1.00 80.50 702 ALA A C 1
ATOM 5121 O O . ALA A 1 702 ? 12.584 2.188 46.848 1.00 80.50 702 ALA A O 1
ATOM 5122 N N . ARG A 1 703 ? 12.304 1.368 44.777 1.00 85.31 703 ARG A N 1
ATOM 5123 C CA . ARG A 1 703 ? 13.562 0.608 44.760 1.00 85.31 703 ARG A CA 1
ATOM 5124 C C . ARG A 1 703 ? 14.752 1.526 44.515 1.00 85.31 703 ARG A C 1
ATOM 5126 O O . ARG A 1 703 ? 14.655 2.507 43.785 1.00 85.31 703 ARG A O 1
ATOM 5133 N N . GLN A 1 704 ? 15.894 1.168 45.088 1.00 86.38 704 GLN A N 1
ATOM 5134 C CA . GLN A 1 704 ? 17.149 1.885 44.867 1.00 86.38 704 GLN A CA 1
ATOM 5135 C C . GLN A 1 704 ? 17.772 1.467 43.533 1.00 86.38 704 GLN A C 1
ATOM 5137 O O . GLN A 1 704 ? 17.848 0.277 43.236 1.00 86.38 704 GLN A O 1
ATOM 5142 N N . VAL A 1 705 ? 18.241 2.423 42.733 1.00 90.88 705 VAL A N 1
ATOM 5143 C CA . VAL A 1 705 ? 18.985 2.132 41.498 1.00 90.88 705 VAL A CA 1
ATOM 5144 C C . VAL A 1 705 ? 20.386 1.642 41.868 1.00 90.88 705 VAL A C 1
ATOM 5146 O O . VAL A 1 705 ? 21.126 2.338 42.556 1.00 90.88 705 VAL A O 1
ATOM 5149 N N . THR A 1 706 ? 20.751 0.435 41.434 1.00 92.88 706 THR A N 1
ATOM 5150 C CA . THR A 1 706 ? 22.059 -0.182 41.723 1.00 92.88 706 THR A CA 1
ATOM 5151 C C . THR A 1 706 ? 23.063 0.021 40.595 1.00 92.88 706 THR A C 1
ATOM 5153 O O . THR A 1 706 ? 24.264 0.063 40.849 1.00 92.88 706 THR A O 1
ATOM 5156 N N . SER A 1 707 ? 22.598 0.161 39.351 1.00 94.06 707 SER A N 1
ATOM 5157 C CA . SER A 1 707 ? 23.433 0.547 38.211 1.00 94.06 707 SER A CA 1
ATOM 5158 C C . SER A 1 707 ? 22.583 1.193 37.120 1.00 94.06 707 SER A C 1
ATOM 5160 O O . SER A 1 707 ? 21.489 0.715 36.831 1.00 94.06 707 SER A O 1
ATOM 5162 N N . ALA A 1 708 ? 23.093 2.245 36.485 1.00 96.00 708 ALA A N 1
ATOM 5163 C CA . ALA A 1 708 ? 22.539 2.800 35.258 1.00 96.00 708 ALA A CA 1
ATOM 5164 C C . ALA A 1 708 ? 23.667 3.132 34.274 1.00 96.00 708 ALA A C 1
ATOM 5166 O O . ALA A 1 708 ? 24.635 3.807 34.626 1.00 96.00 708 ALA A O 1
ATOM 5167 N N . ARG A 1 709 ? 23.552 2.647 33.036 1.00 97.19 709 ARG A N 1
ATOM 5168 C CA . ARG A 1 709 ? 24.575 2.806 31.996 1.00 97.19 709 ARG A CA 1
ATOM 5169 C C . ARG A 1 709 ? 23.953 3.267 30.689 1.00 97.19 709 ARG A C 1
ATOM 5171 O O . ARG A 1 709 ? 23.002 2.647 30.212 1.00 97.19 709 ARG A O 1
ATOM 5178 N N . LEU A 1 710 ? 24.538 4.301 30.090 1.00 97.88 710 LEU A N 1
ATOM 5179 C CA . LEU A 1 710 ? 24.282 4.656 28.698 1.00 97.88 710 LEU A CA 1
ATOM 5180 C C . LEU A 1 710 ? 25.301 3.926 27.821 1.00 97.88 710 LEU A C 1
ATOM 5182 O O . LEU A 1 710 ? 26.494 4.230 27.845 1.00 97.88 710 LEU A O 1
ATOM 5186 N N . ARG A 1 711 ? 24.826 2.942 27.068 1.00 98.12 711 ARG A N 1
ATOM 5187 C CA . ARG A 1 711 ? 25.624 2.121 26.164 1.00 98.12 711 ARG A CA 1
ATOM 5188 C C . ARG A 1 711 ? 25.590 2.710 24.763 1.00 98.12 711 ARG A C 1
ATOM 5190 O O . ARG A 1 711 ? 24.516 2.830 24.178 1.00 98.12 711 ARG A O 1
ATOM 5197 N N . LEU A 1 712 ? 26.763 3.020 24.219 1.00 98.06 712 LEU A N 1
ATOM 5198 C CA . LEU A 1 712 ? 26.946 3.548 22.867 1.00 98.06 712 LEU A CA 1
ATOM 5199 C C . LEU A 1 712 ? 27.854 2.619 22.057 1.00 98.06 712 LEU A C 1
ATOM 5201 O O . LEU A 1 712 ? 28.760 1.993 22.606 1.00 98.06 712 LEU A O 1
ATOM 5205 N N . GLN A 1 713 ? 27.649 2.551 20.742 1.00 97.88 713 GLN A N 1
ATOM 5206 C CA . GLN A 1 713 ? 28.545 1.832 19.837 1.00 97.88 713 GLN A CA 1
ATOM 5207 C C . GLN A 1 713 ? 29.292 2.810 18.932 1.00 97.88 713 GLN A C 1
ATOM 5209 O O . GLN A 1 713 ? 28.677 3.645 18.267 1.00 97.88 713 GLN A O 1
ATOM 5214 N N . VAL A 1 714 ? 30.623 2.703 18.898 1.00 97.31 714 VAL A N 1
ATOM 5215 C CA . VAL A 1 714 ? 31.458 3.428 17.934 1.00 97.31 714 VAL A CA 1
ATOM 5216 C C . VAL A 1 714 ? 31.088 2.950 16.536 1.00 97.31 714 VAL A C 1
ATOM 5218 O O . VAL A 1 714 ? 31.092 1.748 16.267 1.00 97.31 714 VAL A O 1
ATOM 5221 N N . SER A 1 715 ? 30.773 3.880 15.639 1.00 93.31 715 SER A N 1
ATOM 5222 C CA . SER A 1 715 ? 30.309 3.549 14.293 1.00 93.31 715 SER A CA 1
ATOM 5223 C C . SER A 1 715 ? 31.345 2.703 13.548 1.00 93.31 715 SER A C 1
ATOM 5225 O O . SER A 1 715 ? 32.546 2.945 13.662 1.00 93.31 715 SER A O 1
ATOM 5227 N N . ASN A 1 716 ? 30.910 1.719 12.755 1.00 90.31 716 ASN A N 1
ATOM 5228 C CA . ASN A 1 716 ? 31.819 0.830 12.015 1.00 90.31 716 ASN A CA 1
ATOM 5229 C C . ASN A 1 716 ? 32.343 1.451 10.700 1.00 90.31 716 ASN A C 1
ATOM 5231 O O . ASN A 1 716 ? 32.681 0.760 9.744 1.00 90.31 716 ASN A O 1
ATOM 5235 N N . VAL A 1 717 ? 32.358 2.781 10.632 1.00 83.56 717 VAL A N 1
ATOM 5236 C CA . VAL A 1 717 ? 32.743 3.570 9.460 1.00 83.56 717 VAL A CA 1
ATOM 5237 C C . VAL A 1 717 ? 34.153 4.097 9.666 1.00 83.56 717 VAL A C 1
ATOM 5239 O O . VAL A 1 717 ? 34.466 4.597 10.746 1.00 83.56 717 VAL A O 1
ATOM 5242 N N . SER A 1 718 ? 34.999 4.035 8.638 1.00 87.50 718 SER A N 1
ATOM 5243 C CA . SER A 1 718 ? 36.384 4.518 8.704 1.00 87.50 718 SER A CA 1
ATOM 5244 C C . SER A 1 718 ? 36.505 5.885 9.394 1.00 87.50 718 SER A C 1
ATOM 5246 O O . SER A 1 718 ? 35.734 6.807 9.115 1.00 87.50 718 SER A O 1
ATOM 5248 N N . HIS A 1 719 ? 37.503 6.013 10.275 1.00 87.75 719 HIS A N 1
ATOM 5249 C CA . HIS A 1 719 ? 37.775 7.209 11.089 1.00 87.75 719 HIS A CA 1
ATOM 5250 C C . HIS A 1 719 ? 36.721 7.521 12.166 1.00 87.75 719 HIS A C 1
ATOM 5252 O O . HIS A 1 719 ? 36.502 8.686 12.483 1.00 87.75 719 HIS A O 1
ATOM 5258 N N . SER A 1 720 ? 36.046 6.507 12.712 1.00 92.44 720 SER A N 1
ATOM 5259 C CA . SER A 1 720 ? 35.136 6.687 13.860 1.00 92.44 720 SER A CA 1
ATOM 5260 C C . SER A 1 720 ? 35.804 6.411 15.209 1.00 92.44 720 SER A C 1
ATOM 5262 O O . SER A 1 720 ? 35.309 6.868 16.236 1.00 92.44 720 SER A O 1
ATOM 5264 N N . GLN A 1 721 ? 36.918 5.674 15.206 1.00 94.94 721 GLN A N 1
ATOM 5265 C CA . GLN A 1 721 ? 37.747 5.417 16.381 1.00 94.94 721 GLN A CA 1
ATOM 5266 C C . GLN A 1 721 ? 38.451 6.690 16.865 1.00 94.94 721 GLN A C 1
ATOM 5268 O O . GLN A 1 721 ? 38.806 7.546 16.057 1.00 94.94 721 GLN A O 1
ATOM 5273 N N . SER A 1 722 ? 38.730 6.778 18.164 1.00 95.88 722 SER A N 1
ATOM 5274 C CA . SER A 1 722 ? 39.399 7.938 18.759 1.00 95.88 722 SER A CA 1
ATOM 5275 C C . SER A 1 722 ? 40.293 7.539 19.930 1.00 95.88 722 SER A C 1
ATOM 5277 O O . SER A 1 722 ? 40.077 6.526 20.590 1.00 95.88 722 SER A O 1
ATOM 5279 N N . VAL A 1 723 ? 41.289 8.375 20.229 1.00 93.56 723 VAL A N 1
ATOM 5280 C CA . VAL A 1 723 ? 42.090 8.283 21.461 1.00 93.56 723 VAL A CA 1
ATOM 5281 C C . VAL A 1 723 ? 41.325 8.745 22.711 1.00 93.56 723 VAL A C 1
ATOM 5283 O O . VAL A 1 723 ? 41.800 8.519 23.822 1.00 93.56 723 VAL A O 1
ATOM 5286 N N . ALA A 1 724 ? 40.145 9.355 22.547 1.00 94.44 724 ALA A N 1
ATOM 5287 C CA . ALA A 1 724 ? 39.253 9.759 23.630 1.00 94.44 724 ALA A CA 1
ATOM 5288 C C . ALA A 1 724 ? 37.780 9.520 23.246 1.00 94.44 724 ALA A C 1
ATOM 5290 O O . ALA A 1 724 ? 37.229 10.213 22.394 1.00 94.44 724 ALA A O 1
ATOM 5291 N N . GLY A 1 725 ? 37.134 8.559 23.907 1.00 91.81 725 GLY A N 1
ATOM 5292 C CA . GLY A 1 725 ? 35.727 8.207 23.713 1.00 91.81 725 GLY A CA 1
ATOM 5293 C C . GLY A 1 725 ? 34.745 9.239 24.270 1.00 91.81 725 GLY A C 1
ATOM 5294 O O . GLY A 1 725 ? 33.572 9.212 23.907 1.00 91.81 725 GLY A O 1
ATOM 5295 N N . GLY A 1 726 ? 35.212 10.163 25.111 1.00 96.31 726 GLY A N 1
ATOM 5296 C CA . GLY A 1 726 ? 34.454 11.327 25.573 1.00 96.31 726 GLY A CA 1
ATOM 5297 C C . GLY A 1 726 ? 34.158 11.326 27.073 1.00 96.31 726 GLY A C 1
ATOM 5298 O O . GLY A 1 726 ? 34.443 10.366 27.794 1.00 96.31 726 GLY A O 1
ATOM 5299 N N . ARG A 1 727 ? 33.601 12.443 27.544 1.00 97.69 727 ARG A N 1
ATOM 5300 C CA . ARG A 1 727 ? 33.169 12.695 28.924 1.00 97.69 727 ARG A CA 1
ATOM 5301 C C . ARG A 1 727 ? 31.671 12.947 28.931 1.00 97.69 727 ARG A C 1
ATOM 5303 O O . ARG A 1 727 ? 31.207 13.847 28.233 1.00 97.69 727 ARG A O 1
ATOM 5310 N N . ILE A 1 728 ? 30.925 12.154 29.696 1.00 97.88 728 ILE A N 1
ATOM 5311 C CA . ILE A 1 728 ? 29.480 12.338 29.829 1.00 97.88 728 ILE A CA 1
ATOM 5312 C C . ILE A 1 728 ? 29.175 13.195 31.059 1.00 97.88 728 ILE A C 1
ATOM 5314 O O . ILE A 1 728 ? 29.702 12.951 32.145 1.00 97.88 728 ILE A O 1
ATOM 5318 N N . HIS A 1 729 ? 28.310 14.182 30.883 1.00 98.00 729 HIS A N 1
ATOM 5319 C CA . HIS A 1 729 ? 27.818 15.092 31.907 1.00 98.00 729 HIS A CA 1
ATOM 5320 C C . HIS A 1 729 ? 26.324 14.888 32.099 1.00 98.00 729 HIS A C 1
ATOM 5322 O O . HIS A 1 729 ? 25.621 14.585 31.132 1.00 98.00 729 HIS A O 1
ATOM 5328 N N . SER A 1 730 ? 25.816 15.123 33.307 1.00 95.94 730 SER A N 1
ATOM 5329 C CA . SER A 1 730 ? 24.394 15.438 33.454 1.00 95.94 730 SER A CA 1
ATOM 5330 C C . SER A 1 730 ? 24.102 16.847 32.931 1.00 95.94 730 SER A C 1
ATOM 5332 O O . SER A 1 730 ? 24.968 17.720 32.921 1.00 95.94 730 SER A O 1
ATOM 5334 N N . VAL A 1 731 ? 22.870 17.063 32.479 1.00 95.81 731 VAL A N 1
ATOM 5335 C CA . VAL A 1 731 ? 22.377 18.354 31.991 1.00 95.81 731 VAL A CA 1
ATOM 5336 C C . VAL A 1 731 ? 21.033 18.636 32.644 1.00 95.81 731 VAL A C 1
ATOM 5338 O O . VAL A 1 731 ? 20.126 17.805 32.573 1.00 95.81 731 VAL A O 1
ATOM 5341 N N . THR A 1 732 ? 20.884 19.812 33.255 1.00 92.00 732 THR A N 1
ATOM 5342 C CA . THR A 1 732 ? 19.645 20.168 33.970 1.00 92.00 732 THR A CA 1
ATOM 5343 C C . THR A 1 732 ? 18.483 20.433 33.009 1.00 92.00 732 THR A C 1
ATOM 5345 O O . THR A 1 732 ? 17.331 20.105 33.298 1.00 92.00 732 THR A O 1
ATOM 5348 N N . ASN A 1 733 ? 18.760 21.031 31.845 1.00 90.44 733 ASN A N 1
ATOM 5349 C CA . ASN A 1 733 ? 17.731 21.384 30.870 1.00 90.44 733 ASN A CA 1
ATOM 5350 C C . ASN A 1 733 ? 17.422 20.230 29.900 1.00 90.44 733 ASN A C 1
ATOM 5352 O O . ASN A 1 733 ? 18.178 19.970 28.964 1.00 90.44 733 ASN A O 1
ATOM 5356 N N . CYS A 1 734 ? 16.252 19.613 30.070 1.00 92.69 734 CYS A N 1
ATOM 5357 C CA . CYS A 1 734 ? 15.720 18.572 29.187 1.00 92.69 734 CYS A CA 1
ATOM 5358 C C . CYS A 1 734 ? 14.729 19.048 28.113 1.00 92.69 734 CYS A C 1
ATOM 5360 O O . CYS A 1 734 ? 14.222 18.226 27.345 1.00 92.69 734 CYS A O 1
ATOM 5362 N N . ALA A 1 735 ? 14.432 20.348 28.053 1.00 90.88 735 ALA A N 1
ATOM 5363 C CA . ALA A 1 735 ? 13.392 20.916 27.194 1.00 90.88 735 ALA A CA 1
ATOM 5364 C C . ALA A 1 735 ? 13.845 21.173 25.743 1.00 90.88 735 ALA A C 1
ATOM 5366 O O . ALA A 1 735 ? 13.148 21.850 24.991 1.00 90.88 735 ALA A O 1
ATOM 5367 N N . TRP A 1 736 ? 15.012 20.665 25.342 1.00 91.56 736 TRP A N 1
ATOM 5368 C CA . TRP A 1 736 ? 15.483 20.756 23.963 1.00 91.56 736 TRP A CA 1
ATOM 5369 C C . TRP A 1 736 ? 14.731 19.776 23.060 1.00 91.56 736 TRP A C 1
ATOM 5371 O O . TRP A 1 736 ? 14.320 18.697 23.485 1.00 91.56 736 TRP A O 1
ATOM 5381 N N . ASP A 1 737 ? 14.547 20.152 21.803 1.00 88.06 737 ASP A N 1
ATOM 5382 C CA . ASP A 1 737 ? 13.922 19.302 20.796 1.00 88.06 737 ASP A CA 1
ATOM 5383 C C . ASP A 1 737 ? 15.013 18.731 19.888 1.00 88.06 737 ASP A C 1
ATOM 5385 O O . ASP A 1 737 ? 15.814 19.474 19.321 1.00 88.06 737 ASP A O 1
ATOM 5389 N N . GLU A 1 738 ? 15.045 17.406 19.780 1.00 91.00 738 GLU A N 1
ATOM 5390 C CA . GLU A 1 738 ? 15.985 16.634 18.967 1.00 91.00 738 GLU A CA 1
ATOM 5391 C C . GLU A 1 738 ? 16.070 17.139 17.529 1.00 91.00 738 GLU A C 1
ATOM 5393 O O . GLU A 1 738 ? 17.159 17.302 16.982 1.00 91.00 738 GLU A O 1
ATOM 5398 N N . SER A 1 739 ? 14.922 17.479 16.946 1.00 82.69 739 SER A N 1
ATOM 5399 C CA . SER A 1 739 ? 14.822 17.910 15.557 1.00 82.69 739 SER A CA 1
ATOM 5400 C C . SER A 1 739 ? 15.324 19.338 15.336 1.00 82.69 739 SER A C 1
ATOM 5402 O O . SER A 1 739 ? 15.770 19.658 14.236 1.00 82.69 739 SER A O 1
ATOM 5404 N N . THR A 1 740 ? 15.333 20.196 16.365 1.00 86.50 740 THR A N 1
ATOM 5405 C CA . THR A 1 740 ? 15.639 21.636 16.214 1.00 86.50 740 THR A CA 1
ATOM 5406 C C . THR A 1 740 ? 16.846 22.128 17.009 1.00 86.50 740 THR A C 1
ATOM 5408 O O . THR A 1 740 ? 17.239 23.291 16.867 1.00 86.50 740 THR A O 1
ATOM 5411 N N . VAL A 1 741 ? 17.465 21.286 17.839 1.00 89.94 741 VAL A N 1
ATOM 5412 C CA . VAL A 1 741 ? 18.636 21.683 18.624 1.00 89.94 741 VAL A CA 1
ATOM 5413 C C . VAL A 1 741 ? 19.826 21.991 17.705 1.00 89.94 741 VAL A C 1
ATOM 5415 O O . VAL A 1 741 ? 20.199 21.228 16.819 1.00 89.94 741 VAL A O 1
ATOM 5418 N N . THR A 1 742 ? 20.427 23.161 17.902 1.00 93.81 742 THR A N 1
ATOM 5419 C CA . THR A 1 742 ? 21.585 23.658 17.147 1.00 93.81 742 THR A CA 1
ATOM 5420 C C . THR A 1 742 ? 22.682 24.068 18.119 1.00 93.81 742 THR A C 1
ATOM 5422 O O . THR A 1 742 ? 22.424 24.222 19.309 1.00 93.81 742 THR A O 1
ATOM 5425 N N . ALA A 1 743 ? 23.897 24.360 17.646 1.00 91.12 743 ALA A N 1
ATOM 5426 C CA . ALA A 1 743 ? 24.946 24.853 18.547 1.00 91.12 743 ALA A CA 1
ATOM 5427 C C . ALA A 1 743 ? 24.583 26.196 19.223 1.00 91.12 743 ALA A C 1
ATOM 5429 O O . ALA A 1 743 ? 25.142 26.516 20.271 1.00 91.12 743 ALA A O 1
ATOM 5430 N N . LYS A 1 744 ? 23.644 26.969 18.649 1.00 90.69 744 LYS A N 1
ATOM 5431 C CA . LYS A 1 744 ? 23.106 28.209 19.239 1.00 90.69 744 LYS A CA 1
ATOM 5432 C C . LYS A 1 744 ? 22.022 27.970 20.289 1.00 90.69 744 LYS A C 1
ATOM 5434 O O . LYS A 1 744 ? 21.862 28.798 21.177 1.00 90.69 744 LYS A O 1
ATOM 5439 N N . THR A 1 745 ? 21.255 26.893 20.146 1.00 91.88 745 THR A N 1
ATOM 5440 C CA . THR A 1 745 ? 20.087 26.574 20.987 1.00 91.88 745 THR A CA 1
ATOM 5441 C C . THR A 1 745 ? 20.328 25.377 21.907 1.00 91.88 745 THR A C 1
ATOM 5443 O O . THR A 1 745 ? 19.409 24.956 22.605 1.00 91.88 745 THR A O 1
ATOM 5446 N N . GLN A 1 746 ? 21.548 24.827 21.909 1.00 93.56 746 GLN A N 1
ATOM 5447 C CA . GLN A 1 746 ? 21.919 23.678 22.726 1.00 93.56 746 GLN A CA 1
ATOM 5448 C C . GLN A 1 746 ? 21.716 23.967 24.220 1.00 93.56 746 GLN A C 1
ATOM 5450 O O . GLN A 1 746 ? 21.946 25.098 24.666 1.00 93.56 746 GLN A O 1
ATOM 5455 N N . PRO A 1 747 ? 21.337 22.955 25.012 1.00 93.94 747 PRO A N 1
ATOM 5456 C CA . PRO A 1 747 ? 21.394 23.048 26.463 1.00 93.94 747 PRO A CA 1
ATOM 5457 C C . PRO A 1 747 ? 22.793 23.439 26.944 1.00 93.94 747 PRO A C 1
ATOM 5459 O O . PRO A 1 747 ? 23.800 23.006 26.381 1.00 93.94 747 PRO A O 1
ATOM 5462 N N . ALA A 1 748 ? 22.861 24.223 28.019 1.00 93.94 748 ALA A N 1
ATOM 5463 C CA . ALA A 1 748 ? 24.122 24.435 28.715 1.00 93.94 748 ALA A CA 1
ATOM 5464 C C . ALA A 1 748 ? 24.587 23.109 29.339 1.00 93.94 748 ALA A C 1
ATOM 5466 O O . ALA A 1 748 ? 23.798 22.427 29.987 1.00 93.94 748 ALA A O 1
ATOM 5467 N N . ILE A 1 749 ? 25.860 22.756 29.150 1.00 95.12 749 ILE A N 1
ATOM 5468 C CA . ILE A 1 749 ? 26.489 21.623 29.837 1.00 95.12 749 ILE A CA 1
ATOM 5469 C C . ILE A 1 749 ? 26.874 22.110 31.239 1.00 95.12 749 ILE A C 1
ATOM 5471 O O . ILE A 1 749 ? 27.948 22.673 31.436 1.00 95.12 749 ILE A O 1
ATOM 5475 N N . ASP A 1 750 ? 25.940 21.991 32.182 1.00 93.62 750 ASP A N 1
ATOM 5476 C CA . ASP A 1 750 ? 25.992 22.606 33.515 1.00 93.62 750 ASP A CA 1
ATOM 5477 C C . ASP A 1 750 ? 26.194 21.604 34.664 1.00 93.62 750 ASP A C 1
ATOM 5479 O O . ASP A 1 750 ? 26.521 22.004 35.784 1.00 93.62 750 ASP A O 1
ATOM 5483 N N . GLY A 1 751 ? 26.026 20.306 34.400 1.00 91.19 751 GLY A N 1
ATOM 5484 C CA . GLY A 1 751 ? 26.204 19.247 35.387 1.00 91.19 751 GLY A CA 1
ATOM 5485 C C . GLY A 1 751 ? 27.631 18.681 35.473 1.00 91.19 751 GLY A C 1
ATOM 5486 O O . GLY A 1 751 ? 28.469 18.884 34.582 1.00 91.19 751 GLY A O 1
ATOM 5487 N N . PRO A 1 752 ? 27.934 17.947 36.562 1.00 94.12 752 PRO A N 1
ATOM 5488 C CA . PRO A 1 752 ? 29.224 17.289 36.743 1.00 94.12 752 PRO A CA 1
ATOM 5489 C C . PRO A 1 752 ? 29.478 16.212 35.680 1.00 94.12 752 PRO A C 1
ATOM 5491 O O . PRO A 1 752 ? 28.548 15.606 35.147 1.00 94.12 752 PRO A O 1
ATOM 5494 N N . VAL A 1 753 ? 30.760 15.921 35.434 1.00 96.56 753 VAL A N 1
ATOM 5495 C CA . VAL A 1 753 ? 31.174 14.728 34.681 1.00 96.56 753 VAL A CA 1
ATOM 5496 C C . VAL A 1 753 ? 30.794 13.488 35.493 1.00 96.56 753 VAL A C 1
ATOM 5498 O O . VAL A 1 753 ? 31.229 13.346 36.635 1.00 96.56 753 VAL A O 1
ATOM 5501 N N . LEU A 1 754 ? 30.012 12.585 34.904 1.00 96.12 754 LEU A N 1
ATOM 5502 C CA . LEU A 1 754 ? 29.586 11.330 35.533 1.00 96.12 754 LEU A CA 1
ATOM 5503 C C . LEU A 1 754 ? 30.542 10.179 35.197 1.00 96.12 754 LEU A C 1
ATOM 5505 O O . LEU A 1 754 ? 30.864 9.363 36.055 1.00 96.12 754 LEU A O 1
ATOM 5509 N N . SER A 1 755 ? 31.027 10.131 33.953 1.00 97.12 755 SER A N 1
ATOM 5510 C CA . SER A 1 755 ? 31.948 9.098 33.473 1.00 97.12 755 SER A CA 1
ATOM 5511 C C . SER A 1 755 ? 32.825 9.616 32.331 1.00 97.12 755 SER A C 1
ATOM 5513 O O . SER A 1 755 ? 32.465 10.550 31.613 1.00 97.12 755 SER A O 1
ATOM 5515 N N . THR A 1 756 ? 34.009 9.027 32.175 1.00 96.69 756 THR A N 1
ATOM 5516 C CA . THR A 1 756 ? 34.968 9.341 31.109 1.00 96.69 756 THR A CA 1
ATOM 5517 C C . THR A 1 756 ? 35.465 8.047 30.484 1.00 96.69 756 THR A C 1
ATOM 5519 O O . THR A 1 756 ? 35.918 7.150 31.193 1.00 96.69 756 THR A O 1
ATOM 5522 N N . VAL A 1 757 ? 35.418 7.973 29.156 1.00 95.56 757 VAL A N 1
ATOM 5523 C CA . VAL A 1 757 ? 35.898 6.827 28.378 1.00 95.56 757 VAL A CA 1
ATOM 5524 C C . VAL A 1 757 ? 37.182 7.218 27.644 1.00 95.56 757 VAL A C 1
ATOM 5526 O O . VAL A 1 757 ? 37.247 8.254 26.980 1.00 95.56 757 VAL A O 1
ATOM 5529 N N . GLY A 1 758 ? 38.218 6.386 27.794 1.00 93.31 758 GLY A N 1
ATOM 5530 C CA . GLY A 1 758 ? 39.527 6.549 27.149 1.00 93.31 758 GLY A CA 1
ATOM 5531 C C . GLY A 1 758 ? 39.507 6.210 25.656 1.00 93.31 758 GLY A C 1
ATOM 5532 O O . GLY A 1 758 ? 38.504 6.420 24.986 1.00 93.31 758 GLY A O 1
ATOM 5533 N N . ALA A 1 759 ? 40.608 5.691 25.113 1.00 95.00 759 ALA A N 1
ATOM 5534 C CA . ALA A 1 759 ? 40.677 5.328 23.697 1.00 95.00 759 ALA A CA 1
ATOM 5535 C C . ALA A 1 759 ? 39.641 4.253 23.323 1.00 95.00 759 ALA A C 1
ATOM 5537 O O . ALA A 1 759 ? 39.444 3.285 24.059 1.00 95.00 759 ALA A O 1
ATOM 5538 N N . VAL A 1 760 ? 39.011 4.423 22.161 1.00 96.19 760 VAL A N 1
ATOM 5539 C CA . VAL A 1 760 ? 37.960 3.544 21.640 1.00 96.19 760 VAL A CA 1
ATOM 5540 C C . VAL A 1 760 ? 38.259 3.123 20.205 1.00 96.19 760 VAL A C 1
ATOM 5542 O O . VAL A 1 760 ? 38.734 3.920 19.396 1.00 96.19 760 VAL A O 1
ATOM 5545 N N . ALA A 1 761 ? 37.977 1.861 19.891 1.00 95.38 761 ALA A N 1
ATOM 5546 C CA . ALA A 1 761 ? 38.202 1.241 18.592 1.00 95.38 761 ALA A CA 1
ATOM 5547 C C . ALA A 1 761 ? 36.936 1.229 17.718 1.00 95.38 761 ALA A C 1
ATOM 5549 O O . ALA A 1 761 ? 35.816 1.421 18.190 1.00 95.38 761 ALA A O 1
ATOM 5550 N N . LEU A 1 762 ? 37.123 0.974 16.423 1.00 94.62 762 LEU A N 1
ATOM 5551 C CA . LEU A 1 762 ? 36.036 0.882 15.453 1.00 94.62 762 LEU A CA 1
ATOM 5552 C C . LEU A 1 762 ? 35.056 -0.245 15.825 1.00 94.62 762 LEU A C 1
ATOM 5554 O O . LEU A 1 762 ? 35.488 -1.351 16.144 1.00 94.62 762 LEU A O 1
ATOM 5558 N N . GLY A 1 763 ? 33.749 0.031 15.801 1.00 91.00 763 GLY A N 1
ATOM 5559 C CA . GLY A 1 763 ? 32.713 -0.952 16.144 1.00 91.00 763 GLY A CA 1
ATOM 5560 C C . GLY A 1 763 ? 32.604 -1.291 17.637 1.00 91.00 763 GLY A C 1
ATOM 5561 O O . GLY A 1 763 ? 31.718 -2.064 18.012 1.00 91.00 763 GLY A O 1
ATOM 5562 N N . GLN A 1 764 ? 33.473 -0.738 18.493 1.00 97.12 764 GLN A N 1
ATOM 5563 C CA . GLN A 1 764 ? 33.498 -1.036 19.922 1.00 97.12 764 GLN A CA 1
ATOM 5564 C C . GLN A 1 764 ? 32.231 -0.525 20.616 1.00 97.12 764 GLN A C 1
ATOM 5566 O O . GLN A 1 764 ? 31.820 0.619 20.429 1.00 97.12 764 GLN A O 1
ATOM 5571 N N . VAL A 1 765 ? 31.643 -1.365 21.466 1.00 96.94 765 VAL A N 1
ATOM 5572 C CA . VAL A 1 765 ? 30.564 -0.977 22.380 1.00 96.94 765 VAL A CA 1
ATOM 5573 C C . VAL A 1 765 ? 31.177 -0.480 23.688 1.00 96.94 765 VAL A C 1
ATOM 5575 O O . VAL A 1 765 ? 32.046 -1.143 24.258 1.00 96.94 765 VAL A O 1
ATOM 5578 N N . VAL A 1 766 ? 30.730 0.682 24.157 1.00 96.38 766 VAL A N 1
ATOM 5579 C CA . VAL A 1 766 ? 31.207 1.333 25.381 1.00 96.38 766 VAL A CA 1
ATOM 5580 C C . VAL A 1 766 ? 30.038 1.695 26.288 1.00 96.38 766 VAL A C 1
ATOM 5582 O O . VAL A 1 766 ? 28.987 2.128 25.821 1.00 96.38 766 VAL A O 1
ATOM 5585 N N . ASP A 1 767 ? 30.235 1.525 27.594 1.00 96.44 767 ASP A N 1
ATOM 5586 C CA . ASP A 1 767 ? 29.260 1.891 28.619 1.00 96.44 767 ASP A CA 1
ATOM 5587 C C . ASP A 1 767 ? 29.736 3.145 29.354 1.00 96.44 767 ASP A C 1
ATOM 5589 O O . ASP A 1 767 ? 30.817 3.152 29.944 1.00 96.44 767 ASP A O 1
ATOM 5593 N N . PHE A 1 768 ? 28.901 4.178 29.369 1.00 97.62 768 PHE A N 1
ATOM 5594 C CA . PHE A 1 768 ? 29.059 5.333 30.239 1.00 97.62 768 PHE A CA 1
ATOM 5595 C C . PHE A 1 768 ? 28.259 5.110 31.520 1.00 97.62 768 PHE A C 1
ATOM 5597 O O . PHE A 1 768 ? 27.034 4.968 31.476 1.00 97.62 768 PHE A O 1
ATOM 5604 N N . ASP A 1 769 ? 28.944 5.070 32.663 1.00 96.56 769 ASP A N 1
ATOM 5605 C CA . ASP A 1 769 ? 28.287 4.947 33.965 1.00 96.56 769 ASP A CA 1
ATOM 5606 C C . ASP A 1 769 ? 27.611 6.272 34.341 1.00 96.56 769 ASP A C 1
ATOM 5608 O O . ASP A 1 769 ? 28.264 7.302 34.497 1.00 96.56 769 ASP A O 1
ATOM 5612 N N . VAL A 1 770 ? 26.287 6.244 34.458 1.00 97.50 770 VAL A N 1
ATOM 5613 C CA . VAL A 1 770 ? 25.462 7.398 34.837 1.00 97.50 770 VAL A CA 1
ATOM 5614 C C . VAL A 1 770 ? 24.642 7.110 36.094 1.00 97.50 770 VAL A C 1
ATOM 5616 O O . VAL A 1 770 ? 23.695 7.832 36.396 1.00 97.50 770 VAL A O 1
ATOM 5619 N N . THR A 1 771 ? 25.010 6.067 36.848 1.00 96.12 771 THR A N 1
ATOM 5620 C CA . THR A 1 771 ? 24.282 5.592 38.035 1.00 96.12 771 THR A CA 1
ATOM 5621 C C . THR A 1 771 ? 24.022 6.716 39.037 1.00 96.12 771 THR A C 1
ATOM 5623 O O . THR A 1 771 ? 22.910 6.844 39.537 1.00 96.12 771 THR A O 1
ATOM 5626 N N . SER A 1 772 ? 25.008 7.585 39.275 1.00 94.19 772 SER A N 1
ATOM 5627 C CA . SER A 1 772 ? 24.908 8.697 40.232 1.00 94.19 772 SER A CA 1
ATOM 5628 C C . SER A 1 772 ? 23.889 9.780 39.850 1.00 94.19 772 SER A C 1
ATOM 5630 O O . SER A 1 772 ? 23.492 10.562 40.713 1.00 94.19 772 SER A O 1
ATOM 5632 N N . ALA A 1 773 ? 23.451 9.835 38.587 1.00 93.94 773 ALA A N 1
ATOM 5633 C CA . ALA A 1 773 ? 22.463 10.803 38.116 1.00 93.94 773 ALA A CA 1
ATOM 5634 C C . ALA A 1 773 ? 21.014 10.296 38.210 1.00 93.94 773 ALA A C 1
ATOM 5636 O O . ALA A 1 773 ? 20.090 11.108 38.165 1.00 93.94 773 ALA A O 1
ATOM 5637 N N . ILE A 1 774 ? 20.793 8.983 38.343 1.00 93.88 774 ILE A N 1
ATOM 5638 C CA . ILE A 1 774 ? 19.451 8.389 38.315 1.00 93.88 774 ILE A CA 1
ATOM 5639 C C . ILE A 1 774 ? 18.942 8.175 39.739 1.00 93.88 774 ILE A C 1
ATOM 5641 O O . ILE A 1 774 ? 19.456 7.343 40.479 1.00 93.88 774 ILE A O 1
ATOM 5645 N N . GLN A 1 775 ? 17.898 8.915 40.110 1.00 87.75 775 GLN A N 1
ATOM 5646 C CA . GLN A 1 775 ? 17.322 8.895 41.462 1.00 87.75 775 GLN A CA 1
ATOM 5647 C C . GLN A 1 775 ? 15.975 8.158 41.545 1.00 87.75 775 GLN A C 1
ATOM 5649 O O . GLN A 1 775 ? 15.492 7.893 42.642 1.00 87.75 775 GLN A O 1
ATOM 5654 N N . GLY A 1 776 ? 15.358 7.825 40.408 1.00 89.44 776 GLY A N 1
ATOM 5655 C CA . GLY A 1 776 ? 14.049 7.180 40.349 1.00 89.44 776 GLY A CA 1
ATOM 5656 C C . GLY A 1 776 ? 13.424 7.263 38.959 1.00 89.44 776 GLY A C 1
ATOM 5657 O O . GLY A 1 776 ? 14.124 7.399 37.955 1.00 89.44 776 GLY A O 1
ATOM 5658 N N . ASP A 1 777 ? 12.095 7.188 38.905 1.00 90.44 777 ASP A N 1
ATOM 5659 C CA . ASP A 1 777 ? 11.341 7.395 37.667 1.00 90.44 777 ASP A CA 1
ATOM 5660 C C . ASP A 1 777 ? 11.382 8.873 37.258 1.00 90.44 777 ASP A C 1
ATOM 5662 O O . ASP A 1 777 ? 11.146 9.764 38.076 1.00 90.44 777 ASP A O 1
ATOM 5666 N N . GLY A 1 778 ? 11.666 9.149 35.987 1.00 92.56 778 GLY A N 1
ATOM 5667 C CA . GLY A 1 778 ? 11.835 10.519 35.514 1.00 92.56 778 GLY A CA 1
ATOM 5668 C C . GLY A 1 778 ? 12.484 10.625 34.141 1.00 92.56 778 GLY A C 1
ATOM 5669 O O . GLY A 1 778 ? 12.780 9.626 33.486 1.00 92.56 778 GLY A O 1
ATOM 5670 N N . VAL A 1 779 ? 12.685 11.865 33.699 1.00 95.00 779 VAL A N 1
ATOM 5671 C CA . VAL A 1 779 ? 13.416 12.190 32.470 1.00 95.00 779 VAL A CA 1
ATOM 5672 C C . VAL A 1 779 ? 14.759 12.793 32.859 1.00 95.00 779 VAL A C 1
ATOM 5674 O O . VAL A 1 779 ? 14.806 13.745 33.634 1.00 95.00 779 VAL A O 1
ATOM 5677 N N . TYR A 1 780 ? 15.833 12.240 32.308 1.00 96.62 780 TYR A N 1
ATOM 5678 C CA . TYR A 1 780 ? 17.216 12.617 32.580 1.00 96.62 780 TYR A CA 1
ATOM 5679 C C . TYR A 1 780 ? 17.904 13.012 31.281 1.00 96.62 780 TYR A C 1
ATOM 5681 O O . TYR A 1 780 ? 17.695 12.363 30.254 1.00 96.62 780 TYR A O 1
ATOM 5689 N N . CYS A 1 781 ? 18.730 14.056 31.317 1.00 96.81 781 CYS A N 1
ATOM 5690 C CA . CYS A 1 781 ? 19.463 14.512 30.143 1.00 96.81 781 CYS A CA 1
ATOM 5691 C C . CYS A 1 781 ? 20.960 14.509 30.372 1.00 96.81 781 CYS A C 1
ATOM 5693 O O . CYS A 1 781 ? 21.445 14.802 31.467 1.00 96.81 781 CYS A O 1
ATOM 5695 N N . PHE A 1 782 ? 21.677 14.184 29.305 1.00 98.06 782 PHE A N 1
ATOM 5696 C CA . PHE A 1 782 ? 23.120 14.056 29.305 1.00 98.06 782 PHE A CA 1
ATOM 5697 C C . PHE A 1 782 ? 23.723 14.795 28.121 1.00 98.06 782 PHE A C 1
ATOM 5699 O O . PHE A 1 782 ? 23.097 14.897 27.065 1.00 98.06 782 PHE A O 1
ATOM 5706 N N . ALA A 1 783 ? 24.954 15.261 28.294 1.00 97.88 783 ALA A N 1
ATOM 5707 C CA . ALA A 1 783 ? 25.796 15.748 27.213 1.00 97.88 783 ALA A CA 1
ATOM 5708 C C . ALA A 1 783 ? 27.098 14.954 27.184 1.00 97.88 783 ALA A C 1
ATOM 5710 O O . ALA A 1 783 ? 27.685 14.674 28.225 1.00 97.88 783 ALA A O 1
ATOM 5711 N N . LEU A 1 784 ? 27.550 14.603 25.991 1.00 98.00 784 LEU A N 1
ATOM 5712 C CA . LEU A 1 784 ? 28.817 13.953 25.727 1.00 98.00 784 LEU A CA 1
ATOM 5713 C C . LEU A 1 784 ? 29.702 14.941 24.970 1.00 98.00 784 LEU A C 1
ATOM 5715 O O . LEU A 1 784 ? 29.372 15.373 23.864 1.00 98.00 784 LEU A O 1
ATOM 5719 N N . GLU A 1 785 ? 30.826 15.289 25.584 1.00 96.06 785 GLU A N 1
ATOM 5720 C CA . GLU A 1 785 ? 31.850 16.165 25.017 1.00 96.06 785 GLU A CA 1
ATOM 5721 C C . GLU A 1 785 ? 33.208 15.453 24.952 1.00 96.06 785 GLU A C 1
ATOM 5723 O O . GLU A 1 785 ? 33.417 14.407 25.571 1.00 96.06 785 GLU A O 1
ATOM 5728 N N . SER A 1 786 ? 34.150 16.003 24.186 1.00 94.06 786 SER A N 1
ATOM 5729 C CA . SER A 1 786 ? 35.511 15.474 24.101 1.00 94.06 786 SER A CA 1
ATOM 5730 C C . SER A 1 786 ? 36.530 16.609 24.140 1.00 94.06 786 SER A C 1
ATOM 5732 O O . SER A 1 786 ? 36.396 17.572 23.388 1.00 94.06 786 SER A O 1
ATOM 5734 N N . PRO A 1 787 ? 37.588 16.502 24.965 1.00 86.62 787 PRO A N 1
ATOM 5735 C CA . PRO A 1 787 ? 38.698 17.450 24.932 1.00 86.62 787 PRO A CA 1
ATOM 5736 C C . PRO A 1 787 ? 39.673 17.193 23.764 1.00 86.62 787 PRO A C 1
ATOM 5738 O O . PRO A 1 787 ? 40.609 17.965 23.571 1.00 86.62 787 PRO A O 1
ATOM 5741 N N . SER A 1 788 ? 39.504 16.098 23.014 1.00 91.69 788 SER A N 1
ATOM 5742 C CA . SER A 1 788 ? 40.382 15.690 21.910 1.00 91.69 788 SER A CA 1
ATOM 5743 C C . SER A 1 788 ? 39.891 16.242 20.573 1.00 91.69 788 SER A C 1
ATOM 5745 O O . SER A 1 788 ? 38.716 16.103 20.256 1.00 91.69 788 SER A O 1
ATOM 5747 N N . SER A 1 789 ? 40.800 16.772 19.747 1.00 89.62 789 SER A N 1
ATOM 5748 C CA . SER A 1 789 ? 40.523 17.123 18.340 1.00 89.62 789 SER A CA 1
ATOM 5749 C C . SER A 1 789 ? 40.510 15.919 17.387 1.00 89.62 789 SER A C 1
ATOM 5751 O O . SER A 1 789 ? 40.214 16.048 16.203 1.00 89.62 789 SER A O 1
ATOM 5753 N N . ASN A 1 790 ? 40.880 14.734 17.879 1.00 89.44 790 ASN A N 1
ATOM 5754 C CA . ASN A 1 790 ? 40.604 13.469 17.210 1.00 89.44 790 ASN A CA 1
ATOM 5755 C C . ASN A 1 790 ? 39.228 13.001 17.698 1.00 89.44 790 ASN A C 1
ATOM 5757 O O . ASN A 1 790 ? 39.143 12.372 18.756 1.00 89.44 790 ASN A O 1
ATOM 5761 N N . GLY A 1 791 ? 38.166 13.415 17.007 1.00 88.88 791 GLY A N 1
ATOM 5762 C CA . GLY A 1 791 ? 36.786 13.142 17.400 1.00 88.88 791 GLY A CA 1
ATOM 5763 C C . GLY A 1 791 ? 36.381 11.674 17.257 1.00 88.88 791 GLY A C 1
ATOM 5764 O O . GLY A 1 791 ? 36.928 10.929 16.447 1.00 88.88 791 GLY A O 1
ATOM 5765 N N . VAL A 1 792 ? 35.399 11.258 18.051 1.00 96.44 792 VAL A N 1
ATOM 5766 C CA . VAL A 1 792 ? 34.763 9.934 17.975 1.00 96.44 792 VAL A CA 1
ATOM 5767 C C . VAL A 1 792 ? 33.408 10.052 17.285 1.00 96.44 792 VAL A C 1
ATOM 5769 O O . VAL A 1 792 ? 32.726 11.074 17.407 1.00 96.44 792 VAL A O 1
ATOM 5772 N N . ARG A 1 793 ? 32.997 8.999 16.571 1.00 97.00 793 ARG A N 1
ATOM 5773 C CA . ARG A 1 793 ? 31.641 8.890 16.017 1.00 97.00 793 ARG A CA 1
ATOM 5774 C C . ARG A 1 793 ? 30.911 7.705 16.629 1.00 97.00 793 ARG A C 1
ATOM 5776 O O . ARG A 1 793 ? 31.322 6.563 16.427 1.00 97.00 793 ARG A O 1
ATOM 5783 N N . TYR A 1 794 ? 29.813 7.973 17.323 1.00 97.94 794 TYR A N 1
ATOM 5784 C CA . TYR A 1 794 ? 28.883 6.956 17.810 1.00 97.94 794 TYR A CA 1
ATOM 5785 C C . TYR A 1 794 ? 27.681 6.834 16.873 1.00 97.94 794 TYR A C 1
ATOM 5787 O O . TYR A 1 794 ? 27.345 7.777 16.157 1.00 97.94 794 TYR A O 1
ATOM 5795 N N . ASN A 1 795 ? 27.037 5.673 16.866 1.00 96.44 795 ASN A N 1
ATOM 5796 C CA . ASN A 1 795 ? 25.738 5.495 16.220 1.00 96.44 795 ASN A CA 1
ATOM 5797 C C . ASN A 1 795 ? 24.651 6.231 17.028 1.00 96.44 795 ASN A C 1
ATOM 5799 O O . ASN A 1 795 ? 24.672 6.167 18.260 1.00 96.44 795 ASN A O 1
ATOM 5803 N N . SER A 1 796 ? 23.738 6.928 16.346 1.00 96.19 796 SER A N 1
ATOM 5804 C CA . SER A 1 796 ? 22.571 7.573 16.974 1.00 96.19 796 SER A CA 1
ATOM 5805 C C . SER A 1 796 ? 21.355 6.637 17.020 1.00 96.19 796 SER A C 1
ATOM 5807 O O . SER A 1 796 ? 21.439 5.484 16.579 1.00 96.19 796 SER A O 1
ATOM 5809 N N . ARG A 1 797 ? 20.208 7.113 17.519 1.00 94.94 797 ARG A N 1
ATOM 5810 C CA . ARG A 1 797 ? 18.928 6.386 17.449 1.00 94.94 797 ARG A CA 1
ATOM 5811 C C . ARG A 1 797 ? 18.453 6.152 16.017 1.00 94.94 797 ARG A C 1
ATOM 5813 O O . ARG A 1 797 ? 17.798 5.146 15.764 1.00 94.94 797 ARG A O 1
ATOM 5820 N N . GLU A 1 798 ? 18.837 7.014 15.083 1.00 91.88 798 GLU A N 1
ATOM 5821 C CA . GLU A 1 798 ? 18.547 6.911 13.647 1.00 91.88 798 GLU A CA 1
ATOM 5822 C C . GLU A 1 798 ? 19.487 5.929 12.927 1.00 91.88 798 GLU A C 1
ATOM 5824 O O . GLU A 1 798 ? 19.334 5.676 11.732 1.00 91.88 798 GLU A O 1
ATOM 5829 N N . ALA A 1 799 ? 20.486 5.363 13.614 1.00 87.94 799 ALA A N 1
ATOM 5830 C CA . ALA A 1 799 ? 21.326 4.326 13.028 1.00 87.94 799 ALA A CA 1
ATOM 5831 C C . ALA A 1 799 ? 20.533 3.028 12.806 1.00 87.94 799 ALA A C 1
ATOM 5833 O O . ALA A 1 799 ? 19.716 2.637 13.632 1.00 87.94 799 ALA A O 1
ATOM 5834 N N . ALA A 1 800 ? 20.835 2.296 11.729 1.00 84.56 800 ALA A N 1
ATOM 5835 C CA . ALA A 1 800 ? 20.187 1.011 11.434 1.00 84.56 800 ALA A CA 1
ATOM 5836 C C . ALA A 1 800 ? 20.526 -0.093 12.458 1.00 84.56 800 ALA A C 1
ATOM 5838 O O . ALA A 1 800 ? 19.707 -0.963 12.744 1.00 84.56 800 ALA A O 1
ATOM 5839 N N . THR A 1 801 ? 21.732 -0.060 13.033 1.00 87.56 801 THR A N 1
ATOM 5840 C CA . THR A 1 801 ? 22.199 -1.026 14.038 1.00 87.56 801 THR A CA 1
ATOM 5841 C C . THR A 1 801 ? 23.087 -0.345 15.067 1.00 87.56 801 THR A C 1
ATOM 5843 O O . THR A 1 801 ? 23.850 0.558 14.716 1.00 87.56 801 THR A O 1
ATOM 5846 N N . GLY A 1 802 ? 23.073 -0.842 16.304 1.00 90.56 802 GLY A N 1
ATOM 5847 C CA . GLY A 1 802 ? 23.956 -0.335 17.354 1.00 90.56 802 GLY A CA 1
ATOM 5848 C C . GLY A 1 802 ? 23.487 0.983 17.955 1.00 90.56 802 GLY A C 1
ATOM 5849 O O . GLY A 1 802 ? 24.328 1.794 18.338 1.00 90.56 802 GLY A O 1
ATOM 5850 N N . GLN A 1 803 ? 22.170 1.207 17.985 1.00 97.25 803 GLN A N 1
ATOM 5851 C CA . GLN A 1 803 ? 21.561 2.400 18.564 1.00 97.25 803 GLN A CA 1
ATOM 5852 C C . GLN A 1 803 ? 21.914 2.530 20.056 1.00 97.25 803 GLN A C 1
ATOM 5854 O O . GLN A 1 803 ? 22.155 1.513 20.721 1.00 97.25 803 GLN A O 1
ATOM 5859 N N . PRO A 1 804 ? 21.901 3.753 20.614 1.00 97.44 804 PRO A N 1
ATOM 5860 C CA . PRO A 1 804 ? 22.076 3.973 22.042 1.00 97.44 804 PRO A CA 1
ATOM 5861 C C . PRO A 1 804 ? 21.096 3.152 22.879 1.00 97.44 804 PRO A C 1
ATOM 5863 O O . PRO A 1 804 ? 19.888 3.148 22.638 1.00 97.44 804 PRO A O 1
ATOM 5866 N N . GLN A 1 805 ? 21.614 2.481 23.903 1.00 96.31 805 GLN A N 1
ATOM 5867 C CA . GLN A 1 805 ? 20.815 1.702 24.845 1.00 96.31 805 GLN A CA 1
ATOM 5868 C C . GLN A 1 805 ? 20.982 2.255 26.253 1.00 96.31 805 GLN A C 1
ATOM 5870 O O . GLN A 1 805 ? 22.082 2.628 26.657 1.00 96.31 805 GLN A O 1
ATOM 5875 N N . PHE A 1 806 ? 19.900 2.255 27.029 1.00 96.75 806 PHE A N 1
ATOM 5876 C CA . PHE A 1 806 ? 19.962 2.580 28.447 1.00 96.75 806 PHE A CA 1
ATOM 5877 C C . PHE A 1 806 ? 19.690 1.334 29.280 1.00 96.75 806 PHE A C 1
ATOM 5879 O O . PHE A 1 806 ? 18.615 0.742 29.209 1.00 96.75 806 PHE A O 1
ATOM 5886 N N . ILE A 1 807 ? 20.679 0.926 30.066 1.00 93.88 807 ILE A N 1
ATOM 5887 C CA . ILE A 1 807 ? 20.624 -0.290 30.874 1.00 93.88 807 ILE A CA 1
ATOM 5888 C C . ILE A 1 807 ? 20.511 0.134 32.332 1.00 93.88 807 ILE A C 1
ATOM 5890 O O . ILE A 1 807 ? 21.392 0.828 32.834 1.00 93.88 807 ILE A O 1
ATOM 5894 N N . ILE A 1 808 ? 19.442 -0.287 33.009 1.00 92.25 808 ILE A N 1
ATOM 5895 C CA . ILE A 1 808 ? 19.190 0.029 34.417 1.00 92.25 808 ILE A CA 1
ATOM 5896 C C . ILE A 1 808 ? 18.984 -1.245 35.238 1.00 92.25 808 ILE A C 1
ATOM 5898 O O . ILE A 1 808 ? 18.309 -2.179 34.810 1.00 92.25 808 ILE A O 1
ATOM 5902 N N . ALA A 1 809 ? 19.565 -1.263 36.431 1.00 87.88 809 ALA A N 1
ATOM 5903 C CA . ALA A 1 809 ? 19.379 -2.278 37.452 1.00 87.88 809 ALA A CA 1
ATOM 5904 C C . ALA A 1 809 ? 18.924 -1.607 38.754 1.00 87.88 809 ALA A C 1
ATOM 5906 O O . ALA A 1 809 ? 19.398 -0.527 39.113 1.00 87.88 809 ALA A O 1
ATOM 5907 N N . VAL A 1 810 ? 17.997 -2.254 39.458 1.00 87.69 810 VAL A N 1
ATOM 5908 C CA . VAL A 1 810 ? 17.445 -1.791 40.737 1.00 87.69 810 VAL A CA 1
ATOM 5909 C C . VAL A 1 810 ? 17.598 -2.882 41.795 1.00 87.69 810 VAL A C 1
ATOM 5911 O O . VAL A 1 810 ? 17.603 -4.068 41.466 1.00 87.69 810 VAL A O 1
ATOM 5914 N N . GLY A 1 811 ? 17.751 -2.486 43.056 1.00 74.62 811 GLY A N 1
ATOM 5915 C CA . GLY A 1 811 ? 17.749 -3.385 44.206 1.00 74.62 811 GLY A CA 1
ATOM 5916 C C . GLY A 1 811 ? 16.368 -4.009 44.400 1.00 74.62 811 GLY A C 1
ATOM 5917 O O . GLY A 1 811 ? 15.360 -3.333 44.181 1.00 74.62 811 GLY A O 1
ATOM 5918 N N . GLY A 1 812 ? 16.354 -5.302 44.737 1.00 56.38 812 GLY A N 1
ATOM 5919 C CA . GLY A 1 812 ? 15.143 -6.106 44.941 1.00 56.38 812 GLY A CA 1
ATOM 5920 C C . GLY A 1 812 ? 14.282 -5.628 46.095 1.00 56.38 812 GLY A C 1
ATOM 5921 O O . GLY A 1 812 ? 14.867 -5.190 47.112 1.00 56.38 812 GLY A O 1
#

pLDDT: mean 84.16, std 18.23, range [23.8, 98.12]